Protein AF-0000000074257712 (afdb_homodimer)

pLDDT: mean 77.47, std 27.06, range [13.81, 98.62]

Nearest PDB structures (foldseek):
  9etn-assembly1_A  TM=7.996E-01  e=3.834E-24  Mus musculus
  7kek-assembly1_C  TM=4.262E-01  e=7.469E-06  Tetrahymena thermophila
  7moq-assembly1_A  TM=5.390E-01  e=2.262E-03  Tetrahymena thermophila CU428
  2f29-assembly2_B  TM=4.075E-01  e=2.709E-04  Homo sapiens
  8bwy-assembly1_A  TM=4.683E-01  e=6.023E-03  Chlamydomonas reinhardtii

Secondary structure (DSSP, 8-state):
-----------------------------------------------------------------------S----S-SS---------EEE-TTTTT-TTTTTT--EEEEEEE-SSSSSS-EEEEEEB--S-GGGG--TT--SPPPPEEEEEETTEEEE-TTSPP--SBEEEEEEE-SSSSSS-EEEEEEB--TTS-TTSTTTT---SEEEEEEETTEEEEEEEE-STT-TT---BEEEEEEE-SSSSSS-EEEEEE---STT---EEEEEEETTEEEE-TTTTTPPS----S-EEEE-SSSSSS-EEEE------S--TTS---EE--EEEEEETTEEEEE--GGG-EE-SSTT-EEEEEEEE-SSSSSSPEEEEEEE--GGG---EESSEEEEEEEE-TTSPEEEEE-TTTTTPPEESS-B--EEEE-SS-SSS-EEEEEEEETTTTEEEEEEEEEE-TTS-EEEEPPTTTTS----PPPGGGTTT--SS---EEEEEEE-TT-SSS-EEEEEESSTTS--EEEEE-----EEEEEEEESHHHHTT-EEEEE-TT-TT-GGGEEEEEE--SEEBTTEE--SSEEEEEET-SEEEEEEE-GGG--EEEEEEEESSSEEEEEGGG-B---/-----------------------------------------------------------------------S----S-SS---------EEE-TTTTT-TTTTTT--EEEEEEE-SSSSSS-EEEEEEB--S-GGGG--TT--SPPPPEEEEEETTEEEE-TTSPP--BBEEEEEEE-SSSSSS-EEEEEEB--TTS-SSSTTTT-B-SEEEEEEETTEEEEEEEE-STT-TT---BEEEEEEE-SSSSSS-EEEEEE---STT---EEEEEEETTEEEE-TTTTTPPS----S-EEEE-SSSSSS-EEEE------TT-TTS---EE--EEEEEETTEEEEE--GGG-EE-SSTT-EEEEEEEE-SSSSSSPEEEEEEE--GGG---EESSEEEEEEEE-TTSPEEEEE-TTTTTPPEESS-B--EEEE-SS-SSS-EEEEEEEETTTTEEEEEEEEEE-TT--EEEEPPTTSSS----PPPGGGTTT--SSPP-EEEEEEE-TT-SSS-EEEEEESSTTS--EEEEE-----EEEEEEEESHHHHTT-EEEEE-TT-TT-GGGEEEEEE--SEEBTTEE--SSEEEEEET-SEEEEEEE-GGG--EEEEEEEESSSEEEEEGGG-B---

Organism: NCBI:txid2743089

InterPro domains:
  IPR006311 Twin-arginine translocation pathway, signal sequence [PS51318] (1-61)
  IPR011519 ASPIC/UnbV [PF07593] (543-625)
  IPR013517 FG-GAP repeat [PF13517] (245-311)
  IPR019546 Twin-arginine translocation pathway, signal sequence, bacterial/archaeal [PF10518] (35-54)
  IPR019546 Twin-arginine translocation pathway, signal sequence, bacterial/archaeal [TIGR01409] (35-57)
  IPR027039 Cartilage acidic protein 1 [PTHR16026] (327-623)
  IPR028994 Integrin alpha, N-terminal [G3DSA:2.130.10.130] (91-281)
  IPR028994 Integrin alpha, N-terminal [G3DSA:2.130.10.130] (282-453)
  IPR028994 Integrin alpha, N-terminal [SSF69318] (104-514)

Solvent-accessible surface area (backbone atoms only — not comparable to full-atom values): 66953 Å² total; per-residue (Å²): 138,89,78,90,77,82,86,84,84,86,89,79,85,77,89,80,87,89,78,90,82,84,83,87,91,83,80,89,79,77,74,84,80,80,84,80,82,75,82,91,92,83,87,88,85,84,83,88,88,78,84,75,84,78,86,79,83,86,76,79,77,72,81,69,63,76,66,76,55,54,55,52,76,59,68,65,84,54,86,74,76,71,74,75,65,42,65,78,38,76,40,84,36,26,67,75,30,48,47,49,74,76,50,40,12,20,27,24,35,16,24,20,28,35,47,48,58,67,19,81,33,40,20,41,38,44,23,15,46,55,66,65,65,60,76,71,14,54,26,96,83,30,94,24,74,34,50,40,40,50,28,41,38,45,98,76,30,36,43,75,45,82,72,49,67,85,39,51,23,23,24,24,7,25,30,42,43,44,61,71,73,64,80,49,38,18,39,39,37,23,7,32,42,59,87,73,43,59,85,80,54,84,62,74,70,46,51,35,60,23,33,33,29,44,46,60,92,63,41,54,43,82,68,37,72,65,61,69,83,74,50,77,88,52,59,48,32,20,22,16,53,40,62,37,48,64,63,75,78,67,41,43,18,40,36,39,28,11,53,46,79,54,91,77,33,41,35,44,32,33,38,47,70,54,87,68,36,71,43,84,33,30,61,84,28,44,42,66,78,53,44,35,26,40,9,46,44,70,41,48,68,70,70,79,36,32,52,17,42,41,36,25,7,40,62,60,65,82,75,53,73,84,66,62,50,51,44,21,37,30,46,33,30,49,34,60,90,38,35,35,42,78,53,91,28,71,80,59,46,38,83,29,90,41,87,70,33,33,37,15,4,29,19,73,39,32,70,60,41,77,75,47,56,19,42,35,37,13,33,28,45,59,48,86,67,73,58,63,38,53,52,41,45,35,30,44,55,74,49,61,49,98,87,59,45,62,38,66,40,82,38,26,70,81,20,46,48,53,62,32,58,64,48,14,27,14,26,39,68,46,37,56,23,11,67,39,44,57,13,43,39,38,34,35,53,18,47,38,31,78,38,70,35,46,29,44,43,77,50,56,51,92,85,49,46,36,32,34,45,74,43,82,43,62,80,52,80,60,42,71,52,44,59,78,95,32,40,95,68,28,31,19,35,84,60,54,26,46,14,43,52,65,45,45,59,81,68,77,75,44,40,19,48,34,38,32,18,35,49,31,81,43,72,51,43,33,31,45,54,65,30,48,47,36,30,21,35,33,44,33,52,34,59,60,55,62,22,44,50,13,39,42,34,34,15,21,61,94,27,68,91,36,71,66,19,40,57,42,38,46,65,32,39,32,46,40,8,18,12,12,10,30,50,54,56,41,79,40,31,42,19,85,42,65,43,28,13,40,38,38,39,33,32,68,72,62,20,41,44,76,29,62,57,24,52,39,71,41,81,44,76,42,61,60,84,56,34,48,70,76,121,140,90,88,88,90,82,92,81,84,89,80,85,90,76,90,76,85,86,80,87,85,82,88,80,84,90,85,88,79,85,79,84,90,84,87,73,90,81,78,96,79,81,87,87,84,83,87,82,83,76,82,76,81,78,84,77,82,86,75,77,74,72,78,68,65,74,68,75,53,54,54,51,75,60,70,66,84,63,80,76,79,70,75,76,64,42,66,78,36,75,40,83,36,27,66,74,29,49,47,49,73,78,51,40,12,20,27,24,34,15,26,22,29,35,47,48,58,68,20,83,32,40,20,40,36,42,22,16,44,53,69,64,66,60,74,72,14,54,25,96,83,31,95,22,73,36,51,39,40,49,29,41,39,46,96,74,30,37,43,76,44,81,73,50,67,86,40,51,22,23,24,24,7,24,30,43,43,45,61,73,73,64,80,49,36,18,38,38,37,24,7,32,39,57,86,72,43,61,84,80,53,84,64,74,71,47,50,33,60,23,32,32,29,43,46,60,93,65,41,53,43,84,66,37,71,65,62,71,81,72,51,77,88,53,60,50,32,20,22,16,54,40,64,37,48,64,62,74,78,67,41,42,18,40,36,38,28,11,54,46,78,53,92,78,33,42,34,44,31,32,39,47,70,54,86,67,36,72,43,85,34,30,62,84,29,45,42,68,80,54,43,33,25,41,10,48,44,71,42,49,67,67,70,78,35,31,50,17,41,41,36,24,7,40,61,56,63,80,77,51,73,81,64,61,45,54,43,21,36,31,47,32,30,48,35,60,90,38,35,35,42,77,50,90,29,69,79,58,46,37,85,30,91,41,84,71,32,33,37,16,3,29,20,74,39,32,70,58,41,77,73,49,56,18,42,35,37,13,33,29,46,61,46,86,67,72,59,63,40,53,54,41,42,36,29,43,54,76,48,62,48,98,87,58,46,62,38,67,40,81,40,26,69,81,21,46,48,52,62,32,58,63,47,14,26,13,26,39,69,46,38,58,24,12,68,39,42,57,14,42,39,38,33,33,50,17,49,40,29,82,38,70,35,47,28,44,41,77,48,56,50,94,83,50,46,36,34,34,44,75,44,84,42,66,76,51,80,62,45,71,48,49,60,80,94,34,42,93,76,38,45,16,34,85,59,54,26,46,16,45,52,66,45,43,59,81,68,78,75,43,40,20,48,33,36,32,19,37,49,29,74,42,73,50,43,34,31,46,53,66,30,48,46,36,31,21,36,32,44,32,53,33,59,59,54,60,22,43,50,13,38,42,34,34,14,20,59,94,28,68,90,36,72,67,20,39,56,40,37,45,65,31,37,30,46,42,9,17,11,15,10,31,50,54,56,42,78,38,28,42,20,84,44,66,43,27,12,39,39,37,39,33,33,68,73,63,21,41,43,77,28,62,57,23,53,40,71,40,79,44,75,43,61,59,83,56,35,47,71,76,121

Sequence (1262 aa):
MPNQGNTVDVKQGSRTDGHAGRTDADEQVAPRTSIDRRNFLKGSAAGIGAAVVGFSGFASATDSASNSGQGCTAMPPDSTGGAEIGDISLKEVTGEVGLLEPLKGMMGHATAWGDVTGNGWLDLFVGTFTGRPRENYLVRGSDGIAPDRLLLGGPDGFTVAENFPEMYGRTSGAAFVDLDNDGDLDLVLSRNDSKSSAPNDKFNEFDNQTIVLENDDGEFSRVATLDNGGVVDHELYGRTVVPFDYDDDGLIDLFVIDDHYGDDRSSLLFRNEGGFEFSDATEDAGLPRGVTGLGAAAADFTGNGWPDLLVSGSVRTDDDPSGYMEAQSARLFLNSGGSFREVDASTFTLPSHHPVDESGGIAVADLNRNGRLDVVLGEHKHVALGEGIPAARVYLHRGLDADGVPIFEDVTEAAGIPDVTTRVPHVELVDLNNNGWPDLHTSLSRGDGTMPAVFQHTGVDENGVPQFATPSGLGEERTEPPTQSQWETVVGIDRYWAVGASEDYDRDGRLDPFLVEWFQELPSRMFHNESDAGNHLFVDVAPQAEAIGARVELFCPGRLGEEGGRIATQSVTANTGYASGVSTELHFGLGQAPAVDVQVTLPHDNGTVQRRGVRANQHLTINALESTEYQMPNQGNTVDVKQGSRTDGHAGRTDADEQVAPRTSIDRRNFLKGSAAGIGAAVVGFSGFASATDSASNSGQGCTAMPPDSTGGAEIGDISLKEVTGEVGLLEPLKGMMGHATAWGDVTGNGWLDLFVGTFTGRPRENYLVRGSDGIAPDRLLLGGPDGFTVAENFPEMYGRTSGAAFVDLDNDGDLDLVLSRNDSKSSAPNDKFNEFDNQTIVLENDDGEFSRVATLDNGGVVDHELYGRTVVPFDYDDDGLIDLFVIDDHYGDDRSSLLFRNEGGFEFSDATEDAGLPRGVTGLGAAAADFTGNGWPDLLVSGSVRTDDDPSGYMEAQSARLFLNSGGSFREVDASTFTLPSHHPVDESGGIAVADLNRNGRLDVVLGEHKHVALGEGIPAARVYLHRGLDADGVPIFEDVTEAAGIPDVTTRVPHVELVDLNNNGWPDLHTSLSRGDGTMPAVFQHTGVDENGVPQFATPSGLGEERTEPPTQSQWETVVGIDRYWAVGASEDYDRDGRLDPFLVEWFQELPSRMFHNESDAGNHLFVDVAPQAEAIGARVELFCPGRLGEEGGRIATQSVTANTGYASGVSTELHFGLGQAPAVDVQVTLPHDNGTVQRRGVRANQHLTINALESTEYQ

Foldseek 3Di:
DDDDDDDDDDDDDDDDDDDDDDDYDDDDPDDPDDDDPDDDDDDDDDDDDDPPPDDDDDPPPPCQPVLPLCALVPPPVPDDPPDDFFDWDKDFCCVQQPNFVLCFLFLWAFKAWDQQQPPPFIKMKTAGQDQDDQVLSCAPNDPTYRFIFIWHFDQRHTDTDPQEDGAAARFRFKFWDDQALPQGTKMWTAFADDPPRPPPDPPVPHDRFTFIWDRDNNHTDTDDTDDQPPPPPDGARWHYWFWADQQPPLGIKIWTAGADADPQAAIFIWDRPHPHDTDTCQVVQPHGTRHHAFEKYWAQQLPPQGTKMKGWFQNQPPPPVVQQSFKTFIWIWHGDNRHTDTDDRCQPIDTAPDPPKTKAYKEWFQQQLQQGIWIKIWIQHDLVVVDWDFRIWTWDFPHADPVSHTDIDTCRVVQPTTTDRHGWRFWYFDQQQLQLGTKIWTQFAFFQRQHTWIFDFPHADSVSRTHTHGDPRGPPQQPPFDPLVCQVPTGRDHWDFNDWDWDDSNLPQGTWIWTCTSRSSHHTTTIDTPTNHEWKEKEAEPDPSFQQRKKKWKFNAPQPPPSSGTRTIDGQTQATGGSYGYYSTDMGRDHHDQFIKMKIQTGPQLAIDIDGGHGISDYHYHYSVPGDRPD/DDDDDDDDDDDDDDDDDDDDDDDDDDDDDDDDDDDDPDDDDDDDDDDDDDPPPDDDDDPPPPCLPVLPLCALVPPPVPDDPPDDFFDWDKDFCCVQQPNFVLCFLFLWAFKAWDQQQPPPFIKMKTAGQDQDDQVLSCAPNDPTYRFTFIWHFDQRHTDTDPQEDGAAFRFRFKFWDDQALPQGTKMWTAFADDPPRPPPDPPVPHDRFTWIWDRDNNHTDTDDTDDQPPPPPDHARWHYWFWADQQPPLGIKIWTAGADADPQAGIFIWDRPHPHDTDTCQVVQPHDTRHHAFEKDWAQQLPPQGTKMKGWFQNQDPPPPVQQSFKTFIWIWHGDNRHTDTDDRCQRIDGAPDPVKTKAWKEWFQQQLQQGIWIKIWIQHDLVVVDWDFRIWTWDFPHADPVSHTDIDTCRVVQPTTTARHGWRFWYFDQQQLQLGTKIWTQFAFFLQPHTWIFDFPHADSVSRTHTHGDPGRPPQQPPFDDLVCQVPTGRDHWDFNDWDWDDSNLPQGTWIWTCTSRSSHHTTTIDTPTNHEWKEKEAEPDPSFQQRKKKWKFNAPQPPPSSGTRTIDGQTQATGGSYGYYSTDMGRDGHDQFIKMKIQTGPQLAIDIDGGHGISDYHYHYSVPGDRPD

Radius of gyration: 37.45 Å; Cα contacts (8 Å, |Δi|>4): 3424; chains: 2; bounding box: 89×154×122 Å

Structure (mmCIF, N/CA/C/O backbone):
data_AF-0000000074257712-model_v1
#
loop_
_entity.id
_entity.type
_entity.pdbx_description
1 polymer 'VCBS repeat-containing protein'
#
loop_
_atom_site.group_PDB
_atom_site.id
_atom_site.type_symbol
_atom_site.label_atom_id
_atom_site.label_alt_id
_atom_site.label_comp_id
_atom_site.label_asym_id
_atom_site.label_entity_id
_atom_site.label_seq_id
_atom_site.pdbx_PDB_ins_code
_atom_site.Cartn_x
_atom_site.Cartn_y
_atom_site.Cartn_z
_atom_site.occupancy
_atom_site.B_iso_or_equiv
_atom_site.auth_seq_id
_atom_site.auth_comp_id
_atom_site.auth_asym_id
_atom_site.auth_atom_id
_atom_site.pdbx_PDB_model_num
ATOM 1 N N . MET A 1 1 ? -26.547 80.25 27.484 1 16.17 1 MET A N 1
ATOM 2 C CA . MET A 1 1 ? -27.266 80.875 28.625 1 16.17 1 MET A CA 1
ATOM 3 C C . MET A 1 1 ? -26.875 80.125 29.922 1 16.17 1 MET A C 1
ATOM 5 O O . MET A 1 1 ? -26.266 79.062 29.891 1 16.17 1 MET A O 1
ATOM 9 N N . PRO A 1 2 ? -27.844 80 30.844 1 16.52 2 PRO A N 1
ATOM 10 C CA . PRO A 1 2 ? -28.016 80 32.312 1 16.52 2 PRO A CA 1
ATOM 11 C C . PRO A 1 2 ? -27.5 78.75 32.969 1 16.52 2 PRO A C 1
ATOM 13 O O . PRO A 1 2 ? -27.281 77.75 32.312 1 16.52 2 PRO A O 1
ATOM 16 N N . ASN A 1 3 ? -27.688 78.625 34.281 1 15.88 3 ASN A N 1
ATOM 17 C CA . ASN A 1 3 ? -27.234 78.5 35.656 1 15.88 3 ASN A CA 1
ATOM 18 C C . ASN A 1 3 ? -27.484 77.125 36.219 1 15.88 3 ASN A C 1
ATOM 20 O O . ASN A 1 3 ? -26.969 76.75 37.281 1 15.88 3 ASN A O 1
ATOM 24 N N . GLN A 1 4 ? -28.562 76.5 35.875 1 15.08 4 GLN A N 1
ATOM 25 C CA . GLN A 1 4 ? -29.422 76 36.938 1 15.08 4 GLN A CA 1
ATOM 26 C C . GLN A 1 4 ? -28.844 74.75 37.594 1 15.08 4 GLN A C 1
ATOM 28 O O . GLN A 1 4 ? -28.281 73.875 36.938 1 15.08 4 GLN A O 1
ATOM 33 N N . GLY A 1 5 ? -28.859 74.562 38.906 1 15.81 5 GLY A N 1
ATOM 34 C CA . GLY A 1 5 ? -28.328 74.188 40.219 1 15.81 5 GLY A CA 1
ATOM 35 C C . GLY A 1 5 ? -28.422 72.75 40.531 1 15.81 5 GLY A C 1
ATOM 36 O O . GLY A 1 5 ? -27.469 72.125 41.062 1 15.81 5 GLY A O 1
ATOM 37 N N . ASN A 1 6 ? -29.578 72.062 40.438 1 14.62 6 ASN A N 1
ATOM 38 C CA . ASN A 1 6 ? -30.188 71.625 41.688 1 14.62 6 ASN A CA 1
ATOM 39 C C . ASN A 1 6 ? -29.562 70.312 42.188 1 14.62 6 ASN A C 1
ATOM 41 O O . ASN A 1 6 ? -28.859 69.625 41.438 1 14.62 6 ASN A O 1
ATOM 45 N N . THR A 1 7 ? -30.406 69.25 42.344 1 15.3 7 THR A N 1
ATOM 46 C CA . THR A 1 7 ? -30.859 68.688 43.625 1 15.3 7 THR A CA 1
ATOM 47 C C . THR A 1 7 ? -29.984 67.562 44.062 1 15.3 7 THR A C 1
ATOM 49 O O . THR A 1 7 ? -29.297 66.938 43.25 1 15.3 7 THR A O 1
ATOM 52 N N . VAL A 1 8 ? -30.344 66.75 45.094 1 15.22 8 VAL A N 1
ATOM 53 C CA . VAL A 1 8 ? -29.984 66.5 46.469 1 15.22 8 VAL A CA 1
ATOM 54 C C . VAL A 1 8 ? -29.344 65.125 46.562 1 15.22 8 VAL A C 1
ATOM 56 O O . VAL A 1 8 ? -28.234 64.938 47.094 1 15.22 8 VAL A O 1
ATOM 59 N N . ASP A 1 9 ? -30.172 64 46.75 1 14.65 9 ASP A N 1
ATOM 60 C CA . ASP A 1 9 ? -30.266 63.438 48.094 1 14.65 9 ASP A CA 1
ATOM 61 C C . ASP A 1 9 ? -29.25 62.312 48.281 1 14.65 9 ASP A C 1
ATOM 63 O O . ASP A 1 9 ? -28.703 61.812 47.281 1 14.65 9 ASP A O 1
ATOM 67 N N . VAL A 1 10 ? -29.859 61 48.656 1 14.88 10 VAL A N 1
ATOM 68 C CA . VAL A 1 10 ? -29.781 60.344 49.938 1 14.88 10 VAL A CA 1
ATOM 69 C C . VAL A 1 10 ? -28.641 59.344 49.938 1 14.88 10 VAL A C 1
ATOM 71 O O . VAL A 1 10 ? -28.203 58.906 48.844 1 14.88 10 VAL A O 1
ATOM 74 N N . LYS A 1 11 ? -28.562 58.406 50.906 1 15.1 11 LYS A N 1
ATOM 75 C CA . LYS A 1 11 ? -27.75 58.031 52.062 1 15.1 11 LYS A CA 1
ATOM 76 C C . LYS A 1 11 ? -26.906 56.781 51.75 1 15.1 11 LYS A C 1
ATOM 78 O O . LYS A 1 11 ? -27.25 56.031 50.812 1 15.1 11 LYS A O 1
ATOM 83 N N . GLN A 1 12 ? -25.938 56.344 52.562 1 14.73 12 GLN A N 1
ATOM 84 C CA . GLN A 1 12 ? -24.609 55.844 52.906 1 14.73 12 GLN A CA 1
ATOM 85 C C . GLN A 1 12 ? -24.641 54.344 53.188 1 14.73 12 GLN A C 1
ATOM 87 O O . GLN A 1 12 ? -23.594 53.688 53.219 1 14.73 12 GLN A O 1
ATOM 92 N N . GLY A 1 13 ? -25.859 53.688 53.281 1 13.88 13 GLY A N 1
ATOM 93 C CA . GLY A 1 13 ? -25.812 52.875 54.5 1 13.88 13 GLY A CA 1
ATOM 94 C C . GLY A 1 13 ? -24.797 51.75 54.406 1 13.88 13 GLY A C 1
ATOM 95 O O . GLY A 1 13 ? -24.375 51.375 53.312 1 13.88 13 GLY A O 1
ATOM 96 N N . SER A 1 14 ? -24.344 51 55.531 1 14.21 14 SER A N 1
ATOM 97 C CA . SER A 1 14 ? -23.375 50.406 56.438 1 14.21 14 SER A CA 1
ATOM 98 C C . SER A 1 14 ? -23.266 48.875 56.25 1 14.21 14 SER A C 1
ATOM 100 O O . SER A 1 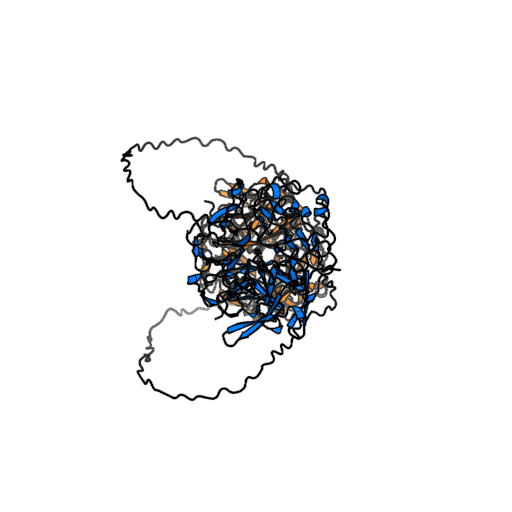14 ? -22.266 48.281 56.594 1 14.21 14 SER A O 1
ATOM 102 N N . ARG A 1 15 ? -24.375 48.094 55.719 1 14.44 15 ARG A N 1
ATOM 103 C CA . ARG A 1 15 ? -24.641 47 56.625 1 14.44 15 ARG A CA 1
ATOM 104 C C . ARG A 1 15 ? -23.438 46.062 56.75 1 14.44 15 ARG A C 1
ATOM 106 O O . ARG A 1 15 ? -22.688 45.906 55.781 1 14.44 15 ARG A O 1
ATOM 113 N N . THR A 1 16 ? -23.297 45.25 57.781 1 14.62 16 THR A N 1
ATOM 114 C CA . THR A 1 16 ? -22.547 44.625 58.844 1 14.62 16 THR A CA 1
ATOM 115 C C . THR A 1 16 ? -22.016 43.25 58.406 1 14.62 16 THR A C 1
ATOM 117 O O . THR A 1 16 ? -20.812 43 58.5 1 14.62 16 THR A O 1
ATOM 120 N N . ASP A 1 17 ? -22.766 42.062 58.625 1 14.34 17 ASP A N 1
ATOM 121 C CA . ASP A 1 17 ? -22.422 41.156 59.719 1 14.34 17 ASP A CA 1
ATOM 122 C C . ASP A 1 17 ? -21.5 40.031 59.25 1 14.34 17 ASP A C 1
ATOM 124 O O . ASP A 1 17 ? -21.234 39.906 58.062 1 14.34 17 ASP A O 1
ATOM 128 N N . GLY A 1 18 ? -22.047 38.656 59.281 1 14.16 18 GLY A N 1
ATOM 129 C CA . GLY A 1 18 ? -21.781 37.562 60.188 1 14.16 18 GLY A CA 1
ATOM 130 C C . GLY A 1 18 ? -20.781 36.562 59.656 1 14.16 18 GLY A C 1
ATOM 131 O O . GLY A 1 18 ? -20.547 36.5 58.438 1 14.16 18 GLY A O 1
ATOM 132 N N . HIS A 1 19 ? -19.969 35.688 60.5 1 14.78 19 HIS A N 1
ATOM 133 C CA . HIS A 1 19 ? -18.75 35 60.844 1 14.78 19 HIS A CA 1
ATOM 134 C C . HIS A 1 19 ? -18.766 33.562 60.312 1 14.78 19 HIS A C 1
ATOM 136 O O . HIS A 1 19 ? -17.719 32.906 60.25 1 14.78 19 HIS A O 1
ATOM 142 N N . ALA A 1 20 ? -19.844 32.844 59.781 1 14.71 20 ALA A N 1
ATOM 143 C CA . ALA A 1 20 ? -19.969 31.531 60.406 1 14.71 20 ALA A CA 1
ATOM 144 C C . ALA A 1 20 ? -18.859 30.594 59.938 1 14.71 20 ALA A C 1
ATOM 146 O O . ALA A 1 20 ? -18.625 30.453 58.75 1 14.71 20 ALA A O 1
ATOM 147 N N . GLY A 1 21 ? -17.938 30.109 60.844 1 14.69 21 GLY A N 1
ATOM 148 C CA . GLY A 1 21 ? -16.688 29.375 61 1 14.69 21 GLY A CA 1
ATOM 149 C C . GLY A 1 21 ? -16.75 27.969 60.438 1 14.69 21 GLY A C 1
ATOM 150 O O . GLY A 1 21 ? -17.781 27.547 59.906 1 14.69 21 GLY A O 1
ATOM 151 N N . ARG A 1 22 ? -16.094 26.875 61.188 1 14.61 22 ARG A N 1
ATOM 152 C CA . ARG A 1 22 ? -15.008 25.906 61.25 1 14.61 22 ARG A CA 1
ATOM 153 C C . ARG A 1 22 ? -15.523 24.484 61.094 1 14.61 22 ARG A C 1
ATOM 155 O O . ARG A 1 22 ? -14.797 23.609 60.625 1 14.61 22 ARG A O 1
ATOM 162 N N . THR A 1 23 ? -16.703 24.047 61.688 1 14.24 23 THR A N 1
ATOM 163 C CA . THR A 1 23 ? -16.562 22.969 62.688 1 14.24 23 THR A CA 1
ATOM 164 C C . THR A 1 23 ? -16.297 21.641 61.969 1 14.24 23 THR A C 1
ATOM 166 O O . THR A 1 23 ? -15.281 20.984 62.25 1 14.24 23 THR A O 1
ATOM 169 N N . ASP A 1 24 ? -17.234 20.578 62.125 1 13.81 24 ASP A N 1
ATOM 170 C CA . ASP A 1 24 ? -17.328 19.422 63.031 1 13.81 24 ASP A CA 1
ATOM 171 C C . ASP A 1 24 ? -16.906 18.141 62.312 1 13.81 24 ASP A C 1
ATOM 173 O O . ASP A 1 24 ? -16.859 18.094 61.094 1 13.81 24 ASP A O 1
ATOM 177 N N . ALA A 1 25 ? -17.516 16.906 62.719 1 14.59 25 ALA A N 1
ATOM 178 C CA . ALA A 1 25 ? -17.234 15.734 63.531 1 14.59 25 ALA A CA 1
ATOM 179 C C . ALA A 1 25 ? -16.984 14.5 62.688 1 14.59 25 ALA A C 1
ATOM 181 O O . ALA A 1 25 ? -17.25 14.508 61.469 1 14.59 25 ALA A O 1
ATOM 182 N N . ASP A 1 26 ? -17.484 13.195 63.094 1 14.13 26 ASP A N 1
ATOM 183 C CA . ASP A 1 26 ? -17.109 11.914 63.688 1 14.13 26 ASP A CA 1
ATOM 184 C C . ASP A 1 26 ? -17.203 10.781 62.656 1 14.13 26 ASP A C 1
ATOM 186 O O . ASP A 1 26 ? -16.25 10.031 62.469 1 14.13 26 ASP A O 1
ATOM 190 N N . GLU A 1 27 ? -18.344 9.984 62.656 1 14.46 27 GLU A N 1
ATOM 191 C CA . GLU A 1 27 ? -18.391 8.633 63.219 1 14.46 27 GLU A CA 1
ATOM 192 C C . GLU A 1 27 ? -18.219 7.582 62.125 1 14.46 27 GLU A C 1
ATOM 194 O O . GLU A 1 27 ? -17.375 6.691 62.25 1 14.46 27 GLU A O 1
ATOM 199 N N . GLN A 1 28 ? -19.344 7.055 61.438 1 13.93 28 GLN A N 1
ATOM 200 C CA . GLN A 1 28 ? -19.875 5.715 61.688 1 13.93 28 GLN A CA 1
ATOM 201 C C . GLN A 1 28 ? -19.375 4.734 60.625 1 13.93 28 GLN A C 1
ATOM 203 O O . GLN A 1 28 ? -19.438 5.027 59.406 1 13.93 28 GLN A O 1
ATOM 208 N N . VAL A 1 29 ? -18.625 3.656 61 1 14.88 29 VAL A N 1
ATOM 209 C CA . VAL A 1 29 ? -17.75 2.533 60.656 1 14.88 29 VAL A CA 1
ATOM 210 C C . VAL A 1 29 ? -18.562 1.466 59.906 1 14.88 29 VAL A C 1
ATOM 212 O O . VAL A 1 29 ? -18 0.501 59.375 1 14.88 29 VAL A O 1
ATOM 215 N N . ALA A 1 30 ? -19.844 1.708 59.469 1 14.75 30 ALA A N 1
ATOM 216 C CA . ALA A 1 30 ? -20.594 0.482 59.688 1 14.75 30 ALA A CA 1
ATOM 217 C C . ALA A 1 30 ? -20.031 -0.681 58.906 1 14.75 30 ALA A C 1
ATOM 219 O O . ALA A 1 30 ? -19.391 -0.473 57.844 1 14.75 30 ALA A O 1
ATOM 220 N N . PRO A 1 31 ? -20.547 -1.963 59.188 1 14.91 31 PRO A N 1
ATOM 221 C CA . PRO A 1 31 ? -20.234 -3.375 59.406 1 14.91 31 PRO A CA 1
ATOM 222 C C . PRO A 1 31 ? -20.344 -4.215 58.156 1 14.91 31 PRO A C 1
ATOM 224 O O . PRO A 1 31 ? -20.109 -5.426 58.188 1 14.91 31 PRO A O 1
ATOM 227 N N . ARG A 1 32 ? -20.141 -3.66 56.969 1 14.84 32 ARG A N 1
ATOM 228 C CA . ARG A 1 32 ? -20.828 -4.484 55.969 1 14.84 32 ARG A CA 1
ATOM 229 C C . ARG A 1 32 ? -20.391 -5.945 56.094 1 14.84 32 ARG A C 1
ATOM 231 O O . ARG A 1 32 ? -19.203 -6.238 56.156 1 14.84 32 ARG A O 1
ATOM 238 N N . THR A 1 33 ? -21.312 -6.754 56.344 1 14.77 33 THR A N 1
ATOM 239 C CA . THR A 1 33 ? -21.578 -8.148 56.688 1 14.77 33 THR A CA 1
ATOM 240 C C . THR A 1 33 ? -20.906 -9.086 55.656 1 14.77 33 THR A C 1
ATOM 242 O O . THR A 1 33 ? -20.594 -8.68 54.562 1 14.77 33 THR A O 1
ATOM 245 N N . SER A 1 34 ? -20.953 -10.453 55.938 1 15.1 34 SER A N 1
ATOM 246 C CA . SER A 1 34 ? -20.266 -11.734 56.094 1 15.1 34 SER A CA 1
ATOM 247 C C . SER A 1 34 ? -20.391 -12.57 54.812 1 15.1 34 SER A C 1
ATOM 249 O O . SER A 1 34 ? -19.516 -13.391 54.531 1 15.1 34 SER A O 1
ATOM 251 N N . ILE A 1 35 ? -21.453 -12.242 53.844 1 14.99 35 ILE A N 1
ATOM 252 C CA . ILE A 1 35 ? -22.094 -13.531 53.594 1 14.99 35 ILE A CA 1
ATOM 253 C C . ILE A 1 35 ? -21.109 -14.492 52.938 1 14.99 35 ILE A C 1
ATOM 255 O O . ILE A 1 35 ? -20.266 -14.078 52.156 1 14.99 35 ILE A O 1
ATOM 259 N N . ASP A 1 36 ? -21.484 -15.859 52.969 1 14.45 36 ASP A N 1
ATOM 260 C CA . ASP A 1 36 ? -21.094 -17.25 53.188 1 14.45 36 ASP A CA 1
ATOM 261 C C . ASP A 1 36 ? -20.672 -17.922 51.906 1 14.45 36 ASP A C 1
ATOM 263 O O . ASP A 1 36 ? -21.484 -18.047 50.969 1 14.45 36 ASP A O 1
ATOM 267 N N . ARG A 1 37 ? -19.547 -17.703 51.25 1 14.64 37 ARG A N 1
ATOM 268 C CA . ARG A 1 37 ? -19.047 -18.266 50 1 14.64 37 ARG A CA 1
ATOM 269 C C . ARG A 1 37 ? -18.953 -19.781 50.094 1 14.64 37 ARG A C 1
ATOM 271 O O . ARG A 1 37 ? -18.281 -20.422 49.281 1 14.64 37 ARG A O 1
ATOM 278 N N . ARG A 1 38 ? -19.5 -20.375 51.281 1 15.54 38 ARG A N 1
ATOM 279 C CA . ARG A 1 38 ? -18.734 -21.594 51.594 1 15.54 38 ARG A CA 1
ATOM 280 C C . ARG A 1 38 ? -18.844 -22.594 50.438 1 15.54 38 ARG A C 1
ATOM 282 O O . ARG A 1 38 ? -17.828 -23.031 49.906 1 15.54 38 ARG A O 1
ATOM 289 N N . ASN A 1 39 ? -19.781 -23.719 50.625 1 13.98 39 ASN A N 1
ATOM 290 C CA . ASN A 1 39 ? -19.516 -25.109 50.969 1 13.98 39 ASN A CA 1
ATOM 291 C C . ASN A 1 39 ? -19.547 -26.016 49.75 1 13.98 39 ASN A C 1
ATOM 293 O O . ASN A 1 39 ? -18.641 -26.844 49.562 1 13.98 39 ASN A O 1
ATOM 297 N N . PHE A 1 40 ? -20.797 -26.344 49.094 1 14.58 40 PHE A N 1
ATOM 298 C CA . PHE A 1 40 ? -21.344 -27.688 49.156 1 14.58 40 PHE A CA 1
ATOM 299 C C . PHE A 1 40 ? -20.625 -28.609 48.156 1 14.58 40 PHE A C 1
ATOM 301 O O . PHE A 1 40 ? -20.141 -28.156 47.125 1 14.58 40 PHE A O 1
ATOM 308 N N . LEU A 1 41 ? -20.828 -30.094 48.281 1 15.23 41 LEU A N 1
ATOM 309 C CA . LEU A 1 41 ? -20.297 -31.453 48.406 1 15.23 41 LEU A CA 1
ATOM 310 C C . LEU A 1 41 ? -20.25 -32.156 47.062 1 15.23 41 LEU A C 1
ATOM 312 O O . LEU A 1 41 ? -20.859 -31.688 46.094 1 15.23 41 LEU A O 1
ATOM 316 N N . LYS A 1 42 ? -20.5 -33.594 47 1 16.09 42 LYS A N 1
ATOM 317 C CA . LYS A 1 42 ? -19.969 -34.938 46.75 1 16.09 42 LYS A CA 1
ATOM 318 C C . LYS A 1 42 ? -20.516 -35.531 45.469 1 16.09 42 LYS A C 1
ATOM 320 O O . LYS A 1 42 ? -19.781 -36.188 44.719 1 16.09 42 LYS A O 1
ATOM 325 N N . GLY A 1 43 ? -21.891 -35.625 45.156 1 14.99 43 GLY A N 1
ATOM 326 C CA . GLY A 1 43 ? -22.422 -36.969 44.938 1 14.99 43 GLY A CA 1
ATOM 327 C C . GLY A 1 43 ? -22.125 -37.5 43.562 1 14.99 43 GLY A C 1
ATOM 328 O O . GLY A 1 43 ? -21.672 -36.781 42.688 1 14.99 43 GLY A O 1
ATOM 329 N N . SER A 1 44 ? -23.094 -38.438 42.969 1 15.19 44 SER A N 1
ATOM 330 C CA . SER A 1 44 ? -23.281 -39.812 42.5 1 15.19 44 SER A CA 1
ATOM 331 C C . SER A 1 44 ? -23.172 -39.875 40.969 1 15.19 44 SER A C 1
ATOM 333 O O . SER A 1 44 ? -23.531 -38.938 40.281 1 15.19 44 SER A O 1
ATOM 335 N N . ALA A 1 45 ? -22.484 -41.094 40.375 1 16.53 45 ALA A N 1
ATOM 336 C CA . ALA A 1 45 ? -21.797 -41.75 39.281 1 16.53 45 ALA A CA 1
ATOM 337 C C . ALA A 1 45 ? -22.797 -42.219 38.219 1 16.53 45 ALA A C 1
ATOM 339 O O . ALA A 1 45 ? -22.406 -42.75 37.188 1 16.53 45 ALA A O 1
ATOM 340 N N . ALA A 1 46 ? -24.172 -42.094 38.406 1 15.42 46 ALA A N 1
ATOM 341 C CA . ALA A 1 46 ? -24.859 -43.281 37.906 1 15.42 46 ALA A CA 1
ATOM 342 C C . ALA A 1 46 ? -24.766 -43.344 36.375 1 15.42 46 ALA A C 1
ATOM 344 O O . ALA A 1 46 ? -24.531 -42.312 35.719 1 15.42 46 ALA A O 1
ATOM 345 N N . GLY A 1 47 ? -25.453 -44.438 35.625 1 16.19 47 GLY A N 1
ATOM 346 C CA . GLY A 1 47 ? -25.484 -45.594 34.781 1 16.19 47 GLY A CA 1
ATOM 347 C C . GLY A 1 47 ? -26.047 -45.312 33.406 1 16.19 47 GLY A C 1
ATOM 348 O O . GLY A 1 47 ? -25.734 -46 32.438 1 16.19 47 GLY A O 1
ATOM 349 N N . ILE A 1 48 ? -27.062 -44.344 33.125 1 15.91 48 ILE A N 1
ATOM 350 C CA . ILE A 1 48 ? -28.203 -44.938 32.406 1 15.91 48 ILE A CA 1
ATOM 351 C C . ILE A 1 48 ? -27.828 -45.188 30.953 1 15.91 48 ILE A C 1
ATOM 353 O O . ILE A 1 48 ? -26.953 -44.5 30.406 1 15.91 48 ILE A O 1
ATOM 357 N N . GLY A 1 49 ? -28.781 -45.906 30.078 1 16.73 49 GLY A N 1
ATOM 358 C CA . GLY A 1 49 ? -29.141 -46.906 29.094 1 16.73 49 GLY A CA 1
ATOM 359 C C . GLY A 1 49 ? -29.031 -46.406 27.672 1 16.73 49 GLY A C 1
ATOM 360 O O . GLY A 1 49 ? -29.047 -45.219 27.422 1 16.73 49 GLY A O 1
ATOM 361 N N . ALA A 1 50 ? -28.922 -47.406 26.594 1 17.61 50 ALA A N 1
ATOM 362 C CA . ALA A 1 50 ? -28.438 -47.875 25.297 1 17.61 50 ALA A CA 1
ATOM 363 C C . ALA A 1 50 ? -29.328 -47.344 24.156 1 17.61 50 ALA A C 1
ATOM 365 O O . ALA A 1 50 ? -29.047 -47.594 22.984 1 17.61 50 ALA A O 1
ATOM 366 N N . ALA A 1 51 ? -30.375 -46.344 24.344 1 17.42 51 ALA A N 1
ATOM 367 C CA . ALA A 1 51 ? -31.375 -46.688 23.344 1 17.42 51 ALA A CA 1
ATOM 368 C C . ALA A 1 51 ? -30.875 -46.344 21.938 1 17.42 51 ALA A C 1
ATOM 370 O O . ALA A 1 51 ? -30.281 -45.281 21.719 1 17.42 51 ALA A O 1
ATOM 371 N N . VAL A 1 52 ? -30.875 -47.344 20.953 1 17.8 52 VAL A N 1
ATOM 372 C CA . VAL A 1 52 ? -30.5 -47.781 19.609 1 17.8 52 VAL A CA 1
ATOM 373 C C . VAL A 1 52 ? -31.25 -46.938 18.562 1 17.8 52 VAL A C 1
ATOM 375 O O . VAL A 1 52 ? -31.719 -47.5 17.562 1 17.8 52 VAL A O 1
ATOM 378 N N . VAL A 1 53 ? -31.672 -45.594 18.828 1 17.77 53 VAL A N 1
ATOM 379 C CA . VAL A 1 53 ? -32.75 -45.312 17.891 1 17.77 53 VAL A CA 1
ATOM 380 C C . VAL A 1 53 ? -32.188 -45.312 16.469 1 17.77 53 VAL A C 1
ATOM 382 O O . VAL A 1 53 ? -31.031 -44.938 16.234 1 17.77 53 VAL A O 1
ATOM 385 N N . GLY A 1 54 ? -32.969 -45.875 15.453 1 18.06 54 GLY A N 1
ATOM 386 C CA . GLY A 1 54 ? -33.031 -46.375 14.086 1 18.06 54 GLY A CA 1
ATOM 387 C C . GLY A 1 54 ? -32.75 -45.312 13.047 1 18.06 54 GLY A C 1
ATOM 388 O O . GLY A 1 54 ? -33.031 -44.125 13.273 1 18.06 54 GLY A O 1
ATOM 389 N N . PHE A 1 55 ? -31.891 -45.562 11.93 1 17.97 55 PHE A N 1
ATOM 390 C CA . PHE A 1 55 ? -31.016 -45.062 10.859 1 17.97 55 PHE A CA 1
ATOM 391 C C . PHE A 1 55 ? -31.812 -44.438 9.742 1 17.97 55 PHE A C 1
ATOM 393 O O . PHE A 1 55 ? -31.375 -44.406 8.594 1 17.97 55 PHE A O 1
ATOM 400 N N . SER A 1 56 ? -33.031 -43.656 10.086 1 17.55 56 SER A N 1
ATOM 401 C CA . SER A 1 56 ? -33.812 -43.562 8.867 1 17.55 56 SER A CA 1
ATOM 402 C C . SER A 1 56 ? -33.062 -42.812 7.773 1 17.55 56 SER A C 1
ATOM 404 O O . SER A 1 56 ? -32.031 -42.188 8.039 1 17.55 56 SER A O 1
ATOM 406 N N . GLY A 1 57 ? -33.812 -41.938 6.789 1 18.83 57 GLY A N 1
ATOM 407 C CA . GLY A 1 57 ? -34.031 -41.688 5.371 1 18.83 57 GLY A CA 1
ATOM 408 C C . GLY A 1 57 ? -33.156 -40.562 4.836 1 18.83 57 GLY A C 1
ATOM 409 O O . GLY A 1 57 ? -32.938 -39.562 5.523 1 18.83 57 GLY A O 1
ATOM 410 N N . PHE A 1 58 ? -32.219 -40.812 3.834 1 20.28 58 PHE A N 1
ATOM 411 C CA . PHE A 1 58 ? -31.203 -40.125 3.057 1 20.28 58 PHE A CA 1
ATOM 412 C C . PHE A 1 58 ? -31.797 -38.906 2.334 1 20.28 58 PHE A C 1
ATOM 414 O O . PHE A 1 58 ? -32.5 -39.062 1.337 1 20.28 58 PHE A O 1
ATOM 421 N N . ALA A 1 59 ? -32.344 -37.844 2.979 1 19.84 59 ALA A N 1
ATOM 422 C CA . ALA A 1 59 ? -32.875 -36.781 2.146 1 19.84 59 ALA A CA 1
ATOM 423 C C . ALA A 1 59 ? -31.766 -36.094 1.339 1 19.84 59 ALA A C 1
ATOM 425 O O . ALA A 1 59 ? -30.734 -35.719 1.895 1 19.84 59 ALA A O 1
ATOM 426 N N . SER A 1 60 ? -31.703 -36.312 0.045 1 20.23 60 SER A N 1
ATOM 427 C CA . SER A 1 60 ? -30.938 -35.688 -1.036 1 20.23 60 SER A CA 1
ATOM 428 C C . SER A 1 60 ? -31.109 -34.188 -1.037 1 20.23 60 SER A C 1
ATOM 430 O O . SER A 1 60 ? -32.188 -33.656 -1.319 1 20.23 60 SER A O 1
ATOM 432 N N . ALA A 1 61 ? -30.594 -33.438 -0.052 1 26.12 61 ALA A N 1
ATOM 433 C CA . ALA A 1 61 ? -30.656 -31.984 -0.206 1 26.12 61 ALA A CA 1
ATOM 434 C C . ALA A 1 61 ? -30.094 -31.547 -1.554 1 26.12 61 ALA A C 1
ATOM 436 O O . ALA A 1 61 ? -28.922 -31.766 -1.839 1 26.12 61 ALA A O 1
ATOM 437 N N . THR A 1 62 ? -30.922 -31.5 -2.555 1 23.92 62 THR A N 1
ATOM 438 C CA . THR A 1 62 ? -30.672 -30.844 -3.824 1 23.92 62 THR A CA 1
ATOM 439 C C . THR A 1 62 ? -30.062 -29.453 -3.598 1 23.92 62 THR A C 1
ATOM 441 O O . THR A 1 62 ? -30.578 -28.656 -2.814 1 23.92 62 THR A O 1
ATOM 444 N N . ASP A 1 63 ? -28.781 -29.344 -3.629 1 28.81 63 ASP A N 1
ATOM 445 C CA . ASP A 1 63 ? -28.031 -28.094 -3.66 1 28.81 63 ASP A CA 1
ATOM 446 C C . ASP A 1 63 ? -28.594 -27.141 -4.707 1 28.81 63 ASP A C 1
ATOM 448 O O . ASP A 1 63 ? -28.25 -27.219 -5.887 1 28.81 63 ASP A O 1
ATOM 452 N N . SER A 1 64 ? -29.969 -26.922 -4.688 1 24.88 64 SER A N 1
ATOM 453 C CA . SER A 1 64 ? -30.406 -25.812 -5.543 1 24.88 64 SER A CA 1
ATOM 454 C C . SER A 1 64 ? -29.672 -24.531 -5.195 1 24.88 64 SER A C 1
ATOM 456 O O . SER A 1 64 ? -30.047 -23.828 -4.246 1 24.88 64 SER A O 1
ATOM 458 N N . ALA A 1 65 ? -28.438 -24.547 -5.273 1 29.47 65 ALA A N 1
ATOM 459 C CA . ALA A 1 65 ? -27.875 -23.219 -5.391 1 29.47 65 ALA A CA 1
ATOM 460 C C . ALA A 1 65 ? -28.688 -22.359 -6.352 1 29.47 65 ALA A C 1
ATOM 462 O O . ALA A 1 65 ? -28.828 -22.703 -7.527 1 29.47 65 ALA A O 1
ATOM 463 N N . SER A 1 66 ? -29.922 -21.891 -5.891 1 28.42 66 SER A N 1
ATOM 464 C CA . SER A 1 66 ? -30.469 -20.766 -6.633 1 28.42 66 SER A CA 1
ATOM 465 C C . SER A 1 66 ? -29.359 -19.844 -7.125 1 28.42 66 SER A C 1
ATOM 467 O O . SER A 1 66 ? -28.703 -19.172 -6.324 1 28.42 66 SER A O 1
ATOM 469 N N . ASN A 1 67 ? -28.625 -20.219 -8.031 1 30.2 67 ASN A N 1
ATOM 470 C CA . ASN A 1 67 ? -27.578 -19.609 -8.844 1 30.2 67 ASN A CA 1
ATOM 471 C C . ASN A 1 67 ? -27.953 -18.188 -9.273 1 30.2 67 ASN A C 1
ATOM 473 O O . ASN A 1 67 ? -27.531 -17.734 -10.344 1 30.2 67 ASN A O 1
ATOM 477 N N . SER A 1 68 ? -29.219 -17.703 -8.906 1 29.09 68 SER A N 1
ATOM 478 C CA . SER A 1 68 ? -29.281 -16.328 -9.375 1 29.09 68 SER A CA 1
ATOM 479 C C . SER A 1 68 ? -28.141 -15.492 -8.797 1 29.09 68 SER A C 1
ATOM 481 O O . SER A 1 68 ? -28.297 -14.844 -7.762 1 29.09 68 SER A O 1
ATOM 483 N N . GLY A 1 69 ? -27.078 -16.125 -8.594 1 33.38 69 GLY A N 1
ATOM 484 C CA . GLY A 1 69 ? -25.938 -15.336 -8.172 1 33.38 69 GLY A CA 1
ATOM 485 C C . GLY A 1 69 ? -25.906 -13.953 -8.797 1 33.38 69 GLY A C 1
ATOM 486 O O . GLY A 1 69 ? -25.344 -13.766 -9.875 1 33.38 69 GLY A O 1
ATOM 487 N N . GLN A 1 70 ? -26.969 -13.25 -8.789 1 33.78 70 GLN A N 1
ATOM 488 C CA . GLN A 1 70 ? -26.906 -11.844 -9.172 1 33.78 70 GLN A CA 1
ATOM 489 C C . GLN A 1 70 ? -25.625 -11.188 -8.664 1 33.78 70 GLN A C 1
ATOM 491 O O . GLN A 1 70 ? -25.344 -11.227 -7.469 1 33.78 70 GLN A O 1
ATOM 496 N N . GLY A 1 71 ? -24.422 -11.273 -9.469 1 43.34 71 GLY A N 1
ATOM 497 C CA . GLY A 1 71 ? -23.359 -10.305 -9.211 1 43.34 71 GLY A CA 1
ATOM 498 C C . GLY A 1 71 ? -23.828 -9.125 -8.375 1 43.34 71 GLY A C 1
ATOM 499 O O . GLY A 1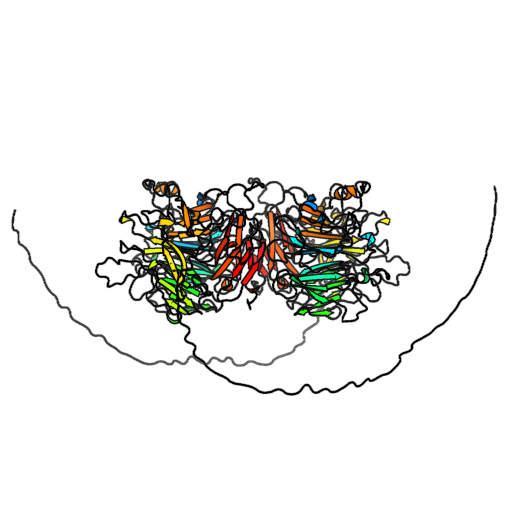 71 ? -25.016 -9 -8.086 1 43.34 71 GLY A O 1
ATOM 500 N N . CYS A 1 72 ? -22.938 -8.609 -7.539 1 53.34 72 CYS A N 1
ATOM 501 C CA . CYS A 1 72 ? -23.312 -7.336 -6.938 1 53.34 72 CYS A CA 1
ATOM 502 C C . CYS A 1 72 ? -24.328 -6.605 -7.809 1 53.34 72 CYS A C 1
ATOM 504 O O . CYS A 1 72 ? -24.266 -6.68 -9.039 1 53.34 72 CYS A O 1
ATOM 506 N N . THR A 1 73 ? -25.812 -6.883 -7.59 1 40.88 73 THR A N 1
ATOM 507 C CA . THR A 1 73 ? -26.641 -6.082 -8.477 1 40.88 73 THR A CA 1
ATOM 508 C C . THR A 1 73 ? -25.781 -5.156 -9.336 1 40.88 73 THR A C 1
ATOM 510 O O . THR A 1 73 ? -25.047 -4.312 -8.812 1 40.88 73 THR A O 1
ATOM 513 N N . ALA A 1 74 ? -25.406 -5.738 -10.469 1 35.34 74 ALA A N 1
ATOM 514 C CA . ALA A 1 74 ? -24.891 -4.887 -11.531 1 35.34 74 ALA A CA 1
ATOM 515 C C . ALA A 1 74 ? -25.453 -3.473 -11.438 1 35.34 74 ALA A C 1
ATOM 517 O O . ALA A 1 74 ? -26.672 -3.295 -11.359 1 35.34 74 ALA A O 1
ATOM 518 N N . MET A 1 75 ? -24.969 -2.518 -10.719 1 32.84 75 MET A N 1
ATOM 519 C CA . MET A 1 75 ? -25.516 -1.288 -11.289 1 32.84 75 MET A CA 1
ATOM 520 C C . MET A 1 75 ? -26 -1.51 -12.719 1 32.84 75 MET A C 1
ATOM 522 O O . MET A 1 75 ? -25.281 -2.092 -13.531 1 32.84 75 MET A O 1
ATOM 526 N N . PRO A 1 76 ? -27.266 -1.78 -12.906 1 29.78 76 PRO A N 1
ATOM 527 C CA . PRO A 1 76 ? -27.594 -1.825 -14.336 1 29.78 76 PRO A CA 1
ATOM 528 C C . PRO A 1 76 ? -26.531 -1.16 -15.211 1 29.78 76 PRO A C 1
ATOM 530 O O . PRO A 1 76 ? -25.844 -0.242 -14.758 1 29.78 76 PRO A O 1
ATOM 533 N N . PRO A 1 77 ? -26 -1.867 -16.266 1 31.66 77 PRO A N 1
ATOM 534 C CA . PRO A 1 77 ? -25.375 -1.015 -17.281 1 31.66 77 PRO A CA 1
ATOM 535 C C . PRO A 1 77 ? -26.062 0.348 -17.406 1 31.66 77 PRO A C 1
ATOM 537 O O . PRO A 1 77 ? -25.984 0.982 -18.453 1 31.66 77 PRO A O 1
ATOM 540 N N . ASP A 1 78 ? -26.938 0.684 -16.516 1 30.69 78 ASP A N 1
ATOM 541 C CA . ASP A 1 78 ? -27.547 1.924 -17 1 30.69 78 ASP A CA 1
ATOM 542 C C . ASP A 1 78 ? -26.484 2.865 -17.562 1 30.69 78 ASP A C 1
ATOM 544 O O . ASP A 1 78 ? -25.344 2.473 -17.75 1 30.69 78 ASP A O 1
ATOM 548 N N . SER A 1 79 ? -26.688 4.332 -17.219 1 29.94 79 SER A N 1
ATOM 549 C CA . SER A 1 79 ? -26.312 5.582 -17.875 1 29.94 79 SER A CA 1
ATOM 550 C C . SER A 1 79 ? -24.812 5.789 -17.859 1 29.94 79 SER A C 1
ATOM 552 O O . SER A 1 79 ? -24.297 6.723 -18.484 1 29.94 79 SER A O 1
ATOM 554 N N . THR A 1 80 ? -24.062 5.609 -16.688 1 32.47 80 THR A N 1
ATOM 555 C CA . THR A 1 80 ? -22.719 6.102 -17 1 32.47 80 THR A CA 1
ATOM 556 C C . THR A 1 80 ? -21.969 5.094 -17.859 1 32.47 80 THR A C 1
ATOM 558 O O . THR A 1 80 ? -22.172 3.887 -17.734 1 32.47 80 THR A O 1
ATOM 561 N N . GLY A 1 81 ? -21.578 5.344 -19.094 1 37.34 81 GLY A N 1
ATOM 562 C CA . GLY A 1 81 ? -20.734 4.898 -20.203 1 37.34 81 GLY A CA 1
ATOM 563 C C . GLY A 1 81 ? -19.688 3.893 -19.781 1 37.34 81 GLY A C 1
ATOM 564 O O . GLY A 1 81 ? -18.531 3.963 -20.234 1 37.34 81 GLY A O 1
ATOM 565 N N . GLY A 1 82 ? -19.922 3.223 -18.75 1 46.44 82 GLY A N 1
ATOM 566 C CA . GLY A 1 82 ? -18.75 2.375 -18.609 1 46.44 82 GLY A CA 1
ATOM 567 C C . GLY A 1 82 ? -18.5 1.486 -19.812 1 46.44 82 GLY A C 1
ATOM 568 O O . GLY A 1 82 ? -19.422 0.832 -20.312 1 46.44 82 GLY A O 1
ATOM 569 N N . ALA A 1 83 ? -17.516 1.604 -20.547 1 54.91 83 ALA A N 1
ATOM 570 C CA . ALA A 1 83 ? -17.062 0.885 -21.75 1 54.91 83 ALA A CA 1
ATOM 571 C C . ALA A 1 83 ? -17.141 -0.624 -21.531 1 54.91 83 ALA A C 1
ATOM 573 O O . ALA A 1 83 ? -16.938 -1.117 -20.422 1 54.91 83 ALA A O 1
ATOM 574 N N . GLU A 1 84 ? -17.828 -1.475 -22.297 1 77.12 84 GLU A N 1
ATOM 575 C CA . GLU A 1 84 ? -17.859 -2.932 -22.375 1 77.12 84 GLU A CA 1
ATOM 576 C C . GLU A 1 84 ? -16.469 -3.521 -22.234 1 77.12 84 GLU A C 1
ATOM 578 O O . GLU A 1 84 ? -15.5 -3.004 -22.797 1 77.12 84 GLU A O 1
ATOM 583 N N . ILE A 1 85 ? -16.406 -4.473 -21.188 1 82.5 85 ILE A N 1
ATOM 584 C CA . ILE A 1 85 ? -15.141 -5.199 -21.047 1 82.5 85 ILE A CA 1
ATOM 585 C C . ILE A 1 85 ? -14.898 -6.059 -22.281 1 82.5 85 ILE A C 1
ATOM 587 O O . ILE A 1 85 ? -15.789 -6.793 -22.719 1 82.5 85 ILE A O 1
ATOM 591 N N . GLY A 1 86 ? -13.82 -5.867 -22.891 1 84.62 86 GLY A N 1
ATOM 592 C CA . GLY A 1 86 ? -13.492 -6.523 -24.141 1 84.62 86 GLY A CA 1
ATOM 593 C C . GLY A 1 86 ? -12.836 -7.879 -23.953 1 84.62 86 GLY A C 1
ATOM 594 O O . GLY A 1 86 ? -12.664 -8.344 -22.812 1 84.62 86 GLY A O 1
ATOM 595 N N . ASP A 1 87 ? -12.578 -8.5 -25.078 1 90.94 87 ASP A N 1
ATOM 596 C CA . ASP A 1 87 ? -11.844 -9.758 -25.109 1 90.94 87 ASP A CA 1
ATOM 597 C C . ASP A 1 87 ? -10.383 -9.555 -24.703 1 90.94 87 ASP A C 1
ATOM 599 O O . ASP A 1 87 ? -9.883 -8.43 -24.719 1 90.94 87 ASP A O 1
ATOM 603 N N . ILE A 1 88 ? -9.789 -10.656 -24.344 1 95.44 88 ILE A N 1
ATOM 604 C CA . ILE A 1 88 ? -8.383 -10.633 -23.953 1 95.44 88 ILE A CA 1
ATOM 605 C C . ILE A 1 88 ? -7.52 -10.328 -25.188 1 95.44 88 ILE A C 1
ATOM 607 O O . ILE A 1 88 ? -7.66 -10.977 -26.219 1 95.44 88 ILE A O 1
ATOM 611 N N . SER A 1 89 ? -6.727 -9.289 -25.078 1 94.81 89 SER A N 1
ATOM 612 C CA . SER A 1 89 ? -5.809 -8.867 -26.125 1 94.81 89 SER A CA 1
ATOM 613 C C . SER A 1 89 ? -4.375 -8.789 -25.609 1 94.81 89 SER A C 1
ATOM 615 O O . SER A 1 89 ? -4.086 -8.023 -24.688 1 94.81 89 SER A O 1
ATOM 617 N N . LEU A 1 90 ? -3.479 -9.594 -26.281 1 94.88 90 LEU A N 1
ATOM 618 C CA . LEU A 1 90 ? -2.084 -9.664 -25.859 1 94.88 90 LEU A CA 1
ATOM 619 C C . LEU A 1 90 ? -1.15 -9.273 -26.984 1 94.88 90 LEU A C 1
ATOM 621 O O . LEU A 1 90 ? -1.395 -9.617 -28.156 1 94.88 90 LEU A O 1
ATOM 625 N N . LYS A 1 91 ? -0.104 -8.547 -26.641 1 94.5 91 LYS A N 1
ATOM 626 C CA . LYS A 1 91 ? 0.94 -8.141 -27.578 1 94.5 91 LYS A CA 1
ATOM 627 C C . LYS A 1 91 ? 2.311 -8.633 -27.109 1 94.5 91 LYS A C 1
ATOM 629 O O . LYS A 1 91 ? 2.707 -8.398 -25.969 1 94.5 91 LYS A O 1
ATOM 634 N N . GLU A 1 92 ? 2.951 -9.32 -28.016 1 93.12 92 GLU A N 1
ATOM 635 C CA . GLU A 1 92 ? 4.309 -9.75 -27.688 1 93.12 92 GLU A CA 1
ATOM 636 C C . GLU A 1 92 ? 5.254 -8.562 -27.562 1 93.12 92 GLU A C 1
ATOM 638 O O . GLU A 1 92 ? 5.324 -7.719 -28.453 1 93.12 92 GLU A O 1
ATOM 643 N N . VAL A 1 93 ? 5.988 -8.5 -26.391 1 95 93 VAL A N 1
ATOM 644 C CA . VAL A 1 93 ? 6.809 -7.316 -26.156 1 95 93 VAL A CA 1
ATOM 645 C C . VAL A 1 93 ? 8.172 -7.73 -25.609 1 95 93 VAL A C 1
ATOM 647 O O . VAL A 1 93 ? 8.875 -6.918 -25 1 95 93 VAL A O 1
ATOM 650 N N . THR A 1 94 ? 8.609 -8.898 -25.812 1 94.44 94 THR A N 1
ATOM 651 C CA . THR A 1 94 ? 9.828 -9.445 -25.219 1 94.44 94 THR A CA 1
ATOM 652 C C . THR A 1 94 ? 11.023 -8.539 -25.5 1 94.44 94 THR A C 1
ATOM 654 O O . THR A 1 94 ? 11.789 -8.211 -24.594 1 94.44 94 THR A O 1
ATOM 657 N N . GLY A 1 95 ? 11.211 -8.188 -26.734 1 93.44 95 GLY A N 1
ATOM 658 C CA . GLY A 1 95 ? 12.305 -7.309 -27.109 1 93.44 95 GLY A CA 1
ATOM 659 C C . GLY A 1 95 ? 12.164 -5.906 -26.547 1 93.44 95 GLY A C 1
ATOM 660 O O . GLY A 1 95 ? 13.141 -5.316 -26.078 1 93.44 95 GLY A O 1
ATOM 661 N N . GLU A 1 96 ? 10.945 -5.445 -26.547 1 94 96 GLU A N 1
ATOM 662 C CA . GLU A 1 96 ? 10.672 -4.078 -26.109 1 94 96 GLU A CA 1
ATOM 663 C C . GLU A 1 96 ? 10.984 -3.9 -24.625 1 94 96 GLU A C 1
ATOM 665 O O . GLU A 1 96 ? 11.375 -2.814 -24.188 1 94 96 GLU A O 1
ATOM 670 N N . VAL A 1 97 ? 10.852 -4.992 -23.875 1 96.62 97 VAL A N 1
ATOM 671 C CA . VAL A 1 97 ? 11 -4.848 -22.422 1 96.62 97 VAL A CA 1
ATOM 672 C C . VAL A 1 97 ? 12.375 -5.367 -21.984 1 96.62 97 VAL A C 1
ATOM 674 O O . VAL A 1 97 ? 12.625 -5.543 -20.797 1 96.62 97 VAL A O 1
ATOM 677 N N . GLY A 1 98 ? 13.234 -5.707 -22.891 1 96.06 98 GLY A N 1
ATOM 678 C CA . GLY A 1 98 ? 14.633 -5.969 -22.594 1 96.06 98 GLY A CA 1
ATOM 679 C C . GLY A 1 98 ? 14.898 -7.41 -22.203 1 96.06 98 GLY A C 1
ATOM 680 O O . GLY A 1 98 ? 15.875 -7.699 -21.516 1 96.06 98 GLY A O 1
ATOM 681 N N . LEU A 1 99 ? 14.125 -8.336 -22.641 1 95.94 99 LEU A N 1
ATOM 682 C CA . LEU A 1 99 ? 14.273 -9.711 -22.156 1 95.94 99 LEU A CA 1
ATOM 683 C C . LEU A 1 99 ? 14.922 -10.586 -23.234 1 95.94 99 LEU A C 1
ATOM 685 O O . LEU A 1 99 ? 15.391 -11.688 -22.938 1 95.94 99 LEU A O 1
ATOM 689 N N . LEU A 1 100 ? 15.023 -10.133 -24.469 1 91.81 100 LEU A N 1
ATOM 690 C CA . LEU A 1 100 ? 15.508 -10.969 -25.562 1 91.81 100 LEU A CA 1
ATOM 691 C C . LEU A 1 100 ? 16.984 -11.312 -25.375 1 91.81 100 LEU A C 1
ATOM 693 O O . LEU A 1 100 ? 17.344 -12.484 -25.359 1 91.81 100 LEU A O 1
ATOM 697 N N . GLU A 1 101 ? 17.828 -10.344 -25.125 1 90.75 101 GLU A N 1
ATOM 698 C CA . GLU A 1 101 ? 19.266 -10.57 -25.078 1 90.75 101 GLU A CA 1
ATOM 699 C C . GLU A 1 101 ? 19.672 -11.297 -23.812 1 90.75 101 GLU A C 1
ATOM 701 O O . GLU A 1 101 ? 20.422 -12.273 -23.859 1 90.75 101 GLU A O 1
ATOM 706 N N . PRO A 1 102 ? 19.109 -10.898 -22.703 1 92.81 102 PRO A N 1
ATOM 707 C CA . PRO A 1 102 ? 19.562 -11.562 -21.469 1 92.81 102 PRO A CA 1
ATOM 708 C C . PRO A 1 102 ? 19.172 -13.039 -21.422 1 92.81 102 PRO A C 1
ATOM 710 O O . PRO A 1 102 ? 19.812 -13.836 -20.734 1 92.81 102 PRO A O 1
ATOM 713 N N . LEU A 1 103 ? 18.156 -13.43 -22.141 1 92 103 LEU A N 1
ATOM 714 C CA . LEU A 1 103 ? 17.656 -14.797 -22.031 1 92 103 LEU A CA 1
ATOM 715 C C . LEU A 1 103 ? 18.062 -15.625 -23.234 1 92 103 LEU A C 1
ATOM 717 O O . LEU A 1 103 ? 17.672 -16.797 -23.359 1 92 103 LEU A O 1
ATOM 721 N N . LYS A 1 104 ? 18.859 -15.078 -24.031 1 88.19 104 LYS A N 1
ATOM 722 C CA . LYS A 1 104 ? 19.297 -15.789 -25.234 1 88.19 104 LYS A CA 1
ATOM 723 C C . LYS A 1 104 ? 20.109 -17.031 -24.875 1 88.19 104 LYS A C 1
ATOM 725 O O . LYS A 1 104 ? 20.953 -16.984 -23.984 1 88.19 104 LYS A O 1
ATOM 730 N N . GLY A 1 105 ? 19.812 -18.188 -25.531 1 81.31 105 GLY A N 1
ATOM 731 C CA . GLY A 1 105 ? 20.562 -19.422 -25.344 1 81.31 105 GLY A CA 1
ATOM 732 C C . GLY A 1 105 ? 20.141 -20.188 -24.109 1 81.31 105 GLY A C 1
ATOM 733 O O . GLY A 1 105 ? 20.766 -21.188 -23.75 1 81.31 105 GLY A O 1
ATOM 734 N N . MET A 1 106 ? 19.141 -19.734 -23.5 1 88.62 106 MET A N 1
ATOM 735 C CA . MET A 1 106 ? 18.672 -20.375 -22.266 1 88.62 106 MET A CA 1
ATOM 736 C C . MET A 1 106 ? 17.688 -21.5 -22.594 1 88.62 106 MET A C 1
ATOM 738 O O . MET A 1 106 ? 16.812 -21.344 -23.438 1 88.62 106 MET A O 1
ATOM 742 N N . MET A 1 107 ? 17.969 -22.656 -21.969 1 89.69 107 MET A N 1
ATOM 743 C CA . MET A 1 107 ? 16.891 -23.625 -21.812 1 89.69 107 MET A CA 1
ATOM 744 C C . MET A 1 107 ? 16.078 -23.359 -20.547 1 89.69 107 MET A C 1
ATOM 746 O O . MET A 1 107 ? 16.359 -23.922 -19.484 1 89.69 107 MET A O 1
ATOM 750 N N . GLY A 1 108 ? 15.172 -22.453 -20.688 1 92.5 108 GLY A N 1
ATOM 751 C CA . GLY A 1 108 ? 14.422 -22 -19.531 1 92.5 108 GLY A CA 1
ATOM 752 C C . GLY A 1 108 ? 13.516 -23.078 -18.953 1 92.5 108 GLY A C 1
ATOM 753 O O . GLY A 1 108 ? 12.859 -23.812 -19.703 1 92.5 108 GLY A O 1
ATOM 754 N N . HIS A 1 109 ? 13.453 -23.203 -17.594 1 93.88 109 HIS A N 1
ATOM 755 C CA . HIS A 1 109 ? 12.656 -24.266 -16.984 1 93.88 109 HIS A CA 1
ATOM 756 C C . HIS A 1 109 ? 12.148 -23.859 -15.609 1 93.88 109 HIS A C 1
ATOM 758 O O . HIS A 1 109 ? 11.602 -24.672 -14.867 1 93.88 109 HIS A O 1
ATOM 764 N N . ALA A 1 110 ? 12.359 -22.672 -15.211 1 96.19 110 ALA A N 1
ATOM 765 C CA . ALA A 1 110 ? 11.852 -22.125 -13.953 1 96.19 110 ALA A CA 1
ATOM 766 C C . ALA A 1 110 ? 11.672 -20.609 -14.047 1 96.19 110 ALA A C 1
ATOM 768 O O . ALA A 1 110 ? 12.391 -19.938 -14.789 1 96.19 110 ALA A O 1
ATOM 769 N N . THR A 1 111 ? 10.727 -20.125 -13.32 1 97.62 111 THR A N 1
ATOM 770 C CA . THR A 1 111 ? 10.539 -18.672 -13.227 1 97.62 111 THR A CA 1
ATOM 771 C C . THR A 1 111 ? 9.922 -18.297 -11.891 1 97.62 111 THR A C 1
ATOM 773 O O . THR A 1 111 ? 9.289 -19.125 -11.234 1 97.62 111 THR A O 1
ATOM 776 N N . ALA A 1 112 ? 10.195 -17.094 -11.453 1 98.38 112 ALA A N 1
ATOM 777 C CA . ALA A 1 112 ? 9.594 -16.531 -10.242 1 98.38 112 ALA A CA 1
ATOM 778 C C . ALA A 1 112 ? 9.453 -15.016 -10.352 1 98.38 112 ALA A C 1
ATOM 780 O O . ALA A 1 112 ? 10.328 -14.344 -10.898 1 98.38 112 ALA A O 1
ATOM 781 N N . TRP A 1 113 ? 8.32 -14.57 -9.867 1 98.38 113 TRP A N 1
ATOM 782 C CA . TRP A 1 113 ? 8.039 -13.141 -9.844 1 98.38 113 TRP A CA 1
ATOM 783 C C . TRP A 1 113 ? 7.992 -12.617 -8.414 1 98.38 113 TRP A C 1
ATOM 785 O O . TRP A 1 113 ? 7.457 -13.281 -7.52 1 98.38 113 TRP A O 1
ATOM 795 N N . GLY A 1 114 ? 8.523 -11.438 -8.164 1 96.88 114 GLY A N 1
ATOM 796 C CA . GLY A 1 114 ? 8.422 -10.742 -6.891 1 96.88 114 GLY A CA 1
ATOM 797 C C . GLY A 1 114 ? 9.156 -9.414 -6.879 1 96.88 114 GLY A C 1
ATOM 798 O O . GLY A 1 114 ? 10.062 -9.188 -7.688 1 96.88 114 GLY A O 1
ATOM 799 N N . ASP A 1 115 ? 8.766 -8.516 -6.078 1 95.06 115 ASP A N 1
ATOM 800 C CA . ASP A 1 115 ? 9.492 -7.266 -5.859 1 95.06 115 ASP A CA 1
ATOM 801 C C . ASP A 1 115 ? 10.617 -7.457 -4.852 1 95.06 115 ASP A C 1
ATOM 803 O O . ASP A 1 115 ? 10.445 -7.188 -3.66 1 95.06 115 ASP A O 1
ATOM 807 N N . VAL A 1 116 ? 11.773 -7.785 -5.34 1 95.25 116 VAL A N 1
ATOM 808 C CA . VAL A 1 116 ? 12.859 -8.188 -4.453 1 95.25 116 VAL A CA 1
ATOM 809 C C . VAL A 1 116 ? 13.625 -6.953 -3.984 1 95.25 116 VAL A C 1
ATOM 811 O O . VAL A 1 116 ? 14.445 -7.035 -3.066 1 95.25 116 VAL A O 1
ATOM 814 N N . THR A 1 117 ? 13.305 -5.793 -4.566 1 91.25 117 THR A N 1
ATOM 815 C CA . THR A 1 117 ? 14 -4.566 -4.199 1 91.25 117 THR A CA 1
ATOM 816 C C . THR A 1 117 ? 13.117 -3.688 -3.318 1 91.25 117 THR A C 1
ATOM 818 O O . THR A 1 117 ? 13.586 -2.715 -2.729 1 91.25 117 THR A O 1
ATOM 821 N N . GLY A 1 118 ? 11.836 -3.99 -3.289 1 88.12 118 GLY A N 1
ATOM 822 C CA . GLY A 1 118 ? 10.906 -3.184 -2.52 1 88.12 118 GLY A CA 1
ATOM 823 C C . GLY A 1 118 ? 10.594 -1.849 -3.168 1 88.12 118 GLY A C 1
ATOM 824 O O . GLY A 1 118 ? 10.156 -0.915 -2.494 1 88.12 118 GLY A O 1
ATOM 825 N N . ASN A 1 119 ? 10.773 -1.696 -4.52 1 89.25 119 ASN A N 1
ATOM 826 C CA . ASN A 1 119 ? 10.648 -0.386 -5.148 1 89.25 119 ASN A CA 1
ATOM 827 C C . ASN A 1 119 ? 9.336 -0.248 -5.906 1 89.25 119 ASN A C 1
ATOM 829 O O . ASN A 1 119 ? 9.086 0.771 -6.555 1 89.25 119 ASN A O 1
ATOM 833 N N . GLY A 1 120 ? 8.484 -1.295 -5.859 1 88.69 120 GLY A N 1
ATOM 834 C CA . GLY A 1 120 ? 7.164 -1.214 -6.469 1 88.69 120 GLY A CA 1
ATOM 835 C C . GLY A 1 120 ? 7.109 -1.831 -7.855 1 88.69 120 GLY A C 1
ATOM 836 O O . GLY A 1 120 ? 6.027 -1.995 -8.422 1 88.69 120 GLY A O 1
ATOM 837 N N . TRP A 1 121 ? 8.258 -2.133 -8.383 1 92.19 121 TRP A N 1
ATOM 838 C CA . TRP A 1 121 ? 8.312 -2.9 -9.625 1 92.19 121 TRP A CA 1
ATOM 839 C C . TRP A 1 121 ? 8.5 -4.387 -9.336 1 92.19 121 TRP A C 1
ATOM 841 O O . TRP A 1 121 ? 9.227 -4.758 -8.414 1 92.19 121 TRP A O 1
ATOM 851 N N . LEU A 1 122 ? 7.859 -5.18 -10.133 1 96.19 122 LEU A N 1
ATOM 852 C CA . LEU A 1 122 ? 8.102 -6.613 -10.008 1 96.19 122 LEU A CA 1
ATOM 853 C C . LEU A 1 122 ? 9.383 -7.012 -10.727 1 96.19 122 LEU A C 1
ATOM 855 O O . LEU A 1 122 ? 9.68 -6.496 -11.812 1 96.19 122 LEU A O 1
ATOM 859 N N . ASP A 1 123 ? 10.086 -7.871 -10.102 1 97.19 123 ASP A N 1
ATOM 860 C CA . ASP A 1 123 ? 11.297 -8.461 -10.664 1 97.19 123 ASP A CA 1
ATOM 861 C C . ASP A 1 123 ? 11.039 -9.898 -11.125 1 97.19 123 ASP A C 1
ATOM 863 O O . ASP A 1 123 ? 10.062 -10.523 -10.711 1 97.19 123 ASP A O 1
ATOM 867 N N . LEU A 1 124 ? 11.914 -10.305 -12.047 1 98.19 124 LEU A N 1
ATOM 868 C CA . LEU A 1 124 ? 11.727 -11.594 -12.695 1 98.19 124 LEU A CA 1
ATOM 869 C C . LEU A 1 124 ? 12.992 -12.438 -12.609 1 98.19 124 LEU A C 1
ATOM 871 O O . LEU A 1 124 ? 14.078 -11.969 -12.953 1 98.19 124 LEU A O 1
ATOM 875 N N . PHE A 1 125 ? 12.867 -13.648 -12.031 1 98.06 125 PHE A N 1
ATOM 876 C CA . PHE A 1 125 ? 13.914 -14.656 -12.102 1 98.06 125 PHE A CA 1
ATOM 877 C C . PHE A 1 125 ? 13.617 -15.68 -13.195 1 98.06 125 PHE A C 1
ATOM 879 O O . PHE A 1 125 ? 12.477 -16.109 -13.344 1 98.06 125 PHE A O 1
ATOM 886 N N . VAL A 1 126 ? 14.578 -16.047 -13.969 1 97.5 126 VAL A N 1
ATOM 887 C CA . VAL A 1 126 ? 14.484 -17.125 -14.938 1 97.5 126 VAL A CA 1
ATOM 888 C C . VAL A 1 126 ? 15.648 -18.094 -14.742 1 97.5 126 VAL A C 1
ATOM 890 O O . VAL A 1 126 ? 16.812 -17.688 -14.727 1 97.5 126 VAL A O 1
ATOM 893 N N . GLY A 1 127 ? 15.297 -19.391 -14.602 1 95.38 127 GLY A N 1
ATOM 894 C CA . GLY A 1 127 ? 16.297 -20.422 -14.391 1 95.38 127 GLY A CA 1
ATOM 895 C C . GLY A 1 127 ? 16.578 -21.234 -15.641 1 95.38 127 GLY A C 1
ATOM 896 O O . GLY A 1 127 ? 15.664 -21.562 -16.406 1 95.38 127 GLY A O 1
ATOM 897 N N . THR A 1 128 ? 17.844 -21.547 -15.828 1 90.75 128 THR A N 1
ATOM 898 C CA . THR A 1 128 ? 18.281 -22.344 -16.969 1 90.75 128 THR A CA 1
ATOM 899 C C . THR A 1 128 ? 18.438 -23.812 -16.578 1 90.75 128 THR A C 1
ATOM 901 O O . THR A 1 128 ? 18.797 -24.125 -15.438 1 90.75 128 THR A O 1
ATOM 904 N N . PHE A 1 129 ? 18.016 -24.641 -17.484 1 88.75 129 PHE A N 1
ATOM 905 C CA . PHE A 1 129 ? 18.281 -26.078 -17.375 1 88.75 129 PHE A CA 1
ATOM 906 C C . PHE A 1 129 ? 19.578 -26.453 -18.078 1 88.75 129 PHE A C 1
ATOM 908 O O . PHE A 1 129 ? 19.562 -26.75 -19.281 1 88.75 129 PHE A O 1
ATOM 915 N N . THR A 1 130 ? 20.672 -26.469 -17.312 1 83.06 130 THR A N 1
ATOM 916 C CA . THR A 1 130 ? 21.969 -26.734 -17.922 1 83.06 130 THR A CA 1
ATOM 917 C C . THR A 1 130 ? 22.266 -28.234 -17.938 1 83.06 130 THR A C 1
ATOM 919 O O . THR A 1 130 ? 21.375 -29.047 -17.656 1 83.06 130 THR A O 1
ATOM 922 N N . GLY A 1 131 ? 23.484 -28.594 -18.422 1 75.25 131 GLY A N 1
ATOM 923 C CA . GLY A 1 131 ? 23.922 -29.984 -18.391 1 75.25 131 GLY A CA 1
ATOM 924 C C . GLY A 1 131 ? 23.891 -30.641 -19.75 1 75.25 131 GLY A C 1
ATOM 925 O O . GLY A 1 131 ? 23.953 -31.875 -19.859 1 75.25 131 GLY A O 1
ATOM 926 N N . ARG A 1 132 ? 23.609 -29.891 -20.719 1 75 132 ARG A N 1
ATOM 927 C CA . ARG A 1 132 ? 23.719 -30.391 -22.094 1 75 132 ARG A CA 1
ATOM 928 C C . ARG A 1 132 ? 25 -29.891 -22.75 1 75 132 ARG A C 1
ATOM 930 O O . ARG A 1 132 ? 25.688 -29.016 -22.219 1 75 132 ARG A O 1
ATOM 937 N N . PRO A 1 133 ? 25.344 -30.547 -23.844 1 74.81 133 PRO A N 1
ATOM 938 C CA . PRO A 1 133 ? 26.547 -30.078 -24.516 1 74.81 133 PRO A CA 1
ATOM 939 C C . PRO A 1 133 ? 26.5 -28.594 -24.859 1 74.81 133 PRO A C 1
ATOM 941 O O . PRO A 1 133 ? 25.453 -28.062 -25.234 1 74.81 133 PRO A O 1
ATOM 944 N N . ARG A 1 134 ? 27.609 -28 -24.703 1 76.44 134 ARG A N 1
ATOM 945 C CA . ARG A 1 134 ? 27.734 -26.547 -24.891 1 76.44 134 ARG A CA 1
ATOM 946 C C . ARG A 1 134 ? 27.219 -26.141 -26.266 1 76.44 134 ARG A C 1
ATOM 948 O O . ARG A 1 134 ? 26.641 -25.062 -26.438 1 76.44 134 ARG A O 1
ATOM 955 N N . GLU A 1 135 ? 27.5 -26.953 -27.25 1 78.19 135 GLU A N 1
ATOM 956 C CA . GLU A 1 135 ? 27.141 -26.672 -28.641 1 78.19 135 GLU A CA 1
ATOM 957 C C . GLU A 1 135 ? 25.641 -26.453 -28.781 1 78.19 135 GLU A C 1
ATOM 959 O O . GLU A 1 135 ? 25.188 -25.719 -29.656 1 78.19 135 GLU A O 1
ATOM 964 N N . ASN A 1 136 ? 24.922 -27.062 -27.812 1 76.5 136 ASN A N 1
ATOM 965 C CA . ASN A 1 136 ? 23.469 -26.938 -27.859 1 76.5 136 ASN A CA 1
ATOM 966 C C . ASN A 1 136 ? 23.016 -25.531 -27.516 1 76.5 136 ASN A C 1
ATOM 968 O O . ASN A 1 136 ? 21.906 -25.125 -27.844 1 76.5 136 ASN A O 1
ATOM 972 N N . TYR A 1 137 ? 23.953 -24.828 -26.891 1 76.56 137 TYR A N 1
ATOM 973 C CA . TYR A 1 137 ? 23.531 -23.531 -26.391 1 76.56 137 TYR A CA 1
ATOM 974 C C . TYR A 1 137 ? 24.031 -22.406 -27.281 1 76.56 137 TYR A C 1
ATOM 976 O O . TYR A 1 137 ? 23.719 -21.234 -27.062 1 76.56 137 TYR A O 1
ATOM 984 N N . LEU A 1 138 ? 24.828 -22.719 -28.281 1 78.31 138 LEU A N 1
ATOM 985 C CA . LEU A 1 138 ? 25.359 -21.734 -29.219 1 78.31 138 LEU A CA 1
ATOM 986 C C . LEU A 1 138 ? 24.344 -21.406 -30.297 1 78.31 138 LEU A C 1
ATOM 988 O O . LEU A 1 138 ? 24.516 -21.797 -31.453 1 78.31 138 LEU A O 1
ATOM 992 N N . VAL A 1 139 ? 23.266 -20.781 -29.859 1 76.88 139 VAL A N 1
ATOM 993 C CA . VAL A 1 139 ? 22.172 -20.469 -30.766 1 76.88 139 VAL A CA 1
ATOM 994 C C . VAL A 1 139 ? 21.953 -18.969 -30.797 1 76.88 139 VAL A C 1
ATOM 996 O O . VAL A 1 139 ? 22.312 -18.25 -29.859 1 76.88 139 VAL A O 1
ATOM 999 N N . ARG A 1 140 ? 21.453 -18.375 -31.922 1 77.12 140 ARG A N 1
ATOM 1000 C CA . ARG A 1 140 ? 21.062 -16.969 -32.094 1 77.12 140 ARG A CA 1
ATOM 1001 C C . ARG A 1 140 ? 22.203 -16.031 -31.719 1 77.12 140 ARG A C 1
ATOM 1003 O O . ARG A 1 140 ? 21.984 -14.984 -31.125 1 77.12 140 ARG A O 1
ATOM 1010 N N . GLY A 1 141 ? 23.406 -16.5 -31.922 1 77.56 141 GLY A N 1
ATOM 1011 C CA . GLY A 1 141 ? 24.562 -15.664 -31.656 1 77.56 141 GLY A CA 1
ATOM 1012 C C . GLY A 1 141 ? 24.969 -15.656 -30.203 1 77.56 141 GLY A C 1
ATOM 1013 O O . GLY A 1 141 ? 25.781 -14.828 -29.781 1 77.56 141 GLY A O 1
ATOM 1014 N N . SER A 1 142 ? 24.344 -16.562 -29.453 1 81.25 142 SER A N 1
ATOM 1015 C CA . SER A 1 142 ? 24.734 -16.641 -28.047 1 81.25 142 SER A CA 1
ATOM 1016 C C . SER A 1 142 ? 26.156 -17.156 -27.875 1 81.25 142 SER A C 1
ATOM 1018 O O . SER A 1 142 ? 26.672 -17.859 -28.75 1 81.25 142 SER A O 1
ATOM 1020 N N . ASP A 1 143 ? 26.797 -16.703 -26.844 1 78.81 143 ASP A N 1
ATOM 1021 C CA . ASP A 1 143 ? 28.172 -17.109 -26.578 1 78.81 143 ASP A CA 1
ATOM 1022 C C . ASP A 1 143 ? 28.203 -18.406 -25.766 1 78.81 143 ASP A C 1
ATOM 1024 O O . ASP A 1 143 ? 29.25 -18.828 -25.297 1 78.81 143 ASP A O 1
ATOM 1028 N N . GLY A 1 144 ? 27.078 -19 -25.609 1 78.88 144 GLY A N 1
ATOM 1029 C CA . GLY A 1 144 ? 27.016 -20.219 -24.812 1 78.88 144 GLY A CA 1
ATOM 1030 C C . GLY A 1 144 ? 25.828 -20.266 -23.875 1 78.88 144 GLY A C 1
ATOM 1031 O O . GLY A 1 144 ? 24.781 -19.703 -24.172 1 78.88 144 GLY A O 1
ATOM 1032 N N . ILE A 1 145 ? 26.047 -21.062 -22.781 1 78.5 145 ILE A N 1
ATOM 1033 C CA . ILE A 1 145 ? 24.984 -21.281 -21.812 1 78.5 145 ILE A CA 1
ATOM 1034 C C . ILE A 1 145 ? 24.734 -20 -21.031 1 78.5 145 ILE A C 1
ATOM 1036 O O . ILE A 1 145 ? 25.656 -19.422 -20.453 1 78.5 145 ILE A O 1
ATOM 1040 N N . ALA A 1 146 ? 23.5 -19.531 -21.125 1 85.44 146 ALA A N 1
ATOM 1041 C CA . ALA A 1 146 ? 23.125 -18.422 -20.266 1 85.44 146 ALA A CA 1
ATOM 1042 C C . ALA A 1 146 ? 22.938 -18.875 -18.812 1 85.44 146 ALA A C 1
ATOM 1044 O O . ALA A 1 146 ? 22.312 -19.906 -18.562 1 85.44 146 ALA A O 1
ATOM 1045 N N . PRO A 1 147 ? 23.516 -18.203 -17.859 1 90.56 147 PRO A N 1
ATOM 1046 C CA . PRO A 1 147 ? 23.266 -18.516 -16.438 1 90.56 147 PRO A CA 1
ATOM 1047 C C . PRO A 1 147 ? 21.859 -18.172 -15.992 1 90.56 147 PRO A C 1
ATOM 1049 O O . PRO A 1 147 ? 21.094 -17.578 -16.75 1 90.56 147 PRO A O 1
ATOM 1052 N N . ASP A 1 148 ? 21.531 -18.672 -14.805 1 94.44 148 ASP A N 1
ATOM 1053 C CA . ASP A 1 148 ? 20.328 -18.125 -14.18 1 94.44 148 ASP A CA 1
ATOM 1054 C C . ASP A 1 148 ? 20.359 -16.609 -14.172 1 94.44 148 ASP A C 1
ATOM 1056 O O . ASP A 1 148 ? 21.406 -15.992 -13.992 1 94.44 148 ASP A O 1
ATOM 1060 N N . ARG A 1 149 ? 19.125 -16 -14.398 1 96.38 149 ARG A N 1
ATOM 1061 C CA . ARG A 1 149 ? 19.062 -14.547 -14.492 1 96.38 149 ARG A CA 1
ATOM 1062 C C . ARG A 1 149 ? 18.047 -13.977 -13.516 1 96.38 149 ARG A C 1
ATOM 1064 O O . ARG A 1 149 ? 16.922 -14.477 -13.414 1 96.38 149 ARG A O 1
ATOM 1071 N N . LEU A 1 150 ? 18.5 -13.047 -12.734 1 97.75 150 LEU A N 1
ATOM 1072 C CA . LEU A 1 150 ? 17.594 -12.117 -12.062 1 97.75 150 LEU A CA 1
ATOM 1073 C C . LEU A 1 150 ? 17.438 -10.828 -12.867 1 97.75 150 LEU A C 1
ATOM 1075 O O . LEU A 1 150 ? 18.438 -10.18 -13.188 1 97.75 150 LEU A O 1
ATOM 1079 N N . LEU A 1 151 ? 16.234 -10.516 -13.273 1 97.75 151 LEU A N 1
ATOM 1080 C CA . LEU A 1 151 ? 15.914 -9.328 -14.055 1 97.75 151 LEU A CA 1
ATOM 1081 C C . LEU A 1 151 ? 15.109 -8.336 -13.219 1 97.75 151 LEU A C 1
ATOM 1083 O O . LEU A 1 151 ? 14.016 -8.648 -12.75 1 97.75 151 LEU A O 1
ATOM 1087 N N . LEU A 1 152 ? 15.672 -7.141 -13.039 1 95.75 152 LEU A N 1
ATOM 1088 C CA . LEU A 1 152 ? 15.023 -6.109 -12.234 1 95.75 152 LEU A CA 1
ATOM 1089 C C . LEU A 1 152 ? 14.039 -5.301 -13.078 1 95.75 152 LEU A C 1
ATOM 1091 O O . LEU A 1 152 ? 14.383 -4.828 -14.156 1 95.75 152 LEU A O 1
ATOM 1095 N N . GLY A 1 153 ? 12.836 -5.188 -12.578 1 94.88 153 GLY A N 1
ATOM 1096 C CA . GLY A 1 153 ? 11.812 -4.414 -13.266 1 94.88 153 GLY A CA 1
ATOM 1097 C C . GLY A 1 153 ? 11.961 -2.918 -13.062 1 94.88 153 GLY A C 1
ATOM 1098 O O . GLY A 1 153 ? 12.445 -2.471 -12.023 1 94.88 153 GLY A O 1
ATOM 1099 N N . GLY A 1 154 ? 11.422 -2.156 -14 1 89.62 154 GLY A N 1
ATOM 1100 C CA . GLY A 1 154 ? 11.414 -0.701 -13.984 1 89.62 154 GLY A CA 1
ATOM 1101 C C . GLY A 1 154 ? 10.477 -0.1 -15.016 1 89.62 154 GLY A C 1
ATOM 1102 O O . GLY A 1 154 ? 9.742 -0.824 -15.695 1 89.62 154 GLY A O 1
ATOM 1103 N N . PRO A 1 155 ? 10.484 1.171 -15.164 1 83.25 155 PRO A N 1
ATOM 1104 C CA . PRO A 1 155 ? 9.555 1.837 -16.078 1 83.25 155 PRO A CA 1
ATOM 1105 C C . PRO A 1 155 ? 9.797 1.466 -17.547 1 83.25 155 PRO A C 1
ATOM 1107 O O . PRO A 1 155 ? 8.867 1.511 -18.359 1 83.25 155 PRO A O 1
ATOM 1110 N N . ASP A 1 156 ? 11.062 1.073 -17.859 1 88 156 ASP A N 1
ATOM 1111 C CA . ASP A 1 156 ? 11.406 0.774 -19.25 1 88 156 ASP A CA 1
ATOM 1112 C C . ASP A 1 156 ? 11.531 -0.731 -19.469 1 88 156 ASP A C 1
ATOM 1114 O O . ASP A 1 156 ? 12.133 -1.17 -20.453 1 88 156 ASP A O 1
ATOM 1118 N N . GLY A 1 157 ? 10.992 -1.439 -18.547 1 94.69 157 GLY A N 1
ATOM 1119 C CA . GLY A 1 157 ? 11.094 -2.887 -18.656 1 94.69 157 GLY A CA 1
ATOM 1120 C C . GLY A 1 157 ? 12.062 -3.492 -17.656 1 94.69 157 GLY A C 1
ATOM 1121 O O . GLY A 1 157 ? 12 -3.188 -16.469 1 94.69 157 GLY A O 1
ATOM 1122 N N . PHE A 1 158 ? 12.883 -4.465 -18.188 1 97.12 158 PHE A N 1
ATOM 1123 C CA . PHE A 1 158 ? 13.727 -5.242 -17.281 1 97.12 158 PHE A CA 1
ATOM 1124 C C . PHE A 1 158 ? 15.195 -5.02 -17.594 1 97.12 158 PHE A C 1
ATOM 1126 O O . PHE A 1 158 ? 15.57 -4.852 -18.75 1 97.12 158 PHE A O 1
ATOM 1133 N N . THR A 1 159 ? 16.031 -5.039 -16.562 1 95.25 159 THR A N 1
ATOM 1134 C CA . THR A 1 159 ? 17.484 -5.023 -16.672 1 95.25 159 THR A CA 1
ATOM 1135 C C . THR A 1 159 ? 18.109 -6.148 -15.844 1 95.25 159 THR A C 1
ATOM 1137 O O . THR A 1 159 ? 17.562 -6.543 -14.812 1 95.25 159 THR A O 1
ATOM 1140 N N . VAL A 1 160 ? 19.172 -6.656 -16.328 1 96.12 160 VAL A N 1
ATOM 1141 C CA . VAL A 1 160 ? 19.859 -7.734 -15.633 1 96.12 160 VAL A CA 1
ATOM 1142 C C . VAL A 1 160 ? 20.406 -7.219 -14.305 1 96.12 160 VAL A C 1
ATOM 1144 O O . VAL A 1 160 ? 21 -6.141 -14.25 1 96.12 160 VAL A O 1
ATOM 1147 N N . ALA A 1 161 ? 20.141 -7.941 -13.219 1 95.69 161 ALA A N 1
ATOM 1148 C CA . ALA A 1 161 ? 20.781 -7.637 -11.945 1 95.69 161 ALA A CA 1
ATOM 1149 C C . ALA A 1 161 ? 22.266 -8.016 -11.969 1 95.69 161 ALA A C 1
ATOM 1151 O O . ALA A 1 161 ? 22.609 -9.18 -11.797 1 95.69 161 ALA A O 1
ATOM 1152 N N . GLU A 1 162 ? 23.109 -7.125 -12.023 1 91.19 162 GLU A N 1
ATOM 1153 C CA . GLU A 1 162 ? 24.531 -7.371 -12.242 1 91.19 162 GLU A CA 1
ATOM 1154 C C . GLU A 1 162 ? 25.172 -8.023 -11.016 1 91.19 162 GLU A C 1
ATOM 1156 O O . GLU A 1 162 ? 26.125 -8.781 -11.148 1 91.19 162 GLU A O 1
ATOM 1161 N N . ASN A 1 163 ? 24.594 -7.766 -9.922 1 90.81 163 ASN A N 1
ATOM 1162 C CA . ASN A 1 163 ? 25.188 -8.281 -8.695 1 90.81 163 ASN A CA 1
ATOM 1163 C C . ASN A 1 163 ? 24.625 -9.648 -8.32 1 90.81 163 ASN A C 1
ATOM 1165 O O . ASN A 1 163 ? 25.031 -10.242 -7.316 1 90.81 163 ASN A O 1
ATOM 1169 N N . PHE A 1 164 ? 23.719 -10.125 -9.094 1 95.06 164 PHE A N 1
ATOM 1170 C CA . PHE A 1 164 ? 23.219 -11.477 -8.852 1 95.06 164 PHE A CA 1
ATOM 1171 C C . PHE A 1 164 ? 24.281 -12.516 -9.18 1 95.06 164 PHE A C 1
ATOM 1173 O O . PHE A 1 164 ? 24.953 -12.422 -10.219 1 95.06 164 PHE A O 1
ATOM 1180 N N . PRO A 1 165 ? 24.469 -13.531 -8.383 1 92.38 165 PRO A N 1
ATOM 1181 C CA . PRO A 1 165 ? 25.531 -14.508 -8.641 1 92.38 165 PRO A CA 1
ATOM 1182 C C . PRO A 1 165 ? 25.297 -15.289 -9.938 1 92.38 165 PRO A C 1
ATOM 1184 O O . PRO A 1 165 ? 24.172 -15.641 -10.258 1 92.38 165 PRO A O 1
ATOM 1187 N N . GLU A 1 166 ? 26.391 -15.453 -10.617 1 88.88 166 GLU A N 1
ATOM 1188 C CA . GLU A 1 166 ? 26.328 -16.312 -11.797 1 88.88 166 GLU A CA 1
ATOM 1189 C C . GLU A 1 166 ? 26.203 -17.781 -11.406 1 88.88 166 GLU A C 1
ATOM 1191 O O . GLU A 1 166 ? 27.109 -18.344 -10.781 1 88.88 166 GLU A O 1
ATOM 1196 N N . MET A 1 167 ? 25.125 -18.359 -11.781 1 88.75 167 MET A N 1
ATOM 1197 C CA . MET A 1 167 ? 24.875 -19.75 -11.414 1 88.75 167 MET A CA 1
ATOM 1198 C C . MET A 1 167 ? 24.422 -20.562 -12.617 1 88.75 167 MET A C 1
ATOM 1200 O O . MET A 1 167 ? 23.656 -20.062 -13.445 1 88.75 167 MET A O 1
ATOM 1204 N N . TYR A 1 168 ? 24.984 -21.766 -12.617 1 86.56 168 TYR A N 1
ATOM 1205 C CA . TYR A 1 168 ? 24.625 -22.75 -13.641 1 86.56 168 TYR A CA 1
ATOM 1206 C C . TYR A 1 168 ? 24.156 -24.047 -12.992 1 86.56 168 TYR A C 1
ATOM 1208 O O . TYR A 1 168 ? 24.844 -24.625 -12.164 1 86.56 168 TYR A O 1
ATOM 1216 N N . GLY A 1 169 ? 22.953 -24.375 -13.234 1 86.38 169 GLY A N 1
ATOM 1217 C CA . GLY A 1 169 ? 22.375 -25.625 -12.742 1 86.38 169 GLY A CA 1
ATOM 1218 C C . GLY A 1 169 ? 21.109 -26.016 -13.477 1 86.38 169 GLY A C 1
ATOM 1219 O O . GLY A 1 169 ? 20.641 -25.297 -14.367 1 86.38 169 GLY A O 1
ATOM 1220 N N . ARG A 1 170 ? 20.625 -27.234 -13.211 1 89.94 170 ARG A N 1
ATOM 1221 C CA . ARG A 1 170 ? 19.328 -27.656 -13.742 1 89.94 170 ARG A CA 1
ATOM 1222 C C . ARG A 1 170 ? 18.188 -27.062 -12.914 1 89.94 170 ARG A C 1
ATOM 1224 O O . ARG A 1 170 ? 17.422 -27.797 -12.281 1 89.94 170 ARG A O 1
ATOM 1231 N N . THR A 1 171 ? 18.172 -25.766 -13.016 1 92.62 171 THR A N 1
ATOM 1232 C CA . THR A 1 171 ? 17.125 -25.078 -12.266 1 92.62 171 THR A CA 1
ATOM 1233 C C . THR A 1 171 ? 15.742 -25.391 -12.836 1 92.62 171 THR A C 1
ATOM 1235 O O . THR A 1 171 ? 15.469 -25.094 -14 1 92.62 171 THR A O 1
ATOM 1238 N N . SER A 1 172 ? 14.883 -26.047 -12.016 1 93.38 172 SER A N 1
ATOM 1239 C CA . SER A 1 172 ? 13.602 -26.562 -12.492 1 93.38 172 SER A CA 1
ATOM 1240 C C . SER A 1 172 ? 12.453 -26.109 -11.602 1 93.38 172 SER A C 1
ATOM 1242 O O . SER A 1 172 ? 11.336 -26.625 -11.719 1 93.38 172 SER A O 1
ATOM 1244 N N . GLY A 1 173 ? 12.688 -25.25 -10.711 1 95.69 173 GLY A N 1
ATOM 1245 C CA . GLY A 1 173 ? 11.711 -24.594 -9.859 1 95.69 173 GLY A CA 1
ATOM 1246 C C . GLY A 1 173 ? 12.273 -23.391 -9.133 1 95.69 173 GLY A C 1
ATOM 1247 O O . GLY A 1 173 ? 13.469 -23.328 -8.844 1 95.69 173 GLY A O 1
ATOM 1248 N N . ALA A 1 174 ? 11.445 -22.422 -8.891 1 97.12 174 ALA A N 1
ATOM 1249 C CA . ALA A 1 174 ? 11.883 -21.219 -8.18 1 97.12 174 ALA A CA 1
ATOM 1250 C C . ALA A 1 174 ? 10.703 -20.5 -7.527 1 97.12 174 ALA A C 1
ATOM 1252 O O . ALA A 1 174 ? 9.586 -20.531 -8.047 1 97.12 174 ALA A O 1
ATOM 1253 N N . ALA A 1 175 ? 10.953 -19.891 -6.402 1 98.06 175 ALA A N 1
ATOM 1254 C CA . ALA A 1 175 ? 9.969 -19.047 -5.734 1 98.06 175 ALA A CA 1
ATOM 1255 C C . ALA A 1 175 ? 10.656 -17.969 -4.887 1 98.06 175 ALA A C 1
ATOM 1257 O O . ALA A 1 175 ? 11.664 -18.25 -4.227 1 98.06 175 ALA A O 1
ATOM 1258 N N . PHE A 1 176 ? 10.117 -16.734 -4.957 1 97.81 176 PHE A N 1
ATOM 1259 C CA . PHE A 1 176 ? 10.5 -15.703 -4.004 1 97.81 176 PHE A CA 1
ATOM 1260 C C . PHE A 1 176 ? 9.641 -15.781 -2.748 1 97.81 176 PHE A C 1
ATOM 1262 O O . PHE A 1 176 ? 8.406 -15.758 -2.83 1 97.81 176 PHE A O 1
ATOM 1269 N N . VAL A 1 177 ? 10.312 -15.852 -1.576 1 97.44 177 VAL A N 1
ATOM 1270 C CA . VAL A 1 177 ? 9.602 -15.945 -0.306 1 97.44 177 VAL A CA 1
ATOM 1271 C C . VAL A 1 177 ? 10.477 -15.391 0.817 1 97.44 177 VAL A C 1
ATOM 1273 O O . VAL A 1 177 ? 11.695 -15.562 0.805 1 97.44 177 VAL A O 1
ATOM 1276 N N . ASP A 1 178 ? 9.867 -14.719 1.739 1 95.81 178 ASP A N 1
ATOM 1277 C CA . ASP A 1 178 ? 10.57 -14.227 2.92 1 95.81 178 ASP A CA 1
ATOM 1278 C C . ASP A 1 178 ? 10.773 -15.336 3.943 1 95.81 178 ASP A C 1
ATOM 1280 O O . ASP A 1 178 ? 9.906 -15.578 4.789 1 95.81 178 ASP A O 1
ATOM 1284 N N . LEU A 1 179 ? 11.953 -15.898 3.959 1 96.75 179 LEU A N 1
ATOM 1285 C CA . LEU A 1 179 ? 12.18 -17.125 4.723 1 96.75 179 LEU A CA 1
ATOM 1286 C C . LEU A 1 179 ? 12.703 -16.797 6.117 1 96.75 179 LEU A C 1
ATOM 1288 O O . LEU A 1 179 ? 12.711 -17.672 6.996 1 96.75 179 LEU A O 1
ATOM 1292 N N . ASP A 1 180 ? 13.109 -15.586 6.359 1 93.88 180 ASP A N 1
ATOM 1293 C CA . ASP A 1 180 ? 13.648 -15.242 7.672 1 93.88 180 ASP A CA 1
ATOM 1294 C C . ASP A 1 180 ? 12.852 -14.109 8.32 1 93.88 180 ASP A C 1
ATOM 1296 O O . ASP A 1 180 ? 13.281 -13.539 9.32 1 93.88 180 ASP A O 1
ATOM 1300 N N . ASN A 1 181 ? 11.797 -13.68 7.754 1 91.44 181 ASN A N 1
ATOM 1301 C CA . ASN A 1 181 ? 10.852 -12.695 8.266 1 91.44 181 ASN A CA 1
ATOM 1302 C C . ASN A 1 181 ? 11.508 -11.32 8.43 1 91.44 181 ASN A C 1
ATOM 1304 O O . ASN A 1 181 ? 11.211 -10.602 9.383 1 91.44 181 ASN A O 1
ATOM 1308 N N . ASP A 1 182 ? 12.367 -10.992 7.504 1 87.88 182 ASP A N 1
ATOM 1309 C CA . ASP A 1 182 ? 13.008 -9.688 7.648 1 87.88 182 ASP A CA 1
ATOM 1310 C C . ASP A 1 182 ? 12.406 -8.672 6.688 1 87.88 182 ASP A C 1
ATOM 1312 O O . ASP A 1 182 ? 12.859 -7.523 6.625 1 87.88 182 ASP A O 1
ATOM 1316 N N . GLY A 1 183 ? 11.422 -9.148 5.887 1 85.25 183 GLY A N 1
ATOM 1317 C CA . GLY A 1 183 ? 10.648 -8.211 5.09 1 85.25 183 GLY A CA 1
ATOM 1318 C C . GLY A 1 183 ? 11.039 -8.219 3.621 1 85.25 183 GLY A C 1
ATOM 1319 O O . GLY A 1 183 ? 10.297 -7.699 2.777 1 85.25 183 GLY A O 1
ATOM 1320 N N . ASP A 1 184 ? 12.18 -8.641 3.246 1 90 184 ASP A N 1
ATOM 1321 C CA . ASP A 1 184 ? 12.523 -8.766 1.834 1 90 184 ASP A CA 1
ATOM 1322 C C . ASP A 1 184 ? 12.414 -10.219 1.37 1 90 184 ASP A C 1
ATOM 1324 O O . ASP A 1 184 ? 12.312 -11.133 2.191 1 90 184 ASP A O 1
ATOM 1328 N N . LEU A 1 185 ? 12.281 -10.398 0.121 1 95.56 185 LEU A N 1
ATOM 1329 C CA . LEU A 1 185 ? 12.031 -11.719 -0.437 1 95.56 185 LEU A CA 1
ATOM 1330 C C . LEU A 1 185 ? 13.344 -12.453 -0.714 1 95.56 185 LEU A C 1
ATOM 1332 O O . LEU A 1 185 ? 14.203 -11.938 -1.429 1 95.56 185 LEU A O 1
ATOM 1336 N N . ASP A 1 186 ? 13.469 -13.641 -0.214 1 97 186 ASP A N 1
ATOM 1337 C CA . ASP A 1 186 ? 14.547 -14.562 -0.553 1 97 186 ASP A CA 1
ATOM 1338 C C . ASP A 1 186 ? 14.188 -15.398 -1.78 1 97 186 ASP A C 1
ATOM 1340 O O . ASP A 1 186 ? 13.141 -15.188 -2.398 1 97 186 ASP A O 1
ATOM 1344 N N . LEU A 1 187 ? 15.18 -16.234 -2.191 1 97.88 187 LEU A N 1
ATOM 1345 C CA . LEU A 1 187 ? 14.953 -17.031 -3.383 1 97.88 187 LEU A CA 1
ATOM 1346 C C . LEU A 1 187 ? 15.273 -18.5 -3.115 1 97.88 187 LEU A C 1
ATOM 1348 O O . LEU A 1 187 ? 16.344 -18.828 -2.592 1 97.88 187 LEU A O 1
ATOM 1352 N N . VAL A 1 188 ? 14.32 -19.375 -3.41 1 97.25 188 VAL A N 1
ATOM 1353 C CA . VAL A 1 188 ? 14.547 -20.812 -3.381 1 97.25 188 VAL A CA 1
ATOM 1354 C C . VAL A 1 188 ? 14.641 -21.344 -4.809 1 97.25 188 VAL A C 1
ATOM 1356 O O . VAL A 1 188 ? 13.797 -21.031 -5.652 1 97.25 188 VAL A O 1
ATOM 1359 N N . LEU A 1 189 ? 15.648 -22.141 -5.02 1 95.38 189 LEU A N 1
ATOM 1360 C CA . LEU A 1 189 ? 15.836 -22.781 -6.316 1 95.38 189 LEU A CA 1
ATOM 1361 C C . LEU A 1 189 ? 15.82 -24.297 -6.18 1 95.38 189 LEU A C 1
ATOM 1363 O O . LEU A 1 189 ? 16.625 -24.875 -5.453 1 95.38 189 LEU A O 1
ATOM 1367 N N . SER A 1 190 ? 14.852 -24.906 -6.84 1 94.06 190 SER A N 1
ATOM 1368 C CA . SER A 1 190 ? 14.797 -26.359 -6.969 1 94.06 190 SER A CA 1
ATOM 1369 C C . SER A 1 190 ? 15.57 -26.828 -8.203 1 94.06 190 SER A C 1
ATOM 1371 O O . SER A 1 190 ? 15.359 -26.312 -9.297 1 94.06 190 SER A O 1
ATOM 1373 N N . ARG A 1 191 ? 16.406 -27.828 -8.023 1 91.12 191 ARG A N 1
ATOM 1374 C CA . ARG A 1 191 ? 17.234 -28.281 -9.141 1 91.12 191 ARG A CA 1
ATOM 1375 C C . ARG A 1 191 ? 17.109 -29.797 -9.32 1 91.12 191 ARG A C 1
ATOM 1377 O O . ARG A 1 191 ? 16.922 -30.531 -8.352 1 91.12 191 ARG A O 1
ATOM 1384 N N . ASN A 1 192 ? 17.219 -30.172 -10.516 1 86.12 192 ASN A N 1
ATOM 1385 C CA . ASN A 1 192 ? 17.094 -31.578 -10.906 1 86.12 192 ASN A CA 1
ATOM 1386 C C . ASN A 1 192 ? 18.453 -32.25 -11.008 1 86.12 192 ASN A C 1
ATOM 1388 O O . ASN A 1 192 ? 19.297 -31.844 -11.82 1 86.12 192 ASN A O 1
ATOM 1392 N N . ASP A 1 193 ? 18.797 -33.156 -9.961 1 72.38 193 ASP A N 1
ATOM 1393 C CA . ASP A 1 193 ? 20.094 -33.844 -9.898 1 72.38 193 ASP A CA 1
ATOM 1394 C C . ASP A 1 193 ? 20.266 -34.812 -11.062 1 72.38 193 ASP A C 1
ATOM 1396 O O . ASP A 1 193 ? 19.375 -35.594 -11.344 1 72.38 193 ASP A O 1
ATOM 1400 N N . SER A 1 194 ? 20.875 -34.469 -12.203 1 55.72 194 SER A N 1
ATOM 1401 C CA . SER A 1 194 ? 21.125 -35.594 -13.109 1 55.72 194 SER A CA 1
ATOM 1402 C C . SER A 1 194 ? 22.578 -36.062 -13.031 1 55.72 194 SER A C 1
ATOM 1404 O O . SER A 1 194 ? 23.5 -35.25 -13.172 1 55.72 194 SER A O 1
ATOM 1406 N N . LYS A 1 195 ? 22.891 -36.938 -12.031 1 51.78 195 LYS A N 1
ATOM 1407 C CA . LYS A 1 195 ? 24.203 -37.594 -12.133 1 51.78 195 LYS A CA 1
ATOM 1408 C C . LYS A 1 195 ? 24.625 -37.75 -13.594 1 51.78 195 LYS A C 1
ATOM 1410 O O . LYS A 1 195 ? 25.781 -38.062 -13.883 1 51.78 195 LYS A O 1
ATOM 1415 N N . SER A 1 196 ? 23.656 -37.844 -14.398 1 45.5 196 SER A N 1
ATOM 1416 C CA . SER A 1 196 ? 24 -38.25 -15.758 1 45.5 196 SER A CA 1
ATOM 1417 C C . SER A 1 196 ? 24.688 -37.094 -16.516 1 45.5 196 SER A C 1
ATOM 1419 O O . SER A 1 196 ? 24.531 -36.969 -17.719 1 45.5 196 SER A O 1
ATOM 1421 N N . SER A 1 197 ? 25.047 -36.094 -15.758 1 43.81 197 SER A N 1
ATOM 1422 C CA . SER A 1 197 ? 25.672 -35.156 -16.656 1 43.81 197 SER A CA 1
ATOM 1423 C C . SER A 1 197 ? 26.828 -35.781 -17.422 1 43.81 197 SER A C 1
ATOM 1425 O O . SER A 1 197 ? 27.484 -36.688 -16.922 1 43.81 197 SER A O 1
ATOM 1427 N N . ALA A 1 198 ? 26.859 -35.531 -18.703 1 41.94 198 ALA A N 1
ATOM 1428 C CA . ALA A 1 198 ? 27.859 -36.031 -19.625 1 41.94 198 ALA A CA 1
ATOM 1429 C C . ALA A 1 198 ? 29.25 -36.031 -18.984 1 41.94 198 ALA A C 1
ATOM 1431 O O . ALA A 1 198 ? 29.672 -35 -18.438 1 41.94 198 ALA A O 1
ATOM 1432 N N . PRO A 1 199 ? 29.797 -37.219 -18.75 1 40 199 PRO A N 1
ATOM 1433 C CA . PRO A 1 199 ? 31.125 -37.406 -18.141 1 40 199 PRO A CA 1
ATOM 1434 C C . PRO A 1 199 ? 32.125 -36.344 -18.578 1 40 199 PRO A C 1
ATOM 1436 O O . PRO A 1 199 ? 33.094 -36.062 -17.859 1 40 199 PRO A O 1
ATOM 1439 N N . ASN A 1 200 ? 32.344 -36.219 -19.875 1 37.12 200 ASN A N 1
ATOM 1440 C CA . ASN A 1 200 ? 33.562 -35.656 -20.422 1 37.12 200 ASN A CA 1
ATOM 1441 C C . ASN A 1 200 ? 33.594 -34.125 -20.266 1 37.12 200 ASN A C 1
ATOM 1443 O O . ASN A 1 200 ? 34.562 -33.469 -20.656 1 37.12 200 ASN A O 1
ATOM 1447 N N . ASP A 1 201 ? 32.5 -33.375 -20.578 1 40.09 201 ASP A N 1
ATOM 1448 C CA . ASP A 1 201 ? 32.781 -31.953 -20.703 1 40.09 201 ASP A CA 1
ATOM 1449 C C . ASP A 1 201 ? 32.781 -31.281 -19.344 1 40.09 201 ASP A C 1
ATOM 1451 O O . ASP A 1 201 ? 32.125 -31.734 -18.406 1 40.09 201 ASP A O 1
ATOM 1455 N N . LYS A 1 202 ? 33.75 -30.469 -19.078 1 40.22 202 LYS A N 1
ATOM 1456 C CA . LYS A 1 202 ? 34.031 -29.516 -18.016 1 40.22 202 LYS A CA 1
ATOM 1457 C C . LYS A 1 202 ? 32.75 -28.984 -17.375 1 40.22 202 LYS A C 1
ATOM 1459 O O . LYS A 1 202 ? 32.781 -28.172 -16.469 1 40.22 202 LYS A O 1
ATOM 1464 N N . PHE A 1 203 ? 31.656 -29.172 -17.953 1 42.47 203 PHE A N 1
ATOM 1465 C CA . PHE A 1 203 ? 30.438 -28.547 -17.469 1 42.47 203 PHE A CA 1
ATOM 1466 C C . PHE A 1 203 ? 29.922 -29.281 -16.234 1 42.47 203 PHE A C 1
ATOM 1468 O O . PHE A 1 203 ? 28.766 -29.109 -15.836 1 42.47 203 PHE A O 1
ATOM 1475 N N . ASN A 1 204 ? 30.562 -30.312 -15.797 1 44.91 204 ASN A N 1
ATOM 1476 C CA . ASN A 1 204 ? 30.375 -30.969 -14.516 1 44.91 204 ASN A CA 1
ATOM 1477 C C . ASN A 1 204 ? 30.266 -29.969 -13.375 1 44.91 204 ASN A C 1
ATOM 1479 O O . ASN A 1 204 ? 30.266 -30.344 -12.203 1 44.91 204 ASN A O 1
ATOM 1483 N N . GLU A 1 205 ? 30.391 -28.766 -13.758 1 54.44 205 GLU A N 1
ATOM 1484 C CA . GLU A 1 205 ? 30.438 -27.797 -12.656 1 54.44 205 GLU A CA 1
ATOM 1485 C C . GLU A 1 205 ? 29.062 -27.188 -12.391 1 54.44 205 GLU A C 1
ATOM 1487 O O . GLU A 1 205 ? 28.969 -26.062 -11.875 1 54.44 205 GLU A O 1
ATOM 1492 N N . PHE A 1 206 ? 28.031 -28.062 -12.797 1 61.97 206 PHE A N 1
ATOM 1493 C CA . PHE A 1 206 ? 26.75 -27.438 -12.492 1 61.97 206 PHE A CA 1
ATOM 1494 C C . PHE A 1 206 ? 26.297 -27.781 -11.078 1 61.97 206 PHE A C 1
ATOM 1496 O O . PHE A 1 206 ? 26.594 -28.875 -10.578 1 61.97 206 PHE A O 1
ATOM 1503 N N . ASP A 1 207 ? 25.812 -26.75 -10.445 1 65.31 207 ASP A N 1
ATOM 1504 C CA . ASP A 1 207 ? 25.234 -26.891 -9.109 1 65.31 207 ASP A CA 1
ATOM 1505 C C . ASP A 1 207 ? 23.891 -27.609 -9.156 1 65.31 207 ASP A C 1
ATOM 1507 O O . ASP A 1 207 ? 22.938 -27.109 -9.758 1 65.31 207 ASP A O 1
ATOM 1511 N N . ASN A 1 208 ? 23.828 -28.891 -8.703 1 71.06 208 ASN A N 1
ATOM 1512 C CA . ASN A 1 208 ? 22.594 -29.688 -8.797 1 71.06 208 ASN A CA 1
ATOM 1513 C C . ASN A 1 208 ? 21.812 -29.656 -7.484 1 71.06 208 ASN A C 1
ATOM 1515 O O . ASN A 1 208 ? 20.797 -30.344 -7.348 1 71.06 208 ASN A O 1
ATOM 1519 N N . GLN A 1 209 ? 22.156 -28.859 -6.688 1 78.69 209 GLN A N 1
ATOM 1520 C CA . GLN A 1 209 ? 21.5 -28.828 -5.379 1 78.69 209 GLN A CA 1
ATOM 1521 C C . GLN A 1 209 ? 20.375 -27.797 -5.348 1 78.69 209 GLN A C 1
ATOM 1523 O O . GLN A 1 209 ? 20.469 -26.75 -5.98 1 78.69 209 GLN A O 1
ATOM 1528 N N . THR A 1 210 ? 19.266 -28.297 -4.672 1 87.38 210 THR A N 1
ATOM 1529 C CA . THR A 1 210 ? 18.266 -27.297 -4.301 1 87.38 210 THR A CA 1
ATOM 1530 C C . THR A 1 210 ? 18.812 -26.359 -3.24 1 87.38 210 THR A C 1
ATOM 1532 O O . THR A 1 210 ? 19.359 -26.797 -2.225 1 87.38 210 THR A O 1
ATOM 1535 N N . ILE A 1 211 ? 18.719 -25 -3.537 1 91.19 211 ILE A N 1
ATOM 1536 C CA . ILE A 1 211 ? 19.438 -24.031 -2.695 1 91.19 211 ILE A CA 1
ATOM 1537 C C . ILE A 1 211 ? 18.5 -22.891 -2.318 1 91.19 211 ILE A C 1
ATOM 1539 O O . ILE A 1 211 ? 17.453 -22.703 -2.941 1 91.19 211 ILE A O 1
ATOM 1543 N N . VAL A 1 212 ? 18.891 -22.219 -1.238 1 95.25 212 VAL A N 1
ATOM 1544 C CA . VAL A 1 212 ? 18.25 -20.984 -0.79 1 95.25 212 VAL A CA 1
ATOM 1545 C C . VAL A 1 212 ? 19.25 -19.844 -0.877 1 95.25 212 VAL A C 1
ATOM 1547 O O . VAL A 1 212 ? 20.406 -19.969 -0.452 1 95.25 212 VAL A O 1
ATOM 1550 N N . LEU A 1 213 ? 18.812 -18.781 -1.528 1 96.94 213 LEU A N 1
ATOM 1551 C CA . LEU A 1 213 ? 19.578 -17.531 -1.566 1 96.94 213 LEU A CA 1
ATOM 1552 C C . LEU A 1 213 ? 18.938 -16.469 -0.671 1 96.94 213 LEU A C 1
ATOM 1554 O O . LEU A 1 213 ? 17.75 -16.172 -0.816 1 96.94 213 LEU A O 1
ATOM 1558 N N . GLU A 1 214 ? 19.703 -15.961 0.231 1 96.44 214 GLU A N 1
ATOM 1559 C CA . GLU A 1 214 ? 19.266 -14.844 1.065 1 96.44 214 GLU A CA 1
ATOM 1560 C C . GLU A 1 214 ? 19.375 -13.516 0.318 1 96.44 214 GLU A C 1
ATOM 1562 O O . GLU A 1 214 ? 20.375 -13.273 -0.383 1 96.44 214 GLU A O 1
ATOM 1567 N N . ASN A 1 215 ? 18.281 -12.719 0.452 1 94.88 215 ASN A N 1
ATOM 1568 C CA . ASN A 1 215 ? 18.281 -11.352 -0.063 1 94.88 215 ASN A CA 1
ATOM 1569 C C . ASN A 1 215 ? 18.609 -10.344 1.03 1 94.88 215 ASN A C 1
ATOM 1571 O O . ASN A 1 215 ? 17.969 -10.312 2.074 1 94.88 215 ASN A O 1
ATOM 1575 N N . ASP A 1 216 ? 19.641 -9.594 0.831 1 86.19 216 ASP A N 1
ATOM 1576 C CA . ASP A 1 216 ? 20 -8.461 1.688 1 86.19 216 ASP A CA 1
ATOM 1577 C C . ASP A 1 216 ? 19.953 -7.148 0.912 1 86.19 216 ASP A C 1
ATOM 1579 O O . ASP A 1 216 ? 20.969 -6.699 0.385 1 86.19 216 ASP A O 1
ATOM 1583 N N . ASP A 1 217 ? 18.828 -6.469 0.881 1 74.5 217 ASP A N 1
ATOM 1584 C CA . ASP A 1 217 ? 18.578 -5.199 0.207 1 74.5 217 ASP A CA 1
ATOM 1585 C C . ASP A 1 217 ? 18.922 -5.285 -1.276 1 74.5 217 ASP A C 1
ATOM 1587 O O . ASP A 1 217 ? 19.672 -4.453 -1.792 1 74.5 217 ASP A O 1
ATOM 1591 N N . GLY A 1 218 ? 18.578 -6.41 -1.872 1 77.81 218 GLY A N 1
ATOM 1592 C CA . GLY A 1 218 ? 18.75 -6.582 -3.307 1 77.81 218 GLY A CA 1
ATOM 1593 C C . GLY A 1 218 ? 19.969 -7.414 -3.67 1 77.81 218 GLY A C 1
ATOM 1594 O O . GLY A 1 218 ? 20.156 -7.746 -4.84 1 77.81 218 GLY A O 1
ATOM 1595 N N . GLU A 1 219 ? 20.75 -7.797 -2.688 1 87.19 219 GLU A N 1
ATOM 1596 C CA . GLU A 1 219 ? 21.906 -8.641 -2.918 1 87.19 219 GLU A CA 1
ATOM 1597 C C . GLU A 1 219 ? 21.656 -10.07 -2.439 1 87.19 219 GLU A C 1
ATOM 1599 O O . GLU A 1 219 ? 21.25 -10.289 -1.295 1 87.19 219 GLU A O 1
ATOM 1604 N N . PHE A 1 220 ? 21.969 -10.977 -3.342 1 95.5 220 PHE A N 1
ATOM 1605 C CA . PHE A 1 220 ? 21.641 -12.367 -3.045 1 95.5 220 PHE A CA 1
ATOM 1606 C C . PHE A 1 220 ? 22.906 -13.172 -2.758 1 95.5 220 PHE A C 1
ATOM 1608 O O . PHE A 1 220 ? 23.922 -12.992 -3.422 1 95.5 220 PHE A O 1
ATOM 1615 N N . SER A 1 221 ? 22.812 -14.008 -1.744 1 94.81 221 SER A N 1
ATOM 1616 C CA . SER A 1 221 ? 23.891 -14.938 -1.399 1 94.81 221 SER A CA 1
ATOM 1617 C C . SER A 1 221 ? 23.328 -16.297 -0.985 1 94.81 221 SER A C 1
ATOM 1619 O O . SER A 1 221 ? 22.281 -16.359 -0.34 1 94.81 221 SER A O 1
ATOM 1621 N N . ARG A 1 222 ? 24.062 -17.344 -1.414 1 93.31 222 ARG A N 1
ATOM 1622 C CA . ARG A 1 222 ? 23.641 -18.688 -1.01 1 93.31 222 ARG A CA 1
ATOM 1623 C C . ARG A 1 222 ? 23.812 -18.891 0.493 1 93.31 222 ARG A C 1
ATOM 1625 O O . ARG A 1 222 ? 24.891 -18.641 1.037 1 93.31 222 ARG A O 1
ATOM 1632 N N . VAL A 1 223 ? 22.703 -19.438 1.142 1 92.75 223 VAL A N 1
ATOM 1633 C CA . VAL A 1 223 ? 22.781 -19.547 2.594 1 92.75 223 VAL A CA 1
ATOM 1634 C C . VAL A 1 223 ? 22.391 -20.969 3.021 1 92.75 223 VAL A C 1
ATOM 1636 O O . VAL A 1 223 ? 22.656 -21.375 4.152 1 92.75 223 VAL A O 1
ATOM 1639 N N . ALA A 1 224 ? 21.828 -21.672 2.107 1 88.5 224 ALA A N 1
ATOM 1640 C CA . ALA A 1 224 ? 21.438 -23.031 2.477 1 88.5 224 ALA A CA 1
ATOM 1641 C C . ALA A 1 224 ? 21.359 -23.922 1.249 1 88.5 224 ALA A C 1
ATOM 1643 O O . ALA A 1 224 ? 21.141 -23.453 0.132 1 88.5 224 ALA A O 1
ATOM 1644 N N . THR A 1 225 ? 21.609 -25.219 1.5 1 87.94 225 THR A N 1
ATOM 1645 C CA . THR A 1 225 ? 21.328 -26.312 0.582 1 87.94 225 THR A CA 1
ATOM 1646 C C . THR A 1 225 ? 20.312 -27.266 1.184 1 87.94 225 THR A C 1
ATOM 1648 O O . THR A 1 225 ? 20.422 -27.672 2.344 1 87.94 225 THR A O 1
ATOM 1651 N N . LEU A 1 226 ? 19.281 -27.469 0.43 1 85.69 226 LEU A N 1
ATOM 1652 C CA . LEU A 1 226 ? 18.25 -28.375 0.893 1 85.69 226 LEU A CA 1
ATOM 1653 C C . LEU A 1 226 ? 18.516 -29.797 0.425 1 85.69 226 LEU A C 1
ATOM 1655 O O . LEU A 1 226 ? 18.469 -30.078 -0.774 1 85.69 226 LEU A O 1
ATOM 1659 N N . ASP A 1 227 ? 18.984 -30.578 1.376 1 74.5 227 ASP A N 1
ATOM 1660 C CA . ASP A 1 227 ? 19.328 -31.953 1.024 1 74.5 227 ASP A CA 1
ATOM 1661 C C . ASP A 1 227 ? 18.688 -32.938 1.998 1 74.5 227 ASP A C 1
ATOM 1663 O O . ASP A 1 227 ? 18.062 -32.531 2.979 1 74.5 227 ASP A O 1
ATOM 1667 N N . ASN A 1 228 ? 18.453 -34.125 1.522 1 60.12 228 ASN A N 1
ATOM 1668 C CA . ASN A 1 228 ? 17.875 -35.219 2.311 1 60.12 228 ASN A CA 1
ATOM 1669 C C . ASN A 1 228 ? 18.828 -35.688 3.393 1 60.12 228 ASN A C 1
ATOM 1671 O O . ASN A 1 228 ? 19.219 -36.875 3.406 1 60.12 228 ASN A O 1
ATOM 1675 N N . GLY A 1 229 ? 19.188 -34.625 4.469 1 50.78 229 GLY A N 1
ATOM 1676 C CA . GLY A 1 229 ? 19.891 -35.031 5.68 1 50.78 229 GLY A CA 1
ATOM 1677 C C . GLY A 1 229 ? 21.297 -35.531 5.426 1 50.78 229 GLY A C 1
ATOM 1678 O O . GLY A 1 229 ? 21.766 -36.469 6.094 1 50.78 229 GLY A O 1
ATOM 1679 N N . GLY A 1 230 ? 22.109 -35 4.465 1 41.88 230 GLY A N 1
ATOM 1680 C CA . GLY A 1 230 ? 23.531 -35.281 4.371 1 41.88 230 GLY A CA 1
ATOM 1681 C C . GLY A 1 230 ? 23.828 -36.406 3.373 1 41.88 230 GLY A C 1
ATOM 1682 O O . GLY A 1 230 ? 24.984 -36.812 3.229 1 41.88 230 GLY A O 1
ATOM 1683 N N . VAL A 1 231 ? 22.875 -37.219 3.146 1 34.69 231 VAL A N 1
ATOM 1684 C CA . VAL A 1 231 ? 23.328 -38.281 2.234 1 34.69 231 VAL A CA 1
ATOM 1685 C C . VAL A 1 231 ? 23.641 -37.656 0.871 1 34.69 231 VAL A C 1
ATOM 1687 O O . VAL A 1 231 ? 22.75 -37.156 0.182 1 34.69 231 VAL A O 1
ATOM 1690 N N . VAL A 1 232 ? 24.797 -37.219 0.823 1 38.59 232 VAL A N 1
ATOM 1691 C CA . VAL A 1 232 ? 25.406 -36.625 -0.358 1 38.59 232 VAL A CA 1
ATOM 1692 C C . VAL A 1 232 ? 24.812 -37.25 -1.62 1 38.59 232 VAL A C 1
ATOM 1694 O O . VAL A 1 232 ? 24.562 -36.562 -2.605 1 38.59 232 VAL A O 1
ATOM 1697 N N . ASP A 1 233 ? 24.609 -38.594 -1.687 1 40.94 233 ASP A N 1
ATOM 1698 C CA . ASP A 1 233 ? 24.297 -39.375 -2.883 1 40.94 233 ASP A CA 1
ATOM 1699 C C . ASP A 1 233 ? 22.828 -39.219 -3.256 1 40.94 233 ASP A C 1
ATOM 1701 O O . ASP A 1 233 ? 22.359 -39.844 -4.219 1 40.94 233 ASP A O 1
ATOM 1705 N N . HIS A 1 234 ? 22.016 -38.531 -2.535 1 51.84 234 HIS A N 1
ATOM 1706 C CA . HIS A 1 234 ? 20.609 -38.562 -2.906 1 51.84 234 HIS A CA 1
ATOM 1707 C C . HIS A 1 234 ? 20.094 -37.156 -3.143 1 51.84 234 HIS A C 1
ATOM 1709 O O . HIS A 1 234 ? 19.344 -36.594 -2.316 1 51.84 234 HIS A O 1
ATOM 1715 N N . GLU A 1 235 ? 20.625 -36.594 -4.148 1 66.31 235 GLU A N 1
ATOM 1716 C CA . GLU A 1 235 ? 20.188 -35.281 -4.574 1 66.31 235 GLU A CA 1
ATOM 1717 C C . GLU A 1 235 ? 18.781 -35.312 -5.176 1 66.31 235 GLU A C 1
ATOM 1719 O O . GLU A 1 235 ? 18.375 -36.344 -5.727 1 66.31 235 GLU A O 1
ATOM 1724 N N . LEU A 1 236 ? 17.906 -34.406 -4.859 1 80 236 LEU A N 1
ATOM 1725 C CA . LEU A 1 236 ? 16.531 -34.281 -5.332 1 80 236 LEU A CA 1
ATOM 1726 C C . LEU A 1 236 ? 16.484 -34.062 -6.844 1 80 236 LEU A C 1
ATOM 1728 O O . LEU A 1 236 ? 17.344 -33.375 -7.395 1 80 236 LEU A O 1
ATOM 1732 N N . TYR A 1 237 ? 15.727 -34.906 -7.457 1 86.88 237 TYR A N 1
ATOM 1733 C CA . TYR A 1 237 ? 15.305 -34.5 -8.797 1 86.88 237 TYR A CA 1
ATOM 1734 C C . TYR A 1 237 ? 14.211 -33.438 -8.742 1 86.88 237 TYR A C 1
ATOM 1736 O O . TYR A 1 237 ? 13.078 -33.688 -9.172 1 86.88 237 TYR A O 1
ATOM 1744 N N . GLY A 1 238 ? 14.664 -32.375 -8.312 1 90.56 238 GLY A N 1
ATOM 1745 C CA . GLY A 1 238 ? 13.75 -31.297 -7.906 1 90.56 238 GLY A CA 1
ATOM 1746 C C . GLY A 1 238 ? 12.969 -30.719 -9.07 1 90.56 238 GLY A C 1
ATOM 1747 O O . GLY A 1 238 ? 13.492 -30.594 -10.18 1 90.56 238 GLY A O 1
ATOM 1748 N N . ARG A 1 239 ? 11.688 -30.344 -8.852 1 92.5 239 ARG A N 1
ATOM 1749 C CA . ARG A 1 239 ? 10.797 -29.609 -9.75 1 92.5 239 ARG A CA 1
ATOM 1750 C C . ARG A 1 239 ? 10.086 -28.484 -9.023 1 92.5 239 ARG A C 1
ATOM 1752 O O . ARG A 1 239 ? 10.734 -27.547 -8.523 1 92.5 239 ARG A O 1
ATOM 1759 N N . THR A 1 240 ? 8.758 -28.609 -8.891 1 95.38 240 THR A N 1
ATOM 1760 C CA . THR A 1 240 ? 7.941 -27.578 -8.25 1 95.38 240 THR A CA 1
ATOM 1761 C C . THR A 1 240 ? 8.305 -27.438 -6.777 1 95.38 240 THR A C 1
ATOM 1763 O O . THR A 1 240 ? 8.508 -28.438 -6.086 1 95.38 240 THR A O 1
ATOM 1766 N N . VAL A 1 241 ? 8.414 -26.172 -6.359 1 96.38 241 VAL A N 1
ATOM 1767 C CA . VAL A 1 241 ? 8.562 -25.844 -4.945 1 96.38 241 VAL A CA 1
ATOM 1768 C C . VAL A 1 241 ? 7.277 -25.188 -4.434 1 96.38 241 VAL A C 1
ATOM 1770 O O . VAL A 1 241 ? 6.727 -24.297 -5.082 1 96.38 241 VAL A O 1
ATOM 1773 N N . VAL A 1 242 ? 6.852 -25.641 -3.244 1 97.88 242 VAL A N 1
ATOM 1774 C CA . VAL A 1 242 ? 5.637 -25.094 -2.637 1 97.88 242 VAL A CA 1
ATOM 1775 C C . VAL A 1 242 ? 5.965 -24.516 -1.267 1 97.88 242 VAL A C 1
ATOM 1777 O O . VAL A 1 242 ? 6.074 -25.234 -0.28 1 97.88 242 VAL A O 1
ATOM 1780 N N . PRO A 1 243 ? 6.059 -23.188 -1.189 1 98.12 243 PRO A N 1
ATOM 1781 C CA . PRO A 1 243 ? 6.234 -22.547 0.114 1 98.12 243 PRO A CA 1
ATOM 1782 C C . PRO A 1 243 ? 4.926 -22.406 0.888 1 98.12 243 PRO A C 1
ATOM 1784 O O . PRO A 1 243 ? 3.93 -21.922 0.343 1 98.12 243 PRO A O 1
ATOM 1787 N N . PHE A 1 244 ? 4.859 -22.812 2.102 1 98.19 244 PHE A N 1
ATOM 1788 C CA . PHE A 1 244 ? 3.713 -22.625 2.98 1 98.19 244 PHE A CA 1
ATOM 1789 C C . PHE A 1 244 ? 4.07 -22.969 4.422 1 98.19 244 PHE A C 1
ATOM 1791 O O . PHE A 1 244 ? 5.074 -23.641 4.672 1 98.19 244 PHE A O 1
ATOM 1798 N N . ASP A 1 245 ? 3.391 -22.453 5.332 1 98.25 245 ASP A N 1
ATOM 1799 C CA . ASP A 1 245 ? 3.543 -22.812 6.742 1 98.25 245 ASP A CA 1
ATOM 1800 C C . ASP A 1 245 ? 2.625 -23.969 7.121 1 98.25 245 ASP A C 1
ATOM 1802 O O . ASP A 1 245 ? 1.443 -23.766 7.406 1 98.25 245 ASP A O 1
ATOM 1806 N N . TYR A 1 246 ? 3.176 -25.141 7.254 1 98.25 246 TYR A N 1
ATOM 1807 C CA . TYR A 1 246 ? 2.322 -26.312 7.406 1 98.25 246 TYR A CA 1
ATOM 1808 C C . TYR A 1 246 ? 1.979 -26.547 8.875 1 98.25 246 TYR A C 1
ATOM 1810 O O . TYR A 1 246 ? 1.025 -27.266 9.188 1 98.25 246 TYR A O 1
ATOM 1818 N N . ASP A 1 247 ? 2.723 -25.859 9.836 1 98.12 247 ASP A N 1
ATOM 1819 C CA . ASP A 1 247 ? 2.582 -26.266 11.234 1 98.12 247 ASP A CA 1
ATOM 1820 C C . ASP A 1 247 ? 2.312 -25.047 12.125 1 98.12 247 ASP A C 1
ATOM 1822 O O . ASP A 1 247 ? 2.375 -25.156 13.352 1 98.12 247 ASP A O 1
ATOM 1826 N N . ASP A 1 248 ? 2.086 -23.891 11.594 1 97.06 248 ASP A N 1
ATOM 1827 C CA . ASP A 1 248 ? 1.688 -22.672 12.281 1 97.06 248 ASP A CA 1
ATOM 1828 C C . ASP A 1 248 ? 2.773 -22.203 13.25 1 97.06 248 ASP A C 1
ATOM 1830 O O . ASP A 1 248 ? 2.475 -21.75 14.359 1 97.06 248 ASP A O 1
ATOM 1834 N N . ASP A 1 249 ? 4.02 -22.391 12.875 1 97.06 249 ASP A N 1
ATOM 1835 C CA . ASP A 1 249 ? 5.062 -21.906 13.773 1 97.06 249 ASP A CA 1
ATOM 1836 C C . ASP A 1 249 ? 5.59 -20.547 13.336 1 97.06 249 ASP A C 1
ATOM 1838 O O . ASP A 1 249 ? 6.586 -20.062 13.875 1 97.06 249 ASP A O 1
ATOM 1842 N N . GLY A 1 250 ? 5.008 -19.984 12.273 1 95.5 250 GLY A N 1
ATOM 1843 C CA . GLY A 1 250 ? 5.332 -18.641 11.836 1 95.5 250 GLY A CA 1
ATOM 1844 C C . GLY A 1 250 ? 6.5 -18.594 10.867 1 95.5 250 GLY A C 1
ATOM 1845 O O . GLY A 1 250 ? 6.977 -17.516 10.516 1 95.5 250 GLY A O 1
ATOM 1846 N N . LEU A 1 251 ? 6.977 -19.719 10.438 1 97.5 251 LEU A N 1
ATOM 1847 C CA . LEU A 1 251 ? 8.047 -19.828 9.453 1 97.5 251 LEU A CA 1
ATOM 1848 C C . LEU A 1 251 ? 7.57 -20.578 8.219 1 97.5 251 LEU A C 1
ATOM 1850 O O . LEU A 1 251 ? 6.898 -21.609 8.328 1 97.5 251 LEU A O 1
ATOM 1854 N N . ILE A 1 252 ? 7.887 -20 7.066 1 98.06 252 ILE A N 1
ATOM 1855 C CA . ILE A 1 252 ? 7.457 -20.656 5.832 1 98.06 252 ILE A CA 1
ATOM 1856 C C . ILE A 1 252 ? 8.32 -21.891 5.57 1 98.06 252 ILE A C 1
ATOM 1858 O O . ILE A 1 252 ? 9.547 -21.797 5.578 1 98.06 252 ILE A O 1
ATOM 1862 N N . ASP A 1 253 ? 7.711 -23.016 5.367 1 98.12 253 ASP A N 1
ATOM 1863 C CA . ASP A 1 253 ? 8.336 -24.281 5.012 1 98.12 253 ASP A CA 1
ATOM 1864 C C . ASP A 1 253 ? 8.359 -24.469 3.498 1 98.12 253 ASP A C 1
ATOM 1866 O O . ASP A 1 253 ? 7.789 -23.672 2.754 1 98.12 253 ASP A O 1
ATOM 1870 N N . LEU A 1 254 ? 9.102 -25.516 3.107 1 97.5 254 LEU A N 1
ATOM 1871 C CA . LEU A 1 254 ? 9.234 -25.781 1.68 1 97.5 254 LEU A CA 1
ATOM 1872 C C . LEU A 1 254 ? 8.938 -27.25 1.368 1 97.5 254 LEU A C 1
ATOM 1874 O O . LEU A 1 254 ? 9.602 -28.141 1.896 1 97.5 254 LEU A O 1
ATOM 1878 N N . PHE A 1 255 ? 7.918 -27.453 0.568 1 96.44 255 PHE A N 1
ATOM 1879 C CA . PHE A 1 255 ? 7.719 -28.781 -0.034 1 96.44 255 PHE A CA 1
ATOM 1880 C C . PHE A 1 255 ? 8.297 -28.812 -1.442 1 96.44 255 PHE A C 1
ATOM 1882 O O . PHE A 1 255 ? 7.91 -28.031 -2.303 1 96.44 255 PHE A O 1
ATOM 1889 N N . VAL A 1 256 ? 9.219 -29.734 -1.673 1 94.88 256 VAL A N 1
ATOM 1890 C CA . VAL A 1 256 ? 9.914 -29.812 -2.951 1 94.88 256 VAL A CA 1
ATOM 1891 C C . VAL A 1 256 ? 9.609 -31.141 -3.629 1 94.88 256 VAL A C 1
ATOM 1893 O O . VAL A 1 256 ? 9.859 -32.219 -3.059 1 94.88 256 VAL A O 1
ATOM 1896 N N . ILE A 1 257 ? 9.141 -31.047 -4.844 1 92.88 257 ILE A N 1
ATOM 1897 C CA . ILE A 1 257 ? 8.758 -32.219 -5.613 1 92.88 257 ILE A CA 1
ATOM 1898 C C . ILE A 1 257 ? 10 -32.938 -6.145 1 92.88 257 ILE A C 1
ATOM 1900 O O . ILE A 1 257 ? 10.93 -32.281 -6.621 1 92.88 257 ILE A O 1
ATOM 1904 N N . ASP A 1 258 ? 9.984 -34.219 -6.047 1 88.75 258 ASP A N 1
ATOM 1905 C CA . ASP A 1 258 ? 10.945 -35.094 -6.715 1 88.75 258 ASP A CA 1
ATOM 1906 C C . ASP A 1 258 ? 10.305 -35.812 -7.902 1 88.75 258 ASP A C 1
ATOM 1908 O O . ASP A 1 258 ? 9.25 -36.438 -7.758 1 88.75 258 ASP A O 1
ATOM 1912 N N . ASP A 1 259 ? 10.922 -35.75 -9.07 1 85.31 259 ASP A N 1
ATOM 1913 C CA . ASP A 1 259 ? 10.289 -36.312 -10.25 1 85.31 259 ASP A CA 1
ATOM 1914 C C . ASP A 1 259 ? 10.898 -37.656 -10.602 1 85.31 259 ASP A C 1
ATOM 1916 O O . ASP A 1 259 ? 10.656 -38.188 -11.688 1 85.31 259 ASP A O 1
ATOM 1920 N N . HIS A 1 260 ? 11.766 -38.125 -9.75 1 78.88 260 HIS A N 1
ATOM 1921 C CA . HIS A 1 260 ? 12.328 -39.469 -9.992 1 78.88 260 HIS A CA 1
ATOM 1922 C C . HIS A 1 260 ? 11.43 -40.562 -9.414 1 78.88 260 HIS A C 1
ATOM 1924 O O . HIS A 1 260 ? 11.211 -40.594 -8.203 1 78.88 260 HIS A O 1
ATOM 1930 N N . TYR A 1 261 ? 11.016 -41.312 -10.391 1 72.56 261 TYR A N 1
ATOM 1931 C CA . TYR A 1 261 ? 10.125 -42.406 -10 1 72.56 261 TYR A CA 1
ATOM 1932 C C . TYR A 1 261 ? 10.922 -43.656 -9.594 1 72.56 261 TYR A C 1
ATOM 1934 O O . TYR A 1 261 ? 11.883 -44.031 -10.273 1 72.56 261 TYR A O 1
ATOM 1942 N N . GLY A 1 262 ? 10.648 -44.219 -8.422 1 65.12 262 GLY A N 1
ATOM 1943 C CA . GLY A 1 262 ? 11.305 -45.438 -7.977 1 65.12 262 GLY A CA 1
ATOM 1944 C C . GLY A 1 262 ? 12.414 -45.188 -6.969 1 65.12 262 GLY A C 1
ATOM 1945 O O . GLY A 1 262 ? 12.586 -44.062 -6.5 1 65.12 262 GLY A O 1
ATOM 1946 N N . ASP A 1 263 ? 13.133 -46.188 -6.578 1 65.44 263 ASP A N 1
ATOM 1947 C CA . ASP A 1 263 ? 14.297 -46.188 -5.699 1 65.44 263 ASP A CA 1
ATOM 1948 C C . ASP A 1 263 ? 14 -45.5 -4.375 1 65.44 263 ASP A C 1
ATOM 1950 O O . ASP A 1 263 ? 14.852 -44.781 -3.836 1 65.44 263 ASP A O 1
ATOM 1954 N N . ASP A 1 264 ? 12.797 -45.562 -3.977 1 69.5 264 ASP A N 1
ATOM 1955 C CA . ASP A 1 264 ? 12.367 -45.031 -2.689 1 69.5 264 ASP A CA 1
ATOM 1956 C C . ASP A 1 264 ? 12.539 -43.5 -2.643 1 69.5 264 ASP A C 1
ATOM 1958 O O . ASP A 1 264 ? 12.641 -42.906 -1.563 1 69.5 264 ASP A O 1
ATOM 1962 N N . ARG A 1 265 ? 12.688 -42.938 -3.814 1 77.81 265 ARG A N 1
ATOM 1963 C CA . ARG A 1 265 ? 12.773 -41.469 -3.859 1 77.81 265 ARG A CA 1
ATOM 1964 C C . ARG A 1 265 ? 11.414 -40.844 -3.566 1 77.81 265 ARG A C 1
ATOM 1966 O O . ARG A 1 265 ? 10.375 -41.469 -3.771 1 77.81 265 ARG A O 1
ATOM 1973 N N . SER A 1 266 ? 11.555 -39.625 -2.982 1 84.5 266 SER A N 1
ATOM 1974 C CA . SER A 1 266 ? 10.312 -38.969 -2.602 1 84.5 266 SER A CA 1
ATOM 1975 C C . SER A 1 266 ? 10.492 -37.438 -2.553 1 84.5 266 SER A C 1
ATOM 1977 O O . SER A 1 266 ? 11.594 -36.938 -2.297 1 84.5 266 SER A O 1
ATOM 1979 N N . SER A 1 267 ? 9.422 -36.812 -2.881 1 91.62 267 SER A N 1
ATOM 1980 C CA . SER A 1 267 ? 9.344 -35.406 -2.523 1 91.62 267 SER A CA 1
ATOM 1981 C C . SER A 1 267 ? 9.555 -35.219 -1.027 1 91.62 267 SER A C 1
ATOM 1983 O O . SER A 1 267 ? 9.273 -36.094 -0.227 1 91.62 267 SER A O 1
ATOM 1985 N N . LEU A 1 268 ? 10.094 -34.031 -0.709 1 93.44 268 LEU A N 1
ATOM 1986 C CA . LEU A 1 268 ? 10.461 -33.781 0.682 1 93.44 268 LEU A CA 1
ATOM 1987 C C . LEU A 1 268 ? 9.82 -32.5 1.185 1 93.44 268 LEU A C 1
ATOM 1989 O O . LEU A 1 268 ? 9.727 -31.516 0.444 1 93.44 268 LEU A O 1
ATOM 1993 N N . LEU A 1 269 ? 9.367 -32.594 2.432 1 96.25 269 LEU A N 1
ATOM 1994 C CA . LEU A 1 269 ? 8.93 -31.438 3.182 1 96.25 269 LEU A CA 1
ATOM 1995 C C . LEU A 1 269 ? 10.047 -30.922 4.094 1 96.25 269 LEU A C 1
ATOM 1997 O O . LEU A 1 269 ? 10.414 -31.594 5.066 1 96.25 269 LEU A O 1
ATOM 2001 N N . PHE A 1 270 ? 10.586 -29.797 3.752 1 96.06 270 PHE A N 1
ATOM 2002 C CA . PHE A 1 270 ? 11.617 -29.172 4.57 1 96.06 270 PHE A CA 1
ATOM 2003 C C . PHE A 1 270 ? 11.008 -28.188 5.559 1 96.06 270 PHE A C 1
ATOM 2005 O O . PHE A 1 270 ? 10.461 -27.156 5.16 1 96.06 270 PHE A O 1
ATOM 2012 N N . ARG A 1 271 ? 11.109 -28.516 6.781 1 97.06 271 ARG A N 1
ATOM 2013 C CA . ARG A 1 271 ? 10.664 -27.609 7.836 1 97.06 271 ARG A CA 1
ATOM 2014 C C . ARG A 1 271 ? 11.688 -26.5 8.086 1 97.06 271 ARG A C 1
ATOM 2016 O O . ARG A 1 271 ? 12.875 -26.781 8.289 1 97.06 271 ARG A O 1
ATOM 2023 N N . ASN A 1 272 ? 11.227 -25.281 8.016 1 97.25 272 ASN A N 1
ATOM 2024 C CA . ASN A 1 272 ? 12.062 -24.141 8.367 1 97.25 272 ASN A CA 1
ATOM 2025 C C . ASN A 1 272 ? 12.242 -24.016 9.875 1 97.25 272 ASN A C 1
ATOM 2027 O O . ASN A 1 272 ? 11.258 -23.906 10.617 1 97.25 272 ASN A O 1
ATOM 2031 N N . GLU A 1 273 ? 13.508 -24.016 10.312 1 96.38 273 GLU A N 1
ATOM 2032 C CA . GLU A 1 273 ? 13.805 -23.969 11.742 1 96.38 273 GLU A CA 1
ATOM 2033 C C . GLU A 1 273 ? 14.242 -22.578 12.172 1 96.38 273 GLU A C 1
ATOM 2035 O O . GLU A 1 273 ? 14.633 -22.359 13.328 1 96.38 273 GLU A O 1
ATOM 2040 N N . GLY A 1 274 ? 14.211 -21.703 11.305 1 95.44 274 GLY A N 1
ATOM 2041 C CA . GLY A 1 274 ? 14.734 -20.375 11.562 1 95.44 274 GLY A CA 1
ATOM 2042 C C . GLY A 1 274 ? 16.203 -20.234 11.219 1 95.44 274 GLY A C 1
ATOM 2043 O O . GLY A 1 274 ? 16.969 -21.203 11.312 1 95.44 274 GLY A O 1
ATOM 2044 N N . GLY A 1 275 ? 16.625 -18.984 10.719 1 92.75 275 GLY A N 1
ATOM 2045 C CA . GLY A 1 275 ? 18.016 -18.719 10.398 1 92.75 275 GLY A CA 1
ATOM 2046 C C . GLY A 1 275 ? 18.5 -19.484 9.18 1 92.75 275 GLY A C 1
ATOM 2047 O O . GLY A 1 275 ? 19.656 -19.922 9.133 1 92.75 275 GLY A O 1
ATOM 2048 N N . PHE A 1 276 ? 17.594 -19.875 8.328 1 95.25 276 PHE A N 1
ATOM 2049 C CA . PHE A 1 276 ? 17.859 -20.578 7.074 1 95.25 276 PHE A CA 1
ATOM 2050 C C . PHE A 1 276 ? 18.328 -22 7.344 1 95.25 276 PHE A C 1
ATOM 2052 O O . PHE A 1 276 ? 19.141 -22.547 6.59 1 95.25 276 PHE A O 1
ATOM 2059 N N . GLU A 1 277 ? 17.906 -22.5 8.477 1 94.44 277 GLU A N 1
ATOM 2060 C CA . GLU A 1 277 ? 18.078 -23.922 8.758 1 94.44 277 GLU A CA 1
ATOM 2061 C C . GLU A 1 277 ? 16.812 -24.703 8.469 1 94.44 277 GLU A C 1
ATOM 2063 O O . GLU A 1 277 ? 15.703 -24.234 8.766 1 94.44 277 GLU A O 1
ATOM 2068 N N . PHE A 1 278 ? 17.047 -25.922 7.828 1 95.12 278 PHE A N 1
ATOM 2069 C CA . PHE A 1 278 ? 15.898 -26.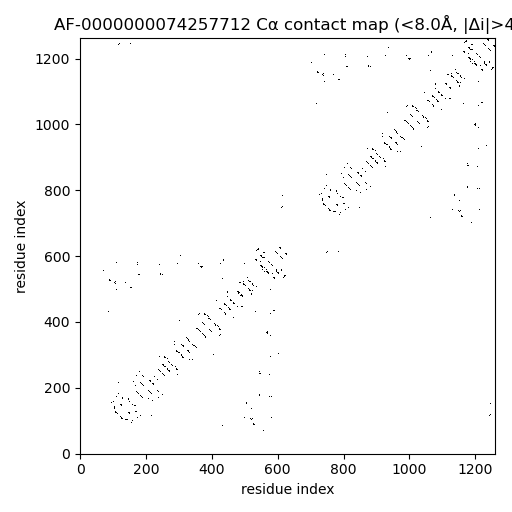734 7.434 1 95.12 278 PHE A CA 1
ATOM 2070 C C . PHE A 1 278 ? 16.094 -28.188 7.859 1 95.12 278 PHE A C 1
ATOM 2072 O O . PHE A 1 278 ? 17.203 -28.703 7.84 1 95.12 278 PHE A O 1
ATOM 2079 N N . SER A 1 279 ? 15.031 -28.797 8.242 1 93.94 279 SER A N 1
ATOM 2080 C CA . SER A 1 279 ? 15.023 -30.219 8.57 1 93.94 279 SER A CA 1
ATOM 2081 C C . SER A 1 279 ? 13.992 -30.969 7.738 1 93.94 279 SER A C 1
ATOM 2083 O O . SER A 1 279 ? 12.969 -30.406 7.344 1 93.94 279 SER A O 1
ATOM 2085 N N . ASP A 1 280 ? 14.328 -32.188 7.375 1 93.62 280 ASP A N 1
ATOM 2086 C CA . ASP A 1 280 ? 13.359 -33.062 6.688 1 93.62 280 ASP A CA 1
ATOM 2087 C C . ASP A 1 280 ? 12.242 -33.469 7.633 1 93.62 280 ASP A C 1
ATOM 2089 O O . ASP A 1 280 ? 12.461 -34.312 8.523 1 93.62 280 ASP A O 1
ATOM 2093 N N . ALA A 1 281 ? 11.055 -32.938 7.383 1 95.38 281 ALA A N 1
ATOM 2094 C CA . ALA A 1 281 ? 9.914 -33.219 8.25 1 95.38 281 ALA A CA 1
ATOM 2095 C C . ALA A 1 281 ? 8.914 -34.156 7.543 1 95.38 281 ALA A C 1
ATOM 2097 O O . ALA A 1 281 ? 7.793 -34.344 8.023 1 95.38 281 ALA A O 1
ATOM 2098 N N . THR A 1 282 ? 9.25 -34.75 6.5 1 94.75 282 THR A N 1
ATOM 2099 C CA . THR A 1 282 ? 8.328 -35.5 5.633 1 94.75 282 THR A CA 1
ATOM 2100 C C . THR A 1 282 ? 7.566 -36.562 6.426 1 94.75 282 THR A C 1
ATOM 2102 O O . THR A 1 282 ? 6.348 -36.438 6.586 1 94.75 282 THR A O 1
ATOM 2105 N N . GLU A 1 283 ? 8.227 -37.438 7.027 1 95.12 283 GLU A N 1
ATOM 2106 C CA . GLU A 1 283 ? 7.562 -38.5 7.754 1 95.12 283 GLU A CA 1
ATOM 2107 C C . GLU A 1 283 ? 6.98 -38 9.07 1 95.12 283 GLU A C 1
ATOM 2109 O O . GLU A 1 283 ? 5.898 -38.438 9.484 1 95.12 283 GLU A O 1
ATOM 2114 N N . ASP A 1 284 ? 7.715 -37.125 9.695 1 96.31 284 ASP A N 1
ATOM 2115 C CA . ASP A 1 284 ? 7.234 -36.562 10.961 1 96.31 284 ASP A CA 1
ATOM 2116 C C . ASP A 1 284 ? 5.895 -35.844 10.773 1 96.31 284 ASP A C 1
ATOM 2118 O O . ASP A 1 284 ? 5.066 -35.812 11.688 1 96.31 284 ASP A O 1
ATOM 2122 N N . ALA A 1 285 ? 5.66 -35.281 9.594 1 97.94 285 ALA A N 1
ATOM 2123 C CA . ALA A 1 285 ? 4.438 -34.531 9.32 1 97.94 285 ALA A CA 1
ATOM 2124 C C . ALA A 1 285 ? 3.334 -35.469 8.812 1 97.94 285 ALA A C 1
ATOM 2126 O O . ALA A 1 285 ? 2.209 -35.031 8.57 1 97.94 285 ALA A O 1
ATOM 2127 N N . GLY A 1 286 ? 3.625 -36.656 8.625 1 97.62 286 GLY A N 1
ATOM 2128 C CA . GLY A 1 286 ? 2.617 -37.625 8.211 1 97.62 286 GLY A CA 1
ATOM 2129 C C . GLY A 1 286 ? 2.607 -37.875 6.711 1 97.62 286 GLY A C 1
ATOM 2130 O O . GLY A 1 286 ? 1.702 -38.531 6.188 1 97.62 286 GLY A O 1
ATOM 2131 N N . LEU A 1 287 ? 3.539 -37.406 5.992 1 95.69 287 LEU A N 1
ATOM 2132 C CA . LEU A 1 287 ? 3.664 -37.656 4.566 1 95.69 287 LEU A CA 1
ATOM 2133 C C . LEU A 1 287 ? 4.449 -38.938 4.328 1 95.69 287 LEU A C 1
ATOM 2135 O O . LEU A 1 287 ? 5.488 -39.188 4.957 1 95.69 287 LEU A O 1
ATOM 2139 N N . PRO A 1 288 ? 3.957 -39.75 3.459 1 90.56 288 PRO A N 1
ATOM 2140 C CA . PRO A 1 288 ? 4.711 -40.969 3.152 1 90.56 288 PRO A CA 1
ATOM 2141 C C . PRO A 1 288 ? 5.914 -40.719 2.246 1 90.56 288 PRO A C 1
ATOM 2143 O O . PRO A 1 288 ? 5.992 -39.656 1.61 1 90.56 288 PRO A O 1
ATOM 2146 N N . ARG A 1 289 ? 6.773 -41.656 2.273 1 85.31 289 ARG A N 1
ATOM 2147 C CA . ARG A 1 289 ? 7.805 -41.656 1.24 1 85.31 289 ARG A CA 1
ATOM 2148 C C . ARG A 1 289 ? 7.254 -42.156 -0.089 1 85.31 289 ARG A C 1
ATOM 2150 O O . ARG A 1 289 ? 6.148 -42.719 -0.141 1 85.31 289 ARG A O 1
ATOM 2157 N N . GLY A 1 290 ? 7.883 -41.844 -1.17 1 81.62 290 GLY A N 1
ATOM 2158 C CA . GLY A 1 290 ? 7.477 -42.312 -2.482 1 81.62 290 GLY A CA 1
ATOM 2159 C C . GLY A 1 290 ? 6.512 -41.375 -3.184 1 81.62 290 GLY A C 1
ATOM 2160 O O . GLY A 1 290 ? 5.801 -41.781 -4.102 1 81.62 290 GLY A O 1
ATOM 2161 N N . VAL A 1 291 ? 6.398 -40.25 -2.678 1 87.5 291 VAL A N 1
ATOM 2162 C CA . VAL A 1 291 ? 5.602 -39.25 -3.365 1 87.5 291 VAL A CA 1
ATOM 2163 C C . VAL A 1 291 ? 6.445 -38.562 -4.438 1 87.5 291 VAL A C 1
ATOM 2165 O O . VAL A 1 291 ? 7.406 -37.875 -4.121 1 87.5 291 VAL A O 1
ATOM 2168 N N . THR A 1 292 ? 6.18 -38.844 -5.691 1 85.31 292 THR A N 1
ATOM 2169 C CA . THR A 1 292 ? 6.887 -38.25 -6.812 1 85.31 292 THR A CA 1
ATOM 2170 C C . THR A 1 292 ? 5.91 -37.562 -7.766 1 85.31 292 THR A C 1
ATOM 2172 O O . THR A 1 292 ? 4.707 -37.812 -7.719 1 85.31 292 THR A O 1
ATOM 2175 N N . GLY A 1 293 ? 6.387 -36.656 -8.531 1 86.81 293 GLY A N 1
ATOM 2176 C CA . GLY A 1 293 ? 5.52 -35.938 -9.469 1 86.81 293 GLY A CA 1
ATOM 2177 C C . GLY A 1 293 ? 6.176 -34.719 -10.094 1 86.81 293 GLY A C 1
ATOM 2178 O O . GLY A 1 293 ? 7.402 -34.625 -10.117 1 86.81 293 GLY A O 1
ATOM 2179 N N . LEU A 1 294 ? 5.305 -33.844 -10.75 1 88.81 294 LEU A N 1
ATOM 2180 C CA . LEU A 1 294 ? 5.785 -32.656 -11.406 1 88.81 294 LEU A CA 1
ATOM 2181 C C . LEU A 1 294 ? 5.219 -31.406 -10.719 1 88.81 294 LEU A C 1
ATOM 2183 O O . LEU A 1 294 ? 5.961 -30.453 -10.43 1 88.81 294 LEU A O 1
ATOM 2187 N N . GLY A 1 295 ? 3.947 -31.453 -10.516 1 92.44 295 GLY A N 1
ATOM 2188 C CA . GLY A 1 295 ? 3.289 -30.281 -9.938 1 92.44 295 GLY A CA 1
ATOM 2189 C C . GLY A 1 295 ? 2.779 -30.531 -8.531 1 92.44 295 GLY A C 1
ATOM 2190 O O . GLY A 1 295 ? 2.545 -31.672 -8.133 1 92.44 295 GLY A O 1
ATOM 2191 N N . ALA A 1 296 ? 2.656 -29.438 -7.77 1 95.56 296 ALA A N 1
ATOM 2192 C CA . ALA A 1 296 ? 2.049 -29.469 -6.441 1 95.56 296 ALA A CA 1
ATOM 2193 C C . ALA A 1 296 ? 1.446 -28.109 -6.082 1 95.56 296 ALA A C 1
ATOM 2195 O O . ALA A 1 296 ? 1.892 -27.078 -6.578 1 95.56 296 ALA A O 1
ATOM 2196 N N . ALA A 1 297 ? 0.391 -28.156 -5.273 1 97 297 ALA A N 1
ATOM 2197 C CA . ALA A 1 297 ? -0.258 -26.953 -4.758 1 97 297 ALA A CA 1
ATOM 2198 C C . ALA A 1 297 ? -0.669 -27.141 -3.299 1 97 297 ALA A C 1
ATOM 2200 O O . ALA A 1 297 ? -1.126 -28.219 -2.906 1 97 297 ALA A O 1
ATOM 2201 N N . ALA A 1 298 ? -0.422 -26.094 -2.547 1 97.88 298 ALA A N 1
ATOM 2202 C CA . ALA A 1 298 ? -0.947 -26.047 -1.185 1 97.88 298 ALA A CA 1
ATOM 2203 C C . ALA A 1 298 ? -2.146 -25.109 -1.099 1 97.88 298 ALA A C 1
ATOM 2205 O O . ALA A 1 298 ? -2.084 -23.969 -1.562 1 97.88 298 ALA A O 1
ATOM 2206 N N . ALA A 1 299 ? -3.232 -25.562 -0.545 1 97.69 299 ALA A N 1
ATOM 2207 C CA . ALA A 1 299 ? -4.445 -24.781 -0.315 1 97.69 299 ALA A CA 1
ATOM 2208 C C . ALA A 1 299 ? -5.359 -25.484 0.689 1 97.69 299 ALA A C 1
ATOM 2210 O O . ALA A 1 299 ? -5.258 -26.688 0.897 1 97.69 299 ALA A O 1
ATOM 2211 N N . ASP A 1 300 ? -6.195 -24.734 1.287 1 98.12 300 ASP A N 1
ATOM 2212 C CA . ASP A 1 300 ? -7.168 -25.312 2.209 1 98.12 300 ASP A CA 1
ATOM 2213 C C . ASP A 1 300 ? -8.406 -25.812 1.462 1 98.12 300 ASP A C 1
ATOM 2215 O O . ASP A 1 300 ? -9.375 -25.078 1.294 1 98.12 300 ASP A O 1
ATOM 2219 N N . PHE A 1 301 ? -8.438 -27.062 1.166 1 98.19 301 PHE A N 1
ATOM 2220 C CA . PHE A 1 301 ? -9.539 -27.656 0.416 1 98.19 301 PHE A CA 1
ATOM 2221 C C . PHE A 1 301 ? -10.664 -28.078 1.353 1 98.19 301 PHE A C 1
ATOM 2223 O O . PHE A 1 301 ? -11.781 -28.344 0.905 1 98.19 301 PHE A O 1
ATOM 2230 N N . THR A 1 302 ? -10.375 -28.094 2.635 1 97.75 302 THR A N 1
ATOM 2231 C CA . THR A 1 302 ? -11.352 -28.609 3.588 1 97.75 302 THR A CA 1
ATOM 2232 C C . THR A 1 302 ? -12.086 -27.469 4.285 1 97.75 302 THR A C 1
ATOM 2234 O O . THR A 1 302 ? -13.141 -27.672 4.887 1 97.75 302 THR A O 1
ATOM 2237 N N . GLY A 1 303 ? -11.477 -26.344 4.363 1 95.81 303 GLY A N 1
ATOM 2238 C CA . GLY A 1 303 ? -12.047 -25.219 5.086 1 95.81 303 GLY A CA 1
ATOM 2239 C C . GLY A 1 303 ? -11.695 -25.219 6.562 1 95.81 303 GLY A C 1
ATOM 2240 O O . GLY A 1 303 ? -12.242 -24.422 7.336 1 95.81 303 GLY A O 1
ATOM 2241 N N . ASN A 1 304 ? -10.766 -26.062 6.93 1 96.38 304 ASN A N 1
ATOM 2242 C CA . ASN A 1 304 ? -10.461 -26.156 8.352 1 96.38 304 ASN A CA 1
ATOM 2243 C C . ASN A 1 304 ? -9.359 -25.156 8.742 1 96.38 304 ASN A C 1
ATOM 2245 O O . ASN A 1 304 ? -8.891 -25.172 9.883 1 96.38 304 ASN A O 1
ATOM 2249 N N . GLY A 1 305 ? -8.852 -24.375 7.824 1 96.12 305 GLY A N 1
ATOM 2250 C CA . GLY A 1 305 ? -7.875 -23.344 8.125 1 96.12 305 GLY A CA 1
ATOM 2251 C C . GLY A 1 305 ? -6.441 -23.812 7.941 1 96.12 305 GLY A C 1
ATOM 2252 O O . GLY A 1 305 ? -5.504 -23.031 8.117 1 96.12 305 GLY A O 1
ATOM 2253 N N . TRP A 1 306 ? -6.254 -25.062 7.586 1 97.69 306 TRP A N 1
ATOM 2254 C CA . TRP A 1 306 ? -4.914 -25.609 7.383 1 97.69 306 TRP A CA 1
ATOM 2255 C C . TRP A 1 306 ? -4.684 -25.938 5.91 1 97.69 306 TRP A C 1
ATOM 2257 O O . TRP A 1 306 ? -5.531 -26.547 5.266 1 97.69 306 TRP A O 1
ATOM 2267 N N . PRO A 1 307 ? -3.568 -25.5 5.395 1 97.81 307 PRO A N 1
ATOM 2268 C CA . PRO A 1 307 ? -3.328 -25.797 3.982 1 97.81 307 PRO A CA 1
ATOM 2269 C C . PRO A 1 307 ? -3.111 -27.281 3.721 1 97.81 307 PRO A C 1
ATOM 2271 O O . PRO A 1 307 ? -2.305 -27.922 4.398 1 97.81 307 PRO A O 1
ATOM 2274 N N . ASP A 1 308 ? -3.807 -27.812 2.756 1 98.44 308 ASP A N 1
ATOM 2275 C CA . ASP A 1 308 ? -3.639 -29.172 2.254 1 98.44 308 ASP A CA 1
ATOM 2276 C C . ASP A 1 308 ? -2.637 -29.219 1.104 1 98.44 308 ASP A C 1
ATOM 2278 O O . ASP A 1 308 ? -2.182 -28.172 0.632 1 98.44 308 ASP A O 1
ATOM 2282 N N . LEU A 1 309 ? -2.244 -30.453 0.762 1 97.56 309 LEU A N 1
ATOM 2283 C CA . LEU A 1 309 ? -1.286 -30.625 -0.326 1 97.56 309 LEU A CA 1
ATOM 2284 C C . LEU A 1 309 ? -1.852 -31.531 -1.411 1 97.56 309 LEU A C 1
ATOM 2286 O O . LEU A 1 309 ? -2.312 -32.656 -1.12 1 97.56 309 LEU A O 1
ATOM 2290 N N . LEU A 1 310 ? -1.914 -31 -2.623 1 96.75 310 LEU A N 1
ATOM 2291 C CA . LEU A 1 310 ? -2.217 -31.797 -3.811 1 96.75 310 LEU A CA 1
ATOM 2292 C C . LEU A 1 310 ? -0.982 -31.938 -4.695 1 96.75 310 LEU A C 1
ATOM 2294 O O . LEU A 1 310 ? -0.35 -30.953 -5.059 1 96.75 310 LEU A O 1
ATOM 2298 N N . VAL A 1 311 ? -0.587 -33.188 -4.945 1 93.56 311 VAL A N 1
ATOM 2299 C CA . VAL A 1 311 ? 0.572 -33.469 -5.781 1 93.56 311 VAL A CA 1
ATOM 2300 C C . VAL A 1 311 ? 0.123 -34.188 -7.059 1 93.56 311 VAL A C 1
ATOM 2302 O O . VAL A 1 311 ? -0.636 -35.156 -7.004 1 93.56 311 VAL A O 1
ATOM 2305 N N . SER A 1 312 ? 0.593 -33.531 -8.125 1 88.5 312 SER A N 1
ATOM 2306 C CA . SER A 1 312 ? 0.308 -34.219 -9.391 1 88.5 312 SER A CA 1
ATOM 2307 C C . SER A 1 312 ? 1.415 -35.188 -9.758 1 88.5 312 SER A C 1
ATOM 2309 O O . SER A 1 312 ? 2.59 -34.938 -9.477 1 88.5 312 SER A O 1
ATOM 2311 N N . GLY A 1 313 ? 1.104 -36.312 -10.172 1 73.5 313 GLY A N 1
ATOM 2312 C CA . GLY A 1 313 ? 2.166 -37.219 -10.578 1 73.5 313 GLY A CA 1
ATOM 2313 C C . GLY A 1 313 ? 1.727 -38.688 -10.633 1 73.5 313 GLY A C 1
ATOM 2314 O O . GLY A 1 313 ? 0.615 -39 -10.219 1 73.5 313 GLY A O 1
ATOM 2315 N N . SER A 1 314 ? 2.619 -39.562 -11.258 1 60.53 314 SER A N 1
ATOM 2316 C CA . SER A 1 314 ? 2.324 -40.906 -11.711 1 60.53 314 SER A CA 1
ATOM 2317 C C . SER A 1 314 ? 2.811 -41.938 -10.703 1 60.53 314 SER A C 1
ATOM 2319 O O . SER A 1 314 ? 3.902 -41.812 -10.141 1 60.53 314 SER A O 1
ATOM 2321 N N . VAL A 1 315 ? 2.039 -42.406 -9.656 1 53.88 315 VAL A N 1
ATOM 2322 C CA . VAL A 1 315 ? 2.527 -43.625 -9.039 1 53.88 315 VAL A CA 1
ATOM 2323 C C . VAL A 1 315 ? 2.93 -44.625 -10.125 1 53.88 315 VAL A C 1
ATOM 2325 O O . VAL A 1 315 ? 2.115 -44.969 -10.977 1 53.88 315 VAL A O 1
ATOM 2328 N N . ARG A 1 316 ? 4.273 -44.562 -10.453 1 53.41 316 ARG A N 1
ATOM 2329 C CA . ARG A 1 316 ? 4.707 -45.562 -11.406 1 53.41 316 ARG A CA 1
ATOM 2330 C C . ARG A 1 316 ? 5.09 -46.875 -10.688 1 53.41 316 ARG A C 1
ATOM 2332 O O . ARG A 1 316 ? 5.848 -46.844 -9.719 1 53.41 316 ARG A O 1
ATOM 2339 N N . THR A 1 317 ? 4.188 -47.719 -10.305 1 47.88 317 THR A N 1
ATOM 2340 C CA . THR A 1 317 ? 4.664 -48.938 -9.664 1 47.88 317 THR A CA 1
ATOM 2341 C C . THR A 1 317 ? 5.711 -49.625 -10.539 1 47.88 317 THR A C 1
ATOM 2343 O O . THR A 1 317 ? 5.621 -49.594 -11.766 1 47.88 317 THR A O 1
ATOM 2346 N N . ASP A 1 318 ? 6.84 -49.875 -9.992 1 45.19 318 ASP A N 1
ATOM 2347 C CA . ASP A 1 318 ? 7.895 -50.656 -10.625 1 45.19 318 ASP A CA 1
ATOM 2348 C C . ASP A 1 318 ? 7.32 -51.875 -11.32 1 45.19 318 ASP A C 1
ATOM 2350 O O . ASP A 1 318 ? 7.871 -52.344 -12.32 1 45.19 318 ASP A O 1
ATOM 2354 N N . ASP A 1 319 ? 6.609 -52.719 -10.43 1 40.31 319 ASP A N 1
ATOM 2355 C CA . ASP A 1 319 ? 6.293 -54.062 -10.812 1 40.31 319 ASP A CA 1
ATOM 2356 C C . ASP A 1 319 ? 5.258 -54.125 -11.938 1 40.31 319 ASP A C 1
ATOM 2358 O O . ASP A 1 319 ? 4.699 -55.156 -12.234 1 40.31 319 ASP A O 1
ATOM 2362 N N . ASP A 1 320 ? 4.664 -53.094 -12.203 1 40.09 320 ASP A N 1
ATOM 2363 C CA . ASP A 1 320 ? 3.721 -53.375 -13.281 1 40.09 320 ASP A CA 1
ATOM 2364 C C . ASP A 1 320 ? 4.453 -53.75 -14.562 1 40.09 320 ASP A C 1
ATOM 2366 O O . ASP A 1 320 ? 5.145 -52.938 -15.164 1 40.09 320 ASP A O 1
ATOM 2370 N N . PRO A 1 321 ? 4.875 -55.062 -14.609 1 36.62 321 PRO A N 1
ATOM 2371 C CA . PRO A 1 321 ? 5.539 -55.688 -15.758 1 36.62 321 PRO A CA 1
ATOM 2372 C C . PRO A 1 321 ? 5.031 -55.156 -17.094 1 36.62 321 PRO A C 1
ATOM 2374 O O . PRO A 1 321 ? 5.637 -55.438 -18.141 1 36.62 321 PRO A O 1
ATOM 2377 N N . SER A 1 322 ? 3.68 -55.344 -17.219 1 37.72 322 SER A N 1
ATOM 2378 C CA . SER A 1 322 ? 3.111 -55.156 -18.547 1 37.72 322 SER A CA 1
ATOM 2379 C C . SER A 1 322 ? 3.518 -53.812 -19.141 1 37.72 322 SER A C 1
ATOM 2381 O O . SER A 1 322 ? 3.229 -53.531 -20.312 1 37.72 322 SER A O 1
ATOM 2383 N N . GLY A 1 323 ? 4.539 -53.188 -18.812 1 38.56 323 GLY A N 1
ATOM 2384 C CA . GLY A 1 323 ? 5.105 -51.938 -19.344 1 38.56 323 GLY A CA 1
ATOM 2385 C C . GLY A 1 323 ? 4.203 -50.75 -19.156 1 38.56 323 GLY A C 1
ATOM 2386 O O . GLY A 1 323 ? 4.574 -49.625 -19.5 1 38.56 323 GLY A O 1
ATOM 2387 N N . TYR A 1 324 ? 2.92 -50.969 -19.344 1 43.16 324 TYR A N 1
ATOM 2388 C CA . TYR A 1 324 ? 1.893 -49.938 -19.375 1 43.16 324 TYR A CA 1
ATOM 2389 C C . TYR A 1 324 ? 1.652 -49.344 -18 1 43.16 324 TYR A C 1
ATOM 2391 O O . TYR A 1 324 ? 1.178 -50.031 -17.094 1 43.16 324 TYR A O 1
ATOM 2399 N N . MET A 1 325 ? 2.49 -48.562 -17.469 1 50.66 325 MET A N 1
ATOM 2400 C CA . MET A 1 325 ? 2.279 -47.656 -16.359 1 50.66 325 MET A CA 1
ATOM 2401 C C . MET A 1 325 ? 0.96 -46.906 -16.516 1 50.66 325 MET A C 1
ATOM 2403 O O . MET A 1 325 ? 0.859 -45.969 -17.312 1 50.66 325 MET A O 1
ATOM 2407 N N . GLU A 1 326 ? -0.131 -47.562 -16.375 1 53.09 326 GLU A N 1
ATOM 2408 C CA . GLU A 1 326 ? -1.466 -47.281 -16.891 1 53.09 326 GLU A CA 1
ATOM 2409 C C . GLU A 1 326 ? -1.991 -45.969 -16.344 1 53.09 326 GLU A C 1
ATOM 2411 O O . GLU A 1 326 ? -2.797 -45.281 -16.984 1 53.09 326 GLU A O 1
ATOM 2416 N N . ALA A 1 327 ? -1.679 -45.562 -15.109 1 58.69 327 ALA A N 1
ATOM 2417 C CA . ALA A 1 327 ? -2.363 -44.344 -14.688 1 58.69 327 ALA A CA 1
ATOM 2418 C C . ALA A 1 327 ? -1.43 -43.438 -13.883 1 58.69 327 ALA A C 1
ATOM 2420 O O . ALA A 1 327 ? -0.495 -43.938 -13.234 1 58.69 327 ALA A O 1
ATOM 2421 N N . GLN A 1 328 ? -1.436 -42.219 -14.203 1 62.5 328 GLN A N 1
ATOM 2422 C CA . GLN A 1 328 ? -0.862 -41.156 -13.398 1 62.5 328 GLN A CA 1
ATOM 2423 C C . GLN A 1 328 ? -1.812 -40.719 -12.281 1 62.5 328 GLN A C 1
ATOM 2425 O O . GLN A 1 328 ? -2.959 -40.344 -12.539 1 62.5 328 GLN A O 1
ATOM 2430 N N . SER A 1 329 ? -1.307 -41.031 -11.039 1 74 329 SER A N 1
ATOM 2431 C CA . SER A 1 329 ? -2.242 -40.75 -9.961 1 74 329 SER A CA 1
ATOM 2432 C C . SER A 1 329 ? -1.777 -39.531 -9.148 1 74 329 SER A C 1
ATOM 2434 O O . SER A 1 329 ? -0.61 -39.469 -8.758 1 74 329 SER A O 1
ATOM 2436 N N . ALA A 1 330 ? -2.672 -38.625 -9.086 1 87.31 330 ALA A N 1
ATOM 2437 C CA . ALA A 1 330 ? -2.473 -37.531 -8.133 1 87.31 330 ALA A CA 1
ATOM 2438 C C . ALA A 1 330 ? -2.65 -38.031 -6.699 1 87.31 330 ALA A C 1
ATOM 2440 O O . ALA A 1 330 ? -3.266 -39.062 -6.469 1 87.31 330 ALA A O 1
ATOM 2441 N N . ARG A 1 331 ? -1.986 -37.375 -5.773 1 92.25 331 ARG A N 1
ATOM 2442 C CA . ARG A 1 331 ? -2.115 -37.688 -4.352 1 92.25 331 ARG A CA 1
ATOM 2443 C C . ARG A 1 331 ? -2.566 -36.438 -3.574 1 92.25 331 ARG A C 1
ATOM 2445 O O . ARG A 1 331 ? -2.113 -35.344 -3.848 1 92.25 331 ARG A O 1
ATOM 2452 N N . LEU A 1 332 ? -3.521 -36.656 -2.703 1 96.19 332 LEU A N 1
ATOM 2453 C CA . LEU A 1 332 ? -4.082 -35.594 -1.888 1 96.19 332 LEU A CA 1
ATOM 2454 C C . LEU A 1 332 ? -3.836 -35.844 -0.405 1 96.19 332 LEU A C 1
ATOM 2456 O O . LEU A 1 332 ? -4.152 -36.938 0.101 1 96.19 332 LEU A O 1
ATOM 2460 N N . PHE A 1 333 ? -3.217 -34.906 0.288 1 97.69 333 PHE A N 1
ATOM 2461 C CA . PHE A 1 333 ? -2.904 -34.969 1.71 1 97.69 333 PHE A CA 1
ATOM 2462 C C . PHE A 1 333 ? -3.607 -33.844 2.475 1 97.69 333 PHE A C 1
ATOM 2464 O O . PHE A 1 333 ? -3.395 -32.688 2.191 1 97.69 333 PHE A O 1
ATOM 2471 N N . LEU A 1 334 ? -4.453 -34.219 3.375 1 98.56 334 LEU A N 1
ATOM 2472 C CA . LEU A 1 334 ? -5.184 -33.25 4.18 1 98.56 334 LEU A CA 1
ATOM 2473 C C . LEU A 1 334 ? -4.426 -32.906 5.461 1 98.56 334 LEU A C 1
ATOM 2475 O O . LEU A 1 334 ? -3.975 -33.812 6.164 1 98.56 334 LEU A O 1
ATOM 2479 N N . ASN A 1 335 ? -4.246 -31.625 5.703 1 98.62 335 ASN A N 1
ATOM 2480 C CA . ASN A 1 335 ? -3.527 -31.125 6.875 1 98.62 335 ASN A CA 1
ATOM 2481 C C . ASN A 1 335 ? -4.484 -30.75 8 1 98.62 335 ASN A C 1
ATOM 2483 O O . ASN A 1 335 ? -5.457 -30.031 7.773 1 98.62 335 ASN A O 1
ATOM 2487 N N . SER A 1 336 ? -4.258 -31.234 9.172 1 97.31 336 SER A N 1
ATOM 2488 C CA . SER A 1 336 ? -4.957 -30.875 10.398 1 97.31 336 SER A CA 1
ATOM 2489 C C . SER A 1 336 ? -3.975 -30.625 11.539 1 97.31 336 SER A C 1
ATOM 2491 O O . SER A 1 336 ? -3.482 -31.578 12.156 1 97.31 336 SER A O 1
ATOM 2493 N N . GLY A 1 337 ? -3.723 -29.406 11.805 1 96.62 337 GLY A N 1
ATOM 2494 C CA . GLY A 1 337 ? -2.863 -29.062 12.922 1 96.62 337 GLY A CA 1
ATOM 2495 C C . GLY A 1 337 ? -1.398 -29.359 12.664 1 96.62 337 GLY A C 1
ATOM 2496 O O . GLY A 1 337 ? -0.664 -29.734 13.586 1 96.62 337 GLY A O 1
ATOM 2497 N N . GLY A 1 338 ? -1.04 -29.453 11.484 1 97.38 338 GLY A N 1
ATOM 2498 C CA . GLY A 1 338 ? 0.358 -29.688 11.156 1 97.38 338 GLY A CA 1
ATOM 2499 C C . GLY A 1 338 ? 0.663 -31.141 10.844 1 97.38 338 GLY A C 1
ATOM 2500 O O . GLY A 1 338 ? 1.825 -31.516 10.672 1 97.38 338 GLY A O 1
ATOM 2501 N N . SER A 1 339 ? -0.365 -31.906 10.766 1 98.12 339 SER A N 1
ATOM 2502 C CA . SER A 1 339 ? -0.231 -33.312 10.422 1 98.12 339 SER A CA 1
ATOM 2503 C C . SER A 1 339 ? -1.057 -33.656 9.188 1 98.12 339 SER A C 1
ATOM 2505 O O . SER A 1 339 ? -2.234 -33.312 9.102 1 98.12 339 SER A O 1
ATOM 2507 N N . PHE A 1 340 ? -0.373 -34.438 8.305 1 98.44 340 PHE A N 1
ATOM 2508 C CA . PHE A 1 340 ? -1.024 -34.781 7.043 1 98.44 340 PHE A CA 1
ATOM 2509 C C . PHE A 1 340 ? -1.57 -36.188 7.078 1 98.44 340 PHE A C 1
ATOM 2511 O O . PHE A 1 340 ? -0.945 -37.094 7.652 1 98.44 340 PHE A O 1
ATOM 2518 N N . ARG A 1 341 ? -2.682 -36.406 6.43 1 97.69 341 ARG A N 1
ATOM 2519 C CA . ARG A 1 341 ? -3.232 -37.719 6.129 1 97.69 341 ARG A CA 1
ATOM 2520 C C . ARG A 1 341 ? -3.602 -37.812 4.652 1 97.69 341 ARG A C 1
ATOM 2522 O O . ARG A 1 341 ? -4.238 -36.938 4.094 1 97.69 341 ARG A O 1
ATOM 2529 N N . GLU A 1 342 ? -3.172 -38.938 4.09 1 95.69 342 GLU A N 1
ATOM 2530 C CA . GLU A 1 342 ? -3.514 -39.156 2.688 1 95.69 342 GLU A CA 1
ATOM 2531 C C . GLU A 1 342 ? -4.969 -39.594 2.537 1 95.69 342 GLU A C 1
ATOM 2533 O O . GLU A 1 342 ? -5.477 -40.375 3.332 1 95.69 342 GLU A O 1
ATOM 2538 N N . VAL A 1 343 ? -5.625 -39.031 1.508 1 96 343 VAL A N 1
ATOM 2539 C CA . VAL A 1 343 ? -7 -39.406 1.211 1 96 343 VAL A CA 1
ATOM 2540 C C . VAL A 1 343 ? -7.121 -39.812 -0.26 1 96 343 VAL A C 1
ATOM 2542 O O . VAL A 1 343 ? -6.168 -39.656 -1.029 1 96 343 VAL A O 1
ATOM 2545 N N . ASP A 1 344 ? -8.281 -40.312 -0.614 1 91.62 344 ASP A N 1
ATOM 2546 C CA . ASP A 1 344 ? -8.508 -40.75 -1.979 1 91.62 344 ASP A CA 1
ATOM 2547 C C . ASP A 1 344 ? -8.453 -39.594 -2.969 1 91.62 344 ASP A C 1
ATOM 2549 O O . ASP A 1 344 ? -9.141 -38.594 -2.791 1 91.62 344 ASP A O 1
ATOM 2553 N N . ALA A 1 345 ? -7.617 -39.75 -3.936 1 91.25 345 ALA A N 1
ATOM 2554 C CA . ALA A 1 345 ? -7.477 -38.75 -4.988 1 91.25 345 ALA A CA 1
ATOM 2555 C C . ALA A 1 345 ? -7.676 -39.375 -6.367 1 91.25 345 ALA A C 1
ATOM 2557 O O . ALA A 1 345 ? -7.164 -38.875 -7.367 1 91.25 345 ALA A O 1
ATOM 2558 N N . SER A 1 346 ? -8.391 -40.438 -6.5 1 88.25 346 SER A N 1
ATOM 2559 C CA . SER A 1 346 ? -8.555 -41.219 -7.73 1 88.25 346 SER A CA 1
ATOM 2560 C C . SER A 1 346 ? -9.266 -40.375 -8.797 1 88.25 346 SER A C 1
ATOM 2562 O O . SER A 1 346 ? -9.109 -40.656 -9.992 1 88.25 346 SER A O 1
ATOM 2564 N N . THR A 1 347 ? -9.992 -39.406 -8.312 1 91.25 347 THR A N 1
ATOM 2565 C CA . THR A 1 347 ? -10.711 -38.562 -9.258 1 91.25 347 THR A CA 1
ATOM 2566 C C . THR A 1 347 ? -9.734 -37.844 -10.172 1 91.25 347 THR A C 1
ATOM 2568 O O . THR A 1 347 ? -10.07 -37.5 -11.312 1 91.25 347 THR A O 1
ATOM 2571 N N . PHE A 1 348 ? -8.531 -37.656 -9.695 1 90.56 348 PHE A N 1
ATOM 2572 C CA . PHE A 1 348 ? -7.527 -36.906 -10.453 1 90.56 348 PHE A CA 1
ATOM 2573 C C . PHE A 1 348 ? -6.699 -37.875 -11.312 1 90.56 348 PHE A C 1
ATOM 2575 O O . PHE A 1 348 ? -5.727 -37.438 -11.945 1 90.56 348 PHE A O 1
ATOM 2582 N N . THR A 1 349 ? -7.008 -39.094 -11.375 1 82.69 349 THR A N 1
ATOM 2583 C CA . THR A 1 349 ? -6.246 -40.062 -12.148 1 82.69 349 THR A CA 1
ATOM 2584 C C . THR A 1 349 ? -6.398 -39.812 -13.648 1 82.69 349 THR A C 1
ATOM 2586 O O . THR A 1 349 ? -7.516 -39.625 -14.141 1 82.69 349 THR A O 1
ATOM 2589 N N . LEU A 1 350 ? -5.266 -39.75 -14.25 1 80.31 350 LEU A N 1
ATOM 2590 C CA . LEU A 1 350 ? -5.246 -39.531 -15.695 1 80.31 350 LEU A CA 1
ATOM 2591 C C . LEU A 1 350 ? -4.699 -40.781 -16.406 1 80.31 350 LEU A C 1
ATOM 2593 O O . LEU A 1 350 ? -3.777 -41.438 -15.906 1 80.31 350 LEU A O 1
ATOM 2597 N N . PRO A 1 351 ? -5.293 -41.062 -17.5 1 73.12 351 PRO A N 1
ATOM 2598 C CA . PRO A 1 351 ? -4.754 -42.188 -18.25 1 73.12 351 PRO A CA 1
ATOM 2599 C C . PRO A 1 351 ? -3.371 -41.906 -18.828 1 73.12 351 PRO A C 1
ATOM 2601 O O . PRO A 1 351 ? -3.098 -40.812 -19.266 1 73.12 351 PRO A O 1
ATOM 2604 N N . SER A 1 352 ? -2.506 -42.844 -18.609 1 70.75 352 SER A N 1
ATOM 2605 C CA . SER A 1 352 ? -1.192 -42.781 -19.25 1 70.75 352 SER A CA 1
ATOM 2606 C C . SER A 1 352 ? -1.123 -43.688 -20.484 1 70.75 352 SER A C 1
ATOM 2608 O O . SER A 1 352 ? -1.571 -44.812 -20.438 1 70.75 352 SER A O 1
ATOM 2610 N N . HIS A 1 353 ? -0.677 -43.094 -21.609 1 66.75 353 HIS A N 1
ATOM 2611 C CA . HIS A 1 353 ? -0.53 -43.875 -22.844 1 66.75 353 HIS A CA 1
ATOM 2612 C C . HIS A 1 353 ? 0.939 -44.125 -23.156 1 66.75 353 HIS A C 1
ATOM 2614 O O . HIS A 1 353 ? 1.259 -44.906 -24.031 1 66.75 353 HIS A O 1
ATOM 2620 N N . HIS A 1 354 ? 1.735 -43.406 -22.547 1 68.25 354 HIS A N 1
ATOM 2621 C CA . HIS A 1 354 ? 3.182 -43.5 -22.703 1 68.25 354 HIS A CA 1
ATOM 2622 C C . HIS A 1 354 ? 3.896 -43.375 -21.359 1 68.25 354 HIS A C 1
ATOM 2624 O O . HIS A 1 354 ? 3.42 -42.656 -20.469 1 68.25 354 HIS A O 1
ATOM 2630 N N . PRO A 1 355 ? 5.016 -44.031 -21.266 1 63.69 355 PRO A N 1
ATOM 2631 C CA . PRO A 1 355 ? 5.742 -43.969 -20 1 63.69 355 PRO A CA 1
ATOM 2632 C C . PRO A 1 355 ? 6.148 -42.531 -19.609 1 63.69 355 PRO A C 1
ATOM 2634 O O . PRO A 1 355 ? 6.414 -42.25 -18.438 1 63.69 355 PRO A O 1
ATOM 2637 N N . VAL A 1 356 ? 6.164 -41.688 -20.594 1 65.56 356 VAL A N 1
ATOM 2638 C CA . VAL A 1 356 ? 6.645 -40.344 -20.281 1 65.56 356 VAL A CA 1
ATOM 2639 C C . VAL A 1 356 ? 5.461 -39.406 -20.078 1 65.56 356 VAL A C 1
ATOM 2641 O O . VAL A 1 356 ? 5.641 -38.219 -19.812 1 65.56 356 VAL A O 1
ATOM 2644 N N . ASP A 1 357 ? 4.234 -40 -20.141 1 73.62 357 ASP A N 1
ATOM 2645 C CA . ASP A 1 357 ? 3.062 -39.156 -19.828 1 73.62 357 ASP A CA 1
ATOM 2646 C C . ASP A 1 357 ? 3.018 -38.812 -18.344 1 73.62 357 ASP A C 1
ATOM 2648 O O . ASP A 1 357 ? 3.25 -39.656 -17.484 1 73.62 357 ASP A O 1
ATOM 2652 N N . GLU A 1 358 ? 2.916 -37.531 -18.078 1 77.06 358 GLU A N 1
ATOM 2653 C CA . GLU A 1 358 ? 2.826 -37.094 -16.688 1 77.06 358 GLU A CA 1
ATOM 2654 C C . GLU A 1 358 ? 1.793 -36 -16.516 1 77.06 358 GLU A C 1
ATOM 2656 O O . GLU A 1 358 ? 1.538 -35.219 -17.453 1 77.06 358 GLU A O 1
ATOM 2661 N N . SER A 1 359 ? 1.114 -36.094 -15.289 1 84.31 359 SER A N 1
ATOM 2662 C CA . SER A 1 359 ? 0.363 -34.906 -14.914 1 84.31 359 SER A CA 1
ATOM 2663 C C . SER A 1 359 ? 1.293 -33.719 -14.648 1 84.31 359 SER A C 1
ATOM 2665 O O . SER A 1 359 ? 2.391 -33.906 -14.117 1 84.31 359 SER A O 1
ATOM 2667 N N . GLY A 1 360 ? 0.888 -32.594 -15.102 1 88.56 360 GLY A N 1
ATOM 2668 C CA . GLY A 1 360 ? 1.74 -31.406 -15.047 1 88.56 360 GLY A CA 1
ATOM 2669 C C . GLY A 1 360 ? 1.404 -30.484 -13.891 1 88.56 360 GLY A C 1
ATOM 2670 O O . GLY A 1 360 ? 1.301 -30.938 -12.742 1 88.56 360 GLY A O 1
ATOM 2671 N N . GLY A 1 361 ? 1.356 -29.25 -14.203 1 92.81 361 GLY A N 1
ATOM 2672 C CA . GLY A 1 361 ? 1.139 -28.203 -13.211 1 92.81 361 GLY A CA 1
ATOM 2673 C C . GLY A 1 361 ? -0.278 -28.188 -12.672 1 92.81 361 GLY A C 1
ATOM 2674 O O . GLY A 1 361 ? -1.186 -28.766 -13.273 1 92.81 361 GLY A O 1
ATOM 2675 N N . ILE A 1 362 ? -0.446 -27.609 -11.469 1 96.06 362 ILE A N 1
ATOM 2676 C CA . ILE A 1 362 ? -1.719 -27.484 -10.766 1 96.06 362 ILE A CA 1
ATOM 2677 C C . ILE A 1 362 ? -2.037 -26 -10.531 1 96.06 362 ILE A C 1
ATOM 2679 O O . ILE A 1 362 ? -1.186 -25.25 -10.055 1 96.06 362 ILE A O 1
ATOM 2683 N N . ALA A 1 363 ? -3.191 -25.625 -10.898 1 97.06 363 ALA A N 1
ATOM 2684 C CA . ALA A 1 363 ? -3.711 -24.297 -10.547 1 97.06 363 ALA A CA 1
ATOM 2685 C C . ALA A 1 363 ? -4.977 -24.406 -9.703 1 97.06 363 ALA A C 1
ATOM 2687 O O . ALA A 1 363 ? -5.801 -25.297 -9.922 1 97.06 363 ALA A O 1
ATOM 2688 N N . VAL A 1 364 ? -5.066 -23.516 -8.727 1 97.56 364 VAL A N 1
ATOM 2689 C CA . VAL A 1 364 ? -6.176 -23.547 -7.781 1 97.56 364 VAL A CA 1
ATOM 2690 C C . VAL A 1 364 ? -6.879 -22.203 -7.758 1 97.56 364 VAL A C 1
ATOM 2692 O O . VAL A 1 364 ? -6.227 -21.156 -7.668 1 97.56 364 VAL A O 1
ATOM 2695 N N . ALA A 1 365 ? -8.195 -22.234 -7.836 1 97.38 365 ALA A N 1
ATOM 2696 C CA . ALA A 1 365 ? -9.016 -21.031 -7.723 1 97.38 365 ALA A CA 1
ATOM 2697 C C . ALA A 1 365 ? -10.484 -21.375 -7.527 1 97.38 365 ALA A C 1
ATOM 2699 O O . ALA A 1 365 ? -10.883 -22.531 -7.734 1 97.38 365 ALA A O 1
ATOM 2700 N N . ASP A 1 366 ? -11.25 -20.484 -7.059 1 97.94 366 ASP A N 1
ATOM 2701 C CA . ASP A 1 366 ? -12.703 -20.594 -7.07 1 97.94 366 ASP A CA 1
ATOM 2702 C C . ASP A 1 366 ? -13.273 -20.219 -8.438 1 97.94 366 ASP A C 1
ATOM 2704 O O . ASP A 1 366 ? -13.328 -19.047 -8.797 1 97.94 366 ASP A O 1
ATOM 2708 N N . LEU A 1 367 ? -13.805 -21.156 -9.141 1 98.31 367 LEU A N 1
ATOM 2709 C CA . LEU A 1 367 ? -14.164 -20.953 -10.539 1 98.31 367 LEU A CA 1
ATOM 2710 C C . LEU A 1 367 ? -15.664 -20.688 -10.68 1 98.31 367 LEU A C 1
ATOM 2712 O O . LEU A 1 367 ? -16.141 -20.344 -11.758 1 98.31 367 LEU A O 1
ATOM 2716 N N . ASN A 1 368 ? -16.375 -20.797 -9.57 1 97.25 368 ASN A N 1
ATOM 2717 C CA . ASN A 1 368 ? -17.812 -20.641 -9.68 1 97.25 368 ASN A CA 1
ATOM 2718 C C . ASN A 1 368 ? -18.375 -19.797 -8.539 1 97.25 368 ASN A C 1
ATOM 2720 O O . ASN A 1 368 ? -19.578 -19.828 -8.273 1 97.25 368 ASN A O 1
ATOM 2724 N N . ARG A 1 369 ? -17.578 -19.172 -7.738 1 95.75 369 ARG A N 1
ATOM 2725 C CA . ARG A 1 369 ? -17.891 -18.172 -6.727 1 95.75 369 ARG A CA 1
ATOM 2726 C C . ARG A 1 369 ? -18.625 -18.797 -5.543 1 95.75 369 ARG A C 1
ATOM 2728 O O . ARG A 1 369 ? -19.453 -18.141 -4.898 1 95.75 369 ARG A O 1
ATOM 2735 N N . ASN A 1 370 ? -18.391 -20.016 -5.289 1 95.69 370 ASN A N 1
ATOM 2736 C CA . ASN A 1 370 ? -19.078 -20.641 -4.164 1 95.69 370 ASN A CA 1
ATOM 2737 C C . ASN A 1 370 ? -18.188 -20.703 -2.926 1 95.69 370 ASN A C 1
ATOM 2739 O O . ASN A 1 370 ? -18.562 -21.297 -1.913 1 95.69 370 ASN A O 1
ATOM 2743 N N . GLY A 1 371 ? -17 -20.156 -3.021 1 96.06 371 GLY A N 1
ATOM 2744 C CA . GLY A 1 371 ? -16.125 -20.047 -1.866 1 96.06 371 GLY A CA 1
ATOM 2745 C C . GLY A 1 371 ? -15.18 -21.234 -1.711 1 96.06 371 GLY A C 1
ATOM 2746 O O . GLY A 1 371 ? -14.273 -21.203 -0.882 1 96.06 371 GLY A O 1
ATOM 2747 N N . ARG A 1 372 ? -15.359 -22.25 -2.486 1 97.25 372 ARG A N 1
ATOM 2748 C CA . ARG A 1 372 ? -14.477 -23.406 -2.451 1 97.25 372 ARG A CA 1
ATOM 2749 C C . ARG A 1 372 ? -13.461 -23.344 -3.588 1 97.25 372 ARG A C 1
ATOM 2751 O O . ARG A 1 372 ? -13.781 -22.906 -4.691 1 97.25 372 ARG A O 1
ATOM 2758 N N . LEU A 1 373 ? -12.297 -23.844 -3.32 1 97.88 373 LEU A N 1
ATOM 2759 C CA . LEU A 1 373 ? -11.227 -23.781 -4.316 1 97.88 373 LEU A CA 1
ATOM 2760 C C . LEU A 1 373 ? -11.297 -24.984 -5.258 1 97.88 373 LEU A C 1
ATOM 2762 O O . LEU A 1 373 ? -11.281 -26.141 -4.809 1 97.88 373 LEU A O 1
ATOM 2766 N N . ASP A 1 374 ? -11.383 -24.672 -6.5 1 98.5 374 ASP A N 1
ATOM 2767 C CA . ASP A 1 374 ? -11.375 -25.672 -7.57 1 98.5 374 ASP A CA 1
ATOM 2768 C C . ASP A 1 374 ? -9.961 -25.922 -8.078 1 98.5 374 ASP A C 1
ATOM 2770 O O . ASP A 1 374 ? -9.023 -25.203 -7.711 1 98.5 374 ASP A O 1
ATOM 2774 N N . VAL A 1 375 ? -9.867 -27 -8.875 1 97.62 375 VAL A N 1
ATOM 2775 C CA . VAL A 1 375 ? -8.539 -27.422 -9.305 1 97.62 375 VAL A CA 1
ATOM 2776 C C . VAL A 1 375 ? -8.516 -27.562 -10.828 1 97.62 375 VAL A C 1
ATOM 2778 O O . VAL A 1 375 ? -9.453 -28.094 -11.422 1 97.62 375 VAL A O 1
ATOM 2781 N N . VAL A 1 376 ? -7.469 -27.031 -11.445 1 97.12 376 VAL A N 1
ATOM 2782 C CA . VAL A 1 376 ? -7.164 -27.297 -12.852 1 97.12 376 VAL A CA 1
ATOM 2783 C C . VAL A 1 376 ? -5.793 -27.953 -12.969 1 97.12 376 VAL A C 1
ATOM 2785 O O . VAL A 1 376 ? -4.828 -27.516 -12.336 1 97.12 376 VAL A O 1
ATOM 2788 N N . LEU A 1 377 ? -5.73 -29.062 -13.758 1 94.25 377 LEU A N 1
ATOM 2789 C CA . LEU A 1 377 ? -4.488 -29.797 -13.945 1 94.25 377 LEU A CA 1
ATOM 2790 C C . LEU A 1 377 ? -4.047 -29.75 -15.406 1 94.25 377 LEU A C 1
ATOM 2792 O O . LEU A 1 377 ? -4.867 -29.906 -16.312 1 94.25 377 LEU A O 1
ATOM 2796 N N . GLY A 1 378 ? -2.732 -29.422 -15.555 1 90.56 378 GLY A N 1
ATOM 2797 C CA . GLY A 1 378 ? -2.127 -29.594 -16.859 1 90.56 378 GLY A CA 1
ATOM 2798 C C . GLY A 1 378 ? -1.636 -31 -17.109 1 90.56 378 GLY A C 1
ATOM 2799 O O . GLY A 1 378 ? -1.523 -31.797 -16.188 1 90.56 378 GLY A O 1
ATOM 2800 N N . GLU A 1 379 ? -1.398 -31.312 -18.422 1 83 379 GLU A N 1
ATOM 2801 C CA . GLU A 1 379 ? -0.907 -32.656 -18.766 1 83 379 GLU A CA 1
ATOM 2802 C C . GLU A 1 379 ? 0.358 -32.562 -19.609 1 83 379 GLU A C 1
ATOM 2804 O O . GLU A 1 379 ? 0.44 -31.75 -20.531 1 83 379 GLU A O 1
ATOM 2809 N N . HIS A 1 380 ? 1.296 -33.25 -19.203 1 80.69 380 HIS A N 1
ATOM 2810 C CA . HIS A 1 380 ? 2.525 -33.438 -19.969 1 80.69 380 HIS A CA 1
ATOM 2811 C C . HIS A 1 380 ? 2.518 -34.75 -20.734 1 80.69 380 HIS A C 1
ATOM 2813 O O . HIS A 1 380 ? 3.238 -35.688 -20.375 1 80.69 380 HIS A O 1
ATOM 2819 N N . LYS A 1 381 ? 1.779 -34.781 -21.781 1 71.69 381 LYS A N 1
ATOM 2820 C CA . LYS A 1 381 ? 1.618 -36 -22.562 1 71.69 381 LYS A CA 1
ATOM 2821 C C . LYS A 1 381 ? 2.684 -36.125 -23.656 1 71.69 381 LYS A C 1
ATOM 2823 O O . LYS A 1 381 ? 3.133 -35.094 -24.188 1 71.69 381 LYS A O 1
ATOM 2828 N N . HIS A 1 382 ? 2.908 -37.375 -23.906 1 63.88 382 HIS A N 1
ATOM 2829 C CA . HIS A 1 382 ? 3.805 -37.656 -25.031 1 63.88 382 HIS A CA 1
ATOM 2830 C C . HIS A 1 382 ? 3.125 -37.344 -26.359 1 63.88 382 HIS A C 1
ATOM 2832 O O . HIS A 1 382 ? 2.049 -37.875 -26.641 1 63.88 382 HIS A O 1
ATOM 2838 N N . VAL A 1 383 ? 3.531 -36.5 -27.141 1 57.97 383 VAL A N 1
ATOM 2839 C CA . VAL A 1 383 ? 2.955 -35.906 -28.344 1 57.97 383 VAL A CA 1
ATOM 2840 C C . VAL A 1 383 ? 2.787 -36.969 -29.422 1 57.97 383 VAL A C 1
ATOM 2842 O O . VAL A 1 383 ? 1.924 -36.875 -30.297 1 57.97 383 VAL A O 1
ATOM 2845 N N . ALA A 1 384 ? 3.621 -37.938 -29.469 1 49.97 384 ALA A N 1
ATOM 2846 C CA . ALA A 1 384 ? 3.678 -38.844 -30.609 1 49.97 384 ALA A CA 1
ATOM 2847 C C . ALA A 1 384 ? 2.385 -39.656 -30.734 1 49.97 384 ALA A C 1
ATOM 2849 O O . ALA A 1 384 ? 2.158 -40.312 -31.734 1 49.97 384 ALA A O 1
ATOM 2850 N N . LEU A 1 385 ? 1.563 -39.594 -29.812 1 50.06 385 LEU A N 1
ATOM 2851 C CA . LEU A 1 385 ? 0.44 -40.531 -29.891 1 50.06 385 LEU A CA 1
ATOM 2852 C C . LEU A 1 385 ? -0.697 -39.938 -30.719 1 50.06 385 LEU A C 1
ATOM 2854 O O . LEU A 1 385 ? -1.594 -40.656 -31.156 1 50.06 385 LEU A O 1
ATOM 2858 N N . GLY A 1 386 ? -0.519 -38.781 -31.344 1 52.5 386 GLY A N 1
ATOM 2859 C CA . GLY A 1 386 ? -1.535 -38.219 -32.219 1 52.5 386 GLY A CA 1
ATOM 2860 C C . GLY A 1 386 ? -2.896 -38.125 -31.547 1 52.5 386 GLY A C 1
ATOM 2861 O O . GLY A 1 386 ? -3.828 -37.531 -32.125 1 52.5 386 GLY A O 1
ATOM 2862 N N . GLU A 1 387 ? -3.076 -38.719 -30.359 1 60.97 387 GLU A N 1
ATOM 2863 C CA . GLU A 1 387 ? -4.383 -38.688 -29.703 1 60.97 387 GLU A CA 1
ATOM 2864 C C . GLU A 1 387 ? -4.578 -37.406 -28.922 1 60.97 387 GLU A C 1
ATOM 2866 O O . GLU A 1 387 ? -3.652 -36.938 -28.25 1 60.97 387 GLU A O 1
ATOM 2871 N N . GLY A 1 388 ? -5.711 -36.812 -29.188 1 71.06 388 GLY A N 1
ATOM 2872 C CA . GLY A 1 388 ? -6.078 -35.594 -28.484 1 71.06 388 GLY A CA 1
ATOM 2873 C C . GLY A 1 388 ? -6.344 -35.812 -27.016 1 71.06 388 GLY A C 1
ATOM 2874 O O . GLY A 1 388 ? -6.898 -36.844 -26.609 1 71.06 388 GLY A O 1
ATOM 2875 N N . ILE A 1 389 ? -5.707 -35.062 -26.203 1 75.5 389 ILE A N 1
ATOM 2876 C CA . ILE A 1 389 ? -6.039 -34.969 -24.781 1 75.5 389 ILE A CA 1
ATOM 2877 C C . ILE A 1 389 ? -6.555 -33.562 -24.453 1 75.5 389 ILE A C 1
ATOM 2879 O O . ILE A 1 389 ? -6.227 -32.594 -25.156 1 75.5 389 ILE A O 1
ATOM 2883 N N . PRO A 1 390 ? -7.402 -33.531 -23.422 1 83.88 390 PRO A N 1
ATOM 2884 C CA . PRO A 1 390 ? -7.859 -32.188 -23.078 1 83.88 390 PRO A CA 1
ATOM 2885 C C . PRO A 1 390 ? -6.707 -31.234 -22.781 1 83.88 390 PRO A C 1
ATOM 2887 O O . PRO A 1 390 ? -5.707 -31.641 -22.172 1 83.88 390 PRO A O 1
ATOM 2890 N N . ALA A 1 391 ? -6.793 -30.047 -23.219 1 80.56 391 ALA A N 1
ATOM 2891 C CA . ALA A 1 391 ? -5.785 -29.016 -22.984 1 80.56 391 ALA A CA 1
ATOM 2892 C C . ALA A 1 391 ? -5.496 -28.859 -21.5 1 80.56 391 ALA A C 1
ATOM 2894 O O . ALA A 1 391 ? -4.379 -28.516 -21.109 1 80.56 391 ALA A O 1
ATOM 2895 N N . ALA A 1 392 ? -6.52 -29.094 -20.703 1 91.62 392 ALA A N 1
ATOM 2896 C CA . ALA A 1 392 ? -6.438 -29.109 -19.25 1 91.62 392 ALA A CA 1
ATOM 2897 C C . ALA A 1 392 ? -7.602 -29.875 -18.641 1 91.62 392 ALA A C 1
ATOM 2899 O O . ALA A 1 392 ? -8.617 -30.125 -19.297 1 91.62 392 ALA A O 1
ATOM 2900 N N . ARG A 1 393 ? -7.422 -30.312 -17.438 1 94.38 393 ARG A N 1
ATOM 2901 C CA . ARG A 1 393 ? -8.492 -30.953 -16.672 1 94.38 393 ARG A CA 1
ATOM 2902 C C . ARG A 1 393 ? -9.062 -30 -15.625 1 94.38 393 ARG A C 1
ATOM 2904 O O . ARG A 1 393 ? -8.312 -29.359 -14.891 1 94.38 393 ARG A O 1
ATOM 2911 N N . VAL A 1 394 ? -10.383 -29.875 -15.617 1 97.75 394 VAL A N 1
ATOM 2912 C CA . VAL A 1 394 ? -11.055 -28.969 -14.688 1 97.75 394 VAL A CA 1
ATOM 2913 C C . VAL A 1 394 ? -11.844 -29.797 -13.664 1 97.75 394 VAL A C 1
ATOM 2915 O O . VAL A 1 394 ? -12.703 -30.594 -14.031 1 97.75 394 VAL A O 1
ATOM 2918 N N . TYR A 1 395 ? -11.562 -29.594 -12.391 1 97.81 395 TYR A N 1
ATOM 2919 C CA . TYR A 1 395 ? -12.234 -30.297 -11.297 1 97.81 395 TYR A CA 1
ATOM 2920 C C . TYR A 1 395 ? -12.945 -29.312 -10.375 1 97.81 395 TYR A C 1
ATOM 2922 O O . TYR A 1 395 ? -12.305 -28.438 -9.781 1 97.81 395 TYR A O 1
ATOM 2930 N N . LEU A 1 396 ? -14.227 -29.484 -10.234 1 98.31 396 LEU A N 1
ATOM 2931 C CA . LEU A 1 396 ? -15.023 -28.625 -9.359 1 98.31 396 LEU A CA 1
ATOM 2932 C C . LEU A 1 396 ? -15.117 -29.219 -7.961 1 98.31 396 LEU A C 1
ATOM 2934 O O . LEU A 1 396 ? -15.352 -30.422 -7.805 1 98.31 396 LEU A O 1
ATOM 2938 N N . HIS A 1 397 ? -14.875 -28.406 -6.969 1 98.31 397 HIS A N 1
ATOM 2939 C CA . HIS A 1 397 ? -15.055 -28.797 -5.574 1 98.31 397 HIS A CA 1
ATOM 2940 C C . HIS A 1 397 ? -16.531 -28.828 -5.188 1 98.31 397 HIS A C 1
ATOM 2942 O O . HIS A 1 397 ? -17.188 -27.781 -5.148 1 98.31 397 HIS A O 1
ATOM 2948 N N . ARG A 1 398 ? -17.094 -30.016 -4.816 1 97.62 398 ARG A N 1
ATOM 2949 C CA . ARG A 1 398 ? -18.516 -30.188 -4.57 1 97.62 398 ARG A CA 1
ATOM 2950 C C . ARG A 1 398 ? -18.797 -30.312 -3.078 1 97.62 398 ARG A C 1
ATOM 2952 O O . ARG A 1 398 ? -19.828 -30.859 -2.684 1 97.62 398 ARG A O 1
ATOM 2959 N N . GLY A 1 399 ? -17.891 -29.828 -2.285 1 97.5 399 GLY A N 1
ATOM 2960 C CA . GLY A 1 399 ? -18.078 -29.922 -0.843 1 97.5 399 GLY A CA 1
ATOM 2961 C C . GLY A 1 399 ? -17.328 -31.078 -0.218 1 97.5 399 GLY A C 1
ATOM 2962 O O . GLY A 1 399 ? -16.328 -31.562 -0.78 1 97.5 399 GLY A O 1
ATOM 2963 N N . LEU A 1 400 ? -17.641 -31.375 0.993 1 97.75 400 LEU A N 1
ATOM 2964 C CA . LEU A 1 400 ? -16.984 -32.438 1.751 1 97.75 400 LEU A CA 1
ATOM 2965 C C . LEU A 1 400 ? -17.906 -33.656 1.895 1 97.75 400 LEU A C 1
ATOM 2967 O O . LEU A 1 400 ? -19.125 -33.5 1.954 1 97.75 400 LEU A O 1
ATOM 2971 N N . ASP A 1 401 ? -17.359 -34.844 1.968 1 96.94 401 ASP A N 1
ATOM 2972 C CA . ASP A 1 401 ? -18.125 -36.031 2.27 1 96.94 401 ASP A CA 1
ATOM 2973 C C . ASP A 1 401 ? -18.297 -36.219 3.777 1 96.94 401 ASP A C 1
ATOM 2975 O O . ASP A 1 401 ? -17.953 -35.312 4.559 1 96.94 401 ASP A O 1
ATOM 2979 N N . ALA A 1 402 ? -18.859 -37.312 4.203 1 95.81 402 ALA A N 1
ATOM 2980 C CA . ALA A 1 402 ? -19.188 -37.562 5.602 1 95.81 402 ALA A CA 1
ATOM 2981 C C . ALA A 1 402 ? -17.938 -37.625 6.461 1 95.81 402 ALA A C 1
ATOM 2983 O O . ALA A 1 402 ? -17.969 -37.344 7.66 1 95.81 402 ALA A O 1
ATOM 2984 N N . ASP A 1 403 ? -16.781 -37.969 5.832 1 94.81 403 ASP A N 1
ATOM 2985 C CA . ASP A 1 403 ? -15.523 -38.094 6.562 1 94.81 403 ASP A CA 1
ATOM 2986 C C . ASP A 1 403 ? -14.719 -36.781 6.492 1 94.81 403 ASP A C 1
ATOM 2988 O O . ASP A 1 403 ? -13.57 -36.75 6.934 1 94.81 403 ASP A O 1
ATOM 2992 N N . GLY A 1 404 ? -15.234 -35.75 5.898 1 95.88 404 GLY A N 1
ATOM 2993 C CA . GLY A 1 404 ? -14.57 -34.469 5.801 1 95.88 404 GLY A CA 1
ATOM 2994 C C . GLY A 1 404 ? -13.594 -34.375 4.645 1 95.88 404 GLY A C 1
ATOM 2995 O O . GLY A 1 404 ? -12.719 -33.531 4.625 1 95.88 404 GLY A O 1
ATOM 2996 N N . VAL A 1 405 ? -13.703 -35.312 3.705 1 97.38 405 VAL A N 1
ATOM 2997 C CA . VAL A 1 405 ? -12.82 -35.344 2.543 1 97.38 405 VAL A CA 1
ATOM 2998 C C . VAL A 1 405 ? -13.453 -34.562 1.394 1 97.38 405 VAL A C 1
ATOM 3000 O O . VAL A 1 405 ? -14.633 -34.75 1.087 1 97.38 405 VAL A O 1
ATOM 3003 N N . PRO A 1 406 ? -12.664 -33.688 0.774 1 97.94 406 PRO A N 1
ATOM 3004 C CA . PRO A 1 406 ? -13.227 -32.938 -0.346 1 97.94 406 PRO A CA 1
ATOM 3005 C C . PRO A 1 406 ? -13.648 -33.812 -1.511 1 97.94 406 PRO A C 1
ATOM 3007 O O . PRO A 1 406 ? -12.969 -34.812 -1.818 1 97.94 406 PRO A O 1
ATOM 3010 N N . ILE A 1 407 ? -14.805 -33.5 -2.133 1 97.88 407 ILE A N 1
ATOM 3011 C CA . ILE A 1 407 ? -15.312 -34.156 -3.324 1 97.88 407 ILE A CA 1
ATOM 3012 C C . ILE A 1 407 ? -15.047 -33.312 -4.555 1 97.88 407 ILE A C 1
ATOM 3014 O O . ILE A 1 407 ? -15.539 -32.156 -4.648 1 97.88 407 ILE A O 1
ATOM 3018 N N . PHE A 1 408 ? -14.273 -33.875 -5.418 1 97.81 408 PHE A N 1
ATOM 3019 C CA . PHE A 1 408 ? -14.023 -33.188 -6.676 1 97.81 408 PHE A CA 1
ATOM 3020 C C . PHE A 1 408 ? -14.727 -33.875 -7.832 1 97.81 408 PHE A C 1
ATOM 3022 O O . PHE A 1 408 ? -14.773 -35.125 -7.883 1 97.81 408 PHE A O 1
ATOM 3029 N N . GLU A 1 409 ? -15.258 -33.094 -8.727 1 97.81 409 GLU A N 1
ATOM 3030 C CA . GLU A 1 409 ? -15.922 -33.594 -9.93 1 97.81 409 GLU A CA 1
ATOM 3031 C C . GLU A 1 409 ? -15.195 -33.125 -11.188 1 97.81 409 GLU A C 1
ATOM 3033 O O . GLU A 1 409 ? -14.961 -31.938 -11.367 1 97.81 409 GLU A O 1
ATOM 3038 N N . ASP A 1 410 ? -14.852 -34.125 -11.992 1 96.94 410 ASP A N 1
ATOM 3039 C CA . ASP A 1 410 ? -14.281 -33.781 -13.289 1 96.94 410 ASP A CA 1
ATOM 3040 C C . ASP A 1 410 ? -15.344 -33.188 -14.211 1 96.94 410 ASP A C 1
ATOM 3042 O O . ASP A 1 410 ? -16.266 -33.875 -14.641 1 96.94 410 ASP A O 1
ATOM 3046 N N . VAL A 1 411 ? -15.164 -31.875 -14.492 1 98 411 VAL A N 1
ATOM 3047 C CA . VAL A 1 411 ? -16.141 -31.203 -15.344 1 98 411 VAL A CA 1
ATOM 3048 C C . VAL A 1 411 ? -15.461 -30.719 -16.625 1 98 411 VAL A C 1
ATOM 3050 O O . VAL A 1 411 ? -15.906 -29.75 -17.234 1 98 411 VAL A O 1
ATOM 3053 N N . THR A 1 412 ? -14.398 -31.328 -17 1 96.62 412 THR A N 1
ATOM 3054 C CA . THR A 1 412 ? -13.547 -30.891 -18.094 1 96.62 412 THR A CA 1
ATOM 3055 C C . THR A 1 412 ? -14.367 -30.734 -19.375 1 96.62 412 THR A C 1
ATOM 3057 O O . THR A 1 412 ? -14.328 -29.672 -20.016 1 96.62 412 THR A O 1
ATOM 3060 N N . GLU A 1 413 ? -15.117 -31.719 -19.75 1 95.81 413 GLU A N 1
ATOM 3061 C CA . GLU A 1 413 ? -15.906 -31.672 -20.984 1 95.81 413 GLU A CA 1
ATOM 3062 C C . GLU A 1 413 ? -17 -30.625 -20.891 1 95.81 413 GLU A C 1
ATOM 3064 O O . GLU A 1 413 ? -17.172 -29.812 -21.812 1 95.81 413 GLU A O 1
ATOM 3069 N N . ALA A 1 414 ? -17.688 -30.625 -19.781 1 97.19 414 ALA A N 1
ATOM 3070 C CA . ALA A 1 414 ? -18.781 -29.672 -19.594 1 97.19 414 ALA A CA 1
ATOM 3071 C C . ALA A 1 414 ? -18.266 -28.234 -19.562 1 97.19 414 ALA A C 1
ATOM 3073 O O . ALA A 1 414 ? -19 -27.297 -19.859 1 97.19 414 ALA A O 1
ATOM 3074 N N . ALA A 1 415 ? -17.031 -28.062 -19.141 1 97.88 415 ALA A N 1
ATOM 3075 C CA . ALA A 1 415 ? -16.438 -26.734 -19.016 1 97.88 415 ALA A CA 1
ATOM 3076 C C . ALA A 1 415 ? -15.992 -26.203 -20.375 1 97.88 415 ALA A C 1
ATOM 3078 O O . ALA A 1 415 ? -15.594 -25.047 -20.5 1 97.88 415 ALA A O 1
ATOM 3079 N N . GLY A 1 416 ? -15.984 -26.984 -21.391 1 95.5 416 GLY A N 1
ATOM 3080 C CA . GLY A 1 416 ? -15.695 -26.547 -22.75 1 95.5 416 GLY A CA 1
ATOM 3081 C C . GLY A 1 416 ? -14.227 -26.641 -23.109 1 95.5 416 GLY A C 1
ATOM 3082 O O . GLY A 1 416 ? -13.766 -25.984 -24.047 1 95.5 416 GLY A O 1
ATOM 3083 N N . ILE A 1 417 ? -13.484 -27.484 -22.422 1 94.56 417 ILE A N 1
ATOM 3084 C CA . ILE A 1 417 ? -12.055 -27.609 -22.719 1 94.56 417 ILE A CA 1
ATOM 3085 C C . ILE A 1 417 ? -11.852 -28.594 -23.859 1 94.56 417 ILE A C 1
ATOM 3087 O O . ILE A 1 417 ? -12.203 -29.766 -23.75 1 94.56 417 ILE A O 1
ATOM 3091 N N . PRO A 1 418 ? -11.242 -28.156 -24.922 1 90.69 418 PRO A N 1
ATOM 3092 C CA . PRO A 1 418 ? -11.055 -29.047 -26.078 1 90.69 418 PRO A CA 1
ATOM 3093 C C . PRO A 1 418 ? -9.836 -29.953 -25.922 1 90.69 418 PRO A C 1
ATOM 3095 O O . PRO A 1 418 ? -8.961 -29.688 -25.094 1 90.69 418 PRO A O 1
ATOM 3098 N N . ASP A 1 419 ? -9.797 -30.938 -26.781 1 85 419 ASP A N 1
ATOM 3099 C CA . ASP A 1 419 ? -8.602 -31.766 -26.906 1 85 419 ASP A CA 1
ATOM 3100 C C . ASP A 1 419 ? -7.531 -31.062 -27.734 1 85 419 ASP A C 1
ATOM 3102 O O . ASP A 1 419 ? -7.852 -30.328 -28.672 1 85 419 ASP A O 1
ATOM 3106 N N . VAL A 1 420 ? -6.348 -31.297 -27.266 1 81.25 420 VAL A N 1
ATOM 3107 C CA . VAL A 1 420 ? -5.203 -30.797 -28.016 1 81.25 420 VAL A CA 1
ATOM 3108 C C . VAL A 1 420 ? -4.191 -31.922 -28.234 1 81.25 420 VAL A C 1
ATOM 3110 O O . VAL A 1 420 ? -4.285 -32.969 -27.594 1 81.25 420 VAL A O 1
ATOM 3113 N N . THR A 1 421 ? -3.213 -31.719 -29.109 1 73.5 421 THR A N 1
ATOM 3114 C CA . THR A 1 421 ? -2.27 -32.781 -29.453 1 73.5 421 THR A CA 1
ATOM 3115 C C . THR A 1 421 ? -0.871 -32.438 -28.953 1 73.5 421 THR A C 1
ATOM 3117 O O . THR A 1 421 ? 0.124 -32.938 -29.469 1 73.5 421 THR A O 1
ATOM 3120 N N . THR A 1 422 ? -0.769 -31.562 -28.094 1 76 422 THR A N 1
ATOM 3121 C CA . THR A 1 422 ? 0.519 -31.188 -27.531 1 76 422 THR A CA 1
ATOM 3122 C C . THR A 1 422 ? 0.46 -31.203 -26 1 76 422 THR A C 1
ATOM 3124 O O . THR A 1 422 ? -0.62 -31.312 -25.422 1 76 422 THR A O 1
ATOM 3127 N N . ARG A 1 423 ? 1.665 -31.156 -25.328 1 78.38 423 ARG A N 1
ATOM 3128 C CA . ARG A 1 423 ? 1.767 -31.109 -23.875 1 78.38 423 ARG A CA 1
ATOM 3129 C C . ARG A 1 423 ? 1.418 -29.719 -23.344 1 78.38 423 ARG A C 1
ATOM 3131 O O . ARG A 1 423 ? 1.736 -28.719 -23.969 1 78.38 423 ARG A O 1
ATOM 3138 N N . VAL A 1 424 ? 0.774 -29.75 -22.234 1 85.06 424 VAL A N 1
ATOM 3139 C CA . VAL A 1 424 ? 0.421 -28.516 -21.547 1 85.06 424 VAL A CA 1
ATOM 3140 C C . VAL A 1 424 ? 0.85 -28.609 -20.078 1 85.06 424 VAL A C 1
ATOM 3142 O O . VAL A 1 424 ? 0.008 -28.688 -19.188 1 85.06 424 VAL A O 1
ATOM 3145 N N . PRO A 1 425 ? 2.137 -28.484 -19.859 1 86.56 425 PRO A N 1
ATOM 3146 C CA . PRO A 1 425 ? 2.604 -28.672 -18.484 1 86.56 425 PRO A CA 1
ATOM 3147 C C . PRO A 1 425 ? 2.166 -27.547 -17.547 1 86.56 425 PRO A C 1
ATOM 3149 O O . PRO A 1 425 ? 1.96 -27.766 -16.359 1 86.56 425 PRO A O 1
ATOM 3152 N N . HIS A 1 426 ? 2.111 -26.375 -18.031 1 93.06 426 HIS A N 1
ATOM 3153 C CA . HIS A 1 426 ? 1.794 -25.234 -17.188 1 93.06 426 HIS A CA 1
ATOM 3154 C C . HIS A 1 426 ? 0.356 -24.781 -17.391 1 93.06 426 HIS A C 1
ATOM 3156 O O . HIS A 1 426 ? -0.099 -24.656 -18.531 1 93.06 426 HIS A O 1
ATOM 3162 N N . VAL A 1 427 ? -0.348 -24.547 -16.266 1 95.19 427 VAL A N 1
ATOM 3163 C CA . VAL A 1 427 ? -1.681 -23.953 -16.219 1 95.19 427 VAL A CA 1
ATOM 3164 C C . VAL A 1 427 ? -1.732 -22.891 -15.125 1 95.19 427 VAL A C 1
ATOM 3166 O O . VAL A 1 427 ? -1.089 -23.031 -14.078 1 95.19 427 VAL A O 1
ATOM 3169 N N . GLU A 1 428 ? -2.482 -21.891 -15.391 1 96.94 428 GLU A N 1
ATOM 3170 C CA . GLU A 1 428 ? -2.676 -20.812 -14.438 1 96.94 428 GLU A CA 1
ATOM 3171 C C . GLU A 1 428 ? -4.094 -20.25 -14.523 1 96.94 428 GLU A C 1
ATOM 3173 O O . GLU A 1 428 ? -4.676 -20.172 -15.602 1 96.94 428 GLU A O 1
ATOM 3178 N N . LEU A 1 429 ? -4.641 -19.906 -13.375 1 98.06 429 LEU A N 1
ATOM 3179 C CA . LEU A 1 429 ? -5.961 -19.281 -13.305 1 98.06 429 LEU A CA 1
ATOM 3180 C C . LEU A 1 429 ? -5.852 -17.828 -12.898 1 98.06 429 LEU A C 1
ATOM 3182 O O . LEU A 1 429 ? -5.602 -17.516 -11.734 1 98.06 429 LEU A O 1
ATOM 3186 N N . VAL A 1 430 ? -6.035 -16.906 -13.82 1 97.75 430 VAL A N 1
ATOM 3187 C CA . VAL A 1 430 ? -5.879 -15.477 -13.625 1 97.75 430 VAL A CA 1
ATOM 3188 C C . VAL A 1 430 ? -6.906 -14.727 -14.461 1 97.75 430 VAL A C 1
ATOM 3190 O O . VAL A 1 430 ? -7.297 -15.188 -15.539 1 97.75 430 VAL A O 1
ATOM 3193 N N . ASP A 1 431 ? -7.387 -13.656 -14.008 1 97.94 431 ASP A N 1
ATOM 3194 C CA . ASP A 1 431 ? -8.328 -12.82 -14.742 1 97.94 431 ASP A CA 1
ATOM 3195 C C . ASP A 1 431 ? -7.594 -11.797 -15.609 1 97.94 431 ASP A C 1
ATOM 3197 O O . ASP A 1 431 ? -7.145 -10.766 -15.109 1 97.94 431 ASP A O 1
ATOM 3201 N N . LEU A 1 432 ? -7.598 -12.031 -16.922 1 98.25 432 LEU A N 1
ATOM 3202 C CA . LEU A 1 432 ? -6.738 -11.242 -17.797 1 98.25 432 LEU A CA 1
ATOM 3203 C C . LEU A 1 432 ? -7.492 -10.039 -18.359 1 98.25 432 LEU A C 1
ATOM 3205 O O . LEU A 1 432 ? -6.875 -9.094 -18.859 1 98.25 432 LEU A O 1
ATOM 3209 N N . ASN A 1 433 ? -8.781 -10 -18.281 1 97.69 433 ASN A N 1
ATOM 3210 C CA . ASN A 1 433 ? -9.516 -8.836 -18.766 1 97.69 433 ASN A CA 1
ATOM 3211 C C . ASN A 1 433 ? -10.312 -8.18 -17.641 1 97.69 433 ASN A C 1
ATOM 3213 O O . ASN A 1 433 ? -11.18 -7.344 -17.891 1 97.69 433 ASN A O 1
ATOM 3217 N N . ASN A 1 434 ? -10.141 -8.617 -16.453 1 97.5 434 ASN A N 1
ATOM 3218 C CA . ASN A 1 434 ? -10.719 -8.055 -15.227 1 97.5 434 ASN A CA 1
ATOM 3219 C C . ASN A 1 434 ? -12.25 -8.125 -15.25 1 97.5 434 ASN A C 1
ATOM 3221 O O . ASN A 1 434 ? -12.922 -7.207 -14.766 1 97.5 434 ASN A O 1
ATOM 3225 N N . ASN A 1 435 ? -12.844 -9.094 -15.852 1 96 435 ASN A N 1
ATOM 3226 C CA . ASN A 1 435 ? -14.297 -9.211 -15.859 1 96 435 ASN A CA 1
ATOM 3227 C C . ASN A 1 435 ? -14.805 -9.93 -14.609 1 96 435 ASN A C 1
ATOM 3229 O O . ASN A 1 435 ? -16.016 -10.141 -14.461 1 96 435 ASN A O 1
ATOM 3233 N N . GLY A 1 436 ? -13.898 -10.336 -13.742 1 95.5 436 GLY A N 1
ATOM 3234 C CA . GLY A 1 436 ? -14.273 -10.938 -12.469 1 95.5 436 GLY A CA 1
ATOM 3235 C C . GLY A 1 436 ? -14.188 -12.453 -12.477 1 95.5 436 GLY A C 1
ATOM 3236 O O . GLY A 1 436 ? -14.352 -13.094 -11.43 1 95.5 436 GLY A O 1
ATOM 3237 N N . TRP A 1 437 ? -13.938 -13.062 -13.586 1 96.75 437 TRP A N 1
ATOM 3238 C CA . TRP A 1 437 ? -13.812 -14.508 -13.703 1 96.75 437 TRP A CA 1
ATOM 3239 C C . TRP A 1 437 ? -12.383 -14.906 -14.047 1 96.75 437 TRP A C 1
ATOM 3241 O O . TRP A 1 437 ? -11.789 -14.367 -14.984 1 96.75 437 TRP A O 1
ATOM 3251 N N . PRO A 1 438 ? -11.82 -15.82 -13.266 1 97.62 438 PRO A N 1
ATOM 3252 C CA . PRO A 1 438 ? -10.461 -16.25 -13.609 1 97.62 438 PRO A CA 1
ATOM 3253 C C . PRO A 1 438 ? -10.406 -17.016 -14.93 1 97.62 438 PRO A C 1
ATOM 3255 O O . PRO A 1 438 ? -11.078 -18.047 -15.086 1 97.62 438 PRO A O 1
ATOM 3258 N N . ASP A 1 439 ? -9.602 -16.547 -15.844 1 98 439 ASP A N 1
ATOM 3259 C CA . ASP A 1 439 ? -9.352 -17.234 -17.109 1 98 439 ASP A CA 1
ATOM 3260 C C . ASP A 1 439 ? -8.336 -18.359 -16.922 1 98 439 ASP A C 1
ATOM 3262 O O . ASP A 1 439 ? -7.602 -18.391 -15.945 1 98 439 ASP A O 1
ATOM 3266 N N . LEU A 1 440 ? -8.398 -19.297 -17.859 1 97.56 440 LEU A N 1
ATOM 3267 C CA . LEU A 1 440 ? -7.414 -20.375 -17.891 1 97.56 440 LEU A CA 1
ATOM 3268 C C . LEU A 1 440 ? -6.301 -20.062 -18.891 1 97.56 440 LEU A C 1
ATOM 3270 O O . LEU A 1 440 ? -6.512 -20.125 -20.109 1 97.56 440 LEU A O 1
ATOM 3274 N N . HIS A 1 441 ? -5.184 -19.656 -18.281 1 95.81 441 HIS A N 1
ATOM 3275 C CA . HIS A 1 441 ? -3.969 -19.453 -19.062 1 95.81 441 HIS A CA 1
ATOM 3276 C C . HIS A 1 441 ? -3.115 -20.719 -19.078 1 95.81 441 HIS A C 1
ATOM 3278 O O . HIS A 1 441 ? -2.891 -21.328 -18.031 1 95.81 441 HIS A O 1
ATOM 3284 N N . THR A 1 442 ? -2.676 -21.125 -20.344 1 91.12 442 THR A N 1
ATOM 3285 C CA . THR A 1 442 ? -1.895 -22.344 -20.469 1 91.12 442 THR A CA 1
ATOM 3286 C C . THR A 1 442 ? -0.598 -22.078 -21.234 1 91.12 442 THR A C 1
ATOM 3288 O O . THR A 1 442 ? -0.44 -21.016 -21.844 1 91.12 442 THR A O 1
ATOM 3291 N N . SER A 1 443 ? 0.237 -23 -21.172 1 88.44 443 SER A N 1
ATOM 3292 C CA . SER A 1 443 ? 1.484 -22.922 -21.922 1 88.44 443 SER A CA 1
ATOM 3293 C C . SER A 1 443 ? 1.291 -23.391 -23.359 1 88.44 443 SER A C 1
ATOM 3295 O O . SER A 1 443 ? 2.266 -23.609 -24.094 1 88.44 443 SER A O 1
ATOM 3297 N N . LEU A 1 444 ? 0.035 -23.516 -23.781 1 83.94 444 LEU A N 1
ATOM 3298 C CA . LEU A 1 444 ? -0.277 -23.844 -25.156 1 83.94 444 LEU A CA 1
ATOM 3299 C C . LEU A 1 444 ? -0.126 -22.625 -26.062 1 83.94 444 LEU A C 1
ATOM 3301 O O . LEU A 1 444 ? -0.503 -21.516 -25.688 1 83.94 444 LEU A O 1
ATOM 3305 N N . SER A 1 445 ? 0.511 -22.938 -27.172 1 82.56 445 SER A N 1
ATOM 3306 C CA . SER A 1 445 ? 0.568 -21.875 -28.172 1 82.56 445 SER A CA 1
ATOM 3307 C C . SER A 1 445 ? -0.569 -22 -29.172 1 82.56 445 SER A C 1
ATOM 3309 O O . SER A 1 445 ? -1.136 -23.078 -29.344 1 82.56 445 SER A O 1
ATOM 3311 N N . ARG A 1 446 ? -0.927 -20.922 -29.781 1 80.69 446 ARG A N 1
ATOM 3312 C CA . ARG A 1 446 ? -1.961 -20.938 -30.812 1 80.69 446 ARG A CA 1
ATOM 3313 C C . ARG A 1 446 ? -1.485 -20.219 -32.062 1 80.69 446 ARG A C 1
ATOM 3315 O O . ARG A 1 446 ? -0.449 -19.547 -32.062 1 80.69 446 ARG A O 1
ATOM 3322 N N . GLY A 1 447 ? -2.287 -20.422 -33.094 1 74.25 447 GLY A N 1
ATOM 3323 C CA . GLY A 1 447 ? -1.947 -19.797 -34.344 1 74.25 447 GLY A CA 1
ATOM 3324 C C . GLY A 1 447 ? -0.624 -20.281 -34.938 1 74.25 447 GLY A C 1
ATOM 3325 O O . GLY A 1 447 ? -0.403 -21.484 -35.062 1 74.25 447 GLY A O 1
ATOM 3326 N N . ASP A 1 448 ? 0.27 -19.219 -35.125 1 70.88 448 ASP A N 1
ATOM 3327 C CA . ASP A 1 448 ? 1.578 -19.547 -35.688 1 70.88 448 ASP A CA 1
ATOM 3328 C C . ASP A 1 448 ? 2.553 -19.953 -34.594 1 70.88 448 ASP A C 1
ATOM 3330 O O . ASP A 1 448 ? 3.76 -20.047 -34.812 1 70.88 448 ASP A O 1
ATOM 3334 N N . GLY A 1 449 ? 1.955 -20.203 -33.438 1 72.5 449 GLY A N 1
ATOM 3335 C CA . GLY A 1 449 ? 2.764 -20.688 -32.312 1 72.5 449 GLY A CA 1
ATOM 3336 C C . GLY A 1 449 ? 3.367 -19.562 -31.484 1 72.5 449 GLY A C 1
ATOM 3337 O O . GLY A 1 449 ? 4.113 -19.812 -30.547 1 72.5 449 GLY A O 1
ATOM 3338 N N . THR A 1 450 ? 3.012 -18.344 -31.812 1 76.75 450 THR A N 1
ATOM 3339 C CA . THR A 1 450 ? 3.699 -17.234 -31.172 1 76.75 450 THR A CA 1
ATOM 3340 C C . THR A 1 450 ? 2.828 -16.625 -30.078 1 76.75 450 THR A C 1
ATOM 3342 O O . THR A 1 450 ? 3.291 -15.789 -29.297 1 76.75 450 THR A O 1
ATOM 3345 N N . MET A 1 451 ? 1.605 -17.109 -30.031 1 85.75 451 MET A N 1
ATOM 3346 C CA . MET A 1 451 ? 0.688 -16.562 -29.047 1 85.75 451 MET A CA 1
ATOM 3347 C C . MET A 1 451 ? 0.233 -17.641 -28.062 1 85.75 451 MET A C 1
ATOM 3349 O O . MET A 1 451 ? 0.02 -18.781 -28.469 1 85.75 451 MET A O 1
A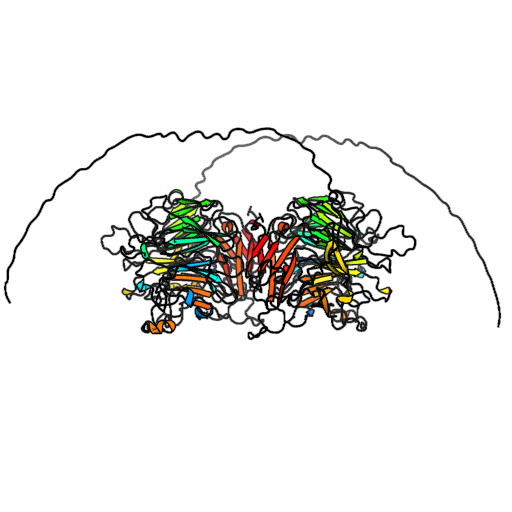TOM 3353 N N . PRO A 1 452 ? 0.076 -17.219 -26.828 1 90 452 PRO A N 1
ATOM 3354 C CA . PRO A 1 452 ? -0.431 -18.219 -25.891 1 90 452 PRO A CA 1
ATOM 3355 C C . PRO A 1 452 ? -1.927 -18.484 -26.047 1 90 452 PRO A C 1
ATOM 3357 O O . PRO A 1 452 ? -2.672 -17.594 -26.469 1 90 452 PRO A O 1
ATOM 3360 N N . ALA A 1 453 ? -2.326 -19.688 -25.719 1 90.06 453 ALA A N 1
ATOM 3361 C CA . ALA A 1 453 ? -3.742 -20.031 -25.672 1 90.06 453 ALA A CA 1
ATOM 3362 C C . ALA A 1 453 ? -4.34 -19.703 -24.297 1 90.06 453 ALA A C 1
ATOM 3364 O O . ALA A 1 453 ? -3.955 -20.297 -23.281 1 90.06 453 ALA A O 1
ATOM 3365 N N . VAL A 1 454 ? -5.238 -18.75 -24.281 1 94.81 454 VAL A N 1
ATOM 3366 C CA . VAL A 1 454 ? -5.984 -18.391 -23.094 1 94.81 454 VAL A CA 1
ATOM 3367 C C . VAL A 1 454 ? -7.457 -18.75 -23.266 1 94.81 454 VAL A C 1
ATOM 3369 O O . VAL A 1 454 ? -8.102 -18.328 -24.234 1 94.81 454 VAL A O 1
ATOM 3372 N N . PHE A 1 455 ? -7.922 -19.594 -22.406 1 96.19 455 PHE A N 1
ATOM 3373 C CA . PHE A 1 455 ? -9.344 -19.938 -22.391 1 96.19 455 PHE A CA 1
ATOM 3374 C C . PHE A 1 455 ? -10.109 -18.969 -21.5 1 96.19 455 PHE A C 1
ATOM 3376 O O . PHE A 1 455 ? -10.047 -19.062 -20.266 1 96.19 455 PHE A O 1
ATOM 3383 N N . GLN A 1 456 ? -10.82 -18.125 -22.156 1 96.31 456 GLN A N 1
ATOM 3384 C CA . GLN A 1 456 ? -11.539 -17.078 -21.406 1 96.31 456 GLN A CA 1
ATOM 3385 C C . GLN A 1 456 ? -12.719 -17.672 -20.641 1 96.31 456 GLN A C 1
ATOM 3387 O O . GLN A 1 456 ? -13.516 -18.422 -21.203 1 96.31 456 GLN A O 1
ATOM 3392 N N . HIS A 1 457 ? -12.742 -17.391 -19.344 1 97.5 457 HIS A N 1
ATOM 3393 C CA . HIS A 1 457 ? -13.891 -17.75 -18.531 1 97.5 457 HIS A CA 1
ATOM 3394 C C . HIS A 1 457 ? -15.078 -16.828 -18.812 1 97.5 457 HIS A C 1
ATOM 3396 O O . HIS A 1 457 ? -14.984 -15.617 -18.641 1 97.5 457 HIS A O 1
ATOM 3402 N N . THR A 1 458 ? -16.266 -17.391 -19.219 1 94.44 458 THR A N 1
ATOM 3403 C CA . THR A 1 458 ? -17.391 -16.594 -19.656 1 94.44 458 THR A CA 1
ATOM 3404 C C . THR A 1 458 ? -18.547 -16.688 -18.672 1 94.44 458 THR A C 1
ATOM 3406 O O . THR A 1 458 ? -19.656 -16.25 -18.969 1 94.44 458 THR A O 1
ATOM 3409 N N . GLY A 1 459 ? -18.312 -17.25 -17.562 1 94.75 459 GLY A N 1
ATOM 3410 C CA . GLY A 1 459 ? -19.344 -17.422 -16.562 1 94.75 459 GLY A CA 1
ATOM 3411 C C . GLY A 1 459 ? -19.594 -18.875 -16.203 1 94.75 459 GLY A C 1
ATOM 3412 O O . GLY A 1 459 ? -18.75 -19.734 -16.453 1 94.75 459 GLY A O 1
ATOM 3413 N N . VAL A 1 460 ? -20.672 -19.156 -15.469 1 96.69 460 VAL A N 1
ATOM 3414 C CA . VAL A 1 460 ? -21.016 -20.516 -15.039 1 96.69 460 VAL A CA 1
ATOM 3415 C C . VAL A 1 460 ? -22.375 -20.906 -15.594 1 96.69 460 VAL A C 1
ATOM 3417 O O . VAL A 1 460 ? -23.219 -20.047 -15.852 1 96.69 460 VAL A O 1
ATOM 3420 N N . ASP A 1 461 ? -22.594 -22.188 -15.828 1 95.94 461 ASP A N 1
ATOM 3421 C CA . ASP A 1 461 ? -23.906 -22.672 -16.281 1 95.94 461 ASP A CA 1
ATOM 3422 C C . ASP A 1 461 ? -24.844 -22.906 -15.109 1 95.94 461 ASP A C 1
ATOM 3424 O O . ASP A 1 461 ? -24.547 -22.516 -13.984 1 95.94 461 ASP A O 1
ATOM 3428 N N . GLU A 1 462 ? -26 -23.469 -15.344 1 93.5 462 GLU A N 1
ATOM 3429 C CA . GLU A 1 462 ? -27.047 -23.656 -14.352 1 93.5 462 GLU A CA 1
ATOM 3430 C C . GLU A 1 462 ? -26.594 -24.594 -13.234 1 93.5 462 GLU A C 1
ATOM 3432 O O . GLU A 1 462 ? -27.094 -24.516 -12.109 1 93.5 462 GLU A O 1
ATOM 3437 N N . ASN A 1 463 ? -25.578 -25.453 -13.547 1 93.69 463 ASN A N 1
ATOM 3438 C CA . ASN A 1 463 ? -25.078 -26.391 -12.562 1 93.69 463 ASN A CA 1
ATOM 3439 C C . ASN A 1 463 ? -23.812 -25.859 -11.875 1 93.69 463 ASN A C 1
ATOM 3441 O O . ASN A 1 463 ? -23.172 -26.594 -11.117 1 93.69 463 ASN A O 1
ATOM 3445 N N . GLY A 1 464 ? -23.422 -24.656 -12.156 1 95.19 464 GLY A N 1
ATOM 3446 C CA . GLY A 1 464 ? -22.266 -24.047 -11.539 1 95.19 464 GLY A CA 1
ATOM 3447 C C . GLY A 1 464 ? -20.969 -24.406 -12.234 1 95.19 464 GLY A C 1
ATOM 3448 O O . GLY A 1 464 ? -19.875 -24.172 -11.703 1 95.19 464 GLY A O 1
ATOM 3449 N N . VAL A 1 465 ? -21.078 -25.062 -13.375 1 98 465 VAL A N 1
ATOM 3450 C CA . VAL A 1 465 ? -19.875 -25.453 -14.109 1 98 465 VAL A CA 1
ATOM 3451 C C . VAL A 1 465 ? -19.312 -24.234 -14.852 1 98 465 VAL A C 1
ATOM 3453 O O . VAL A 1 465 ? -20.031 -23.578 -15.609 1 98 465 VAL A O 1
ATOM 3456 N N . PRO A 1 466 ? -18.062 -23.938 -14.586 1 98.12 466 PRO A N 1
ATOM 3457 C CA . PRO A 1 466 ? -17.453 -22.844 -15.344 1 98.12 466 PRO A CA 1
ATOM 3458 C C . PRO A 1 466 ? -17.438 -23.094 -16.844 1 98.12 466 PRO A C 1
ATOM 3460 O O . PRO A 1 466 ? -17.25 -24.234 -17.281 1 98.12 466 PRO A O 1
ATOM 3463 N N . GLN A 1 467 ? -17.641 -22.062 -17.625 1 97.62 467 GLN A N 1
ATOM 3464 C CA . GLN A 1 467 ? -17.594 -22.141 -19.078 1 97.62 467 GLN A CA 1
ATOM 3465 C C . GLN A 1 467 ? -16.391 -21.391 -19.641 1 97.62 467 GLN A C 1
ATOM 3467 O O . GLN A 1 467 ? -16.203 -20.203 -19.344 1 97.62 467 GLN A O 1
ATOM 3472 N N . PHE A 1 468 ? -15.633 -22.125 -20.453 1 97.19 468 PHE A N 1
ATOM 3473 C CA . PHE A 1 468 ? -14.445 -21.531 -21.062 1 97.19 468 PHE A CA 1
ATOM 3474 C C . PHE A 1 468 ? -14.594 -21.453 -22.578 1 97.19 468 PHE A C 1
ATOM 3476 O O . PHE A 1 468 ? -14.984 -22.422 -23.219 1 97.19 468 PHE A O 1
ATOM 3483 N N . ALA A 1 469 ? -14.266 -20.281 -23.094 1 95 469 ALA A N 1
ATOM 3484 C CA . ALA A 1 469 ? -14.266 -20.094 -24.547 1 95 469 ALA A CA 1
ATOM 3485 C C . ALA A 1 469 ? -12.953 -20.578 -25.156 1 95 469 ALA A C 1
ATOM 3487 O O . ALA A 1 469 ? -11.875 -20.234 -24.656 1 95 469 ALA A O 1
ATOM 3488 N N . THR A 1 470 ? -13.07 -21.359 -26.203 1 91.56 470 THR A N 1
ATOM 3489 C CA . THR A 1 470 ? -11.875 -21.812 -26.906 1 91.56 470 THR A CA 1
ATOM 3490 C C . THR A 1 470 ? -11.211 -20.641 -27.641 1 91.56 470 THR A C 1
ATOM 3492 O O . THR A 1 470 ? -11.867 -19.906 -28.359 1 91.56 470 THR A O 1
ATOM 3495 N N . PRO A 1 471 ? -9.953 -20.516 -27.375 1 90.25 471 PRO A N 1
ATOM 3496 C CA . PRO A 1 471 ? -9.281 -19.422 -28.078 1 90.25 471 PRO A CA 1
ATOM 3497 C C . PRO A 1 471 ? -9.242 -19.641 -29.594 1 90.25 471 PRO A C 1
ATOM 3499 O O . PRO A 1 471 ? -9.094 -20.766 -30.047 1 90.25 471 PRO A O 1
ATOM 3502 N N . SER A 1 472 ? -9.266 -18.484 -30.297 1 83.69 472 SER A N 1
ATOM 3503 C CA . SER A 1 472 ? -9.156 -18.547 -31.75 1 83.69 472 SER A CA 1
ATOM 3504 C C . SER A 1 472 ? -7.781 -19.031 -32.188 1 83.69 472 SER A C 1
ATOM 3506 O O . SER A 1 472 ? -6.77 -18.672 -31.578 1 83.69 472 SER A O 1
ATOM 3508 N N . GLY A 1 473 ? -7.766 -19.906 -33.188 1 78.31 473 GLY A N 1
ATOM 3509 C CA . GLY A 1 473 ? -6.5 -20.359 -33.75 1 78.31 473 GLY A CA 1
ATOM 3510 C C . GLY A 1 473 ? -5.98 -21.625 -33.125 1 78.31 473 GLY A C 1
ATOM 3511 O O . GLY A 1 473 ? -4.902 -22.109 -33.469 1 78.31 473 GLY A O 1
ATOM 3512 N N . LEU A 1 474 ? -6.934 -22.109 -32.219 1 79.12 474 LEU A N 1
ATOM 3513 C CA . LEU A 1 474 ? -6.531 -23.375 -31.609 1 79.12 474 LEU A CA 1
ATOM 3514 C C . LEU A 1 474 ? -6.781 -24.531 -32.562 1 79.12 474 LEU A C 1
ATOM 3516 O O . LEU A 1 474 ? -7.844 -24.609 -33.188 1 79.12 474 LEU A O 1
ATOM 3520 N N . GLY A 1 475 ? -5.859 -25.359 -33.062 1 63.66 475 GLY A N 1
ATOM 3521 C CA . GLY A 1 475 ? -6.027 -26.516 -33.938 1 63.66 475 GLY A CA 1
ATOM 3522 C C . GLY A 1 475 ? -5.617 -26.234 -35.375 1 63.66 475 GLY A C 1
ATOM 3523 O O . GLY A 1 475 ? -5.672 -27.109 -36.219 1 63.66 475 GLY A O 1
ATOM 3524 N N . GLU A 1 476 ? -5.656 -24.953 -35.719 1 59.03 476 GLU A N 1
ATOM 3525 C CA . GLU A 1 476 ? -5.242 -24.672 -37.094 1 59.03 476 GLU A CA 1
ATOM 3526 C C . GLU A 1 476 ? -3.881 -25.281 -37.406 1 59.03 476 GLU A C 1
ATOM 3528 O O . GLU A 1 476 ? -3.062 -25.469 -36.5 1 59.03 476 GLU A O 1
ATOM 3533 N N . GLU A 1 477 ? -3.9 -26.016 -38.594 1 53.12 477 GLU A N 1
ATOM 3534 C CA . GLU A 1 477 ? -2.672 -26.656 -39.062 1 53.12 477 GLU A CA 1
ATOM 3535 C C . GLU A 1 477 ? -1.46 -25.766 -38.781 1 53.12 477 GLU A C 1
ATOM 3537 O O . GLU A 1 477 ? -1.496 -24.562 -39.062 1 53.12 477 GLU A O 1
ATOM 3542 N N . ARG A 1 478 ? -0.705 -26.281 -37.906 1 49.91 478 ARG A N 1
ATOM 3543 C CA . ARG A 1 478 ? 0.523 -25.609 -37.5 1 49.91 478 ARG A CA 1
ATOM 3544 C C . ARG A 1 478 ? 1.421 -25.344 -38.688 1 49.91 478 ARG A C 1
ATOM 3546 O O . ARG A 1 478 ? 1.558 -26.188 -39.594 1 49.91 478 ARG A O 1
ATOM 3553 N N . THR A 1 479 ? 1.56 -24.234 -39.156 1 47.09 479 THR A N 1
ATOM 3554 C CA . THR A 1 479 ? 2.494 -23.875 -40.219 1 47.09 479 THR A CA 1
ATOM 3555 C C . THR A 1 479 ? 3.922 -24.25 -39.812 1 47.09 479 THR A C 1
ATOM 3557 O O . THR A 1 479 ? 4.258 -24.297 -38.625 1 47.09 479 THR A O 1
ATOM 3560 N N . GLU A 1 480 ? 4.762 -24.766 -40.781 1 43.66 480 GLU A N 1
ATOM 3561 C CA . GLU A 1 480 ? 6.18 -25.094 -40.656 1 43.66 480 GLU A CA 1
ATOM 3562 C C . GLU A 1 480 ? 6.934 -24.016 -39.875 1 43.66 480 GLU A C 1
ATOM 3564 O O . GLU A 1 480 ? 6.684 -22.828 -40.062 1 43.66 480 GLU A O 1
ATOM 3569 N N . PRO A 1 481 ? 7.805 -24.531 -38.969 1 43.31 481 PRO A N 1
ATOM 3570 C CA . PRO A 1 481 ? 8.586 -23.562 -38.188 1 43.31 481 PRO A CA 1
ATOM 3571 C C . PRO A 1 481 ? 9.383 -22.609 -39.062 1 43.31 481 PRO A C 1
ATOM 3573 O O . PRO A 1 481 ? 10.008 -23.031 -40.031 1 43.31 481 PRO A O 1
ATOM 3576 N N . PRO A 1 482 ? 9.25 -21.375 -39.094 1 42.16 482 PRO A N 1
ATOM 3577 C CA . PRO A 1 482 ? 10.117 -20.562 -39.969 1 42.16 482 PRO A CA 1
ATOM 3578 C C . PRO A 1 482 ? 11.602 -20.734 -39.625 1 42.16 482 PRO A C 1
ATOM 3580 O O . PRO A 1 482 ? 11.953 -21.266 -38.594 1 42.16 482 PRO A O 1
ATOM 3583 N N . THR A 1 483 ? 12.531 -20.453 -40.531 1 40.88 483 THR A N 1
ATOM 3584 C CA . THR A 1 483 ? 13.984 -20.453 -40.375 1 40.88 483 THR A CA 1
ATOM 3585 C C . THR A 1 483 ? 14.406 -19.609 -39.188 1 40.88 483 THR A C 1
ATOM 3587 O O . THR A 1 483 ? 13.664 -18.719 -38.75 1 40.88 483 THR A O 1
ATOM 3590 N N . GLN A 1 484 ? 15.531 -19.953 -38.562 1 39.5 484 GLN A N 1
ATOM 3591 C CA . GLN A 1 484 ? 16.125 -19.312 -37.406 1 39.5 484 GLN A CA 1
ATOM 3592 C C . GLN A 1 484 ? 15.992 -17.797 -37.469 1 39.5 484 GLN A C 1
ATOM 3594 O O . GLN A 1 484 ? 15.734 -17.156 -36.438 1 39.5 484 GLN A O 1
ATOM 3599 N N . SER A 1 485 ? 16.406 -17.125 -38.594 1 41.03 485 SER A N 1
ATOM 3600 C CA . SER A 1 485 ? 16.312 -15.68 -38.812 1 41.03 485 SER A CA 1
ATOM 3601 C C . SER A 1 485 ? 14.883 -15.18 -38.594 1 41.03 485 SER A C 1
ATOM 3603 O O . SER A 1 485 ? 14.648 -13.977 -38.469 1 41.03 485 SER A O 1
ATOM 3605 N N . GLN A 1 486 ? 13.961 -16.109 -38.719 1 41.62 486 GLN A N 1
ATOM 3606 C CA . GLN A 1 486 ? 12.539 -15.789 -38.625 1 41.62 486 GLN A CA 1
ATOM 3607 C C . GLN A 1 486 ? 11.953 -16.141 -37.281 1 41.62 486 GLN A C 1
ATOM 3609 O O . GLN A 1 486 ? 10.734 -16.141 -37.094 1 41.62 486 GLN A O 1
ATOM 3614 N N . TRP A 1 487 ? 12.648 -16.641 -36.469 1 41.53 487 TRP A N 1
ATOM 3615 C CA . TRP A 1 487 ? 12.266 -17.141 -35.156 1 41.53 487 TRP A CA 1
ATOM 3616 C C . TRP A 1 487 ? 11.57 -16.062 -34.312 1 41.53 487 TRP A C 1
ATOM 3618 O O . TRP A 1 487 ? 10.773 -16.359 -33.438 1 41.53 487 TRP A O 1
ATOM 3628 N N . GLU A 1 488 ? 12.273 -14.906 -34.375 1 40.62 488 GLU A N 1
ATOM 3629 C CA . GLU A 1 488 ? 11.523 -13.836 -33.719 1 40.62 488 GLU A CA 1
ATOM 3630 C C . GLU A 1 488 ? 10.062 -13.828 -34.156 1 40.62 488 GLU A C 1
ATOM 3632 O O . GLU A 1 488 ? 9.195 -13.312 -33.438 1 40.62 488 GLU A O 1
ATOM 3637 N N . THR A 1 489 ? 9.914 -14.117 -35.5 1 38.16 489 THR A N 1
ATOM 3638 C CA . THR A 1 489 ? 8.625 -14.109 -36.188 1 38.16 489 THR A CA 1
ATOM 3639 C C . THR A 1 489 ? 8.156 -15.539 -36.469 1 38.16 489 THR A C 1
ATOM 3641 O O . THR A 1 489 ? 7.16 -15.75 -37.156 1 38.16 489 THR A O 1
ATOM 3644 N N . VAL A 1 490 ? 8.953 -16.516 -36.344 1 39.88 490 VAL A N 1
ATOM 3645 C CA . VAL A 1 490 ? 8.586 -17.766 -37 1 39.88 490 VAL A CA 1
ATOM 3646 C C . VAL A 1 490 ? 7.344 -18.344 -36.344 1 39.88 490 VAL A C 1
ATOM 3648 O O . VAL A 1 490 ? 7.348 -18.641 -35.125 1 39.88 490 VAL A O 1
ATOM 3651 N N . VAL A 1 491 ? 6.465 -18.453 -37 1 44.03 491 VAL A N 1
ATOM 3652 C CA . VAL A 1 491 ? 5.129 -19.047 -36.938 1 44.03 491 VAL A CA 1
ATOM 3653 C C . VAL A 1 491 ? 5.215 -20.547 -37.219 1 44.03 491 VAL A C 1
ATOM 3655 O O . VAL A 1 491 ? 6.086 -21 -37.969 1 44.03 491 VAL A O 1
ATOM 3658 N N . GLY A 1 492 ? 4.707 -21.469 -36.5 1 43.16 492 GLY A N 1
ATOM 3659 C CA . GLY A 1 492 ? 4.379 -22.859 -36.75 1 43.16 492 GLY A CA 1
ATOM 3660 C C . GLY A 1 492 ? 5.207 -23.828 -35.906 1 43.16 492 GLY A C 1
ATOM 3661 O O . GLY A 1 492 ? 5.086 -25.047 -36.031 1 43.16 492 GLY A O 1
ATOM 3662 N N . ILE A 1 493 ? 6.441 -23.344 -35.375 1 49.97 493 ILE A N 1
ATOM 3663 C CA . ILE A 1 493 ? 7.164 -24.281 -34.531 1 49.97 493 ILE A CA 1
ATOM 3664 C C . ILE A 1 493 ? 6.445 -24.422 -33.188 1 49.97 493 ILE A C 1
ATOM 3666 O O . ILE A 1 493 ? 6.004 -23.438 -32.625 1 49.97 493 ILE A O 1
ATOM 3670 N N . ASP A 1 494 ? 6.418 -25.734 -32.969 1 58.03 494 ASP A N 1
ATOM 3671 C CA . ASP A 1 494 ? 5.781 -26 -31.688 1 58.03 494 ASP A CA 1
ATOM 3672 C C . ASP A 1 494 ? 6.555 -25.359 -30.547 1 58.03 494 ASP A C 1
ATOM 3674 O O . ASP A 1 494 ? 7.781 -25.453 -30.484 1 58.03 494 ASP A O 1
ATOM 3678 N N . ARG A 1 495 ? 6.121 -24.484 -29.969 1 69.94 495 ARG A N 1
ATOM 3679 C CA . ARG A 1 495 ? 6.652 -23.906 -28.734 1 69.94 495 ARG A CA 1
ATOM 3680 C C . ARG A 1 495 ? 6.402 -24.828 -27.562 1 69.94 495 ARG A C 1
ATOM 3682 O O . ARG A 1 495 ? 5.453 -25.625 -27.562 1 69.94 495 ARG A O 1
ATOM 3689 N N . TYR A 1 496 ? 7.473 -25 -26.781 1 78.56 496 TYR A N 1
ATOM 3690 C CA . TYR A 1 496 ? 7.281 -25.688 -25.5 1 78.56 496 TYR A CA 1
ATOM 3691 C C . TYR A 1 496 ? 7.594 -24.75 -24.344 1 78.56 496 TYR A C 1
ATOM 3693 O O . TYR A 1 496 ? 8.742 -24.688 -23.891 1 78.56 496 TYR A O 1
ATOM 3701 N N . TRP A 1 497 ? 6.582 -24.078 -24.016 1 88.19 497 TRP A N 1
ATOM 3702 C CA . TRP A 1 497 ? 6.691 -23.297 -22.797 1 88.19 497 TRP A CA 1
ATOM 3703 C C . TRP A 1 497 ? 6.453 -24.156 -21.562 1 88.19 497 TRP A C 1
ATOM 3705 O O . TRP A 1 497 ? 5.312 -24.531 -21.266 1 88.19 497 TRP A O 1
ATOM 3715 N N . ALA A 1 498 ? 7.527 -24.438 -20.891 1 85.06 498 ALA A N 1
ATOM 3716 C CA . ALA A 1 498 ? 7.43 -25.359 -19.75 1 85.06 498 ALA A CA 1
ATOM 3717 C C . ALA A 1 498 ? 6.773 -24.688 -18.562 1 85.06 498 ALA A C 1
ATOM 3719 O O . ALA A 1 498 ? 5.98 -25.312 -17.844 1 85.06 498 ALA A O 1
ATOM 3720 N N . VAL A 1 499 ? 7.203 -23.422 -18.328 1 91.25 499 VAL A N 1
ATOM 3721 C CA . VAL A 1 499 ? 6.75 -22.703 -17.141 1 91.25 499 VAL A CA 1
ATOM 3722 C C . VAL A 1 499 ? 6.32 -21.297 -17.531 1 91.25 499 VAL A C 1
ATOM 3724 O O . VAL A 1 499 ? 6.547 -20.859 -18.672 1 91.25 499 VAL A O 1
ATOM 3727 N N . GLY A 1 500 ? 5.637 -20.703 -16.562 1 92.31 500 GLY A N 1
ATOM 3728 C CA . GLY A 1 500 ? 5.18 -19.344 -16.781 1 92.31 500 GLY A CA 1
ATOM 3729 C C . GLY A 1 500 ? 4.301 -18.828 -15.664 1 92.31 500 GLY A C 1
ATOM 3730 O O . GLY A 1 500 ? 3.814 -19.609 -14.836 1 92.31 500 GLY A O 1
ATOM 3731 N N . ALA A 1 501 ? 4.195 -17.516 -15.641 1 94.88 501 ALA A N 1
ATOM 3732 C CA . ALA A 1 501 ? 3.266 -16.844 -14.742 1 94.88 501 ALA A CA 1
ATOM 3733 C C . ALA A 1 501 ? 2.879 -15.469 -15.273 1 94.88 501 ALA A C 1
ATOM 3735 O O . ALA A 1 501 ? 3.596 -14.883 -16.094 1 94.88 501 ALA A O 1
ATOM 3736 N N . SER A 1 502 ? 1.71 -15.055 -14.859 1 97.75 502 SER A N 1
ATOM 3737 C CA . SER A 1 502 ? 1.191 -13.75 -15.258 1 97.75 502 SER A CA 1
ATOM 3738 C C . SER A 1 502 ? 1.253 -12.758 -14.109 1 97.75 502 SER A C 1
ATOM 3740 O O . SER A 1 502 ? 0.698 -13.008 -13.031 1 97.75 502 SER A O 1
ATOM 3742 N N . GLU A 1 503 ? 1.945 -11.68 -14.305 1 98.19 503 GLU A N 1
ATOM 3743 C CA . GLU A 1 503 ? 2.053 -10.609 -13.32 1 98.19 503 GLU A CA 1
ATOM 3744 C C . GLU A 1 503 ? 1.945 -9.234 -13.977 1 98.19 503 GLU A C 1
ATOM 3746 O O . GLU A 1 503 ? 2.213 -9.094 -15.172 1 98.19 503 GLU A O 1
ATOM 3751 N N . ASP A 1 504 ? 1.494 -8.281 -13.273 1 97.69 504 ASP A N 1
ATOM 3752 C CA . ASP A 1 504 ? 1.365 -6.914 -13.766 1 97.69 504 ASP A CA 1
ATOM 3753 C C . ASP A 1 504 ? 2.711 -6.191 -13.734 1 97.69 504 ASP A C 1
ATOM 3755 O O . ASP A 1 504 ? 2.936 -5.32 -12.891 1 97.69 504 ASP A O 1
ATOM 3759 N N . TYR A 1 505 ? 3.514 -6.457 -14.727 1 96.5 505 TYR A N 1
ATOM 3760 C CA . TYR A 1 505 ? 4.891 -5.98 -14.664 1 96.5 505 TYR A CA 1
ATOM 3761 C C . TYR A 1 505 ? 4.953 -4.469 -14.836 1 96.5 505 TYR A C 1
ATOM 3763 O O . TYR A 1 505 ? 5.891 -3.822 -14.359 1 96.5 505 TYR A O 1
ATOM 3771 N N . ASP A 1 506 ? 3.959 -3.855 -15.531 1 94.25 506 ASP A N 1
ATOM 3772 C CA . ASP A 1 506 ? 4.012 -2.422 -15.805 1 94.25 506 ASP A CA 1
ATOM 3773 C C . ASP A 1 506 ? 3.061 -1.654 -14.891 1 94.25 506 ASP A C 1
ATOM 3775 O O . ASP A 1 506 ? 2.904 -0.439 -15.031 1 94.25 506 ASP A O 1
ATOM 3779 N N . ARG A 1 507 ? 2.375 -2.359 -14.023 1 92.81 507 ARG A N 1
ATOM 3780 C CA . ARG A 1 507 ? 1.54 -1.81 -12.961 1 92.81 507 ARG A CA 1
ATOM 3781 C C . ARG A 1 507 ? 0.393 -0.987 -13.531 1 92.81 507 ARG A C 1
ATOM 3783 O O . ARG A 1 507 ? 0.051 0.071 -13 1 92.81 507 ARG A O 1
ATOM 3790 N N . ASP A 1 508 ? -0.188 -1.441 -14.602 1 93.5 508 ASP A N 1
ATOM 3791 C CA . ASP A 1 508 ? -1.307 -0.721 -15.203 1 93.5 508 ASP A CA 1
ATOM 3792 C C . ASP A 1 508 ? -2.637 -1.385 -14.852 1 93.5 508 ASP A C 1
ATOM 3794 O O . ASP A 1 508 ? -3.68 -1.026 -15.406 1 93.5 508 ASP A O 1
ATOM 3798 N N . GLY A 1 509 ? -2.602 -2.398 -13.984 1 95.94 509 GLY A N 1
ATOM 3799 C CA . GLY A 1 509 ? -3.818 -3.01 -13.477 1 95.94 509 GLY A CA 1
ATOM 3800 C C . GLY A 1 509 ? -4.207 -4.273 -14.219 1 95.94 509 GLY A C 1
ATOM 3801 O O . GLY A 1 509 ? -5.121 -4.988 -13.805 1 95.94 509 GLY A O 1
ATOM 3802 N N . ARG A 1 510 ? -3.52 -4.566 -15.289 1 98.06 510 ARG A N 1
ATOM 3803 C CA . ARG A 1 510 ? -3.736 -5.797 -16.047 1 98.06 510 ARG A CA 1
ATOM 3804 C C . ARG A 1 510 ? -2.553 -6.746 -15.891 1 98.06 510 ARG A C 1
ATOM 3806 O O . ARG A 1 510 ? -1.398 -6.312 -15.891 1 98.06 510 ARG A O 1
ATOM 3813 N N . LEU A 1 511 ? -2.873 -8.031 -15.734 1 98.44 511 LEU A N 1
ATOM 3814 C CA . LEU A 1 511 ? -1.808 -9.023 -15.656 1 98.44 511 LEU A CA 1
ATOM 3815 C C . LEU A 1 511 ? -1.2 -9.273 -17.031 1 98.44 511 LEU A C 1
ATOM 3817 O O . LEU A 1 511 ? -1.917 -9.312 -18.031 1 98.44 511 LEU A O 1
ATOM 3821 N N . ASP A 1 512 ? 0.075 -9.484 -17.078 1 98.44 512 ASP A N 1
ATOM 3822 C CA . ASP A 1 512 ? 0.857 -9.742 -18.281 1 98.44 512 ASP A CA 1
ATOM 3823 C C . ASP A 1 512 ? 1.487 -11.133 -18.25 1 98.44 512 ASP A C 1
ATOM 3825 O O . ASP A 1 512 ? 2.309 -11.422 -17.375 1 98.44 512 ASP A O 1
ATOM 3829 N N . PRO A 1 513 ? 1.146 -11.984 -19.172 1 97.44 513 PRO A N 1
ATOM 3830 C CA . PRO A 1 513 ? 1.718 -13.336 -19.188 1 97.44 513 PRO A CA 1
ATOM 3831 C C . PRO A 1 513 ? 3.184 -13.352 -19.609 1 97.44 513 PRO A C 1
ATOM 3833 O O . PRO A 1 513 ? 3.58 -12.602 -20.5 1 97.44 513 PRO A O 1
ATOM 3836 N N . PHE A 1 514 ? 3.945 -14.086 -18.922 1 97.25 514 PHE A N 1
ATOM 3837 C CA . PHE A 1 514 ? 5.309 -14.438 -19.312 1 97.25 514 PHE A CA 1
ATOM 3838 C C . PHE A 1 514 ? 5.473 -15.945 -19.406 1 97.25 514 PHE A C 1
ATOM 3840 O O . PHE A 1 514 ? 5.102 -16.688 -18.484 1 97.25 514 PHE A O 1
ATOM 3847 N N . LEU A 1 515 ? 5.988 -16.422 -20.531 1 95.88 515 LEU A N 1
ATOM 3848 C CA . LEU A 1 515 ? 6.195 -17.844 -20.766 1 95.88 515 LEU A CA 1
ATOM 3849 C C . LEU A 1 515 ? 7.656 -18.141 -21.094 1 95.88 515 LEU A C 1
ATOM 3851 O O . LEU A 1 515 ? 8.234 -17.5 -21.969 1 95.88 515 LEU A O 1
ATOM 3855 N N . VAL A 1 516 ? 8.195 -19.078 -20.391 1 95.06 516 VAL A N 1
ATOM 3856 C CA . VAL A 1 516 ? 9.609 -19.438 -20.516 1 95.06 516 VAL A CA 1
ATOM 3857 C C . VAL A 1 516 ? 9.789 -20.547 -21.531 1 95.06 516 VAL A C 1
ATOM 3859 O O . VAL A 1 516 ? 9.125 -21.578 -21.469 1 95.06 516 VAL A O 1
ATOM 3862 N N . GLU A 1 517 ? 10.742 -20.359 -22.391 1 90.31 517 GLU A N 1
ATOM 3863 C CA . GLU A 1 517 ? 10.945 -21.281 -23.516 1 90.31 517 GLU A CA 1
ATOM 3864 C C . GLU A 1 517 ? 12.023 -22.312 -23.172 1 90.31 517 GLU A C 1
ATOM 3866 O O . GLU A 1 517 ? 13.086 -21.969 -22.656 1 90.31 517 GLU A O 1
ATOM 3871 N N . TRP A 1 518 ? 11.672 -23.547 -23.453 1 87.31 518 TRP A N 1
ATOM 3872 C CA . TRP A 1 518 ? 12.617 -24.641 -23.266 1 87.31 518 TRP A CA 1
ATOM 3873 C C . TRP A 1 518 ? 13.633 -24.688 -24.391 1 87.31 518 TRP A C 1
ATOM 3875 O O . TRP A 1 518 ? 14.828 -24.906 -24.156 1 87.31 518 TRP A O 1
ATOM 3885 N N . PHE A 1 519 ? 13.133 -24.484 -25.578 1 82.31 519 PHE A N 1
ATOM 3886 C CA . PHE A 1 519 ? 14.008 -24.578 -26.734 1 82.31 519 PHE A CA 1
ATOM 3887 C C . PHE A 1 519 ? 14.93 -23.375 -26.828 1 82.31 519 PHE A C 1
ATOM 3889 O O . PHE A 1 519 ? 14.469 -22.25 -27.016 1 82.31 519 PHE A O 1
ATOM 3896 N N . GLN A 1 520 ? 16.172 -23.625 -26.828 1 81.62 520 GLN A N 1
ATOM 3897 C CA . GLN A 1 520 ? 17.172 -22.562 -26.797 1 81.62 520 GLN A CA 1
ATOM 3898 C C . GLN A 1 520 ? 17.156 -21.75 -28.094 1 81.62 520 GLN A C 1
ATOM 3900 O O . GLN A 1 520 ? 17.625 -20.609 -28.125 1 81.62 520 GLN A O 1
ATOM 3905 N N . GLU A 1 521 ? 16.609 -22.312 -29.125 1 79.81 521 GLU A N 1
ATOM 3906 C CA . GLU A 1 521 ? 16.547 -21.641 -30.422 1 79.81 521 GLU A CA 1
ATOM 3907 C C . GLU A 1 521 ? 15.445 -20.594 -30.453 1 79.81 521 GLU A C 1
ATOM 3909 O O . GLU A 1 521 ? 15.406 -19.75 -31.344 1 79.81 521 GLU A O 1
ATOM 3914 N N . LEU A 1 522 ? 14.562 -20.672 -29.531 1 82.62 522 LEU A N 1
ATOM 3915 C CA . LEU A 1 522 ? 13.406 -19.797 -29.5 1 82.62 522 LEU A CA 1
ATOM 3916 C C . LEU A 1 522 ? 13.414 -18.938 -28.234 1 82.62 522 LEU A C 1
ATOM 3918 O O . LEU A 1 522 ? 13.969 -19.328 -27.203 1 82.62 522 LEU A O 1
ATOM 3922 N N . PRO A 1 523 ? 12.844 -17.766 -28.312 1 86.69 523 PRO A N 1
ATOM 3923 C CA . PRO A 1 523 ? 12.852 -16.891 -27.125 1 86.69 523 PRO A CA 1
ATOM 3924 C C . PRO A 1 523 ? 11.711 -17.203 -26.172 1 86.69 523 PRO A C 1
ATOM 3926 O O . PRO A 1 523 ? 10.617 -17.578 -26.594 1 86.69 523 PRO A O 1
ATOM 3929 N N . SER A 1 524 ? 12.047 -17.094 -24.906 1 92.38 524 SER A N 1
ATOM 3930 C CA . SER A 1 524 ? 10.945 -16.875 -23.969 1 92.38 524 SER A CA 1
ATOM 3931 C C . SER A 1 524 ? 10.125 -15.648 -24.375 1 92.38 524 SER A C 1
ATOM 3933 O O . SER A 1 524 ? 10.609 -14.773 -25.094 1 92.38 524 SER A O 1
ATOM 3935 N N . ARG A 1 525 ? 8.875 -15.625 -23.906 1 93.19 525 ARG A N 1
ATOM 3936 C CA . ARG A 1 525 ? 8.008 -14.562 -24.422 1 93.19 525 ARG A CA 1
ATOM 3937 C C . ARG A 1 525 ? 7.309 -13.836 -23.281 1 93.19 525 ARG A C 1
ATOM 3939 O O . ARG A 1 525 ? 6.75 -14.469 -22.391 1 93.19 525 ARG A O 1
ATOM 3946 N N . MET A 1 526 ? 7.406 -12.508 -23.406 1 96.12 526 MET A N 1
ATOM 3947 C CA . MET A 1 526 ? 6.629 -11.594 -22.578 1 96.12 526 MET A CA 1
ATOM 3948 C C . MET A 1 526 ? 5.492 -10.969 -23.375 1 96.12 526 MET A C 1
ATOM 3950 O O . MET A 1 526 ? 5.699 -10.516 -24.5 1 96.12 526 MET A O 1
ATOM 3954 N N . PHE A 1 527 ? 4.289 -10.984 -22.797 1 96.5 527 PHE A N 1
ATOM 3955 C CA . PHE A 1 527 ? 3.133 -10.406 -23.469 1 96.5 527 PHE A CA 1
ATOM 3956 C C . PHE A 1 527 ? 2.586 -9.219 -22.688 1 96.5 527 PHE A C 1
ATOM 3958 O O . PHE A 1 527 ? 2.395 -9.312 -21.469 1 96.5 527 PHE A O 1
ATOM 3965 N N . HIS A 1 528 ? 2.422 -8.148 -23.375 1 97.44 528 HIS A N 1
ATOM 3966 C CA . HIS A 1 528 ? 1.718 -7 -22.812 1 97.44 528 HIS A CA 1
ATOM 3967 C C . HIS A 1 528 ? 0.21 -7.133 -23 1 97.44 528 HIS A C 1
ATOM 3969 O O . HIS A 1 528 ? -0.271 -7.289 -24.125 1 97.44 528 HIS A O 1
ATOM 3975 N N . ASN A 1 529 ? -0.489 -7.094 -21.891 1 98.25 529 ASN A N 1
ATOM 3976 C CA . ASN A 1 529 ? -1.945 -7.168 -21.922 1 98.25 529 ASN A CA 1
ATOM 3977 C C . ASN A 1 529 ? -2.566 -5.82 -22.281 1 98.25 529 ASN A C 1
ATOM 3979 O O . ASN A 1 529 ? -2.453 -4.859 -21.516 1 98.25 529 ASN A O 1
ATOM 3983 N N . GLU A 1 530 ? -3.219 -5.773 -23.406 1 97 530 GLU A N 1
ATOM 3984 C CA . GLU A 1 530 ? -3.828 -4.547 -23.906 1 97 530 GLU A CA 1
ATOM 3985 C C . GLU A 1 530 ? -5.352 -4.645 -23.906 1 97 530 GLU A C 1
ATOM 3987 O O . GLU A 1 530 ? -6.023 -3.922 -24.641 1 97 530 GLU A O 1
ATOM 3992 N N . SER A 1 531 ? -5.844 -5.527 -23.172 1 96.44 531 SER A N 1
ATOM 3993 C CA . SER A 1 531 ? -7.289 -5.73 -23.109 1 96.44 531 SER A CA 1
ATOM 3994 C C . SER A 1 531 ? -8.008 -4.473 -22.641 1 96.44 531 SER A C 1
ATOM 3996 O O . SER A 1 531 ? -7.488 -3.732 -21.797 1 96.44 531 SER A O 1
ATOM 3998 N N . ASP A 1 532 ? -9.219 -4.172 -23.234 1 95.62 532 ASP A N 1
ATOM 3999 C CA . ASP A 1 532 ? -10.148 -3.254 -22.594 1 95.62 532 ASP A CA 1
ATOM 4000 C C . ASP A 1 532 ? -10.734 -3.863 -21.312 1 95.62 532 ASP A C 1
ATOM 4002 O O . ASP A 1 532 ? -11.812 -4.449 -21.344 1 95.62 532 ASP A O 1
ATOM 4006 N N . ALA A 1 533 ? -10.039 -3.707 -20.188 1 96.25 533 ALA A N 1
ATOM 4007 C CA . ALA A 1 533 ? -10.281 -4.48 -18.969 1 96.25 533 ALA A CA 1
ATOM 4008 C C . ALA A 1 533 ? -11.188 -3.715 -18.016 1 96.25 533 ALA A C 1
ATOM 4010 O O . ALA A 1 533 ? -11.344 -2.498 -18.125 1 96.25 533 ALA A O 1
ATOM 4011 N N . GLY A 1 534 ? -11.836 -4.449 -17.125 1 96.12 534 GLY A N 1
ATOM 4012 C CA . GLY A 1 534 ? -12.594 -3.846 -16.031 1 96.12 534 GLY A CA 1
ATOM 4013 C C . GLY A 1 534 ? -11.711 -3.309 -14.922 1 96.12 534 GLY A C 1
ATOM 4014 O O . GLY A 1 534 ? -10.492 -3.219 -15.078 1 96.12 534 GLY A O 1
ATOM 4015 N N . ASN A 1 535 ? -12.422 -2.902 -13.844 1 95.06 535 ASN A N 1
ATOM 4016 C CA . ASN A 1 535 ? -11.703 -2.467 -12.656 1 95.06 535 ASN A CA 1
ATOM 4017 C C . ASN A 1 535 ? -10.945 -3.619 -12.008 1 95.06 535 ASN A C 1
ATOM 4019 O O . ASN A 1 535 ? -11.211 -4.785 -12.297 1 95.06 535 ASN A O 1
ATOM 4023 N N . HIS A 1 536 ? -10 -3.246 -11.188 1 97.56 536 HIS A N 1
ATOM 4024 C CA . HIS A 1 536 ? -9.18 -4.262 -10.539 1 97.56 536 HIS A CA 1
ATOM 4025 C C . HIS A 1 536 ? -8.891 -3.893 -9.086 1 97.56 536 HIS A C 1
ATOM 4027 O O . HIS A 1 536 ? -9.156 -2.764 -8.664 1 97.56 536 HIS A O 1
ATOM 4033 N N . LEU A 1 537 ? -8.469 -4.898 -8.352 1 97.25 537 LEU A N 1
ATOM 4034 C CA . LEU A 1 537 ? -7.953 -4.727 -7 1 97.25 537 LEU A CA 1
ATOM 4035 C C . LEU A 1 537 ? -6.793 -5.68 -6.734 1 97.25 537 LEU A C 1
ATOM 4037 O O . LEU A 1 537 ? -6.891 -6.875 -7.023 1 97.25 537 LEU A O 1
ATOM 4041 N N . PHE A 1 538 ? -5.668 -5.082 -6.289 1 97.31 538 PHE A N 1
ATOM 4042 C CA . PHE A 1 538 ? -4.59 -5.898 -5.738 1 97.31 538 PHE A CA 1
ATOM 4043 C C . PHE A 1 538 ? -4.66 -5.926 -4.215 1 97.31 538 PHE A C 1
ATOM 4045 O O . PHE A 1 538 ? -4.906 -4.898 -3.58 1 97.31 538 PHE A O 1
ATOM 4052 N N . VAL A 1 539 ? -4.551 -7.113 -3.643 1 97 539 VAL A N 1
ATOM 4053 C CA . VAL A 1 539 ? -4.566 -7.262 -2.191 1 97 539 VAL A CA 1
ATOM 4054 C C . VAL A 1 539 ? -3.268 -7.922 -1.729 1 97 539 VAL A C 1
ATOM 4056 O O . VAL A 1 539 ? -2.961 -9.047 -2.125 1 97 539 VAL A O 1
ATOM 4059 N N . ASP A 1 540 ? -2.533 -7.156 -0.968 1 95.44 540 ASP A N 1
ATOM 4060 C CA . ASP A 1 540 ? -1.31 -7.652 -0.347 1 95.44 540 ASP A CA 1
ATOM 4061 C C . ASP A 1 540 ? -1.497 -7.852 1.155 1 95.44 540 ASP A C 1
ATOM 4063 O O . ASP A 1 540 ? -1.624 -6.879 1.903 1 95.44 540 ASP A O 1
ATOM 4067 N N . VAL A 1 541 ? -1.544 -9.094 1.604 1 94.81 541 VAL A N 1
ATOM 4068 C CA . VAL A 1 541 ? -1.615 -9.406 3.025 1 94.81 541 VAL A CA 1
ATOM 4069 C C . VAL A 1 541 ? -0.205 -9.539 3.596 1 94.81 541 VAL A C 1
ATOM 4071 O O . VAL A 1 541 ? 0.625 -10.273 3.051 1 94.81 541 VAL A O 1
ATOM 4074 N N . ALA A 1 542 ? 0.069 -8.766 4.625 1 89.5 542 ALA A N 1
ATOM 4075 C CA . ALA A 1 542 ? 1.405 -8.727 5.215 1 89.5 542 ALA A CA 1
ATOM 4076 C C . ALA A 1 542 ? 1.345 -8.922 6.727 1 89.5 542 ALA A C 1
ATOM 4078 O O . ALA A 1 542 ? 0.36 -8.555 7.367 1 89.5 542 ALA A O 1
ATOM 4079 N N . PRO A 1 543 ? 2.482 -9.531 7.352 1 89.12 543 PRO A N 1
ATOM 4080 C CA . PRO A 1 543 ? 3.666 -10.062 6.676 1 89.12 543 PRO A CA 1
ATOM 4081 C C . PRO A 1 543 ? 3.396 -11.391 5.977 1 89.12 543 PRO A C 1
ATOM 4083 O O . PRO A 1 543 ? 2.414 -12.07 6.293 1 89.12 543 PRO A O 1
ATOM 4086 N N . GLN A 1 544 ? 4.301 -11.789 5.055 1 91.31 544 GLN A N 1
ATOM 4087 C CA . GLN A 1 544 ? 4.086 -12.945 4.191 1 91.31 544 GLN A CA 1
ATOM 4088 C C . GLN A 1 544 ? 3.938 -14.227 5.016 1 91.31 544 GLN A C 1
ATOM 4090 O O . GLN A 1 544 ? 3.15 -15.109 4.664 1 91.31 544 GLN A O 1
ATOM 4095 N N . ALA A 1 545 ? 4.684 -14.289 6.094 1 91.44 545 ALA A N 1
ATOM 4096 C CA . ALA A 1 545 ? 4.68 -15.492 6.922 1 91.44 545 ALA A CA 1
ATOM 4097 C C . ALA A 1 545 ? 3.293 -15.758 7.5 1 91.44 545 ALA A C 1
ATOM 4099 O O . ALA A 1 545 ? 2.924 -16.906 7.742 1 91.44 545 ALA A O 1
ATOM 4100 N N . GLU A 1 546 ? 2.553 -14.695 7.672 1 91.69 546 GLU A N 1
ATOM 4101 C CA . GLU A 1 546 ? 1.197 -14.82 8.203 1 91.69 546 GLU A CA 1
ATOM 4102 C C . GLU A 1 546 ? 0.169 -14.891 7.074 1 91.69 546 GLU A C 1
ATOM 4104 O O . GLU A 1 546 ? -1.006 -15.172 7.316 1 91.69 546 GLU A O 1
ATOM 4109 N N . ALA A 1 547 ? 0.638 -14.625 5.895 1 94.88 547 ALA A N 1
ATOM 4110 C CA . ALA A 1 547 ? -0.302 -14.406 4.801 1 94.88 547 ALA A CA 1
ATOM 4111 C C . ALA A 1 547 ? -0.456 -15.664 3.947 1 94.88 547 ALA A C 1
ATOM 4113 O O . ALA A 1 547 ? -1.549 -15.961 3.457 1 94.88 547 ALA A O 1
ATOM 4114 N N . ILE A 1 548 ? 0.609 -16.359 3.652 1 97.56 548 ILE A N 1
ATOM 4115 C CA . ILE A 1 548 ? 0.544 -17.516 2.764 1 97.56 548 ILE A CA 1
ATOM 4116 C C . ILE A 1 548 ? -0.406 -18.562 3.346 1 97.56 548 ILE A C 1
ATOM 4118 O O . ILE A 1 548 ? -0.249 -18.984 4.492 1 97.56 548 ILE A O 1
ATOM 4122 N N . GLY A 1 549 ? -1.375 -18.922 2.623 1 97.31 549 GLY A N 1
ATOM 4123 C CA . GLY A 1 549 ? -2.43 -19.828 3.066 1 97.31 549 GLY A CA 1
ATOM 4124 C C . GLY A 1 549 ? -3.715 -19.109 3.43 1 97.31 549 GLY A C 1
ATOM 4125 O O . GLY A 1 549 ? -4.758 -19.734 3.607 1 97.31 549 GLY A O 1
ATOM 4126 N N . ALA A 1 550 ? -3.66 -17.812 3.484 1 97.31 550 ALA A N 1
ATOM 4127 C CA . ALA A 1 550 ? -4.852 -17.031 3.812 1 97.31 550 ALA A CA 1
ATOM 4128 C C . ALA A 1 550 ? -5.871 -17.078 2.68 1 97.31 550 ALA A C 1
ATOM 4130 O O . ALA A 1 550 ? -5.5 -17.203 1.509 1 97.31 550 ALA A O 1
ATOM 4131 N N . ARG A 1 551 ? -7.09 -17 3.117 1 97.25 551 ARG A N 1
ATOM 4132 C CA . ARG A 1 551 ? -8.203 -16.891 2.178 1 97.25 551 ARG A CA 1
ATOM 4133 C C . ARG A 1 551 ? -8.688 -15.453 2.062 1 97.25 551 ARG A C 1
ATOM 4135 O O . ARG A 1 551 ? -9 -14.812 3.07 1 97.25 551 ARG A O 1
ATOM 4142 N N . VAL A 1 552 ? -8.688 -14.922 0.875 1 97.94 552 VAL A N 1
ATOM 4143 C CA . VAL A 1 552 ? -9.195 -13.578 0.615 1 97.94 552 VAL A CA 1
ATOM 4144 C C . VAL A 1 552 ? -10.477 -13.656 -0.212 1 97.94 552 VAL A C 1
ATOM 4146 O O . VAL A 1 552 ? -10.484 -14.227 -1.306 1 97.94 552 VAL A O 1
ATOM 4149 N N . GLU A 1 553 ? -11.523 -13.078 0.358 1 97.94 553 GLU A N 1
ATOM 4150 C CA . GLU A 1 553 ? -12.836 -13.086 -0.285 1 97.94 553 GLU A CA 1
ATOM 4151 C C . GLU A 1 553 ? -13.344 -11.664 -0.521 1 97.94 553 GLU A C 1
ATOM 4153 O O . GLU A 1 553 ? -13.188 -10.797 0.336 1 97.94 553 GLU A O 1
ATOM 4158 N N . LEU A 1 554 ? -13.844 -11.492 -1.691 1 97.88 554 LEU A N 1
ATOM 4159 C CA . LEU A 1 554 ? -14.484 -10.227 -2.037 1 97.88 554 LEU A CA 1
ATOM 4160 C C . LEU A 1 554 ? -16 -10.383 -2.113 1 97.88 554 LEU A C 1
ATOM 4162 O O . LEU A 1 554 ? -16.5 -11.398 -2.596 1 97.88 554 LEU A O 1
ATOM 4166 N N . PHE A 1 555 ? -16.641 -9.359 -1.645 1 96.69 555 PHE A N 1
ATOM 4167 C CA . PHE A 1 555 ? -18.109 -9.32 -1.649 1 96.69 555 PHE A CA 1
ATOM 4168 C C . PHE A 1 555 ? -18.609 -8.016 -2.238 1 96.69 555 PHE A C 1
ATOM 4170 O O . PHE A 1 555 ? -17.906 -7.008 -2.232 1 96.69 555 PHE A O 1
ATOM 4177 N N . CYS A 1 556 ? -19.859 -8.062 -2.707 1 93.56 556 CYS A N 1
ATOM 4178 C CA . CYS A 1 556 ? -20.547 -6.816 -3.033 1 93.56 556 CYS A CA 1
ATOM 4179 C C . CYS A 1 556 ? -20.609 -5.895 -1.821 1 93.56 556 CYS A C 1
ATOM 4181 O O . CYS A 1 556 ? -20.797 -6.352 -0.693 1 93.56 556 CYS A O 1
ATOM 4183 N N . PRO A 1 557 ? -20.453 -4.625 -2.168 1 87.44 557 PRO A N 1
ATOM 4184 C CA . PRO A 1 557 ? -20.531 -3.693 -1.041 1 87.44 557 PRO A CA 1
ATOM 4185 C C . PRO A 1 557 ? -21.812 -3.873 -0.231 1 87.44 557 PRO A C 1
ATOM 4187 O O . PRO A 1 557 ? -22.906 -3.967 -0.804 1 87.44 557 PRO A O 1
ATOM 4190 N N . GLY A 1 558 ? -21.719 -3.941 1.049 1 88.31 558 GLY A N 1
ATOM 4191 C CA . GLY A 1 558 ? -22.844 -4.055 1.944 1 88.31 558 GLY A CA 1
ATOM 4192 C C . GLY A 1 558 ? -23.312 -5.488 2.141 1 88.31 558 GLY A C 1
ATOM 4193 O O . GLY A 1 558 ? -24.25 -5.746 2.9 1 88.31 558 GLY A O 1
ATOM 4194 N N . ARG A 1 559 ? -22.641 -6.418 1.515 1 94.19 559 ARG A N 1
ATOM 4195 C CA . ARG A 1 559 ? -23.062 -7.812 1.617 1 94.19 559 ARG A CA 1
ATOM 4196 C C . ARG A 1 559 ? -21.922 -8.695 2.117 1 94.19 559 ARG A C 1
ATOM 4198 O O . ARG A 1 559 ? -21.781 -9.836 1.678 1 94.19 559 ARG A O 1
ATOM 4205 N N . LEU A 1 560 ? -21.125 -8.102 2.926 1 92.69 560 LEU A N 1
ATOM 4206 C CA . LEU A 1 560 ? -19.969 -8.812 3.482 1 92.69 560 LEU A CA 1
ATOM 4207 C C . LEU A 1 560 ? -20.422 -10.078 4.207 1 92.69 560 LEU A C 1
ATOM 4209 O O . LEU A 1 560 ? -21.328 -10.039 5.039 1 92.69 560 LEU A O 1
ATOM 4213 N N . GLY A 1 561 ? -19.844 -11.188 3.797 1 90.69 561 GLY A N 1
ATOM 4214 C CA . GLY A 1 561 ? -20.094 -12.453 4.48 1 90.69 561 GLY A CA 1
ATOM 4215 C C . GLY A 1 561 ? -21.281 -13.203 3.93 1 90.69 561 GLY A C 1
ATOM 4216 O O . GLY A 1 561 ? -21.531 -14.352 4.305 1 90.69 561 GLY A O 1
ATOM 4217 N N . GLU A 1 562 ? -22 -12.555 2.994 1 91.88 562 GLU A N 1
ATOM 4218 C CA . GLU A 1 562 ? -23.172 -13.219 2.406 1 91.88 562 GLU A CA 1
ATOM 4219 C C . GLU A 1 562 ? -22.766 -14.086 1.215 1 91.88 562 GLU A C 1
ATOM 4221 O O . GLU A 1 562 ? -22.078 -13.609 0.3 1 91.88 562 GLU A O 1
ATOM 4226 N N . GLU A 1 563 ? -23.219 -15.312 1.239 1 87.88 563 GLU A N 1
ATOM 4227 C CA . GLU A 1 563 ? -22.875 -16.234 0.161 1 87.88 563 GLU A CA 1
ATOM 4228 C C . GLU A 1 563 ? -23.266 -15.672 -1.198 1 87.88 563 GLU A C 1
ATOM 4230 O O . GLU A 1 563 ? -22.5 -15.742 -2.158 1 87.88 563 GLU A O 1
ATOM 4235 N N . GLY A 1 564 ? -24.422 -15.086 -1.253 1 89.12 564 GLY A N 1
ATOM 4236 C CA . GLY A 1 564 ? -24.891 -14.523 -2.506 1 89.12 564 GLY A CA 1
ATOM 4237 C C . GLY A 1 564 ? -24.188 -13.234 -2.885 1 89.12 564 GLY A C 1
ATOM 4238 O O . GLY A 1 564 ? -24.359 -12.734 -4.004 1 89.12 564 GLY A O 1
ATOM 4239 N N . GLY A 1 565 ? -23.391 -12.766 -1.997 1 93.44 565 GLY A N 1
ATOM 4240 C CA . GLY A 1 565 ? -22.672 -11.523 -2.248 1 93.44 565 GLY A CA 1
ATOM 4241 C C . GLY A 1 565 ? -21.234 -11.742 -2.639 1 93.44 565 GLY A C 1
ATOM 4242 O O . GLY A 1 565 ? -20.531 -10.797 -3.018 1 93.44 565 GLY A O 1
ATOM 4243 N N . ARG A 1 566 ? -20.781 -12.992 -2.654 1 95.19 566 ARG A N 1
ATOM 4244 C CA . ARG A 1 566 ? -19.375 -13.297 -2.939 1 95.19 566 ARG A CA 1
ATOM 4245 C C . ARG A 1 566 ? -19.078 -13.141 -4.426 1 95.19 566 ARG A C 1
ATOM 4247 O O . ARG A 1 566 ? -19.812 -13.664 -5.27 1 95.19 566 ARG A O 1
ATOM 4254 N N . ILE A 1 567 ? -17.953 -12.445 -4.695 1 94.56 567 ILE A N 1
ATOM 4255 C CA . ILE A 1 567 ? -17.672 -12.242 -6.113 1 94.56 567 ILE A CA 1
ATOM 4256 C C . ILE A 1 567 ? -16.328 -12.859 -6.461 1 94.56 567 ILE A C 1
ATOM 4258 O O . ILE A 1 567 ? -16 -13.031 -7.641 1 94.56 567 ILE A O 1
ATOM 4262 N N . ALA A 1 568 ? -15.555 -13.18 -5.461 1 96.62 568 ALA A N 1
ATOM 4263 C CA . ALA A 1 568 ? -14.281 -13.836 -5.723 1 96.62 568 ALA A CA 1
ATOM 4264 C C . ALA A 1 568 ? -13.703 -14.461 -4.453 1 96.62 568 ALA A C 1
ATOM 4266 O O . ALA A 1 568 ? -13.969 -13.977 -3.348 1 96.62 568 ALA A O 1
ATOM 4267 N N . THR A 1 569 ? -12.984 -15.508 -4.605 1 97.25 569 THR A N 1
ATOM 4268 C CA . THR A 1 569 ? -12.203 -16.141 -3.549 1 97.25 569 THR A CA 1
ATOM 4269 C C . THR A 1 569 ? -10.844 -16.594 -4.082 1 97.25 569 THR A C 1
ATOM 4271 O O . THR A 1 569 ? -10.766 -17.25 -5.117 1 97.25 569 THR A O 1
ATOM 4274 N N . GLN A 1 570 ? -9.789 -16.188 -3.443 1 97.62 570 GLN A N 1
ATOM 4275 C CA . GLN A 1 570 ? -8.445 -16.672 -3.748 1 97.62 570 GLN A CA 1
ATOM 4276 C C . GLN A 1 570 ? -7.68 -17 -2.471 1 97.62 570 GLN A C 1
ATOM 4278 O O . GLN A 1 570 ? -8.031 -16.531 -1.39 1 97.62 570 GLN A O 1
ATOM 4283 N N . SER A 1 571 ? -6.738 -17.844 -2.629 1 97.62 571 SER A N 1
ATOM 4284 C CA . SER A 1 571 ? -5.789 -18.141 -1.562 1 97.62 571 SER A CA 1
ATOM 4285 C C . SER A 1 571 ? -4.426 -17.531 -1.84 1 97.62 571 SER A C 1
ATOM 4287 O O . SER A 1 571 ? -3.951 -17.547 -2.979 1 97.62 571 SER A O 1
ATOM 4289 N N . VAL A 1 572 ? -3.828 -17.016 -0.794 1 98.06 572 VAL A N 1
ATOM 4290 C CA . VAL A 1 572 ? -2.479 -16.484 -0.951 1 98.06 572 VAL A CA 1
ATOM 4291 C C . VAL A 1 572 ? -1.492 -17.625 -1.146 1 98.06 572 VAL A C 1
ATOM 4293 O O . VAL A 1 572 ? -1.402 -18.531 -0.308 1 98.06 572 VAL A O 1
ATOM 4296 N N . THR A 1 573 ? -0.78 -17.578 -2.213 1 97.44 573 THR A N 1
ATOM 4297 C CA . THR A 1 573 ? 0.213 -18.594 -2.529 1 97.44 573 THR A CA 1
ATOM 4298 C C . THR A 1 573 ? 1.426 -17.984 -3.217 1 97.44 573 THR A C 1
ATOM 4300 O O . THR A 1 573 ? 1.343 -16.875 -3.76 1 97.44 573 THR A O 1
ATOM 4303 N N . ALA A 1 574 ? 2.539 -18.703 -3.135 1 97.19 574 ALA A N 1
ATOM 4304 C CA . ALA A 1 574 ? 3.76 -18.203 -3.766 1 97.19 574 ALA A CA 1
ATOM 4305 C C . ALA A 1 574 ? 4.133 -19.062 -4.977 1 97.19 574 ALA A C 1
ATOM 4307 O O . ALA A 1 574 ? 5.223 -18.906 -5.535 1 97.19 574 ALA A O 1
ATOM 4308 N N . ASN A 1 575 ? 3.266 -19.938 -5.387 1 96.12 575 ASN A N 1
ATOM 4309 C CA . ASN A 1 575 ? 3.521 -20.75 -6.578 1 96.12 575 ASN A CA 1
ATOM 4310 C C . ASN A 1 575 ? 2.234 -21.031 -7.348 1 96.12 575 ASN A C 1
ATOM 4312 O O . ASN A 1 575 ? 1.138 -20.906 -6.801 1 96.12 575 ASN A O 1
ATOM 4316 N N . THR A 1 576 ? 2.406 -21.359 -8.594 1 94.94 576 THR A N 1
ATOM 4317 C CA . THR A 1 576 ? 1.281 -21.766 -9.43 1 94.94 576 THR A CA 1
ATOM 4318 C C . THR A 1 576 ? 1.745 -22.688 -10.547 1 94.94 576 THR A C 1
ATOM 4320 O O . THR A 1 576 ? 2.918 -22.672 -10.93 1 94.94 576 THR A O 1
ATOM 4323 N N . GLY A 1 577 ? 0.837 -23.5 -11 1 95 577 GLY A N 1
ATOM 4324 C CA . GLY A 1 577 ? 1.124 -24.312 -12.164 1 95 577 GLY A CA 1
ATOM 4325 C C . GLY A 1 577 ? 2.318 -25.234 -11.969 1 95 577 GLY A C 1
ATOM 4326 O O . GLY A 1 577 ? 2.381 -25.984 -10.992 1 95 577 GLY A O 1
ATOM 4327 N N . TYR A 1 578 ? 3.188 -25.188 -12.945 1 93.81 578 TYR A N 1
ATOM 4328 C CA . TYR A 1 578 ? 4.383 -26.016 -12.906 1 93.81 578 TYR A CA 1
ATOM 4329 C C . TYR A 1 578 ? 5.633 -25.172 -12.703 1 93.81 578 TYR A C 1
ATOM 4331 O O . TYR A 1 578 ? 5.953 -24.312 -13.539 1 93.81 578 TYR A O 1
ATOM 4339 N N . ALA A 1 579 ? 6.309 -25.391 -11.664 1 92.75 579 ALA A N 1
ATOM 4340 C CA . ALA A 1 579 ? 7.641 -24.875 -11.375 1 92.75 579 ALA A CA 1
ATOM 4341 C C . ALA A 1 579 ? 7.676 -23.359 -11.492 1 92.75 579 ALA A C 1
ATOM 4343 O O . ALA A 1 579 ? 8.672 -22.781 -11.938 1 92.75 579 ALA A O 1
ATOM 4344 N N . SER A 1 580 ? 6.605 -22.672 -11.195 1 96.5 580 SER A N 1
ATOM 4345 C CA . SER A 1 580 ? 6.484 -21.219 -11.359 1 96.5 580 SER A CA 1
ATOM 4346 C C . SER A 1 580 ? 6.145 -20.547 -10.039 1 96.5 580 SER A C 1
ATOM 4348 O O . SER A 1 580 ? 5.152 -20.891 -9.391 1 96.5 580 SER A O 1
ATOM 4350 N N . GLY A 1 581 ? 7.059 -19.594 -9.672 1 97.69 581 GLY A N 1
ATOM 4351 C CA . GLY A 1 581 ? 6.77 -18.75 -8.531 1 97.69 581 GLY A CA 1
ATOM 4352 C C . GLY A 1 581 ? 6.008 -17.484 -8.906 1 97.69 581 GLY A C 1
ATOM 4353 O O . GLY A 1 581 ? 6.258 -16.891 -9.953 1 97.69 581 GLY A O 1
ATOM 4354 N N . VAL A 1 582 ? 5.031 -17.156 -8.031 1 97.69 582 VAL A N 1
ATOM 4355 C CA . VAL A 1 582 ? 4.234 -15.953 -8.266 1 97.69 582 VAL A CA 1
ATOM 4356 C C . VAL A 1 582 ? 4.348 -15.016 -7.07 1 97.69 582 VAL A C 1
ATOM 4358 O O . VAL A 1 582 ? 4.777 -15.422 -5.988 1 97.69 582 VAL A O 1
ATOM 4361 N N . SER A 1 583 ? 4.004 -13.727 -7.371 1 97.06 583 SER A N 1
ATOM 4362 C CA . SER A 1 583 ? 3.846 -12.773 -6.281 1 97.06 583 SER A CA 1
ATOM 4363 C C . SER A 1 583 ? 2.678 -13.156 -5.375 1 97.06 583 SER A C 1
ATOM 4365 O O . SER A 1 583 ? 1.637 -13.609 -5.855 1 97.06 583 SER A O 1
ATOM 4367 N N . THR A 1 584 ? 2.863 -12.867 -4.047 1 97.06 584 THR A N 1
ATOM 4368 C CA . THR A 1 584 ? 1.796 -13.164 -3.098 1 97.06 584 THR A CA 1
ATOM 4369 C C . THR A 1 584 ? 0.754 -12.055 -3.09 1 97.06 584 THR A C 1
ATOM 4371 O O . THR A 1 584 ? -0.293 -12.18 -2.451 1 97.06 584 THR A O 1
ATOM 4374 N N . GLU A 1 585 ? 1.03 -10.992 -3.76 1 96.44 585 GLU A N 1
ATOM 4375 C CA . GLU A 1 585 ? -0.007 -9.984 -3.963 1 96.44 585 GLU A CA 1
ATOM 4376 C C . GLU A 1 585 ? -1.087 -10.492 -4.914 1 96.44 585 GLU A C 1
ATOM 4378 O O . GLU A 1 585 ? -0.826 -10.703 -6.102 1 96.44 585 GLU A O 1
ATOM 4383 N N . LEU A 1 586 ? -2.289 -10.625 -4.402 1 98.06 586 LEU A N 1
ATOM 4384 C CA . LEU A 1 586 ? -3.375 -11.203 -5.188 1 98.06 586 LEU A CA 1
ATOM 4385 C C . LEU A 1 586 ? -3.99 -10.156 -6.109 1 98.06 586 LEU A C 1
ATOM 4387 O O . LEU A 1 586 ? -4.16 -9 -5.719 1 98.06 586 LEU A O 1
ATOM 4391 N N . HIS A 1 587 ? -4.348 -10.555 -7.301 1 98.44 587 HIS A N 1
ATOM 4392 C CA . HIS A 1 587 ? -5.055 -9.734 -8.281 1 98.44 587 HIS A CA 1
ATOM 4393 C C . HIS A 1 587 ? -6.5 -10.188 -8.438 1 98.44 587 HIS A C 1
ATOM 4395 O O . HIS A 1 587 ? -6.766 -11.383 -8.602 1 98.44 587 HIS A O 1
ATOM 4401 N N . PHE A 1 588 ? -7.406 -9.234 -8.375 1 98.38 588 PHE A N 1
ATOM 4402 C CA . PHE A 1 588 ? -8.828 -9.484 -8.602 1 98.38 588 PHE A CA 1
ATOM 4403 C C . PHE A 1 588 ? -9.367 -8.562 -9.688 1 98.38 588 PHE A C 1
ATOM 4405 O O . PHE A 1 588 ? -9.25 -7.34 -9.594 1 98.38 588 PHE A O 1
ATOM 4412 N N . GLY A 1 589 ? -9.922 -9.195 -10.758 1 97.88 589 GLY A N 1
ATOM 4413 C CA . GLY A 1 589 ? -10.797 -8.414 -11.617 1 97.88 589 GLY A CA 1
ATOM 4414 C C . GLY A 1 589 ? -12.148 -8.125 -10.992 1 97.88 589 GLY A C 1
ATOM 4415 O O . GLY A 1 589 ? -12.727 -8.992 -10.336 1 97.88 589 GLY A O 1
ATOM 4416 N N . LEU A 1 590 ? -12.625 -6.859 -11.227 1 96.56 590 LEU A N 1
ATOM 4417 C CA . LEU A 1 590 ? -13.828 -6.457 -10.516 1 96.56 590 LEU A CA 1
ATOM 4418 C C . LEU A 1 590 ? -14.961 -6.133 -11.484 1 96.56 590 LEU A C 1
ATOM 4420 O O . LEU A 1 590 ? -16.031 -5.699 -11.07 1 96.56 590 LEU A O 1
ATOM 4424 N N . GLY A 1 591 ? -14.719 -6.363 -12.75 1 94.75 591 GLY A N 1
ATOM 4425 C CA . GLY A 1 591 ? -15.695 -5.875 -13.711 1 94.75 591 GLY A CA 1
ATOM 4426 C C . GLY A 1 591 ? -15.906 -4.375 -13.641 1 94.75 591 GLY A C 1
ATOM 4427 O O . GLY A 1 591 ? -14.938 -3.605 -13.695 1 94.75 591 GLY A O 1
ATOM 4428 N N . GLN A 1 592 ? -17.125 -4.008 -13.422 1 91.56 592 GLN A N 1
ATOM 4429 C CA . GLN A 1 592 ? -17.438 -2.586 -13.398 1 91.56 592 GLN A CA 1
ATOM 4430 C C . GLN A 1 592 ? -17.562 -2.08 -11.961 1 91.56 592 GLN A C 1
ATOM 4432 O O . GLN A 1 592 ? -17.844 -0.899 -11.742 1 91.56 592 GLN A O 1
ATOM 4437 N N . ALA A 1 593 ? -17.344 -2.906 -10.984 1 90.25 593 ALA A N 1
ATOM 4438 C CA . ALA A 1 593 ? -17.531 -2.51 -9.594 1 90.25 593 ALA A CA 1
ATOM 4439 C C . ALA A 1 593 ? -16.5 -1.464 -9.172 1 90.25 593 ALA A C 1
ATOM 4441 O O . ALA A 1 593 ? -15.289 -1.684 -9.312 1 90.25 593 ALA A O 1
ATOM 4442 N N . PRO A 1 594 ? -17 -0.315 -8.633 1 89.06 594 PRO A N 1
ATOM 4443 C CA . PRO A 1 594 ? -16.062 0.715 -8.195 1 89.06 594 PRO A CA 1
ATOM 4444 C C . PRO A 1 594 ? -15.5 0.451 -6.801 1 89.06 594 PRO A C 1
ATOM 4446 O O . PRO A 1 594 ? -14.516 1.08 -6.395 1 89.06 594 PRO A O 1
ATOM 4449 N N . ALA A 1 595 ? -16.188 -0.416 -6.09 1 90.94 595 ALA A N 1
ATOM 4450 C CA . ALA A 1 595 ? -15.766 -0.779 -4.738 1 90.94 595 ALA A CA 1
ATOM 4451 C C . ALA A 1 595 ? -16.25 -2.178 -4.371 1 90.94 595 ALA A C 1
ATOM 4453 O O . ALA A 1 595 ? -17.188 -2.701 -4.992 1 90.94 595 ALA A O 1
ATOM 4454 N N . VAL A 1 596 ? -15.57 -2.764 -3.369 1 95.38 596 VAL A N 1
ATOM 4455 C CA . VAL A 1 596 ? -15.938 -4.09 -2.887 1 95.38 596 VAL A CA 1
ATOM 4456 C C . VAL A 1 596 ? -15.695 -4.176 -1.381 1 95.38 596 VAL A C 1
ATOM 4458 O O . VAL A 1 596 ? -15.016 -3.328 -0.806 1 95.38 596 VAL A O 1
ATOM 4461 N N . ASP A 1 597 ? -16.406 -5.125 -0.753 1 94.44 597 ASP A N 1
ATOM 4462 C CA . ASP A 1 597 ? -16.031 -5.523 0.601 1 94.44 597 ASP A CA 1
ATOM 4463 C C . ASP A 1 597 ? -15.023 -6.668 0.577 1 94.44 597 ASP A C 1
ATOM 4465 O O . ASP A 1 597 ? -15.133 -7.578 -0.247 1 94.44 597 ASP A O 1
ATOM 4469 N N . VAL A 1 598 ? -14.008 -6.586 1.475 1 96.19 598 VAL A N 1
ATOM 4470 C CA . VAL A 1 598 ? -12.93 -7.566 1.504 1 96.19 598 VAL A CA 1
ATOM 4471 C C . VAL A 1 598 ? -12.906 -8.266 2.863 1 96.19 598 VAL A C 1
ATOM 4473 O O . VAL A 1 598 ? -12.984 -7.609 3.904 1 96.19 598 VAL A O 1
ATOM 4476 N N . GLN A 1 599 ? -12.844 -9.531 2.846 1 96.12 599 GLN A N 1
ATOM 4477 C CA . GLN A 1 599 ? -12.602 -10.336 4.043 1 96.12 599 GLN A CA 1
ATOM 4478 C C . GLN A 1 599 ? -11.375 -11.227 3.869 1 96.12 599 GLN A C 1
ATOM 4480 O O . GLN A 1 599 ? -11.289 -11.977 2.898 1 96.12 599 GLN A O 1
ATOM 4485 N N . VAL A 1 600 ? -10.414 -11.094 4.797 1 96.62 600 VAL A N 1
ATOM 4486 C CA . VAL A 1 600 ? -9.234 -11.961 4.844 1 96.62 600 VAL A CA 1
ATOM 4487 C C . VAL A 1 600 ? -9.336 -12.906 6.039 1 96.62 600 VAL A C 1
ATOM 4489 O O . VAL A 1 600 ? -9.438 -12.453 7.184 1 96.62 600 VAL A O 1
ATOM 4492 N N . THR A 1 601 ? -9.398 -14.148 5.789 1 96.62 601 THR A N 1
ATOM 4493 C CA . THR A 1 601 ? -9.281 -15.172 6.82 1 96.62 601 THR A CA 1
ATOM 4494 C C . THR A 1 601 ? -7.863 -15.727 6.875 1 96.62 601 THR A C 1
ATOM 4496 O O . THR A 1 601 ? -7.41 -16.375 5.934 1 96.62 601 THR A O 1
ATOM 4499 N N . LEU A 1 602 ? -7.207 -15.484 7.965 1 96.38 602 LEU A N 1
ATOM 4500 C CA . LEU A 1 602 ? -5.82 -15.914 8.109 1 96.38 602 LEU A CA 1
ATOM 4501 C C . LEU A 1 602 ? -5.738 -17.422 8.32 1 96.38 602 LEU A C 1
ATOM 4503 O O . LEU A 1 602 ? -6.691 -18.031 8.812 1 96.38 602 LEU A O 1
ATOM 4507 N N . PRO A 1 603 ? -4.574 -18.016 7.926 1 96.56 603 PRO A N 1
ATOM 4508 C CA . PRO A 1 603 ? -4.441 -19.469 8.141 1 96.56 603 PRO A CA 1
ATOM 4509 C C . PRO A 1 603 ? -4.367 -19.828 9.617 1 96.56 603 PRO A C 1
ATOM 4511 O O . PRO A 1 603 ? -4.141 -18.969 10.469 1 96.56 603 PRO A O 1
ATOM 4514 N N . HIS A 1 604 ? -4.715 -21.125 9.961 1 95.69 604 HIS A N 1
ATOM 4515 C CA . HIS A 1 604 ? -4.539 -21.734 11.273 1 95.69 604 HIS A CA 1
ATOM 4516 C C . HIS A 1 604 ? -5.473 -21.109 12.305 1 95.69 604 HIS A C 1
ATOM 4518 O O . HIS A 1 604 ? -5.137 -21.031 13.484 1 95.69 604 HIS A O 1
ATOM 4524 N N . ASP A 1 605 ? -6.543 -20.5 11.844 1 91 605 ASP A N 1
ATOM 4525 C CA . ASP A 1 605 ? -7.543 -19.875 12.695 1 91 605 ASP A CA 1
ATOM 4526 C C . ASP A 1 605 ? -6.961 -18.672 13.438 1 91 605 ASP A C 1
ATOM 4528 O O . ASP A 1 605 ? -7.285 -18.438 14.602 1 91 605 ASP A O 1
ATOM 4532 N N . ASN A 1 606 ? -6.059 -18.031 12.742 1 91.56 606 ASN A N 1
ATOM 4533 C CA . ASN A 1 606 ? -5.379 -16.891 13.375 1 91.56 606 ASN A CA 1
ATOM 4534 C C . ASN A 1 606 ? -6.188 -15.609 13.242 1 91.56 606 ASN A C 1
ATOM 4536 O O . ASN A 1 606 ? -5.672 -14.516 13.492 1 91.56 606 ASN A O 1
ATOM 4540 N N . GLY A 1 607 ? -7.418 -15.68 12.797 1 91.44 607 GLY A N 1
ATOM 4541 C CA . GLY A 1 607 ? -8.312 -14.531 12.836 1 91.44 607 GLY A CA 1
ATOM 4542 C C . GLY A 1 607 ? -8.75 -14.078 11.453 1 91.44 607 GLY A C 1
ATOM 4543 O O . GLY A 1 607 ? -8.516 -14.773 10.461 1 91.44 607 GLY A O 1
ATOM 4544 N N . THR A 1 608 ? -9.586 -13.023 11.477 1 93.06 608 THR A N 1
ATOM 4545 C CA . THR A 1 608 ? -10.133 -12.438 10.258 1 93.06 608 THR A CA 1
ATOM 4546 C C . THR A 1 608 ? -9.93 -10.93 10.25 1 93.06 608 THR A C 1
ATOM 4548 O O . THR A 1 608 ? -9.93 -10.289 11.305 1 93.06 608 THR A O 1
ATOM 4551 N N . VAL A 1 609 ? -9.664 -10.398 9.094 1 91 609 VAL A N 1
ATOM 4552 C CA . VAL A 1 609 ? -9.641 -8.953 8.875 1 91 609 VAL A CA 1
ATOM 4553 C C . VAL A 1 609 ? -10.688 -8.578 7.828 1 91 609 VAL A C 1
ATOM 4555 O O . VAL A 1 609 ? -10.773 -9.203 6.77 1 91 609 VAL A O 1
ATOM 4558 N N . GLN A 1 610 ? -11.516 -7.578 8.125 1 91.5 610 GLN A N 1
ATOM 4559 C CA . GLN A 1 610 ? -12.562 -7.133 7.215 1 91.5 610 GLN A CA 1
ATOM 4560 C C . GLN A 1 610 ? -12.391 -5.664 6.848 1 91.5 610 GLN A C 1
ATOM 4562 O O . GLN A 1 610 ? -12 -4.852 7.691 1 91.5 610 GLN A O 1
ATOM 4567 N N . ARG A 1 611 ? -12.57 -5.328 5.598 1 90.62 611 ARG A N 1
ATOM 4568 C CA . ARG A 1 611 ? -12.633 -3.967 5.082 1 90.62 611 ARG A CA 1
ATOM 4569 C C . ARG A 1 611 ? -13.883 -3.758 4.238 1 90.62 611 ARG A C 1
ATOM 4571 O O . ARG A 1 611 ? -14.156 -4.531 3.322 1 90.62 611 ARG A O 1
ATOM 4578 N N . ARG A 1 612 ? -14.641 -2.74 4.555 1 90.12 612 ARG A N 1
ATOM 4579 C CA . ARG A 1 612 ? -15.859 -2.436 3.82 1 90.12 612 ARG A CA 1
ATOM 4580 C C . ARG A 1 612 ? -15.641 -1.281 2.848 1 90.12 612 ARG A C 1
ATOM 4582 O O . ARG A 1 612 ? -14.906 -0.34 3.148 1 90.12 612 ARG A O 1
ATOM 4589 N N . GLY A 1 613 ? -16.266 -1.43 1.66 1 89.62 613 GLY A N 1
ATOM 4590 C CA . GLY A 1 613 ? -16.25 -0.355 0.681 1 89.62 613 GLY A CA 1
ATOM 4591 C C . GLY A 1 613 ? -14.867 -0.067 0.13 1 89.62 613 GLY A C 1
ATOM 4592 O O . GLY A 1 613 ? -14.508 1.092 -0.09 1 89.62 613 GLY A O 1
ATOM 4593 N N . VAL A 1 614 ? -14.047 -1.059 -0.042 1 93.31 614 VAL A N 1
ATOM 4594 C CA . VAL A 1 614 ? -12.688 -0.906 -0.544 1 93.31 614 VAL A CA 1
ATOM 4595 C C . VAL A 1 614 ? -12.719 -0.385 -1.979 1 93.31 614 VAL A C 1
ATOM 4597 O O . VAL A 1 614 ? -13.391 -0.963 -2.84 1 93.31 614 VAL A O 1
ATOM 4600 N N . ARG A 1 615 ? -11.984 0.695 -2.229 1 91.19 615 ARG A N 1
ATOM 4601 C CA . ARG A 1 615 ? -11.914 1.33 -3.541 1 91.19 615 ARG A CA 1
ATOM 4602 C C . ARG A 1 615 ? -11.266 0.401 -4.566 1 91.19 615 ARG A C 1
ATOM 4604 O O . ARG A 1 615 ? -10.273 -0.262 -4.27 1 91.19 615 ARG A O 1
ATOM 4611 N N . ALA A 1 616 ? -11.844 0.371 -5.84 1 93.81 616 ALA A N 1
ATOM 4612 C CA . ALA A 1 616 ? -11.211 -0.343 -6.945 1 93.81 616 ALA A CA 1
ATOM 4613 C C . ALA A 1 616 ? -9.969 0.397 -7.441 1 93.81 616 ALA A C 1
ATOM 4615 O O . ALA A 1 616 ? -9.711 1.528 -7.027 1 93.81 616 ALA A O 1
ATOM 4616 N N . ASN A 1 617 ? -9.195 -0.297 -8.273 1 92.56 617 ASN A N 1
ATOM 4617 C CA . ASN A 1 617 ? -8.039 0.229 -9 1 92.56 617 ASN A CA 1
ATOM 4618 C C . ASN A 1 617 ? -6.977 0.767 -8.047 1 92.56 617 ASN A C 1
ATOM 4620 O O . ASN A 1 617 ? -6.488 1.885 -8.219 1 92.56 617 ASN A O 1
ATOM 4624 N N . GLN A 1 618 ? -6.699 -0.125 -7.074 1 91.19 618 GLN A N 1
ATOM 4625 C CA . GLN A 1 618 ? -5.641 0.194 -6.121 1 91.19 618 GLN A CA 1
ATOM 4626 C C . GLN A 1 618 ? -4.902 -1.065 -5.676 1 91.19 618 GLN A C 1
ATOM 4628 O O . GLN A 1 618 ? -5.34 -2.182 -5.965 1 91.19 618 GLN A O 1
ATOM 4633 N N . HIS A 1 619 ? -3.773 -0.802 -5.039 1 91.5 619 HIS A N 1
ATOM 4634 C CA . HIS A 1 619 ? -3.068 -1.823 -4.27 1 91.5 619 HIS A CA 1
ATOM 4635 C C . HIS A 1 619 ? -3.352 -1.683 -2.777 1 91.5 619 HIS A C 1
ATOM 4637 O O . HIS A 1 619 ? -2.924 -0.711 -2.148 1 91.5 619 HIS A O 1
ATOM 4643 N N . LEU A 1 620 ? -4.133 -2.615 -2.238 1 91.19 620 LEU A N 1
ATOM 4644 C CA . LEU A 1 620 ? -4.523 -2.605 -0.832 1 91.19 620 LEU A CA 1
ATOM 4645 C C . LEU A 1 620 ? -3.59 -3.484 -0.005 1 91.19 620 LEU A C 1
ATOM 4647 O O . LEU A 1 620 ? -3.404 -4.664 -0.314 1 91.19 620 LEU A O 1
ATOM 4651 N N . THR A 1 621 ? -2.986 -2.93 0.985 1 89 621 THR A N 1
ATOM 4652 C CA . THR A 1 621 ? -2.221 -3.723 1.939 1 89 621 THR A CA 1
ATOM 4653 C C . THR A 1 621 ? -3.035 -3.977 3.205 1 89 621 THR A C 1
ATOM 4655 O O . THR A 1 621 ? -3.58 -3.043 3.797 1 89 621 THR A O 1
ATOM 4658 N N . ILE A 1 622 ? -3.164 -5.199 3.555 1 89.62 622 ILE A N 1
ATOM 4659 C CA . ILE A 1 622 ? -3.844 -5.621 4.777 1 89.62 622 ILE A CA 1
ATOM 4660 C C . ILE A 1 622 ? -2.822 -6.148 5.781 1 89.62 622 ILE A C 1
ATOM 4662 O O . ILE A 1 622 ? -2.033 -7.039 5.461 1 89.62 622 ILE A O 1
ATOM 4666 N N . ASN A 1 623 ? -2.822 -5.598 6.906 1 83.25 623 ASN A N 1
ATOM 4667 C CA . ASN A 1 623 ? -1.968 -6.082 7.984 1 83.25 623 ASN A CA 1
ATOM 4668 C C . ASN A 1 623 ? -2.607 -7.25 8.727 1 83.25 623 ASN A C 1
ATOM 4670 O O . ASN A 1 623 ? -3.602 -7.074 9.43 1 83.25 623 ASN A O 1
ATOM 4674 N N . ALA A 1 624 ? -2.01 -8.344 8.625 1 84.81 624 ALA A N 1
ATOM 4675 C CA . ALA A 1 624 ? -2.529 -9.555 9.242 1 84.81 624 ALA A CA 1
ATOM 4676 C C . ALA A 1 624 ? -2.527 -9.438 10.766 1 84.81 624 ALA A C 1
ATOM 4678 O O . ALA A 1 624 ? -3.275 -10.141 11.453 1 84.81 624 ALA A O 1
ATOM 4679 N N . LEU A 1 625 ? -1.764 -8.57 11.297 1 74.44 625 LEU A N 1
ATOM 4680 C CA . LEU A 1 625 ? -1.609 -8.477 12.742 1 74.44 625 LEU A CA 1
ATOM 4681 C C . LEU A 1 625 ? -2.742 -7.668 13.359 1 74.44 625 LEU A C 1
ATOM 4683 O O . LEU A 1 625 ? -2.875 -7.609 14.586 1 74.44 625 LEU A O 1
ATOM 4687 N N . GLU A 1 626 ? -3.545 -7.027 12.562 1 69.12 626 GLU A N 1
ATOM 4688 C CA . GLU A 1 626 ? -4.715 -6.301 13.047 1 69.12 626 GLU A CA 1
ATOM 4689 C C . GLU A 1 626 ? -5.898 -7.238 13.266 1 69.12 626 GLU A C 1
ATOM 4691 O O . GLU A 1 626 ? -6.98 -6.801 13.656 1 69.12 626 GLU A O 1
ATOM 4696 N N . SER A 1 627 ? -5.66 -8.414 13.141 1 66.25 627 SER A N 1
ATOM 4697 C CA . SER A 1 627 ? -6.758 -9.383 13.156 1 66.25 627 SER A CA 1
ATOM 4698 C C . SER A 1 627 ? -7.438 -9.43 14.516 1 66.25 627 SER A C 1
ATOM 4700 O O . SER A 1 627 ? -6.816 -9.133 15.539 1 66.25 627 SER A O 1
ATOM 4702 N N . THR A 1 628 ? -8.742 -9.32 14.43 1 58.62 628 THR A N 1
ATOM 4703 C CA . THR A 1 628 ? -9.547 -9.57 15.617 1 58.62 628 THR A CA 1
ATOM 4704 C C . THR A 1 628 ? -9.875 -11.055 15.75 1 58.62 628 THR A C 1
ATOM 4706 O O . THR A 1 628 ? -10.086 -11.742 14.75 1 58.62 628 THR A O 1
ATOM 4709 N N . GLU A 1 629 ? -9.422 -11.695 17.031 1 45.19 629 GLU A N 1
ATOM 4710 C CA . GLU A 1 629 ? -9.766 -13.094 17.297 1 45.19 629 GLU A CA 1
ATOM 4711 C C . GLU A 1 629 ? -11.273 -13.32 17.172 1 45.19 629 GLU A C 1
ATOM 4713 O O . GLU A 1 629 ? -12.07 -12.469 17.562 1 45.19 629 GLU A O 1
ATOM 4718 N N . TYR A 1 630 ? -11.68 -13.883 16.203 1 33.78 630 TYR A N 1
ATOM 4719 C CA . TYR A 1 630 ? -13.047 -14.375 16.328 1 33.78 630 TYR A CA 1
ATOM 4720 C C . TYR A 1 630 ? -13.305 -14.953 17.703 1 33.78 630 TYR A C 1
ATOM 4722 O O . TYR A 1 630 ? -12.641 -15.906 18.125 1 33.78 630 TYR A O 1
ATOM 4730 N N . GLN A 1 631 ? -13.414 -14.242 18.703 1 25.95 631 GLN A N 1
ATOM 4731 C CA . GLN A 1 631 ? -14.094 -15 19.75 1 25.95 631 GLN A CA 1
ATOM 4732 C C . GLN A 1 631 ? -15.469 -15.469 19.281 1 25.95 631 GLN A C 1
ATOM 4734 O O . GLN A 1 631 ? -16.234 -14.688 18.719 1 25.95 631 GLN A O 1
ATOM 4739 N N . MET B 1 1 ? 2.652 -68.688 -59.062 1 15.71 1 MET B N 1
ATOM 4740 C CA . MET B 1 1 ? 3.152 -70.062 -58.719 1 15.71 1 MET B CA 1
ATOM 4741 C C . MET B 1 1 ? 3.332 -70.188 -57.219 1 15.71 1 MET B C 1
ATOM 4743 O O . MET B 1 1 ? 3.281 -69.188 -56.5 1 15.71 1 MET B O 1
ATOM 4747 N N . PRO B 1 2 ? 4.602 -70.75 -56.781 1 15.62 2 PRO B N 1
ATOM 4748 C CA . PRO B 1 2 ? 5.098 -71.75 -55.875 1 15.62 2 PRO B CA 1
ATOM 4749 C C . PRO B 1 2 ? 5.305 -71.25 -54.438 1 15.62 2 PRO B C 1
ATOM 4751 O O . PRO B 1 2 ? 5.332 -70 -54.25 1 15.62 2 PRO B O 1
ATOM 4754 N N . ASN B 1 3 ? 6.254 -71.938 -53.719 1 15.02 3 ASN B N 1
ATOM 4755 C CA . ASN B 1 3 ? 6.473 -72.75 -52.531 1 15.02 3 ASN B CA 1
ATOM 4756 C C . ASN B 1 3 ? 7.129 -71.938 -51.406 1 15.02 3 ASN B C 1
ATOM 4758 O O . ASN B 1 3 ? 6.629 -71.938 -50.281 1 15.02 3 ASN B O 1
ATOM 4762 N N . GLN B 1 4 ? 8.547 -72.125 -51.188 1 14.82 4 GLN B N 1
ATOM 4763 C CA . GLN B 1 4 ? 9.289 -72.875 -50.188 1 14.82 4 GLN B CA 1
ATOM 4764 C C . GLN B 1 4 ? 9.711 -71.938 -49.031 1 14.82 4 GLN B C 1
ATOM 4766 O O . GLN B 1 4 ? 9.688 -70.75 -49.156 1 14.82 4 GLN B O 1
ATOM 4771 N N . GLY B 1 5 ? 10.961 -72.25 -48.375 1 15.23 5 GLY B N 1
ATOM 4772 C CA . GLY B 1 5 ? 11.453 -72.938 -47.188 1 15.23 5 GLY B CA 1
ATOM 4773 C C . GLY B 1 5 ? 11.992 -72.062 -46.125 1 15.23 5 GLY B C 1
ATOM 4774 O O . GLY B 1 5 ? 11.859 -70.812 -46.219 1 15.23 5 GLY B O 1
ATOM 4775 N N . ASN B 1 6 ? 13.367 -72.188 -45.625 1 14.54 6 ASN B N 1
ATOM 4776 C CA . ASN B 1 6 ? 14.078 -72.875 -44.594 1 14.54 6 ASN B CA 1
ATOM 4777 C C . ASN B 1 6 ? 14.727 -71.938 -43.594 1 14.54 6 ASN B C 1
ATOM 4779 O O . ASN B 1 6 ? 14.539 -72.062 -42.375 1 14.54 6 ASN B O 1
ATOM 4783 N N . THR B 1 7 ? 16.078 -71.562 -43.656 1 15.46 7 THR B N 1
ATOM 4784 C CA . THR B 1 7 ? 17.109 -72.188 -42.812 1 15.46 7 THR B CA 1
ATOM 4785 C C . THR B 1 7 ? 17.359 -71.312 -41.594 1 15.46 7 THR B C 1
ATOM 4787 O O . THR B 1 7 ? 17.078 -70.125 -41.594 1 15.46 7 THR B O 1
ATOM 4790 N N . VAL B 1 8 ? 18.141 -71.812 -40.438 1 14.86 8 VAL B N 1
ATOM 4791 C CA . VAL B 1 8 ? 18.391 -72.312 -39.094 1 14.86 8 VAL B CA 1
ATOM 4792 C C . VAL B 1 8 ? 19.328 -71.375 -38.344 1 14.86 8 VAL B C 1
ATOM 4794 O O . VAL B 1 8 ? 19.172 -71.188 -37.156 1 14.86 8 VAL B O 1
ATOM 4797 N N . ASP B 1 9 ? 20.484 -70.938 -38.844 1 14.59 9 ASP B N 1
ATOM 4798 C CA . ASP B 1 9 ? 21.672 -71.375 -38.156 1 14.59 9 ASP B CA 1
ATOM 4799 C C . ASP B 1 9 ? 21.859 -70.625 -36.844 1 14.59 9 ASP B C 1
ATOM 4801 O O . ASP B 1 9 ? 21.281 -69.562 -36.625 1 14.59 9 ASP B O 1
ATOM 4805 N N . VAL B 1 10 ? 23.141 -70.188 -36.656 1 15.55 10 VAL B N 1
ATOM 4806 C CA . VAL B 1 10 ? 24.234 -70.625 -35.812 1 15.55 10 VAL B CA 1
ATOM 4807 C C . VAL B 1 10 ? 24.188 -69.812 -34.469 1 15.55 10 VAL B C 1
ATOM 4809 O O . VAL B 1 10 ? 23.688 -68.688 -34.406 1 15.55 10 VAL B O 1
ATOM 4812 N N . LYS B 1 11 ? 25.109 -70.125 -33.594 1 14.52 11 LYS B N 1
ATOM 4813 C CA . LYS B 1 11 ? 25.406 -70.75 -32.312 1 14.52 11 LYS B CA 1
ATOM 4814 C C . LYS B 1 11 ? 25.688 -69.688 -31.234 1 14.52 11 LYS B C 1
ATOM 4816 O O . LYS B 1 11 ? 25.125 -69.75 -30.141 1 14.52 11 LYS B O 1
ATOM 4821 N N . GLN B 1 12 ? 26.906 -69.125 -31.25 1 14.27 12 GLN B N 1
ATOM 4822 C CA . GLN B 1 12 ? 27.859 -69.562 -30.234 1 14.27 12 GLN B CA 1
ATOM 4823 C C . GLN B 1 12 ? 27.625 -68.812 -28.922 1 14.27 12 GLN B C 1
ATOM 4825 O O . GLN B 1 12 ? 26.984 -67.75 -28.906 1 14.27 12 GLN B O 1
ATOM 4830 N N . GLY B 1 13 ? 28.688 -68.75 -28.094 1 14.23 13 GLY B N 1
ATOM 4831 C CA . GLY B 1 13 ? 29.141 -69.25 -26.797 1 14.23 13 GLY B CA 1
ATOM 4832 C C . GLY B 1 13 ? 28.953 -68.188 -25.688 1 14.23 13 GLY B C 1
ATOM 4833 O O . GLY B 1 13 ? 28.641 -67.062 -25.938 1 14.23 13 GLY B O 1
ATOM 4834 N N . SER B 1 14 ? 29.703 -68.312 -24.484 1 14.31 14 SER B N 1
ATOM 4835 C CA . SER B 1 14 ? 29.672 -68.625 -23.047 1 14.31 14 SER B CA 1
ATOM 4836 C C . SER B 1 14 ? 29.969 -67.375 -22.219 1 14.31 14 SER B C 1
ATOM 4838 O O . SER B 1 14 ? 29.5 -67.25 -21.078 1 14.31 14 SER B O 1
ATOM 4840 N N . ARG B 1 15 ? 31 -66.5 -22.625 1 14.91 15 ARG B N 1
ATOM 4841 C CA . ARG B 1 15 ? 32.031 -66.312 -21.594 1 14.91 15 ARG B CA 1
ATOM 4842 C C . ARG B 1 15 ? 31.422 -65.75 -20.312 1 14.91 15 ARG B C 1
ATOM 4844 O O . ARG B 1 15 ? 30.656 -64.812 -20.375 1 14.91 15 ARG B O 1
ATOM 4851 N N . THR B 1 16 ? 31.609 -66.312 -19.094 1 14.7 16 THR B N 1
ATOM 4852 C CA . THR B 1 16 ? 31.281 -66.562 -17.703 1 14.7 16 THR B CA 1
ATOM 4853 C C . THR B 1 16 ? 31.719 -65.312 -16.844 1 14.7 16 THR B C 1
ATOM 4855 O O . THR B 1 16 ? 31.078 -65 -15.852 1 14.7 16 THR B O 1
ATOM 4858 N N . ASP B 1 17 ? 32.938 -64.75 -17.109 1 14.57 17 ASP B N 1
ATOM 4859 C CA . ASP B 1 17 ? 33.844 -64.688 -15.953 1 14.57 17 ASP B CA 1
ATOM 4860 C C . ASP B 1 17 ? 33.25 -63.906 -14.805 1 14.57 17 ASP B C 1
ATOM 4862 O O . ASP B 1 17 ? 32.312 -63.094 -15.016 1 14.57 17 ASP B O 1
ATOM 4866 N N . GLY B 1 18 ? 34.156 -63.438 -13.805 1 14.72 18 GLY B N 1
ATOM 4867 C CA . GLY B 1 18 ? 34.656 -63.562 -12.438 1 14.72 18 GLY B CA 1
ATOM 4868 C C . GLY B 1 18 ? 34.156 -62.438 -11.539 1 14.72 18 GLY B C 1
ATOM 4869 O O . GLY B 1 18 ? 33.75 -61.375 -12.023 1 14.72 18 GLY B O 1
ATOM 4870 N N . HIS B 1 19 ? 34.031 -62.594 -10.164 1 15.07 19 HIS B N 1
ATOM 4871 C CA . HIS B 1 19 ? 33.344 -62.344 -8.898 1 15.07 19 HIS B CA 1
ATOM 4872 C C . HIS B 1 19 ? 33.844 -61.062 -8.258 1 15.07 19 HIS B C 1
ATOM 4874 O O . HIS B 1 19 ? 33.125 -60.438 -7.461 1 15.07 19 HIS B O 1
ATOM 4880 N N . ALA B 1 20 ? 35.094 -60.5 -8.523 1 15.01 20 ALA B N 1
ATOM 4881 C CA . ALA B 1 20 ? 35.906 -60.281 -7.32 1 15.01 20 ALA B CA 1
ATOM 4882 C C . ALA B 1 20 ? 35.281 -59.188 -6.461 1 15.01 20 ALA B C 1
ATOM 4884 O O . ALA B 1 20 ? 34.812 -58.156 -6.984 1 15.01 20 ALA B O 1
ATOM 4885 N N . GLY B 1 21 ? 35.125 -59.406 -5.094 1 14.68 21 GLY B N 1
ATOM 4886 C CA . GLY B 1 21 ? 34.562 -59.062 -3.795 1 14.68 21 GLY B CA 1
ATOM 4887 C C . GLY B 1 21 ? 35 -57.688 -3.289 1 14.68 21 GLY B C 1
ATOM 4888 O O . GLY B 1 21 ? 35.812 -57.031 -3.926 1 14.68 21 GLY B O 1
ATOM 4889 N N . ARG B 1 22 ? 35.188 -57.531 -1.791 1 14.83 22 ARG B N 1
ATOM 4890 C CA . ARG B 1 22 ? 34.781 -56.812 -0.581 1 14.83 22 ARG B CA 1
ATOM 4891 C C . ARG B 1 22 ? 35.812 -55.75 -0.187 1 14.83 22 ARG B C 1
ATOM 4893 O O . ARG B 1 22 ? 35.469 -54.781 0.475 1 14.83 22 ARG B O 1
ATOM 4900 N N . THR B 1 23 ? 37.125 -55.781 -0.377 1 14.46 23 THR B N 1
ATOM 4901 C CA . THR B 1 23 ? 38 -55.688 0.798 1 14.46 23 THR B CA 1
ATOM 4902 C C . THR B 1 23 ? 37.969 -54.281 1.387 1 14.46 23 THR B C 1
ATOM 4904 O O . THR B 1 23 ? 37.875 -53.312 0.651 1 14.46 23 THR B O 1
ATOM 4907 N N . ASP B 1 24 ? 37.844 -54.062 2.916 1 14.2 24 ASP B N 1
ATOM 4908 C CA . ASP B 1 24 ? 37.656 -53.281 4.145 1 14.2 24 ASP B CA 1
ATOM 4909 C C . ASP B 1 24 ? 38.875 -52.375 4.418 1 14.2 24 ASP B C 1
ATOM 4911 O O . ASP B 1 24 ? 38.844 -51.562 5.328 1 14.2 24 ASP B O 1
ATOM 4915 N N . ALA B 1 25 ? 40.062 -52.438 3.955 1 14.34 25 ALA B N 1
ATOM 4916 C CA . ALA B 1 25 ? 41.188 -52.531 4.887 1 14.34 25 ALA B CA 1
ATOM 4917 C C . ALA B 1 25 ? 41.344 -51.25 5.676 1 14.34 25 ALA B C 1
ATOM 4919 O O . ALA B 1 25 ? 40.812 -50.188 5.297 1 14.34 25 ALA B O 1
ATOM 4920 N N . ASP B 1 26 ? 42.719 -50.844 6.16 1 14.16 26 ASP B N 1
ATOM 4921 C CA . ASP B 1 26 ? 43.625 -50.781 7.285 1 14.16 26 ASP B CA 1
ATOM 4922 C C . ASP B 1 26 ? 43.75 -49.375 7.844 1 14.16 26 ASP B C 1
ATOM 4924 O O . ASP B 1 26 ? 43.25 -48.406 7.219 1 14.16 26 ASP B O 1
ATOM 4928 N N . GLU B 1 27 ? 45 -48.812 8.109 1 14.47 27 GLU B N 1
ATOM 4929 C CA . GLU B 1 27 ? 45.812 -48.531 9.289 1 14.47 27 GLU B CA 1
ATOM 4930 C C . GLU B 1 27 ? 45.719 -47.062 9.672 1 14.47 27 GLU B C 1
ATOM 4932 O O . GLU B 1 27 ? 45.406 -46.719 10.812 1 14.47 27 GLU B O 1
ATOM 4937 N N . GLN B 1 28 ? 46.781 -46.156 9.359 1 14.22 28 GLN B N 1
ATOM 4938 C CA . GLN B 1 28 ? 47.844 -45.656 10.227 1 14.22 28 GLN B CA 1
ATOM 4939 C C . GLN B 1 28 ? 47.531 -44.281 10.781 1 14.22 28 GLN B C 1
ATOM 4941 O O . GLN B 1 28 ? 46.844 -43.5 10.133 1 14.22 28 GLN B O 1
ATOM 4946 N N . VAL B 1 29 ? 48 -43.906 12.141 1 14.8 29 VAL B N 1
ATOM 4947 C CA . VAL B 1 29 ? 47.938 -43.156 13.398 1 14.8 29 VAL B CA 1
ATOM 4948 C C . VAL B 1 29 ? 48.469 -41.75 13.188 1 14.8 29 VAL B C 1
ATOM 4950 O O . VAL B 1 29 ? 48.125 -40.844 13.922 1 14.8 29 VAL B O 1
ATOM 4953 N N . ALA B 1 30 ? 48.969 -41.156 12.109 1 15.31 30 ALA B N 1
ATOM 4954 C CA . ALA B 1 30 ? 50.188 -40.469 12.516 1 15.31 30 ALA B CA 1
ATOM 4955 C C . ALA B 1 30 ? 49.906 -39.344 13.477 1 15.31 30 ALA B C 1
ATOM 4957 O O . ALA B 1 30 ? 48.844 -38.656 13.367 1 15.31 30 ALA B O 1
ATOM 4958 N N . PRO B 1 31 ? 50.875 -38.875 14.523 1 14.82 31 PRO B N 1
ATOM 4959 C CA . PRO B 1 31 ? 51.125 -38.25 15.836 1 14.82 31 PRO B CA 1
ATOM 4960 C C . PRO B 1 31 ? 51.062 -36.75 15.805 1 14.82 31 PRO B C 1
ATOM 4962 O O . PRO B 1 31 ? 50.719 -36.094 16.812 1 14.82 31 PRO B O 1
ATOM 4965 N N . ARG B 1 32 ? 51.125 -35.969 14.711 1 14.95 32 ARG B N 1
ATOM 4966 C CA . ARG B 1 32 ? 52.156 -34.969 14.922 1 14.95 32 ARG B CA 1
ATOM 4967 C C . ARG B 1 32 ? 51.812 -34.062 16.125 1 14.95 32 ARG B C 1
ATOM 4969 O O . ARG B 1 32 ? 50.625 -33.969 16.5 1 14.95 32 ARG B O 1
ATOM 4976 N N . THR B 1 33 ? 52.719 -33.031 16.375 1 14.78 33 THR B N 1
ATOM 4977 C CA . THR B 1 33 ? 53.594 -32.344 17.312 1 14.78 33 THR B CA 1
ATOM 4978 C C . THR B 1 33 ? 52.906 -31.125 17.906 1 14.78 33 THR B C 1
ATOM 4980 O O . THR B 1 33 ? 51.906 -30.641 17.344 1 14.78 33 THR B O 1
ATOM 4983 N N . SER B 1 34 ? 53.562 -30.344 18.875 1 14.98 34 SER B N 1
ATOM 4984 C CA . SER B 1 34 ? 53.625 -29.734 20.203 1 14.98 34 SER B CA 1
ATOM 4985 C C . SER B 1 34 ? 53.188 -28.281 20.156 1 14.98 34 SER B C 1
ATOM 4987 O O . SER B 1 34 ? 52.438 -27.828 21 1 14.98 34 SER B O 1
ATOM 4989 N N . ILE B 1 35 ? 53.719 -27.297 19.156 1 14.78 35 ILE B N 1
ATOM 4990 C CA . ILE B 1 35 ? 54.531 -26.266 19.781 1 14.78 35 ILE B CA 1
ATOM 4991 C C . ILE B 1 35 ? 53.625 -25.25 20.469 1 14.78 35 ILE B C 1
ATOM 4993 O O . ILE B 1 35 ? 52.469 -25.094 20.109 1 14.78 35 ILE B O 1
ATOM 4997 N N . ASP B 1 36 ? 54.25 -24.078 21.203 1 14.46 36 ASP B N 1
ATOM 4998 C CA . ASP B 1 36 ? 54.469 -23.328 22.438 1 14.46 36 ASP B CA 1
ATOM 4999 C C . ASP B 1 36 ? 53.719 -22.016 22.438 1 14.46 36 ASP B C 1
ATOM 5001 O O . ASP B 1 36 ? 53.531 -21.391 23.484 1 14.46 36 ASP B O 1
ATOM 5005 N N . ARG B 1 37 ? 52.969 -21.562 21.453 1 14.48 37 ARG B N 1
ATOM 5006 C CA . ARG B 1 37 ? 53.094 -20.109 21.312 1 14.48 37 ARG B CA 1
ATOM 5007 C C . ARG B 1 37 ? 52.594 -19.391 22.578 1 14.48 37 ARG B C 1
ATOM 5009 O O . ARG B 1 37 ? 51.438 -19.484 22.922 1 14.48 37 ARG B O 1
ATOM 5016 N N . ARG B 1 38 ? 53.562 -19.062 23.516 1 15.48 38 ARG B N 1
ATOM 5017 C CA . ARG B 1 38 ? 53.625 -18.469 24.844 1 15.48 38 ARG B CA 1
ATOM 5018 C C . ARG B 1 38 ? 52.781 -17.203 24.938 1 15.48 38 ARG B C 1
ATOM 5020 O O . ARG B 1 38 ? 52.25 -16.734 23.922 1 15.48 38 ARG B O 1
ATOM 5027 N N . ASN B 1 39 ? 53.531 -16 25.391 1 14.03 39 ASN B N 1
ATOM 5028 C CA . ASN B 1 39 ? 53.656 -15.25 26.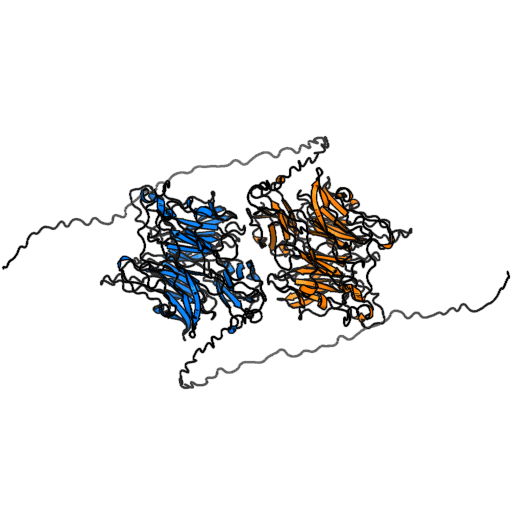641 1 14.03 39 ASN B CA 1
ATOM 5029 C C . ASN B 1 39 ? 52.969 -13.883 26.531 1 14.03 39 ASN B C 1
ATOM 5031 O O . ASN B 1 39 ? 52.281 -13.461 27.453 1 14.03 39 ASN B O 1
ATOM 5035 N N . PHE B 1 40 ? 53.469 -12.875 25.516 1 14.62 40 PHE B N 1
ATOM 5036 C CA . PHE B 1 40 ? 54.062 -11.633 26.016 1 14.62 40 PHE B CA 1
ATOM 5037 C C . PHE B 1 40 ? 52.969 -10.68 26.5 1 14.62 40 PHE B C 1
ATOM 5039 O O . PHE B 1 40 ? 52 -10.438 25.781 1 14.62 40 PHE B O 1
ATOM 5046 N N . LEU B 1 41 ? 53.062 -10.188 27.828 1 14.93 41 LEU B N 1
ATOM 5047 C CA . LEU B 1 41 ? 52.406 -9.5 28.938 1 14.93 41 LEU B CA 1
ATOM 5048 C C . LEU B 1 41 ? 52.188 -8.023 28.625 1 14.93 41 LEU B C 1
ATOM 5050 O O . LEU B 1 41 ? 51.125 -7.477 28.859 1 14.93 41 LEU B O 1
ATOM 5054 N N . LYS B 1 42 ? 53.312 -7.223 28.453 1 15.14 42 LYS B N 1
ATOM 5055 C CA . LYS B 1 42 ? 53.625 -6.199 29.453 1 15.14 42 LYS B CA 1
ATOM 5056 C C . LYS B 1 42 ? 52.844 -4.91 29.156 1 15.14 42 LYS B C 1
ATOM 5058 O O . LYS B 1 42 ? 52.188 -4.355 30.031 1 15.14 42 LYS B O 1
ATOM 5063 N N . GLY B 1 43 ? 53.5 -3.922 28.266 1 14.7 43 GLY B N 1
ATOM 5064 C CA . GLY B 1 43 ? 54.031 -2.684 28.781 1 14.7 43 GLY B CA 1
ATOM 5065 C C . GLY B 1 43 ? 53.031 -1.58 28.922 1 14.7 43 GLY B C 1
ATOM 5066 O O . GLY B 1 43 ? 51.875 -1.713 28.453 1 14.7 43 GLY B O 1
ATOM 5067 N N . SER B 1 44 ? 53.469 -0.213 28.656 1 15 44 SER B N 1
ATOM 5068 C CA . SER B 1 44 ? 53.656 1.063 29.328 1 15 44 SER B CA 1
ATOM 5069 C C . SER B 1 44 ? 52.469 1.989 29.109 1 15 44 SER B C 1
ATOM 5071 O O . SER B 1 44 ? 51.812 1.915 28.078 1 15 44 SER B O 1
ATOM 5073 N N . ALA B 1 45 ? 52.125 2.852 30.203 1 15.84 45 ALA B N 1
ATOM 5074 C CA . ALA B 1 45 ? 51.125 3.686 30.859 1 15.84 45 ALA B CA 1
ATOM 5075 C C . ALA B 1 45 ? 51.031 5.055 30.188 1 15.84 45 ALA B C 1
ATOM 5077 O O . ALA B 1 45 ? 50.094 5.828 30.469 1 15.84 45 ALA B O 1
ATOM 5078 N N . ALA B 1 46 ? 52.031 5.516 29.281 1 15.21 46 ALA B N 1
ATOM 5079 C CA . ALA B 1 46 ? 52.438 6.891 29.594 1 15.21 46 ALA B CA 1
ATOM 5080 C C . ALA B 1 46 ? 51.281 7.859 29.297 1 15.21 46 ALA B C 1
ATOM 5082 O O . ALA B 1 46 ? 50.344 7.523 28.578 1 15.21 46 ALA B O 1
ATOM 5083 N N . GLY B 1 47 ? 51.719 9.227 29.062 1 15.73 47 GLY B N 1
ATOM 5084 C CA . GLY B 1 47 ? 51.625 10.602 29.531 1 15.73 47 GLY B CA 1
ATOM 5085 C C . GLY B 1 47 ? 50.562 11.406 28.797 1 15.73 47 GLY B C 1
ATOM 5086 O O . GLY B 1 47 ? 50.219 11.094 27.656 1 15.73 47 GLY B O 1
ATOM 5087 N N . ILE B 1 48 ? 49.906 12.469 29.5 1 16.61 48 ILE B N 1
ATOM 5088 C CA . ILE B 1 48 ? 48.75 13.328 29.688 1 16.61 48 ILE B CA 1
ATOM 5089 C C . ILE B 1 48 ? 48.781 14.469 28.672 1 16.61 48 ILE B C 1
ATOM 5091 O O . ILE B 1 48 ? 47.75 15.141 28.453 1 16.61 48 ILE B O 1
ATOM 5095 N N . GLY B 1 49 ? 49.875 14.758 27.859 1 16.19 49 GLY B N 1
ATOM 5096 C CA . GLY B 1 49 ? 50.094 16.188 27.797 1 16.19 49 GLY B CA 1
ATOM 5097 C C . GLY B 1 49 ? 49.031 16.922 27.016 1 16.19 49 GLY B C 1
ATOM 5098 O O . GLY B 1 49 ? 48.438 16.344 26.094 1 16.19 49 GLY B O 1
ATOM 5099 N N . ALA B 1 50 ? 48.625 18.219 27.516 1 17 50 ALA B N 1
ATOM 5100 C CA . ALA B 1 50 ? 47.625 19.297 27.516 1 17 50 ALA B CA 1
ATOM 5101 C C . ALA B 1 50 ? 47.656 20.062 26.203 1 17 50 ALA B C 1
ATOM 5103 O O . ALA B 1 50 ? 47.031 21.141 26.094 1 17 50 ALA B O 1
ATOM 5104 N N . ALA B 1 51 ? 48.25 19.562 25.031 1 16.64 51 ALA B N 1
ATOM 5105 C CA . ALA B 1 51 ? 48.594 20.703 24.203 1 16.64 51 ALA B CA 1
ATOM 5106 C C . ALA B 1 51 ? 47.375 21.5 23.781 1 16.64 51 ALA B C 1
ATOM 5108 O O . ALA B 1 51 ? 46.375 20.922 23.328 1 16.64 51 ALA B O 1
ATOM 5109 N N . VAL B 1 52 ? 47.312 22.844 24.172 1 17.36 52 VAL B N 1
ATOM 5110 C CA . VAL B 1 52 ? 46.469 24.047 24.141 1 17.36 52 VAL B CA 1
ATOM 5111 C C . VAL B 1 52 ? 46.281 24.5 22.703 1 17.36 52 VAL B C 1
ATOM 5113 O O . VAL B 1 52 ? 46.906 25.438 22.234 1 17.36 52 VAL B O 1
ATOM 5116 N N . VAL B 1 53 ? 46.219 23.609 21.656 1 17.39 53 VAL B N 1
ATOM 5117 C CA . VAL B 1 53 ? 46.438 24.312 20.391 1 17.39 53 VAL B CA 1
ATOM 5118 C C . VAL B 1 53 ? 45.344 25.344 20.188 1 17.39 53 VAL B C 1
ATOM 5120 O O . VAL B 1 53 ? 44.188 25.094 20.531 1 17.39 53 VAL B O 1
ATOM 5123 N N . GLY B 1 54 ? 45.719 26.625 19.859 1 17.75 54 GLY B N 1
ATOM 5124 C CA . GLY B 1 54 ? 45.25 27.969 19.594 1 17.75 54 GLY B CA 1
ATOM 5125 C C . GLY B 1 54 ? 44.156 28.016 18.531 1 17.75 54 GLY B C 1
ATOM 5126 O O . GLY B 1 54 ? 44.156 27.219 17.594 1 17.75 54 GLY B O 1
ATOM 5127 N N . PHE B 1 55 ? 42.969 28.734 18.797 1 17.92 55 PHE B N 1
ATOM 5128 C CA . PHE B 1 55 ? 41.594 28.969 18.406 1 17.92 55 PHE B CA 1
ATOM 5129 C C . PHE B 1 55 ? 41.5 29.688 17.062 1 17.92 55 PHE B C 1
ATOM 5131 O O . PHE B 1 55 ? 40.969 30.781 16.969 1 17.92 55 PHE B O 1
ATOM 5138 N N . SER B 1 56 ? 42.5 29.375 16.062 1 17.27 56 SER B N 1
ATOM 5139 C CA . SER B 1 56 ? 42.5 30.422 15.062 1 17.27 56 SER B CA 1
ATOM 5140 C C . SER B 1 56 ? 41.125 30.609 14.453 1 17.27 56 SER B C 1
ATOM 5142 O O . SER B 1 56 ? 40.219 29.781 14.672 1 17.27 56 SER B O 1
ATOM 5144 N N . GLY B 1 57 ? 41.062 30.984 13.031 1 18.44 57 GLY B N 1
ATOM 5145 C CA . GLY B 1 57 ? 40.438 31.922 12.094 1 18.44 57 GLY B CA 1
ATOM 5146 C C . GLY B 1 57 ? 39.125 31.391 11.523 1 18.44 57 GLY B C 1
ATOM 5147 O O . GLY B 1 57 ? 39 30.219 11.211 1 18.44 57 GLY B O 1
ATOM 5148 N N . PHE B 1 58 ? 38 32.062 11.828 1 20.25 58 PHE B N 1
ATOM 5149 C CA . PHE B 1 58 ? 36.594 31.938 11.492 1 20.25 58 PHE B CA 1
ATOM 5150 C C . PHE B 1 58 ? 36.406 31.891 9.977 1 20.25 58 PHE B C 1
ATOM 5152 O O . PHE B 1 58 ? 36.5 32.906 9.305 1 20.25 58 PHE B O 1
ATOM 5159 N N . ALA B 1 59 ? 36.969 30.984 9.164 1 19.94 59 ALA B N 1
ATOM 5160 C CA . ALA B 1 59 ? 36.656 31.047 7.734 1 19.94 59 ALA B CA 1
ATOM 5161 C C . ALA B 1 59 ? 35.156 30.891 7.48 1 19.94 59 ALA B C 1
ATOM 5163 O O . ALA B 1 59 ? 34.531 29.953 7.969 1 19.94 59 ALA B O 1
ATOM 5164 N N . SER B 1 60 ? 34.531 31.953 7.188 1 19.53 60 SER B N 1
ATOM 5165 C CA . SER B 1 60 ? 33.188 32.094 6.633 1 19.53 60 SER B CA 1
ATOM 5166 C C . SER B 1 60 ? 32.969 31.141 5.453 1 19.53 60 SER B C 1
ATOM 5168 O O . SER B 1 60 ? 33.594 31.312 4.402 1 19.53 60 SER B O 1
ATOM 5170 N N . ALA B 1 61 ? 32.969 29.875 5.645 1 27 61 ALA B N 1
ATOM 5171 C CA . ALA B 1 61 ? 32.594 29.047 4.504 1 27 61 ALA B CA 1
ATOM 5172 C C . ALA B 1 61 ? 31.312 29.594 3.836 1 27 61 ALA B C 1
ATOM 5174 O O . ALA B 1 61 ? 30.266 29.656 4.465 1 27 61 ALA B O 1
ATOM 5175 N N . THR B 1 62 ? 31.516 30.516 2.922 1 23.89 62 THR B N 1
ATOM 5176 C CA . THR B 1 62 ? 30.469 30.859 1.961 1 23.89 62 THR B CA 1
ATOM 5177 C C . THR B 1 62 ? 29.781 29.594 1.438 1 23.89 62 THR B C 1
ATOM 5179 O O . THR B 1 62 ? 30.438 28.656 0.993 1 23.89 62 THR B O 1
ATOM 5182 N N . ASP B 1 63 ? 28.734 29.234 2.047 1 27.98 63 ASP B N 1
ATOM 5183 C CA . ASP B 1 63 ? 27.828 28.188 1.576 1 27.98 63 ASP B CA 1
ATOM 5184 C C . ASP B 1 63 ? 27.5 28.375 0.097 1 27.98 63 ASP B C 1
ATOM 5186 O O . ASP B 1 63 ? 26.562 29.109 -0.246 1 27.98 63 ASP B O 1
ATOM 5190 N N . SER B 1 64 ? 28.594 28.641 -0.745 1 25.84 64 SER B N 1
ATOM 5191 C CA . SER B 1 64 ? 28.203 28.609 -2.152 1 25.84 64 SER B CA 1
ATOM 5192 C C . SER B 1 64 ? 27.547 27.281 -2.504 1 25.84 64 SER B C 1
ATOM 5194 O O . SER B 1 64 ? 28.219 26.312 -2.846 1 25.84 64 SER B O 1
ATOM 5196 N N . ALA B 1 65 ? 26.609 26.891 -1.825 1 29.92 65 ALA B N 1
ATOM 5197 C CA . ALA B 1 65 ? 25.812 25.859 -2.506 1 29.92 65 ALA B CA 1
ATOM 5198 C C . ALA B 1 65 ? 25.594 26.219 -3.973 1 29.92 65 ALA B C 1
ATOM 5200 O O . ALA B 1 65 ? 25.016 27.25 -4.285 1 29.92 65 ALA B O 1
ATOM 5201 N N . SER B 1 66 ? 26.703 26.094 -4.809 1 28.44 66 SER B N 1
ATOM 5202 C CA . SER B 1 66 ? 26.453 26.062 -6.246 1 28.44 66 SER B CA 1
ATOM 5203 C C . SER B 1 66 ? 25.141 25.359 -6.562 1 28.44 66 SER B C 1
ATOM 5205 O O . SER B 1 66 ? 24.984 24.172 -6.297 1 28.44 66 SER B O 1
ATOM 5207 N N . ASN B 1 67 ? 24.078 26 -6.383 1 30.22 67 ASN B N 1
ATOM 5208 C CA . ASN B 1 67 ? 22.672 25.797 -6.668 1 30.22 67 ASN B CA 1
ATOM 5209 C C . ASN B 1 67 ? 22.453 25.172 -8.039 1 30.22 67 ASN B C 1
ATOM 5211 O O . ASN B 1 67 ? 21.438 25.406 -8.688 1 30.22 67 ASN B O 1
ATOM 5215 N N . SER B 1 68 ? 23.594 24.953 -8.836 1 28.64 68 SER B N 1
ATOM 5216 C CA . SER B 1 68 ? 23.109 24.297 -10.047 1 28.64 68 SER B CA 1
ATOM 5217 C C . SER B 1 68 ? 22.359 23 -9.719 1 28.64 68 SER B C 1
ATOM 5219 O O . SER B 1 68 ? 22.938 21.922 -9.758 1 28.64 68 SER B O 1
ATOM 5221 N N . GLY B 1 69 ? 21.797 23 -8.57 1 33.31 69 GLY B N 1
ATOM 5222 C CA . GLY B 1 69 ? 21 21.828 -8.289 1 33.31 69 GLY B CA 1
ATOM 5223 C C . GLY B 1 69 ? 20.281 21.281 -9.516 1 33.31 69 GLY B C 1
ATOM 5224 O O . GLY B 1 69 ? 19.188 21.734 -9.859 1 33.31 69 GLY B O 1
ATOM 5225 N N . GLN B 1 70 ? 20.969 21.047 -10.531 1 33.56 70 GLN B N 1
ATOM 5226 C CA . GLN B 1 70 ? 20.391 20.297 -11.648 1 33.56 70 GLN B CA 1
ATOM 5227 C C . GLN B 1 70 ? 19.438 19.203 -11.141 1 33.56 70 GLN B C 1
ATOM 5229 O O . GLN B 1 70 ? 19.812 18.375 -10.32 1 33.56 70 GLN B O 1
ATOM 5234 N N . GLY B 1 71 ? 18.047 19.547 -10.867 1 43.44 71 GLY B N 1
ATOM 5235 C CA . GLY B 1 71 ? 17.094 18.453 -10.828 1 43.44 71 GLY B CA 1
ATOM 5236 C C . GLY B 1 71 ? 17.656 17.156 -11.391 1 43.44 71 GLY B C 1
ATOM 5237 O O . GLY B 1 71 ? 18.75 17.141 -11.945 1 43.44 71 GLY B O 1
ATOM 5238 N N . CYS B 1 72 ? 17.266 16.062 -10.789 1 53.59 72 CYS B N 1
ATOM 5239 C CA . CYS B 1 72 ? 17.625 14.836 -11.5 1 53.59 72 CYS B CA 1
ATOM 5240 C C . CYS B 1 72 ? 17.844 15.117 -12.984 1 53.59 72 CYS B C 1
ATOM 5242 O O . CYS B 1 72 ? 17.188 15.969 -13.57 1 53.59 72 CYS B O 1
ATOM 5244 N N . THR B 1 73 ? 19.25 15.531 -13.438 1 41 73 THR B N 1
ATOM 5245 C CA . THR B 1 73 ? 19.281 15.727 -14.883 1 41 73 THR B CA 1
ATOM 5246 C C . THR B 1 73 ? 17.922 15.445 -15.508 1 41 73 THR B C 1
ATOM 5248 O O . THR B 1 73 ? 17.422 14.32 -15.422 1 41 73 THR B O 1
ATOM 5251 N N . ALA B 1 74 ? 17.141 16.516 -15.516 1 35.06 74 ALA B N 1
ATOM 5252 C CA . ALA B 1 74 ? 15.953 16.5 -16.359 1 35.06 74 ALA B CA 1
ATOM 5253 C C . ALA B 1 74 ? 16.141 15.562 -17.547 1 35.06 74 ALA B C 1
ATOM 5255 O O . ALA B 1 74 ? 17.141 15.648 -18.266 1 35.06 74 ALA B O 1
ATOM 5256 N N . MET B 1 75 ? 15.891 14.312 -17.547 1 32.84 75 MET B N 1
ATOM 5257 C CA . MET B 1 75 ? 15.727 13.945 -18.953 1 32.84 75 MET B CA 1
ATOM 5258 C C . MET B 1 75 ? 15.398 15.172 -19.797 1 32.84 75 MET B C 1
ATOM 5260 O O . MET B 1 75 ? 14.516 15.953 -19.453 1 32.84 75 MET B O 1
ATOM 5264 N N . PRO B 1 76 ? 16.406 15.789 -20.406 1 29.72 76 PRO B N 1
ATOM 5265 C CA . PRO B 1 76 ? 15.953 16.859 -21.297 1 29.72 76 PRO B CA 1
ATOM 5266 C C . PRO B 1 76 ? 14.461 16.766 -21.609 1 29.72 76 PRO B C 1
ATOM 5268 O O . PRO B 1 76 ? 13.898 15.664 -21.641 1 29.72 76 PRO B O 1
ATOM 5271 N N . PRO B 1 77 ? 13.656 17.859 -21.375 1 31.8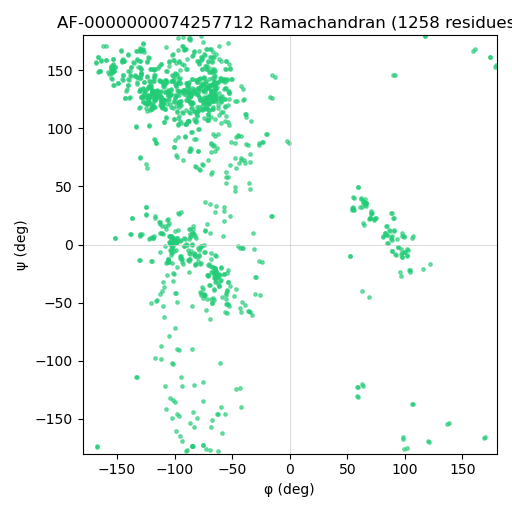8 77 PRO B N 1
ATOM 5272 C CA . PRO B 1 77 ? 12.391 17.859 -22.125 1 31.88 77 PRO B CA 1
ATOM 5273 C C . PRO B 1 77 ? 12.508 17.156 -23.469 1 31.88 77 PRO B C 1
ATOM 5275 O O . PRO B 1 77 ? 11.68 17.391 -24.359 1 31.88 77 PRO B O 1
ATOM 5278 N N . ASP B 1 78 ? 13.703 16.703 -23.844 1 30.44 78 ASP B N 1
ATOM 5279 C CA . ASP B 1 78 ? 13.625 16.328 -25.25 1 30.44 78 ASP B CA 1
ATOM 5280 C C . ASP B 1 78 ? 12.344 15.578 -25.562 1 30.44 78 ASP B C 1
ATOM 5282 O O . ASP B 1 78 ? 11.469 16.078 -26.281 1 30.44 78 ASP B O 1
ATOM 5286 N N . SER B 1 79 ? 12.523 14.211 -26.172 1 30.3 79 SER B N 1
ATOM 5287 C CA . SER B 1 79 ? 11.727 13.508 -27.172 1 30.3 79 SER B CA 1
ATOM 5288 C C . SER B 1 79 ? 10.406 13.031 -26.578 1 30.3 79 SER B C 1
ATOM 5290 O O . SER B 1 79 ? 9.5 12.641 -27.312 1 30.3 79 SER B O 1
ATOM 5292 N N . THR B 1 80 ? 10.352 12.195 -25.438 1 32.38 80 THR B N 1
ATOM 5293 C CA . THR B 1 80 ? 8.969 11.75 -25.312 1 32.38 80 THR B CA 1
ATOM 5294 C C . THR B 1 80 ? 8.086 12.859 -24.75 1 32.38 80 THR B C 1
ATOM 5296 O O . THR B 1 80 ? 8.562 13.703 -23.984 1 32.38 80 THR B O 1
ATOM 5299 N N . GLY B 1 81 ? 7.039 13.383 -25.406 1 37.19 81 GLY B N 1
ATOM 5300 C CA . GLY B 1 81 ? 5.852 14.211 -25.281 1 37.19 81 GLY B CA 1
ATOM 5301 C C . GLY B 1 81 ? 5.41 14.414 -23.844 1 37.19 81 GLY B C 1
ATOM 5302 O O . GLY B 1 81 ? 4.211 14.422 -23.547 1 37.19 81 GLY B O 1
ATOM 5303 N N . GLY B 1 82 ? 6.297 14.289 -22.953 1 46.19 82 GLY B N 1
ATOM 5304 C CA . GLY B 1 82 ? 5.586 14.523 -21.703 1 46.19 82 GLY B CA 1
ATOM 5305 C C . GLY B 1 82 ? 4.945 15.898 -21.641 1 46.19 82 GLY B C 1
ATOM 5306 O O . GLY B 1 82 ? 5.574 16.906 -21.984 1 46.19 82 GLY B O 1
ATOM 5307 N N . ALA B 1 83 ? 3.725 16.078 -21.609 1 55.19 83 ALA B N 1
ATOM 5308 C CA . ALA B 1 83 ? 2.891 17.281 -21.531 1 55.19 83 ALA B CA 1
ATOM 5309 C C . ALA B 1 83 ? 3.402 18.25 -20.469 1 55.19 83 ALA B C 1
ATOM 5311 O O . ALA B 1 83 ? 3.926 17.812 -19.438 1 55.19 83 ALA B O 1
ATOM 5312 N N . GLU B 1 84 ? 3.736 19.531 -20.688 1 76.94 84 GLU B N 1
ATOM 5313 C CA . GLU B 1 84 ? 4.051 20.641 -19.781 1 76.94 84 GLU B CA 1
ATOM 5314 C C . GLU B 1 84 ? 3.123 20.641 -18.578 1 76.94 84 GLU B C 1
ATOM 5316 O O . GLU B 1 84 ? 1.913 20.438 -18.703 1 76.94 84 GLU B O 1
ATOM 5321 N N . ILE B 1 85 ? 3.824 20.609 -17.359 1 82.5 85 ILE B N 1
ATOM 5322 C CA . ILE B 1 85 ? 3.039 20.766 -16.141 1 82.5 85 ILE B CA 1
ATOM 5323 C C . ILE B 1 85 ? 2.389 22.141 -16.109 1 82.5 85 ILE B C 1
ATOM 5325 O O . ILE B 1 85 ? 3.057 23.156 -16.344 1 82.5 85 ILE B O 1
ATOM 5329 N N . GLY B 1 86 ? 1.146 22.172 -15.984 1 84.69 86 GLY B N 1
ATOM 5330 C CA . GLY B 1 86 ? 0.366 23.406 -16.047 1 84.69 86 GLY B CA 1
ATOM 5331 C C . GLY B 1 86 ? 0.244 24.094 -14.703 1 84.69 86 GLY B C 1
ATOM 5332 O O . GLY B 1 86 ? 0.801 23.641 -13.703 1 84.69 86 GLY B O 1
ATOM 5333 N N . ASP B 1 87 ? -0.417 25.234 -14.766 1 90.94 87 ASP B N 1
ATOM 5334 C CA . ASP B 1 87 ? -0.735 25.984 -13.555 1 90.94 87 ASP B CA 1
ATOM 5335 C C . ASP B 1 87 ? -1.771 25.25 -12.711 1 90.94 87 ASP B C 1
ATOM 5337 O O . ASP B 1 87 ? -2.447 24.344 -13.195 1 90.94 87 ASP B O 1
ATOM 5341 N N . ILE B 1 88 ? -1.815 25.656 -11.477 1 95.44 88 ILE B N 1
ATOM 5342 C CA . ILE B 1 88 ? -2.773 25.078 -10.539 1 95.44 88 ILE B CA 1
ATOM 5343 C C . ILE B 1 88 ? -4.191 25.469 -10.945 1 95.44 88 ILE B C 1
ATOM 5345 O O . ILE B 1 88 ? -4.48 26.656 -11.141 1 95.44 88 ILE B O 1
ATOM 5349 N N . SER B 1 89 ? -5.023 24.484 -11.156 1 94.75 89 SER B N 1
ATOM 5350 C CA . SER B 1 89 ? -6.426 24.656 -11.508 1 94.75 89 SER B CA 1
ATOM 5351 C C . SER B 1 89 ? -7.344 23.938 -10.523 1 94.75 89 SER B C 1
ATOM 5353 O O . SER B 1 89 ? -7.262 22.719 -10.375 1 94.75 89 SER B O 1
ATOM 5355 N N . LEU B 1 90 ? -8.242 24.766 -9.875 1 94.81 90 LEU B N 1
ATOM 5356 C CA . LEU B 1 90 ? -9.141 24.219 -8.867 1 94.81 90 LEU B CA 1
ATOM 5357 C C . LEU B 1 90 ? -10.602 24.469 -9.242 1 94.81 90 LEU B C 1
ATOM 5359 O O . LEU B 1 90 ? -10.93 25.547 -9.766 1 94.81 90 LEU B O 1
ATOM 5363 N N . LYS B 1 91 ? -11.43 23.484 -8.977 1 94.19 91 LYS B N 1
ATOM 5364 C CA . LYS B 1 91 ? -12.875 23.578 -9.188 1 94.19 91 LYS B CA 1
ATOM 5365 C C . LYS B 1 91 ? -13.641 23.312 -7.895 1 94.19 91 LYS B C 1
ATOM 5367 O O . LYS B 1 91 ? -13.414 22.297 -7.227 1 94.19 91 LYS B O 1
ATOM 5372 N N . GLU B 1 92 ? -14.477 24.25 -7.594 1 93 92 GLU B N 1
ATOM 5373 C CA . GLU B 1 92 ? -15.32 24.047 -6.414 1 93 92 GLU B CA 1
ATOM 5374 C C . GLU B 1 92 ? -16.297 22.891 -6.633 1 93 92 GLU B C 1
ATOM 5376 O O . GLU B 1 92 ? -17.016 22.875 -7.629 1 93 92 GLU B O 1
ATOM 5381 N N . VAL B 1 93 ? -16.297 21.906 -5.664 1 94.5 93 VAL B N 1
ATOM 5382 C CA . VAL B 1 93 ? -17.109 20.719 -5.895 1 94.5 93 VAL B CA 1
ATOM 5383 C C . VAL B 1 93 ? -17.844 20.344 -4.609 1 94.5 93 VAL B C 1
ATOM 5385 O O . VAL B 1 93 ? -18.281 19.203 -4.445 1 94.5 93 VAL B O 1
ATOM 5388 N N . THR B 1 94 ? -18.047 21.219 -3.715 1 94.25 94 THR B N 1
ATOM 5389 C CA . THR B 1 94 ? -18.609 20.938 -2.395 1 94.25 94 THR B CA 1
ATOM 5390 C C . THR B 1 94 ? -19.938 20.203 -2.514 1 94.25 94 THR B C 1
ATOM 5392 O O . THR B 1 94 ? -20.156 19.203 -1.842 1 94.25 94 THR B O 1
ATOM 5395 N N . GLY B 1 95 ? -20.812 20.734 -3.303 1 92.81 95 GLY B N 1
ATOM 5396 C CA . GLY B 1 95 ? -22.109 20.094 -3.5 1 92.81 95 GLY B CA 1
ATOM 5397 C C . GLY B 1 95 ? -22.016 18.75 -4.199 1 92.81 95 GLY B C 1
ATOM 5398 O O . GLY B 1 95 ? -22.719 17.797 -3.82 1 92.81 95 GLY B O 1
ATOM 5399 N N . GLU B 1 96 ? -21.141 18.688 -5.148 1 93.75 96 GLU B N 1
ATOM 5400 C CA . GLU B 1 96 ? -20.984 17.484 -5.961 1 93.75 96 GLU B CA 1
ATOM 5401 C C . GLU B 1 96 ? -20.5 16.312 -5.117 1 93.75 96 GLU B C 1
ATOM 5403 O O . GLU B 1 96 ? -20.844 15.156 -5.395 1 93.75 96 GLU B O 1
ATOM 5408 N N . VAL B 1 97 ? -19.75 16.625 -4.055 1 96.5 97 VAL B N 1
ATOM 5409 C CA . VAL B 1 97 ? -19.141 15.523 -3.301 1 96.5 97 VAL B CA 1
ATOM 5410 C C . VAL B 1 97 ? -19.922 15.305 -2.004 1 96.5 97 VAL B C 1
ATOM 5412 O O . VAL B 1 97 ? -19.453 14.586 -1.114 1 96.5 97 VAL B O 1
ATOM 5415 N N . GLY B 1 98 ? -21.016 15.953 -1.81 1 95.75 98 GLY B N 1
ATOM 5416 C CA . GLY B 1 98 ? -21.938 15.625 -0.738 1 95.75 98 GLY B CA 1
ATOM 5417 C C . GLY B 1 98 ? -21.625 16.344 0.562 1 95.75 98 GLY B C 1
ATOM 5418 O O . GLY B 1 98 ? -22 15.867 1.641 1 95.75 98 GLY B O 1
ATOM 5419 N N . LEU B 1 99 ? -21.016 17.469 0.529 1 95.88 99 LEU B N 1
ATOM 5420 C CA . LEU B 1 99 ? -20.578 18.109 1.765 1 95.88 99 LEU B CA 1
ATOM 5421 C C . LEU B 1 99 ? -21.469 19.281 2.111 1 95.88 99 LEU B C 1
ATOM 5423 O O . LEU B 1 99 ? -21.453 19.781 3.242 1 95.88 99 LEU B O 1
ATOM 5427 N N . LEU B 1 100 ? -22.328 19.766 1.219 1 91.5 100 LEU B N 1
ATOM 5428 C CA . LEU B 1 100 ? -23.109 20.969 1.441 1 91.5 100 LEU B CA 1
ATOM 5429 C C . LEU B 1 100 ? -24.141 20.75 2.553 1 91.5 100 LEU B C 1
ATOM 5431 O O . LEU B 1 100 ? -24.156 21.5 3.531 1 91.5 100 LEU B O 1
ATOM 5435 N N . GLU B 1 101 ? -24.906 19.703 2.48 1 90.38 101 GLU B N 1
ATOM 5436 C CA . GLU B 1 101 ? -26.016 19.5 3.416 1 90.38 101 GLU B CA 1
ATOM 5437 C C . GLU B 1 101 ? -25.5 19.094 4.793 1 90.38 101 GLU B C 1
ATOM 5439 O O . GLU B 1 101 ? -25.922 19.656 5.809 1 90.38 101 GLU B O 1
ATOM 5444 N N . PRO B 1 102 ? -24.547 18.203 4.832 1 92.81 102 PRO B N 1
ATOM 5445 C CA . PRO B 1 102 ? -24.125 17.781 6.164 1 92.81 102 PRO B CA 1
ATOM 5446 C C . PRO B 1 102 ? -23.438 18.891 6.949 1 92.81 102 PRO B C 1
ATOM 5448 O O . PRO B 1 102 ? -23.422 18.859 8.18 1 92.81 102 PRO B O 1
ATOM 5451 N N . LEU B 1 103 ? -22.891 19.859 6.293 1 91.94 103 LEU B N 1
ATOM 5452 C CA . LEU B 1 103 ? -22.109 20.891 6.984 1 91.94 103 LEU B CA 1
ATOM 5453 C C . LEU B 1 103 ? -22.906 22.188 7.098 1 91.94 103 LEU B C 1
ATOM 5455 O O . LEU B 1 103 ? -22.375 23.188 7.598 1 91.94 103 LEU B O 1
ATOM 5459 N N . LYS B 1 104 ? -24.094 22.156 6.734 1 88.12 104 LYS B N 1
ATOM 5460 C CA . LYS B 1 104 ? -24.938 23.344 6.793 1 88.12 104 LYS B CA 1
ATOM 5461 C C . LYS B 1 104 ? -25.125 23.812 8.234 1 88.12 104 LYS B C 1
ATOM 5463 O O . LYS B 1 104 ? -25.359 23 9.133 1 88.12 104 LYS B O 1
ATOM 5468 N N . GLY B 1 105 ? -24.969 25.141 8.5 1 81.25 105 GLY B N 1
ATOM 5469 C CA . GLY B 1 105 ? -25.203 25.734 9.805 1 81.25 105 GLY B CA 1
ATOM 5470 C C . GLY B 1 105 ? -24.031 25.562 10.758 1 81.25 105 GLY B C 1
ATOM 5471 O O . GLY B 1 105 ? -24.125 25.875 11.938 1 81.25 105 GLY B O 1
ATOM 5472 N N . MET B 1 106 ? -22.969 25.062 10.234 1 88.56 106 MET B N 1
ATOM 5473 C CA . MET B 1 106 ? -21.797 24.828 11.07 1 88.56 106 MET B CA 1
ATOM 5474 C C . MET B 1 106 ? -20.906 26.078 11.117 1 88.56 106 MET B C 1
ATOM 5476 O O . MET B 1 106 ? -20.672 26.719 10.094 1 88.56 106 MET B O 1
ATOM 5480 N N . MET B 1 107 ? -20.547 26.438 12.352 1 89.56 107 MET B N 1
ATOM 5481 C CA . MET B 1 107 ? -19.359 27.266 12.516 1 89.56 107 MET B CA 1
ATOM 5482 C C . MET B 1 107 ? -18.094 26.422 12.586 1 89.56 107 MET B C 1
ATOM 5484 O O . MET B 1 107 ? -17.641 26.062 13.672 1 89.56 107 MET B O 1
ATOM 5488 N N . GLY B 1 108 ? -17.625 26.062 11.43 1 92.5 108 GLY B N 1
ATOM 5489 C CA . GLY B 1 108 ? -16.516 25.141 11.359 1 92.5 108 GLY B CA 1
ATOM 5490 C C . GLY B 1 108 ? -15.219 25.734 11.891 1 92.5 108 GLY B C 1
ATOM 5491 O O . GLY B 1 108 ? -14.914 26.906 11.633 1 92.5 108 GLY B O 1
ATOM 5492 N N . HIS B 1 109 ? -14.422 24.938 12.672 1 93.81 109 HIS B N 1
ATOM 5493 C CA . HIS B 1 109 ? -13.211 25.484 13.281 1 93.81 109 HIS B CA 1
ATOM 5494 C C . HIS B 1 109 ? -12.164 24.391 13.477 1 93.81 109 HIS B C 1
ATOM 5496 O O . HIS B 1 109 ? -11.141 24.625 14.125 1 93.81 109 HIS B O 1
ATOM 5502 N N . ALA B 1 110 ? -12.406 23.234 13.023 1 96.25 110 ALA B N 1
ATOM 5503 C CA . ALA B 1 110 ? -11.453 22.125 13.07 1 96.25 110 ALA B CA 1
ATOM 5504 C C . ALA B 1 110 ? -11.688 21.141 11.93 1 96.25 110 ALA B C 1
ATOM 5506 O O . ALA B 1 110 ? -12.82 20.984 11.469 1 96.25 110 ALA B O 1
ATOM 5507 N N . THR B 1 111 ? -10.641 20.531 11.5 1 97.69 111 THR B N 1
ATOM 5508 C CA . THR B 1 111 ? -10.773 19.484 10.492 1 97.69 111 THR B CA 1
ATOM 5509 C C . THR B 1 111 ? -9.641 18.469 10.633 1 97.69 111 THR B C 1
ATOM 5511 O O . THR B 1 111 ? -8.586 18.766 11.195 1 97.69 111 THR B O 1
ATOM 5514 N N . ALA B 1 112 ? -9.906 17.25 10.227 1 98.38 112 ALA B N 1
ATOM 5515 C CA . ALA B 1 112 ? -8.906 16.188 10.188 1 98.38 112 ALA B CA 1
ATOM 5516 C C . ALA B 1 112 ? -9.195 15.203 9.055 1 98.38 112 ALA B C 1
ATOM 5518 O O . ALA B 1 112 ? -10.352 14.875 8.781 1 98.38 112 ALA B O 1
ATOM 5519 N N . TRP B 1 113 ? -8.109 14.828 8.414 1 98.38 113 TRP B N 1
ATOM 5520 C CA . TRP B 1 113 ? -8.195 13.852 7.34 1 98.38 113 TRP B CA 1
ATOM 5521 C C . TRP B 1 113 ? -7.52 12.539 7.742 1 98.38 113 TRP B C 1
ATOM 5523 O O . TRP B 1 113 ? -6.461 12.547 8.375 1 98.38 113 TRP B O 1
ATOM 5533 N N . GLY B 1 114 ? -8.094 11.414 7.375 1 96.88 114 GLY B N 1
ATOM 5534 C CA . GLY B 1 114 ? -7.496 10.094 7.543 1 96.88 114 GLY B CA 1
ATOM 5535 C C . GLY B 1 114 ? -8.391 8.969 7.062 1 96.88 114 GLY B C 1
ATOM 5536 O O . GLY B 1 114 ? -9.609 9.141 6.957 1 96.88 114 GLY B O 1
ATOM 5537 N N . ASP B 1 115 ? -7.875 7.898 6.672 1 94.81 115 ASP B N 1
ATOM 5538 C CA . ASP B 1 115 ? -8.633 6.695 6.352 1 94.81 115 ASP B CA 1
ATOM 5539 C C . ASP B 1 115 ? -8.984 5.914 7.613 1 94.81 115 ASP B C 1
ATOM 5541 O O . ASP B 1 115 ? -8.273 4.984 7.996 1 94.81 115 ASP B O 1
ATOM 5545 N N . VAL B 1 116 ? -10.109 6.184 8.188 1 95.38 116 VAL B N 1
ATOM 5546 C CA . VAL B 1 116 ? -10.445 5.641 9.5 1 95.38 116 VAL B CA 1
ATOM 5547 C C . VAL B 1 116 ? -11.109 4.273 9.336 1 95.38 116 VAL B C 1
ATOM 5549 O O . VAL B 1 116 ? -11.289 3.547 10.32 1 95.38 116 VAL B O 1
ATOM 5552 N N . THR B 1 117 ? -11.398 3.896 8.094 1 91.25 117 THR B N 1
ATOM 5553 C CA . THR B 1 117 ? -12.062 2.619 7.848 1 91.25 117 THR B CA 1
ATOM 5554 C C . THR B 1 117 ? -11.07 1.604 7.273 1 91.25 117 THR B C 1
ATOM 5556 O O . THR B 1 117 ? -11.375 0.412 7.199 1 91.25 117 THR B O 1
ATOM 5559 N N . GLY B 1 118 ? -9.945 2.086 6.82 1 88.12 118 GLY B N 1
ATOM 5560 C CA . GLY B 1 118 ? -8.961 1.206 6.211 1 88.12 118 GLY B CA 1
ATOM 5561 C C . GLY B 1 118 ? -9.352 0.749 4.816 1 88.12 118 GLY B C 1
ATOM 5562 O O . GLY B 1 118 ? -8.852 -0.271 4.332 1 88.12 118 GLY B O 1
ATOM 5563 N N . ASN B 1 119 ? -10.234 1.511 4.094 1 89.25 119 ASN B N 1
ATOM 5564 C CA . ASN B 1 119 ? -10.766 1.02 2.826 1 89.25 119 ASN B CA 1
ATOM 5565 C C . ASN B 1 119 ? -10.109 1.72 1.638 1 89.25 119 ASN B C 1
ATOM 5567 O O . ASN B 1 119 ? -10.477 1.475 0.488 1 89.25 119 ASN B O 1
ATOM 5571 N N . GLY B 1 120 ? -9.148 2.621 1.884 1 88.56 120 GLY B N 1
ATOM 5572 C CA . GLY B 1 120 ? -8.406 3.264 0.812 1 88.56 120 GLY B CA 1
ATOM 5573 C C . GLY B 1 120 ? -8.953 4.637 0.451 1 88.56 120 GLY B C 1
ATOM 5574 O O . GLY B 1 120 ? -8.328 5.371 -0.317 1 88.56 120 GLY B O 1
ATOM 5575 N N . TRP B 1 121 ? -10.094 4.949 0.975 1 92.12 121 TRP B N 1
ATOM 5576 C CA . TRP B 1 121 ? -10.617 6.305 0.842 1 92.12 121 TRP B CA 1
ATOM 5577 C C . TRP B 1 121 ? -10.289 7.141 2.076 1 92.12 121 TRP B C 1
ATOM 5579 O O . TRP B 1 121 ? -10.312 6.633 3.201 1 92.12 121 TRP B O 1
ATOM 5589 N N . LEU B 1 122 ? -10 8.367 1.839 1 96.12 122 LEU B N 1
ATOM 5590 C CA . LEU B 1 122 ? -9.812 9.258 2.982 1 96.12 122 LEU B CA 1
ATOM 5591 C C . LEU B 1 122 ? -11.156 9.727 3.533 1 96.12 122 LEU B C 1
ATOM 5593 O O . LEU B 1 122 ? -12.086 9.992 2.77 1 96.12 122 LEU B O 1
ATOM 5597 N N . ASP B 1 123 ? -11.203 9.773 4.805 1 97.19 123 ASP B N 1
ATOM 5598 C CA . ASP B 1 123 ? -12.359 10.297 5.527 1 97.19 123 ASP B CA 1
ATOM 5599 C C . ASP B 1 123 ? -12.062 11.688 6.094 1 97.19 123 ASP B C 1
ATOM 5601 O O . ASP B 1 123 ? -10.906 12.078 6.223 1 97.19 123 ASP B O 1
ATOM 5605 N N . LEU B 1 124 ? -13.164 12.391 6.328 1 98.25 124 LEU B N 1
ATOM 5606 C CA . LEU B 1 124 ? -13.062 13.789 6.73 1 98.25 124 LEU B CA 1
ATOM 5607 C C . LEU B 1 124 ? -13.859 14.055 8 1 98.25 124 LEU B C 1
ATOM 5609 O O . LEU B 1 124 ? -15.047 13.711 8.07 1 98.25 124 LEU B O 1
ATOM 5613 N N . PHE B 1 125 ? -13.195 14.562 9.039 1 98.06 125 PHE B N 1
ATOM 5614 C CA . PHE B 1 125 ? -13.859 15.094 10.219 1 98.06 125 PHE B CA 1
ATOM 5615 C C . PHE B 1 125 ? -13.961 16.609 10.148 1 98.06 125 PHE B C 1
ATOM 5617 O O . PHE B 1 125 ? -13.008 17.281 9.75 1 98.06 125 PHE B O 1
ATOM 5624 N N . VAL B 1 126 ? -15.07 17.156 10.484 1 97.5 126 VAL B N 1
ATOM 5625 C CA . VAL B 1 126 ? -15.258 18.609 10.625 1 97.5 126 VAL B CA 1
ATOM 5626 C C . VAL B 1 126 ? -15.891 18.906 11.984 1 97.5 126 VAL B C 1
ATOM 5628 O O . VAL B 1 126 ? -16.922 18.344 12.336 1 97.5 126 VAL B O 1
ATOM 5631 N N . GLY B 1 127 ? -15.234 19.797 12.727 1 95.38 127 GLY B N 1
ATOM 5632 C CA . GLY B 1 127 ? -15.711 20.188 14.047 1 95.38 127 GLY B CA 1
ATOM 5633 C C . GLY B 1 127 ? -16.422 21.531 14.062 1 95.38 127 GLY B C 1
ATOM 5634 O O . GLY B 1 127 ? -15.992 22.469 13.383 1 95.38 127 GLY B O 1
ATOM 5635 N N . THR B 1 128 ? -17.484 21.594 14.836 1 90.75 128 THR B N 1
ATOM 5636 C CA . THR B 1 128 ? -18.266 22.812 14.984 1 90.75 128 THR B CA 1
ATOM 5637 C C . THR B 1 128 ? -17.859 23.578 16.25 1 90.75 128 THR B C 1
ATOM 5639 O O . THR B 1 128 ? -17.5 22.953 17.25 1 90.75 128 THR B O 1
ATOM 5642 N N . PHE B 1 129 ? -17.797 24.859 16.078 1 88.62 129 PHE B N 1
ATOM 5643 C CA . PHE B 1 129 ? -17.625 25.75 17.219 1 88.62 129 PHE B CA 1
ATOM 5644 C C . PHE B 1 129 ? -18.969 26.203 17.781 1 88.62 129 PHE B C 1
ATOM 5646 O O . PHE B 1 129 ? -19.516 27.203 17.344 1 88.62 129 PHE B O 1
ATOM 5653 N N . THR B 1 130 ? -19.453 25.453 18.766 1 83.19 130 THR B N 1
ATOM 5654 C CA . THR B 1 130 ? -20.766 25.75 19.297 1 83.19 130 THR B CA 1
ATOM 5655 C C . THR B 1 130 ? -20.672 26.75 20.453 1 83.19 130 THR B C 1
ATOM 5657 O O . THR B 1 130 ? -19.609 27.328 20.688 1 83.19 130 THR B O 1
ATOM 5660 N N . GLY B 1 131 ? -21.844 27.062 21.047 1 75.19 131 GLY B N 1
ATOM 5661 C CA . GLY B 1 131 ? -21.875 27.922 22.219 1 75.19 131 GLY B CA 1
ATOM 5662 C C . GLY B 1 131 ? -22.422 29.312 21.922 1 75.19 131 GLY B C 1
ATOM 5663 O O . GLY B 1 131 ? -22.25 30.234 22.719 1 75.19 131 GLY B O 1
ATOM 5664 N N . ARG B 1 132 ? -22.891 29.5 20.781 1 74.69 132 ARG B N 1
ATOM 5665 C CA . ARG B 1 132 ? -23.594 30.734 20.438 1 74.69 132 ARG B CA 1
ATOM 5666 C C . ARG B 1 132 ? -25.094 30.516 20.422 1 74.69 132 ARG B C 1
ATOM 5668 O O . ARG B 1 132 ? -25.562 29.375 20.484 1 74.69 132 ARG B O 1
ATOM 5675 N N . PRO B 1 133 ? -25.797 31.609 20.469 1 74.5 133 PRO B N 1
ATOM 5676 C CA . PRO B 1 133 ? -27.25 31.438 20.438 1 74.5 133 PRO B CA 1
ATOM 5677 C C . PRO B 1 133 ? -27.719 30.609 19.234 1 74.5 133 PRO B C 1
ATOM 5679 O O . PRO B 1 133 ? -27.172 30.734 18.141 1 74.5 133 PRO B O 1
ATOM 5682 N N . ARG B 1 134 ? -28.688 29.828 19.5 1 76.38 134 ARG B N 1
ATOM 5683 C CA . ARG B 1 134 ? -29.219 28.906 18.516 1 76.38 134 ARG B CA 1
ATOM 5684 C C . ARG B 1 134 ? -29.609 29.641 17.234 1 76.38 134 ARG B C 1
ATOM 5686 O O . ARG B 1 134 ? -29.469 29.109 16.141 1 76.38 134 ARG B O 1
ATOM 5693 N N . GLU B 1 135 ? -30.172 30.797 17.406 1 77.94 135 GLU B N 1
ATOM 5694 C CA . GLU B 1 135 ? -30.672 31.594 16.281 1 77.94 135 GLU B CA 1
ATOM 5695 C C . GLU B 1 135 ? -29.562 31.875 15.281 1 77.94 135 GLU B C 1
ATOM 5697 O O . GLU B 1 135 ? -29.812 32.031 14.086 1 77.94 135 GLU B O 1
ATOM 5702 N N . ASN B 1 136 ? -28.344 31.844 15.828 1 76.38 136 ASN B N 1
ATOM 5703 C CA . ASN B 1 136 ? -27.203 32.125 14.961 1 76.38 136 ASN B CA 1
ATOM 5704 C C . ASN B 1 136 ? -26.953 31 13.969 1 76.38 136 ASN B C 1
ATOM 5706 O O . ASN B 1 136 ? -26.312 31.188 12.938 1 76.38 136 ASN B O 1
ATOM 5710 N N . TYR B 1 137 ? -27.562 29.875 14.32 1 76.25 137 TYR B N 1
ATOM 5711 C CA . TYR B 1 137 ? -27.234 28.703 13.516 1 76.25 137 TYR B CA 1
ATOM 5712 C C . TYR B 1 137 ? -28.375 28.375 12.555 1 76.25 137 TYR B C 1
ATOM 5714 O O . TYR B 1 137 ? -28.266 27.469 11.734 1 76.25 137 TYR B O 1
ATOM 5722 N N . LEU B 1 138 ? -29.469 29.078 12.648 1 77.75 138 LEU B N 1
ATOM 5723 C CA . LEU B 1 138 ? -30.625 28.859 11.781 1 77.75 138 LEU B CA 1
ATOM 5724 C C . LEU B 1 138 ? -30.438 29.578 10.445 1 77.75 138 LEU B C 1
ATOM 5726 O O . LEU B 1 138 ? -31.109 30.578 10.18 1 77.75 138 LEU B O 1
ATOM 5730 N N . VAL B 1 139 ? -29.469 29.078 9.703 1 77.12 139 VAL B N 1
ATOM 5731 C CA . VAL B 1 139 ? -29.125 29.703 8.438 1 77.12 139 VAL B CA 1
ATOM 5732 C C . VAL B 1 139 ? -29.281 28.688 7.301 1 77.12 139 VAL B C 1
ATOM 5734 O O . VAL B 1 139 ? -29.234 27.484 7.531 1 77.12 139 VAL B O 1
ATOM 5737 N N . ARG B 1 140 ? -29.609 29.109 6.031 1 77.12 140 ARG B N 1
ATOM 5738 C CA . ARG B 1 140 ? -29.688 28.312 4.816 1 77.12 140 ARG B CA 1
ATOM 5739 C C . ARG B 1 140 ? -30.641 27.141 4.988 1 77.12 140 ARG B C 1
ATOM 5741 O O . ARG B 1 140 ? -30.375 26.047 4.492 1 77.12 140 ARG B O 1
ATOM 5748 N N . GLY B 1 141 ? -31.625 27.344 5.82 1 77.12 141 GLY B N 1
ATOM 5749 C CA . GLY B 1 141 ? -32.625 26.297 6.008 1 77.12 141 GLY B CA 1
ATOM 5750 C C . GLY B 1 141 ? -32.188 25.234 7.004 1 77.12 141 GLY B C 1
ATOM 5751 O O . GLY B 1 141 ? -32.812 24.172 7.102 1 77.12 141 GLY B O 1
ATOM 5752 N N . SER B 1 142 ? -31.094 25.531 7.68 1 80.88 142 SER B N 1
ATOM 5753 C CA . SER B 1 142 ? -30.641 24.578 8.688 1 80.88 142 SER B CA 1
ATOM 5754 C C . SER B 1 142 ? -31.625 24.516 9.859 1 80.88 142 SER B C 1
ATOM 5756 O O . SER B 1 142 ? -32.344 25.469 10.117 1 80.88 142 SER B O 1
ATOM 5758 N N . ASP B 1 143 ? -31.719 23.375 10.445 1 78.56 143 ASP B N 1
ATOM 5759 C CA . ASP B 1 143 ? -32.594 23.188 11.594 1 78.56 143 ASP B CA 1
ATOM 5760 C C . ASP B 1 143 ? -31.906 23.578 12.891 1 78.56 143 ASP B C 1
ATOM 5762 O O . ASP B 1 143 ? -32.438 23.328 13.977 1 78.56 143 ASP B O 1
ATOM 5766 N N . GLY B 1 144 ? -30.766 24.125 12.781 1 78.75 144 GLY B N 1
ATOM 5767 C CA . GLY B 1 144 ? -30.031 24.5 13.977 1 78.75 144 GLY B CA 1
ATOM 5768 C C . GLY B 1 144 ? -28.547 24.188 13.891 1 78.75 144 GLY B C 1
ATOM 5769 O O . GLY B 1 144 ? -27.969 24.203 12.805 1 78.75 144 GLY B O 1
ATOM 5770 N N . ILE B 1 145 ? -27.984 23.984 15.117 1 78.81 145 ILE B N 1
ATOM 5771 C CA . ILE B 1 145 ? -26.547 23.734 15.219 1 78.81 145 ILE B CA 1
ATOM 5772 C C . ILE B 1 145 ? -26.219 22.359 14.656 1 78.81 145 ILE B C 1
ATOM 5774 O O . ILE B 1 145 ? -26.812 21.359 15.062 1 78.81 145 ILE B O 1
ATOM 5778 N N . ALA B 1 146 ? -25.344 22.375 13.656 1 85.44 146 ALA B N 1
ATOM 5779 C CA . ALA B 1 146 ? -24.844 21.078 13.188 1 85.44 146 ALA B CA 1
ATOM 5780 C C . ALA B 1 146 ? -23.828 20.5 14.164 1 85.44 146 ALA B C 1
ATOM 5782 O O . ALA B 1 146 ? -22.953 21.219 14.656 1 85.44 146 ALA B O 1
ATOM 5783 N N . PRO B 1 147 ? -23.938 19.25 14.539 1 90.62 147 PRO B N 1
ATOM 5784 C CA . PRO B 1 147 ? -22.922 18.594 15.383 1 90.62 147 PRO B CA 1
ATOM 5785 C C . PRO B 1 147 ? -21.609 18.375 14.648 1 90.62 147 PRO B C 1
ATOM 5787 O O . PRO B 1 147 ? -21.516 18.609 13.445 1 90.62 147 PRO B O 1
ATOM 5790 N N . ASP B 1 148 ? -20.609 18.016 15.445 1 94.44 148 ASP B N 1
ATOM 5791 C CA . ASP B 1 148 ? -19.406 17.5 14.789 1 94.44 148 ASP B CA 1
ATOM 5792 C C . ASP B 1 148 ? -19.766 16.391 13.797 1 94.44 148 ASP B C 1
ATOM 5794 O O . ASP B 1 148 ? -20.672 15.594 14.047 1 94.44 148 ASP B O 1
ATOM 5798 N N . ARG B 1 149 ? -19.031 16.391 12.633 1 96.44 149 ARG B N 1
ATOM 5799 C CA . ARG B 1 149 ? -19.359 15.43 11.586 1 96.44 149 ARG B CA 1
ATOM 5800 C C . ARG B 1 149 ? -18.141 14.609 11.203 1 96.44 149 ARG B C 1
ATOM 5802 O O . ARG B 1 149 ? -17.047 15.156 10.992 1 96.44 149 ARG B O 1
ATOM 5809 N N . LEU B 1 150 ? -18.312 13.312 11.25 1 97.75 150 LEU B N 1
ATOM 5810 C CA . LEU B 1 150 ? -17.422 12.414 10.516 1 97.75 150 LEU B CA 1
ATOM 5811 C C . LEU B 1 150 ? -18.016 12.047 9.164 1 97.75 150 LEU B C 1
ATOM 5813 O O . LEU B 1 150 ? -19.156 11.57 9.086 1 97.75 150 LEU B O 1
ATOM 5817 N N . LEU B 1 151 ? -17.312 12.375 8.094 1 97.75 151 LEU B N 1
ATOM 5818 C CA . LEU B 1 151 ? -17.719 12.125 6.723 1 97.75 151 LEU B CA 1
ATOM 5819 C C . LEU B 1 151 ? -16.859 11.039 6.086 1 97.75 151 LEU B C 1
ATOM 5821 O O . LEU B 1 151 ? -15.641 11.203 5.965 1 97.75 151 LEU B O 1
ATOM 5825 N N . LEU B 1 152 ? -17.484 9.93 5.699 1 95.88 152 LEU B N 1
ATOM 5826 C CA . LEU B 1 152 ? -16.766 8.805 5.109 1 95.88 152 LEU B CA 1
ATOM 5827 C C . LEU B 1 152 ? -16.594 9.008 3.607 1 95.88 152 LEU B C 1
ATOM 5829 O O . LEU B 1 152 ? -17.547 9.305 2.895 1 95.88 152 LEU B O 1
ATOM 5833 N N . GLY B 1 153 ? -15.367 8.867 3.15 1 95 153 GLY B N 1
ATOM 5834 C CA . GLY B 1 153 ? -15.062 8.992 1.732 1 95 153 GLY B CA 1
ATOM 5835 C C . GLY B 1 153 ? -15.414 7.754 0.933 1 95 153 GLY B C 1
ATOM 5836 O O . GLY B 1 153 ? -15.367 6.637 1.452 1 95 153 GLY B O 1
ATOM 5837 N N . GLY B 1 154 ? -15.648 7.941 -0.344 1 89.56 154 GLY B N 1
ATOM 5838 C CA . GLY B 1 154 ? -15.961 6.891 -1.299 1 89.56 154 GLY B CA 1
ATOM 5839 C C . GLY B 1 154 ? -15.883 7.348 -2.742 1 89.56 154 GLY B C 1
ATOM 5840 O O . GLY B 1 154 ? -15.477 8.484 -3.016 1 89.56 154 GLY B O 1
ATOM 5841 N N . PRO B 1 155 ? -16.266 6.539 -3.654 1 83.25 155 PRO B N 1
ATOM 5842 C CA . PRO B 1 155 ? -16.141 6.875 -5.074 1 83.25 155 PRO B CA 1
ATOM 5843 C C . PRO B 1 155 ? -17.031 8.047 -5.484 1 83.25 155 PRO B C 1
ATOM 5845 O O . PRO B 1 155 ? -16.719 8.758 -6.441 1 83.25 155 PRO B O 1
ATOM 5848 N N . ASP B 1 156 ? -18.156 8.242 -4.727 1 88.06 156 ASP B N 1
ATOM 5849 C CA . ASP B 1 156 ? -19.094 9.297 -5.09 1 88.06 156 ASP B CA 1
ATOM 5850 C C . ASP B 1 156 ? -18.984 10.492 -4.148 1 88.06 156 ASP B C 1
ATOM 5852 O O . ASP B 1 156 ? -19.891 11.312 -4.062 1 88.06 156 ASP B O 1
ATOM 5856 N N . GLY B 1 157 ? -17.875 10.523 -3.488 1 94.62 157 GLY B N 1
ATOM 5857 C CA . GLY B 1 157 ? -17.688 11.609 -2.537 1 94.62 157 GLY B CA 1
ATOM 5858 C C . GLY B 1 157 ? -17.812 11.172 -1.093 1 94.62 157 GLY B C 1
ATOM 5859 O O . GLY B 1 157 ? -17.203 10.172 -0.688 1 94.62 157 GLY B O 1
ATOM 5860 N N . PHE B 1 158 ? -18.531 12.039 -0.295 1 97.12 158 PHE B N 1
ATOM 5861 C CA . PHE B 1 158 ? -18.578 11.812 1.145 1 97.12 158 PHE B CA 1
ATOM 5862 C C . PHE B 1 158 ? -20 11.523 1.61 1 97.12 158 PHE B C 1
ATOM 5864 O O . PHE B 1 158 ? -20.953 12.078 1.074 1 97.12 158 PHE B O 1
ATOM 5871 N N . THR B 1 159 ? -20.125 10.664 2.623 1 95.31 159 THR B N 1
ATOM 5872 C CA . THR B 1 159 ? -21.375 10.398 3.32 1 95.31 159 THR B CA 1
ATOM 5873 C C . THR B 1 159 ? -21.203 10.516 4.828 1 95.31 159 THR B C 1
ATOM 5875 O O . THR B 1 159 ? -20.109 10.25 5.352 1 95.31 159 THR B O 1
ATOM 5878 N N . VAL B 1 160 ? -22.219 10.969 5.461 1 96.19 160 VAL B N 1
ATOM 5879 C CA . VAL B 1 160 ? -22.156 11.117 6.91 1 96.19 160 VAL B CA 1
ATOM 5880 C C . VAL B 1 160 ? -22.016 9.75 7.57 1 96.19 160 VAL B C 1
ATOM 5882 O O . VAL B 1 160 ? -22.719 8.805 7.203 1 96.19 160 VAL B O 1
ATOM 5885 N N . ALA B 1 161 ? -21.062 9.609 8.484 1 95.81 161 ALA B N 1
ATOM 5886 C CA . ALA B 1 161 ? -20.984 8.406 9.305 1 95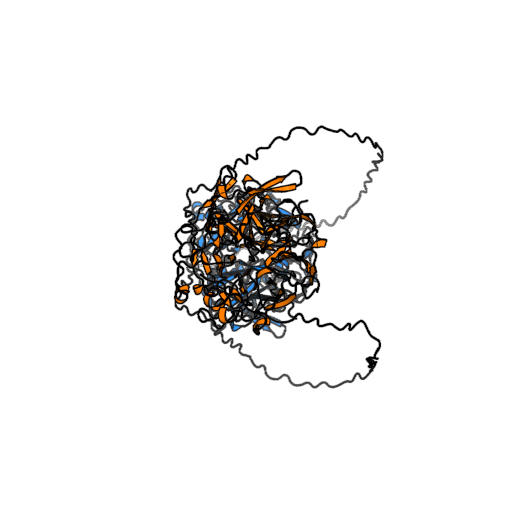.81 161 ALA B CA 1
ATOM 5887 C C . ALA B 1 161 ? -22.125 8.352 10.32 1 95.81 161 ALA B C 1
ATOM 5889 O O . ALA B 1 161 ? -22.062 8.992 11.375 1 95.81 161 ALA B O 1
ATOM 5890 N N . GLU B 1 162 ? -23.047 7.566 10.156 1 91.25 162 GLU B N 1
ATOM 5891 C CA . GLU B 1 162 ? -24.281 7.562 10.953 1 91.25 162 GLU B CA 1
ATOM 5892 C C . GLU B 1 162 ? -24.016 7.078 12.375 1 91.25 162 GLU B C 1
ATOM 5894 O O . GLU B 1 162 ? -24.688 7.492 13.312 1 91.25 162 GLU B O 1
ATOM 5899 N N . ASN B 1 163 ? -23.016 6.293 12.484 1 90.69 163 ASN B N 1
ATOM 5900 C CA . ASN B 1 163 ? -22.75 5.719 13.805 1 90.69 163 ASN B CA 1
ATOM 5901 C C . ASN B 1 163 ? -21.781 6.586 14.602 1 90.69 163 ASN B C 1
ATOM 5903 O O . ASN B 1 163 ? -21.438 6.254 15.742 1 90.69 163 ASN B O 1
ATOM 5907 N N . PHE B 1 164 ? -21.328 7.641 14.031 1 95.12 164 PHE B N 1
ATOM 5908 C CA . PHE B 1 164 ? -20.484 8.562 14.781 1 95.12 164 PHE B CA 1
ATOM 5909 C C . PHE B 1 164 ? -21.297 9.289 15.852 1 95.12 164 PHE B C 1
ATOM 5911 O O . PHE B 1 164 ? -22.406 9.758 15.586 1 95.12 164 PHE B O 1
ATOM 5918 N N . PRO B 1 165 ? -20.797 9.445 17.047 1 92.44 165 PRO B N 1
ATOM 5919 C CA . PRO B 1 165 ? -21.578 10.078 18.109 1 92.44 165 PRO B CA 1
ATOM 5920 C C . PRO B 1 165 ? -21.906 11.539 17.812 1 92.44 165 PRO B C 1
ATOM 5922 O O . PRO B 1 165 ? -21.062 12.266 17.281 1 92.44 165 PRO B O 1
ATOM 5925 N N . GLU B 1 166 ? -23.125 11.875 18.141 1 88.88 166 GLU B N 1
ATOM 5926 C CA . GLU B 1 166 ? -23.5 13.281 18.031 1 88.88 166 GLU B CA 1
ATOM 5927 C C . GLU B 1 166 ? -22.859 14.102 19.156 1 88.88 166 GLU B C 1
ATOM 5929 O O . GLU B 1 166 ? -23.141 13.883 20.328 1 88.88 166 GLU B O 1
ATOM 5934 N N . MET B 1 167 ? -22.031 15.008 18.75 1 88.75 167 MET B N 1
ATOM 5935 C CA . MET B 1 167 ? -21.312 15.812 19.734 1 88.75 167 MET B CA 1
ATOM 5936 C C . MET B 1 167 ? -21.391 17.297 19.375 1 88.75 167 MET B C 1
ATOM 5938 O O . MET B 1 167 ? -21.312 17.656 18.203 1 88.75 167 MET B O 1
ATOM 5942 N N . TYR B 1 168 ? -21.609 18.031 20.469 1 86.62 168 TYR B N 1
ATOM 5943 C CA . TYR B 1 168 ? -21.641 19.5 20.375 1 86.62 168 TYR B CA 1
ATOM 5944 C C . TYR B 1 168 ? -20.625 20.109 21.328 1 86.62 168 TYR B C 1
ATOM 5946 O O . TYR B 1 168 ? -20.656 19.859 22.531 1 86.62 168 TYR B O 1
ATOM 5954 N N . GLY B 1 169 ? -19.641 20.75 20.781 1 86.19 169 GLY B N 1
ATOM 5955 C CA . GLY B 1 169 ? -18.625 21.438 21.562 1 86.19 169 GLY B CA 1
ATOM 5956 C C . GLY B 1 169 ? -17.891 22.5 20.766 1 86.19 169 GLY B C 1
ATOM 5957 O O . GLY B 1 169 ? -18.156 22.688 19.578 1 86.19 169 GLY B O 1
ATOM 5958 N N . ARG B 1 170 ? -17.078 23.312 21.453 1 89.81 170 ARG B N 1
ATOM 5959 C CA . ARG B 1 170 ? -16.203 24.266 20.766 1 89.81 170 ARG B CA 1
ATOM 5960 C C . ARG B 1 170 ? -14.969 23.562 20.203 1 89.81 170 ARG B C 1
ATOM 5962 O O . ARG B 1 170 ? -13.844 23.844 20.641 1 89.81 170 ARG B O 1
ATOM 5969 N N . THR B 1 171 ? -15.297 22.703 19.297 1 92.62 171 THR B N 1
ATOM 5970 C CA . THR B 1 171 ? -14.211 21.953 18.688 1 92.62 171 THR B CA 1
ATOM 5971 C C . THR B 1 171 ? -13.312 22.859 17.875 1 92.62 171 THR B C 1
ATOM 5973 O O . THR B 1 171 ? -13.766 23.484 16.906 1 92.62 171 THR B O 1
ATOM 5976 N N . SER B 1 172 ? -12.016 22.984 18.281 1 93.31 172 SER B N 1
ATOM 5977 C CA . SER B 1 172 ? -11.109 23.969 17.688 1 93.31 172 SER B CA 1
ATOM 5978 C C . SER B 1 172 ? -9.797 23.312 17.266 1 93.31 172 SER B C 1
ATOM 5980 O O . SER B 1 172 ? -8.828 24.016 16.953 1 93.31 172 SER B O 1
ATOM 5982 N N . GLY B 1 173 ? -9.703 22.062 17.297 1 95.75 173 GLY B N 1
ATOM 5983 C CA . GLY B 1 173 ? -8.609 21.25 16.797 1 95.75 173 GLY B CA 1
ATOM 5984 C C . GLY B 1 173 ? -8.961 19.781 16.688 1 95.75 173 GLY B C 1
ATOM 5985 O O . GLY B 1 173 ? -9.805 19.281 17.438 1 95.75 173 GLY B O 1
ATOM 5986 N N . ALA B 1 174 ? -8.367 19.094 15.75 1 97.25 174 ALA B N 1
ATOM 5987 C CA . ALA B 1 174 ? -8.617 17.672 15.586 1 97.25 174 ALA B CA 1
ATOM 5988 C C . ALA B 1 174 ? -7.473 16.984 14.836 1 97.25 174 ALA B C 1
ATOM 5990 O O . ALA B 1 174 ? -6.816 17.609 14 1 97.25 174 ALA B O 1
ATOM 5991 N N . ALA B 1 175 ? -7.23 15.75 15.156 1 98.06 175 ALA B N 1
ATOM 5992 C CA . ALA B 1 175 ? -6.27 14.922 14.438 1 98.06 175 ALA B CA 1
ATOM 5993 C C . ALA B 1 175 ? -6.633 13.438 14.547 1 98.06 175 ALA B C 1
ATOM 5995 O O . ALA B 1 175 ? -7.051 12.977 15.617 1 98.06 175 ALA B O 1
ATOM 5996 N N . PHE B 1 176 ? -6.512 12.734 13.422 1 97.81 176 PHE B N 1
ATOM 5997 C CA . PHE B 1 176 ? -6.551 11.281 13.453 1 97.81 176 PHE B CA 1
ATOM 5998 C C . PHE B 1 176 ? -5.168 10.703 13.719 1 97.81 176 PHE B C 1
ATOM 6000 O O . PHE B 1 176 ? -4.207 11.023 13.016 1 97.81 176 PHE B O 1
ATOM 6007 N N . VAL B 1 177 ? -5.09 9.82 14.742 1 97.44 177 VAL B N 1
ATOM 6008 C CA . VAL B 1 177 ? -3.816 9.203 15.102 1 97.44 177 VAL B CA 1
ATOM 6009 C C . VAL B 1 177 ? -4.062 7.871 15.805 1 97.44 177 VAL B C 1
ATOM 6011 O O . VAL B 1 177 ? -5.031 7.73 16.562 1 97.44 177 VAL B O 1
ATOM 6014 N N . ASP B 1 178 ? -3.221 6.922 15.539 1 95.81 178 ASP B N 1
ATOM 6015 C CA . ASP B 1 178 ? -3.287 5.633 16.219 1 95.81 178 ASP B CA 1
ATOM 6016 C C . ASP B 1 178 ? -2.662 5.707 17.609 1 95.81 178 ASP B C 1
ATOM 6018 O O . ASP B 1 178 ? -1.455 5.512 17.766 1 95.81 178 ASP B O 1
ATOM 6022 N N . LEU B 1 179 ? -3.492 5.832 18.609 1 96.88 179 LEU B N 1
ATOM 6023 C CA . LEU B 1 179 ? -3 6.156 19.938 1 96.88 179 LEU B CA 1
ATOM 6024 C C . LEU B 1 179 ? -2.77 4.887 20.766 1 96.88 179 LEU B C 1
ATOM 6026 O O . LEU B 1 179 ? -2.121 4.93 21.812 1 96.88 179 LEU B O 1
ATOM 6030 N N . ASP B 1 180 ? -3.254 3.773 20.297 1 93.88 180 ASP B N 1
ATOM 6031 C CA . ASP B 1 180 ? -3.09 2.539 21.062 1 93.88 180 ASP B CA 1
ATOM 6032 C C . ASP B 1 180 ? -2.354 1.481 20.25 1 93.88 180 ASP B C 1
ATOM 6034 O O . ASP B 1 180 ? -2.305 0.312 20.625 1 93.88 180 ASP B O 1
ATOM 6038 N N . ASN B 1 181 ? -1.884 1.774 19.094 1 91.44 181 ASN B N 1
ATOM 6039 C CA . ASN B 1 181 ? -1.063 0.94 18.234 1 91.44 181 ASN B CA 1
ATOM 6040 C C . ASN B 1 181 ? -1.824 -0.295 17.75 1 91.44 181 ASN B C 1
ATOM 6042 O O . ASN B 1 181 ? -1.246 -1.376 17.625 1 91.44 181 ASN B O 1
ATOM 6046 N N . ASP B 1 182 ? -3.086 -0.116 17.516 1 88 182 ASP B N 1
ATOM 6047 C CA . ASP B 1 182 ? -3.832 -1.29 17.062 1 88 182 ASP B CA 1
ATOM 6048 C C . ASP B 1 182 ? -4.078 -1.25 15.562 1 88 182 ASP B C 1
ATOM 6050 O O . ASP B 1 182 ? -4.75 -2.127 15.008 1 88 182 ASP B O 1
ATOM 6054 N N . GLY B 1 183 ? -3.576 -0.17 14.922 1 85.31 183 GLY B N 1
ATOM 6055 C CA . GLY B 1 183 ? -3.582 -0.142 13.469 1 85.31 183 GLY B CA 1
ATOM 6056 C C . GLY B 1 183 ? -4.672 0.742 12.891 1 85.31 183 GLY B C 1
ATOM 6057 O O . GLY B 1 183 ? -4.637 1.091 11.711 1 85.31 183 GLY B O 1
ATOM 6058 N N . ASP B 1 184 ? -5.711 1.037 13.57 1 90.25 184 ASP B N 1
ATOM 6059 C CA . ASP B 1 184 ? -6.711 1.981 13.078 1 90.25 184 ASP B CA 1
ATOM 6060 C C . ASP B 1 184 ? -6.535 3.354 13.727 1 90.25 184 ASP B C 1
ATOM 6062 O O . ASP B 1 184 ? -5.82 3.488 14.719 1 90.25 184 ASP B O 1
ATOM 6066 N N . LEU B 1 185 ? -7.043 4.336 13.117 1 95.62 185 LEU B N 1
ATOM 6067 C CA . LEU B 1 185 ? -6.832 5.711 13.555 1 95.62 185 LEU B CA 1
ATOM 6068 C C . LEU B 1 185 ? -7.883 6.125 14.578 1 95.62 185 LEU B C 1
ATOM 6070 O O . LEU B 1 185 ? -9.086 6.035 14.305 1 95.62 185 LEU B O 1
ATOM 6074 N N . ASP B 1 186 ? -7.453 6.605 15.688 1 97.12 186 ASP B N 1
ATOM 6075 C CA . ASP B 1 186 ? -8.305 7.25 16.688 1 97.12 186 ASP B CA 1
ATOM 6076 C C . ASP B 1 186 ? -8.469 8.742 16.391 1 97.12 186 ASP B C 1
ATOM 6078 O O . ASP B 1 186 ? -7.98 9.234 15.367 1 97.12 186 ASP B O 1
ATOM 6082 N N . LEU B 1 187 ? -9.312 9.391 17.234 1 97.88 187 LEU B N 1
ATOM 6083 C CA . LEU B 1 187 ? -9.578 10.812 17 1 97.88 187 LEU B CA 1
ATOM 6084 C C . LEU B 1 187 ? -9.367 11.609 18.281 1 97.88 187 LEU B C 1
ATOM 6086 O O . LEU B 1 187 ? -9.898 11.258 19.344 1 97.88 187 LEU B O 1
ATOM 6090 N N . VAL B 1 188 ? -8.547 12.641 18.203 1 97.25 188 VAL B N 1
ATOM 6091 C CA . VAL B 1 188 ? -8.391 13.602 19.297 1 97.25 188 VAL B CA 1
ATOM 6092 C C . VAL B 1 188 ? -9.094 14.914 18.922 1 97.25 188 VAL B C 1
ATOM 6094 O O . VAL B 1 188 ? -8.922 15.422 17.812 1 97.25 188 VAL B O 1
ATOM 6097 N N . LEU B 1 189 ? -9.859 15.391 19.859 1 95.38 189 LEU B N 1
ATOM 6098 C CA . LEU B 1 189 ? -10.555 16.656 19.688 1 95.38 189 LEU B CA 1
ATOM 6099 C C . LEU B 1 189 ? -10.125 17.672 20.75 1 95.38 189 LEU B C 1
ATOM 6101 O O . LEU B 1 189 ? -10.281 17.422 21.938 1 95.38 189 LEU B O 1
ATOM 6105 N N . SER B 1 190 ? -9.523 18.75 20.281 1 94.06 190 SER B N 1
ATOM 6106 C CA . SER B 1 190 ? -9.219 19.891 21.141 1 94.06 190 SER B CA 1
ATOM 6107 C C . SER B 1 190 ? -10.391 20.859 21.203 1 94.06 190 SER B C 1
ATOM 6109 O O . SER B 1 190 ? -10.914 21.266 20.156 1 94.06 190 SER B O 1
ATOM 6111 N N . ARG B 1 191 ? -10.758 21.281 22.391 1 91 191 ARG B N 1
ATOM 6112 C CA . ARG B 1 191 ? -11.914 22.172 22.531 1 91 191 ARG B CA 1
ATOM 6113 C C . ARG B 1 191 ? -11.57 23.391 23.375 1 91 191 ARG B C 1
ATOM 6115 O O . ARG B 1 191 ? -10.734 23.328 24.266 1 91 191 ARG B O 1
ATOM 6122 N N . ASN B 1 192 ? -12.195 24.438 23.031 1 86 192 ASN B N 1
ATOM 6123 C CA . ASN B 1 192 ? -11.984 25.719 23.688 1 86 192 ASN B CA 1
ATOM 6124 C C . ASN B 1 192 ? -13.008 25.953 24.797 1 86 192 ASN B C 1
ATOM 6126 O O . ASN B 1 192 ? -14.211 26.031 24.531 1 86 192 ASN B O 1
ATOM 6130 N N . ASP B 1 193 ? -12.531 25.797 26.141 1 72.5 193 ASP B N 1
ATOM 6131 C CA . ASP B 1 193 ? -13.414 25.953 27.297 1 72.5 193 ASP B CA 1
ATOM 6132 C C . ASP B 1 193 ? -13.891 27.406 27.438 1 72.5 193 ASP B C 1
ATOM 6134 O O . ASP B 1 193 ? -13.086 28.328 27.406 1 72.5 193 ASP B O 1
ATOM 6138 N N . SER B 1 194 ? -15.062 27.812 26.922 1 55.59 194 SER B N 1
ATOM 6139 C CA . SER B 1 194 ? -15.453 29.172 27.312 1 55.59 194 SER B CA 1
ATOM 6140 C C . SER B 1 194 ? -16.484 29.141 28.438 1 55.59 194 SER B C 1
ATOM 6142 O O . SER B 1 194 ? -17.516 28.484 28.312 1 55.59 194 SER B O 1
ATOM 6144 N N . LYS B 1 195 ? -16 29.016 29.734 1 52.03 195 LYS B N 1
ATOM 6145 C CA . LYS B 1 195 ? -16.984 29.25 30.797 1 52.03 195 LYS B CA 1
ATOM 6146 C C . LYS B 1 195 ? -18.062 30.25 30.344 1 52.03 195 LYS B C 1
ATOM 6148 O O . LYS B 1 195 ? -19.078 30.406 31.016 1 52.03 195 LYS B O 1
ATOM 6153 N N . SER B 1 196 ? -17.672 31.078 29.469 1 45.28 196 SER B N 1
ATOM 6154 C CA . SER B 1 196 ? -18.578 32.188 29.188 1 45.28 196 SER B CA 1
ATOM 6155 C C . SER B 1 196 ? -19.781 31.719 28.375 1 45.28 196 SER B C 1
ATOM 6157 O O . SER B 1 196 ? -20.328 32.469 27.578 1 45.28 196 SER B O 1
ATOM 6159 N N . SER B 1 197 ? -19.891 30.438 28.312 1 43.72 197 SER B N 1
ATOM 6160 C CA . SER B 1 197 ? -21.094 30.203 27.516 1 43.72 197 SER B CA 1
ATOM 6161 C C . SER B 1 197 ? -22.312 30.891 28.141 1 43.72 197 SER B C 1
ATOM 6163 O O . SER B 1 197 ? -22.359 31.094 29.344 1 43.72 197 SER B O 1
ATOM 6165 N N . ALA B 1 198 ? -23.062 31.562 27.328 1 41.5 198 ALA B N 1
ATOM 6166 C CA . ALA B 1 198 ? -24.266 32.312 27.688 1 41.5 198 ALA B CA 1
ATOM 6167 C C . ALA B 1 198 ? -25.078 31.578 28.75 1 41.5 198 ALA B C 1
ATOM 6169 O O . ALA B 1 198 ? -25.359 30.375 28.609 1 41.5 198 ALA B O 1
ATOM 6170 N N . PRO B 1 199 ? -25.094 32.125 29.953 1 39.47 199 PRO B N 1
ATOM 6171 C CA . PRO B 1 199 ? -25.844 31.578 31.094 1 39.47 199 PRO B CA 1
ATOM 6172 C C . PRO B 1 199 ? -27.141 30.891 30.672 1 39.47 199 PRO B C 1
ATOM 6174 O O . PRO B 1 199 ? -27.641 30.031 31.391 1 39.47 199 PRO B O 1
ATOM 6177 N N . ASN B 1 200 ? -28.031 31.641 30.047 1 36.56 200 ASN B N 1
ATOM 6178 C CA . ASN B 1 200 ? -29.453 31.328 30.031 1 36.56 200 ASN B CA 1
ATOM 6179 C C . ASN B 1 200 ? -29.75 30.125 29.141 1 36.56 200 ASN B C 1
ATOM 6181 O O . ASN B 1 200 ? -30.891 29.703 29.031 1 36.56 200 ASN B O 1
ATOM 6185 N N . ASP B 1 201 ? -29.219 30.031 27.891 1 40.03 201 ASP B N 1
ATOM 6186 C CA . ASP B 1 201 ? -29.844 29.031 27.047 1 40.03 201 ASP B CA 1
ATOM 6187 C C . ASP B 1 201 ? -29.328 27.625 27.359 1 40.03 201 ASP B C 1
ATOM 6189 O O . ASP B 1 201 ? -28.188 27.469 27.797 1 40.03 201 ASP B O 1
ATOM 6193 N N . LYS B 1 202 ? -30.156 26.688 27.531 1 39.91 202 LYS B N 1
ATOM 6194 C CA . LYS B 1 202 ? -30.078 25.219 27.609 1 39.91 202 LYS B CA 1
ATOM 6195 C C . LYS B 1 202 ? -28.844 24.703 26.891 1 39.91 202 LYS B C 1
ATOM 6197 O O . LYS B 1 202 ? -28.625 23.484 26.812 1 39.91 202 LYS B O 1
ATOM 6202 N N . PHE B 1 203 ? -28.219 25.453 26.109 1 42.44 203 PHE B N 1
ATOM 6203 C CA . PHE B 1 203 ? -27.141 24.922 25.297 1 42.44 203 PHE B CA 1
ATOM 6204 C C . PHE B 1 203 ? -25.891 24.672 26.156 1 42.44 203 PHE B C 1
ATOM 6206 O O . PHE B 1 203 ? -24.797 24.516 25.625 1 42.44 203 PHE B O 1
ATOM 6213 N N . ASN B 1 204 ? -25.953 24.953 27.406 1 44.78 204 ASN B N 1
ATOM 6214 C CA . ASN B 1 204 ? -24.969 24.594 28.422 1 44.78 204 ASN B CA 1
ATOM 6215 C C . ASN B 1 204 ? -24.484 23.156 28.25 1 44.78 204 ASN B C 1
ATOM 6217 O O . ASN B 1 204 ? -23.766 22.641 29.109 1 44.78 204 ASN B O 1
ATOM 6221 N N . GLU B 1 205 ? -25.047 22.531 27.328 1 54.88 205 GLU B N 1
ATOM 6222 C CA . GLU B 1 205 ? -24.703 21.109 27.297 1 54.88 205 GLU B CA 1
ATOM 6223 C C . GLU B 1 205 ? -23.594 20.828 26.297 1 54.88 205 GLU B C 1
ATOM 6225 O O . GLU B 1 205 ? -23.531 19.75 25.719 1 54.88 205 GLU B O 1
ATOM 6230 N N . PHE B 1 206 ? -22.766 21.969 26.109 1 62.75 206 PHE B N 1
ATOM 6231 C CA . PHE B 1 206 ? -21.688 21.625 25.188 1 62.75 206 PHE B CA 1
ATOM 6232 C C . PHE B 1 206 ? -20.5 21.062 25.938 1 62.75 206 PHE B C 1
ATOM 6234 O O . PHE B 1 206 ? -20.219 21.438 27.078 1 62.75 206 PHE B O 1
ATOM 6241 N N . ASP B 1 207 ? -19.969 20.047 25.328 1 65.5 207 ASP B N 1
ATOM 6242 C CA . ASP B 1 207 ? -18.766 19.391 25.844 1 65.5 207 ASP B CA 1
ATOM 6243 C C . ASP B 1 207 ? -17.531 20.25 25.578 1 65.5 207 ASP B C 1
ATOM 6245 O O . ASP B 1 207 ? -17.219 20.562 24.438 1 65.5 207 ASP B O 1
ATOM 6249 N N . ASN B 1 208 ? -16.922 20.859 26.625 1 71.38 208 ASN B N 1
ATOM 6250 C CA . ASN B 1 208 ? -15.789 21.766 26.453 1 71.38 208 ASN B CA 1
ATOM 6251 C C . ASN B 1 208 ? -14.461 21.062 26.734 1 71.38 208 ASN B C 1
ATOM 6253 O O . ASN B 1 208 ? -13.406 21.703 26.766 1 71.38 208 ASN B O 1
ATOM 6257 N N . GLN B 1 209 ? -14.492 19.875 26.828 1 78.81 209 GLN B N 1
ATOM 6258 C CA . GLN B 1 209 ? -13.281 19.141 27.172 1 78.81 209 GLN B CA 1
ATOM 6259 C C . GLN B 1 209 ? -12.578 18.625 25.922 1 78.81 209 GLN B C 1
ATOM 6261 O O . GLN B 1 209 ? -13.234 18.266 24.938 1 78.81 209 GLN B O 1
ATOM 6266 N N . THR B 1 210 ? -11.211 18.766 26.016 1 87.75 210 THR B N 1
ATOM 6267 C CA . THR B 1 210 ? -10.43 18.016 25.031 1 87.75 210 THR B CA 1
ATOM 6268 C C . THR B 1 210 ? -10.539 16.516 25.266 1 87.75 210 THR B C 1
ATOM 6270 O O . THR B 1 210 ? -10.344 16.047 26.391 1 87.75 210 THR B O 1
ATOM 6273 N N . ILE B 1 211 ? -10.93 15.773 24.156 1 91.56 211 ILE B N 1
ATOM 6274 C CA . ILE B 1 211 ? -11.281 14.375 24.359 1 91.56 211 ILE B CA 1
ATOM 6275 C C . ILE B 1 211 ? -10.578 13.516 23.312 1 91.56 211 ILE B C 1
ATOM 6277 O O . ILE B 1 211 ? -10.094 14.023 22.297 1 91.56 211 ILE B O 1
ATOM 6281 N N . VAL B 1 212 ? -10.477 12.219 23.656 1 95.44 212 VAL B N 1
ATOM 6282 C CA . VAL B 1 212 ? -10.008 11.188 22.75 1 95.44 212 VAL B CA 1
ATOM 6283 C C . VAL B 1 212 ? -11.125 10.188 22.469 1 95.44 212 VAL B C 1
ATOM 6285 O O . VAL B 1 212 ? -11.812 9.742 23.391 1 95.44 212 VAL B O 1
ATOM 6288 N N . LEU B 1 213 ? -11.367 9.961 21.188 1 97 213 LEU B N 1
ATOM 6289 C CA . LEU B 1 213 ? -12.289 8.922 20.75 1 97 213 LEU B CA 1
ATOM 6290 C C . LEU B 1 213 ? -11.531 7.723 20.203 1 97 213 LEU B C 1
ATOM 6292 O O . LEU B 1 213 ? -10.711 7.867 19.297 1 97 213 LEU B O 1
ATOM 6296 N N . GLU B 1 214 ? -11.805 6.582 20.75 1 96.56 214 GLU B N 1
ATOM 6297 C CA . GLU B 1 214 ? -11.258 5.332 20.234 1 96.56 214 GLU B CA 1
ATOM 6298 C C . GLU B 1 214 ? -12.047 4.852 19.016 1 96.56 214 GLU B C 1
ATOM 6300 O O . GLU B 1 214 ? -13.273 4.922 19 1 96.56 214 GLU B O 1
ATOM 6305 N N . ASN B 1 215 ? -11.266 4.441 17.969 1 95 215 ASN B N 1
ATOM 6306 C CA . ASN B 1 215 ? -11.844 3.805 16.797 1 95 215 ASN B CA 1
ATOM 6307 C C . ASN B 1 215 ? -11.766 2.283 16.891 1 95 215 ASN B C 1
ATOM 6309 O O . ASN B 1 215 ? -10.68 1.722 17.078 1 95 215 ASN B O 1
ATOM 6313 N N . ASP B 1 216 ? -12.883 1.641 16.812 1 86.38 216 ASP B N 1
ATOM 6314 C CA . ASP B 1 216 ? -12.977 0.188 16.719 1 86.38 216 ASP B CA 1
ATOM 6315 C C . ASP B 1 216 ? -13.641 -0.231 15.414 1 86.38 216 ASP B C 1
ATOM 6317 O O . ASP B 1 216 ? -14.859 -0.443 15.367 1 86.38 216 ASP B O 1
ATOM 6321 N N . ASP B 1 217 ? -12.891 -0.449 14.359 1 74.81 217 ASP B N 1
ATOM 6322 C CA . ASP B 1 217 ? -13.328 -0.855 13.023 1 74.81 217 ASP B CA 1
ATOM 6323 C C . ASP B 1 217 ? -14.383 0.106 12.477 1 74.81 217 ASP B C 1
ATOM 6325 O O . ASP B 1 217 ? -15.453 -0.32 12.047 1 74.81 217 ASP B O 1
ATOM 6329 N N . GLY B 1 218 ? -14.156 1.384 12.727 1 77.81 218 GLY B N 1
ATOM 6330 C CA . GLY B 1 218 ? -15.016 2.412 12.156 1 77.81 218 GLY B CA 1
ATOM 6331 C C . GLY B 1 218 ? -16.016 2.971 13.156 1 77.81 218 GLY B C 1
ATOM 6332 O O . GLY B 1 218 ? -16.719 3.934 12.859 1 77.81 218 GLY B O 1
ATOM 6333 N N . GLU B 1 219 ? -16.047 2.422 14.344 1 87.38 219 GLU B N 1
ATOM 6334 C CA . GLU B 1 219 ? -16.922 2.914 15.391 1 87.38 219 GLU B CA 1
ATOM 6335 C C . GLU B 1 219 ? -16.141 3.678 16.453 1 87.38 219 GLU B C 1
ATOM 6337 O O . GLU B 1 219 ? -15.156 3.172 16.984 1 87.38 219 GLU B O 1
ATOM 6342 N N . PHE B 1 220 ? -16.688 4.848 16.734 1 95.62 220 PHE B N 1
ATOM 6343 C CA . PHE B 1 220 ? -15.938 5.719 17.641 1 95.62 220 PHE B CA 1
ATOM 6344 C C . PHE B 1 220 ? -16.625 5.82 19 1 95.62 220 PHE B C 1
ATOM 6346 O O . PHE B 1 220 ? -17.859 5.898 19.062 1 95.62 220 PHE B O 1
ATOM 6353 N N . SER B 1 221 ? -15.836 5.773 20.031 1 94.88 221 SER B N 1
ATOM 6354 C CA . SER B 1 221 ? -16.312 5.969 21.406 1 94.88 221 SER B CA 1
ATOM 6355 C C . SER B 1 221 ? -15.336 6.797 22.219 1 94.88 221 SER B C 1
ATOM 6357 O O . SER B 1 221 ? -14.117 6.668 22.062 1 94.88 221 SER B O 1
ATOM 6359 N N . ARG B 1 222 ? -15.922 7.672 23.078 1 93.31 222 ARG B N 1
ATOM 6360 C CA . ARG B 1 222 ? -15.07 8.469 23.953 1 93.31 222 ARG B CA 1
ATOM 6361 C C . ARG B 1 222 ? -14.367 7.582 24.984 1 93.31 222 ARG B C 1
ATOM 6363 O O . ARG B 1 222 ? -15.023 6.805 25.688 1 93.31 222 ARG B O 1
ATOM 6370 N N . VAL B 1 223 ? -12.992 7.789 25.125 1 93 223 VAL B N 1
ATOM 6371 C CA . VAL B 1 223 ? -12.266 6.898 26.016 1 93 223 VAL B CA 1
ATOM 6372 C C . VAL B 1 223 ? -11.406 7.719 26.969 1 93 223 VAL B C 1
ATOM 6374 O O . VAL B 1 223 ? -10.938 7.203 27.984 1 93 223 VAL B O 1
ATOM 6377 N N . ALA B 1 224 ? -11.258 8.953 26.656 1 88.88 224 ALA B N 1
ATOM 6378 C CA . ALA B 1 224 ? -10.43 9.773 27.531 1 88.88 224 ALA B CA 1
ATOM 6379 C C . ALA B 1 224 ? -10.812 11.242 27.438 1 88.88 224 ALA B C 1
ATOM 6381 O O . ALA B 1 224 ? -11.336 11.688 26.406 1 88.88 224 ALA B O 1
ATOM 6382 N N . THR B 1 225 ? -10.609 11.961 28.531 1 88.19 225 THR B N 1
ATOM 6383 C CA . THR B 1 225 ? -10.617 13.414 28.609 1 88.19 225 THR B CA 1
ATOM 6384 C C . THR B 1 225 ? -9.242 13.938 29.031 1 88.19 225 THR B C 1
ATOM 6386 O O . THR B 1 225 ? -8.648 13.438 29.984 1 88.19 225 THR B O 1
ATOM 6389 N N . LEU B 1 226 ? -8.758 14.797 28.219 1 85.62 226 LEU B N 1
ATOM 6390 C CA . LEU B 1 226 ? -7.457 15.391 28.516 1 85.62 226 LEU B CA 1
ATOM 6391 C C . LEU B 1 226 ? -7.617 16.656 29.359 1 85.62 226 LEU B C 1
ATOM 6393 O O . LEU B 1 226 ? -8.164 17.656 28.875 1 85.62 226 LEU B O 1
ATOM 6397 N N . ASP B 1 227 ? -7.289 16.516 30.609 1 74.62 227 ASP B N 1
ATOM 6398 C CA . ASP B 1 227 ? -7.441 17.656 31.5 1 74.62 227 ASP B CA 1
ATOM 6399 C C . ASP B 1 227 ? -6.184 17.875 32.344 1 74.62 227 ASP B C 1
ATOM 6401 O O . ASP B 1 227 ? -5.238 17.094 32.25 1 74.62 227 ASP B O 1
ATOM 6405 N N . ASN B 1 228 ? -5.961 19.094 32.75 1 60.5 228 ASN B N 1
ATOM 6406 C CA . ASN B 1 228 ? -4.828 19.5 33.562 1 60.5 228 ASN B CA 1
ATOM 6407 C C . ASN B 1 228 ? -4.922 18.922 34.969 1 60.5 228 ASN B C 1
ATOM 6409 O O . ASN B 1 228 ? -4.914 19.656 35.969 1 60.5 228 ASN B O 1
ATOM 6413 N N . GLY B 1 229 ? -4.945 17.359 35.031 1 50.75 229 GLY B N 1
ATOM 6414 C CA . GLY B 1 229 ? -4.773 16.672 36.312 1 50.75 229 GLY B CA 1
ATOM 6415 C C . GLY B 1 229 ? -5.918 16.938 37.281 1 50.75 229 GLY B C 1
ATOM 6416 O O . GLY B 1 229 ? -5.703 17.047 38.5 1 50.75 229 GLY B O 1
ATOM 6417 N N . GLY B 1 230 ? -7.219 17.016 36.875 1 41.53 230 GLY B N 1
ATOM 6418 C CA . GLY B 1 230 ? -8.336 17.016 37.812 1 41.53 230 GLY B CA 1
ATOM 6419 C C . GLY B 1 230 ? -8.836 18.406 38.156 1 41.53 230 GLY B C 1
ATOM 6420 O O . GLY B 1 230 ? -9.727 18.547 39 1 41.53 230 GLY B O 1
ATOM 6421 N N . VAL B 1 231 ? -7.957 19.344 38.062 1 34.78 231 VAL B N 1
ATOM 6422 C CA . VAL B 1 231 ? -8.562 20.609 38.5 1 34.78 231 VAL B CA 1
ATOM 6423 C C . VAL B 1 231 ? -9.711 20.984 37.562 1 34.78 231 VAL B C 1
ATOM 6425 O O . VAL B 1 231 ? -9.492 21.266 36.375 1 34.78 231 VAL B O 1
ATOM 6428 N N . VAL B 1 232 ? -10.758 20.406 37.875 1 38.25 232 VAL B N 1
ATOM 6429 C CA . VAL B 1 232 ? -12.047 20.609 37.219 1 38.25 232 VAL B CA 1
ATOM 6430 C C . VAL B 1 232 ? -12.109 22 36.594 1 38.25 232 VAL B C 1
ATOM 6432 O O . VAL B 1 232 ? -12.617 22.172 35.5 1 38.25 232 VAL B O 1
ATOM 6435 N N . ASP B 1 233 ? -11.656 23.078 37.281 1 40.78 233 ASP B N 1
ATOM 6436 C CA . ASP B 1 233 ? -11.875 24.484 36.969 1 40.78 233 ASP B CA 1
ATOM 6437 C C . ASP B 1 233 ? -10.922 24.938 35.875 1 40.78 233 ASP B C 1
ATOM 6439 O O . ASP B 1 233 ? -10.922 26.109 35.5 1 40.78 233 ASP B O 1
ATOM 6443 N N . HIS B 1 234 ? -10.031 24.172 35.375 1 51.97 234 HIS B N 1
ATOM 6444 C CA . HIS B 1 234 ? -9.102 24.766 34.406 1 51.97 234 HIS B CA 1
ATOM 6445 C C . HIS B 1 234 ? -9.109 23.984 33.094 1 51.97 234 HIS B C 1
ATOM 6447 O O . HIS B 1 234 ? -8.195 23.203 32.812 1 51.97 234 HIS B O 1
ATOM 6453 N N . GLU B 1 235 ? -10.211 24.125 32.469 1 66.88 235 GLU B N 1
ATOM 6454 C CA . GLU B 1 235 ? -10.367 23.547 31.141 1 66.88 235 GLU B CA 1
ATOM 6455 C C . GLU B 1 235 ? -9.516 24.281 30.109 1 66.88 235 GLU B C 1
ATOM 6457 O O . GLU B 1 235 ? -9.234 25.469 30.266 1 66.88 235 GLU B O 1
ATOM 6462 N N . LEU B 1 236 ? -8.812 23.609 29.234 1 80.38 236 LEU B N 1
ATOM 6463 C CA . LEU B 1 236 ? -7.969 24.125 28.172 1 80.38 236 LEU B CA 1
ATOM 6464 C C . LEU B 1 236 ? -8.781 24.969 27.188 1 80.38 236 LEU B C 1
ATOM 6466 O O . LEU B 1 236 ? -9.93 24.625 26.875 1 80.38 236 LEU B O 1
ATOM 6470 N N . TYR B 1 237 ? -8.297 26.141 27 1 87 237 TYR B N 1
ATOM 6471 C CA . TYR B 1 237 ? -8.758 26.844 25.797 1 87 237 TYR B CA 1
ATOM 6472 C C . TYR B 1 237 ? -8.07 26.297 24.562 1 87 237 TYR B C 1
ATOM 6474 O O . TYR B 1 237 ? -7.312 27 23.891 1 87 237 TYR B O 1
ATOM 6482 N N . GLY B 1 238 ? -8.453 25.125 24.312 1 90.62 238 GLY B N 1
ATOM 6483 C CA . GLY B 1 238 ? -7.73 24.312 23.344 1 90.62 238 GLY B CA 1
ATOM 6484 C C . GLY B 1 238 ? -7.836 24.812 21.922 1 90.62 238 GLY B C 1
ATOM 6485 O O . GLY B 1 238 ? -8.875 25.344 21.531 1 90.62 238 GLY B O 1
ATOM 6486 N N . ARG B 1 239 ? -6.758 24.703 21.125 1 92.56 239 ARG B N 1
ATOM 6487 C CA . ARG B 1 239 ? -6.672 24.984 19.688 1 92.56 239 ARG B CA 1
ATOM 6488 C C . ARG B 1 239 ? -5.957 23.844 18.953 1 92.56 239 ARG B C 1
ATOM 6490 O O . ARG B 1 239 ? -6.43 22.703 18.969 1 92.56 239 ARG B O 1
ATOM 6497 N N . THR B 1 240 ? -4.777 24.156 18.406 1 95.38 240 THR B N 1
ATOM 6498 C CA . THR B 1 240 ? -4.008 23.172 17.641 1 95.38 240 THR B CA 1
ATOM 6499 C C . THR B 1 240 ? -3.557 22.016 18.531 1 95.38 240 THR B C 1
ATOM 6501 O O . THR B 1 240 ? -3.131 22.234 19.656 1 95.38 240 THR B O 1
ATOM 6504 N N . VAL B 1 241 ? -3.705 20.812 17.984 1 96.44 241 VAL B N 1
ATOM 6505 C CA . VAL B 1 241 ? -3.15 19.609 18.609 1 96.44 241 VAL B CA 1
ATOM 6506 C C . VAL B 1 241 ? -1.98 19.094 17.766 1 96.44 241 VAL B C 1
ATOM 6508 O O . VAL B 1 241 ? -2.074 19 16.547 1 96.44 241 VAL B O 1
ATOM 6511 N N . VAL B 1 242 ? -0.908 18.719 18.469 1 97.88 242 VAL B N 1
ATOM 6512 C CA . VAL B 1 242 ? 0.283 18.203 17.812 1 97.88 242 VAL B CA 1
ATOM 6513 C C . VAL B 1 242 ? 0.602 16.797 18.328 1 97.88 242 VAL B C 1
ATOM 6515 O O . VAL B 1 242 ? 1.199 16.656 19.406 1 97.88 242 VAL B O 1
ATOM 6518 N N . PRO B 1 243 ? 0.271 15.781 17.547 1 98.12 243 PRO B N 1
ATOM 6519 C CA . PRO B 1 243 ? 0.666 14.422 17.906 1 98.12 243 PRO B CA 1
ATOM 6520 C C . PRO B 1 243 ? 2.115 14.109 17.547 1 98.12 243 PRO B C 1
ATOM 6522 O O . PRO B 1 243 ? 2.533 14.344 16.406 1 98.12 243 PRO B O 1
ATOM 6525 N N . PHE B 1 244 ? 2.896 13.617 18.438 1 98.19 244 PHE B N 1
ATOM 6526 C CA . PHE B 1 244 ? 4.258 13.156 18.172 1 98.19 244 PHE B CA 1
ATOM 6527 C C . PHE B 1 244 ? 4.805 12.383 19.359 1 98.19 244 PHE B C 1
ATOM 6529 O O . PHE B 1 244 ? 4.262 12.461 20.469 1 98.19 244 PHE B O 1
ATOM 6536 N N . ASP B 1 245 ? 5.727 11.57 19.156 1 98.25 245 ASP B N 1
ATOM 6537 C CA . ASP B 1 245 ? 6.43 10.859 20.219 1 98.25 245 ASP B CA 1
ATOM 6538 C C . ASP B 1 245 ? 7.641 11.648 20.703 1 98.25 245 ASP B C 1
ATOM 6540 O O . ASP B 1 245 ? 8.711 11.594 20.094 1 98.25 245 ASP B O 1
ATOM 6544 N N . TYR B 1 246 ? 7.527 12.281 21.844 1 98.25 246 TYR B N 1
ATOM 6545 C CA . TYR B 1 246 ? 8.57 13.219 22.234 1 98.25 246 TYR B CA 1
ATOM 6546 C C . TYR B 1 246 ? 9.68 12.5 23 1 98.25 246 TYR B C 1
ATOM 6548 O O . TYR B 1 246 ? 10.789 13.023 23.141 1 98.25 246 TYR B O 1
ATOM 6556 N N . ASP B 1 247 ? 9.422 11.203 23.453 1 98.19 247 ASP B N 1
ATOM 6557 C CA . ASP B 1 247 ? 10.367 10.594 24.406 1 98.19 247 ASP B CA 1
ATOM 6558 C C . ASP B 1 247 ? 10.781 9.203 23.938 1 98.19 247 ASP B C 1
ATOM 6560 O O . ASP B 1 247 ? 11.398 8.453 24.703 1 98.19 247 ASP B O 1
ATOM 6564 N N . ASP B 1 248 ? 10.422 8.773 22.781 1 97.06 248 ASP B N 1
ATOM 6565 C CA . ASP B 1 248 ? 10.836 7.531 22.141 1 97.06 248 ASP B CA 1
ATOM 6566 C C . ASP B 1 248 ? 10.352 6.316 22.922 1 97.06 248 ASP B C 1
ATOM 6568 O O . ASP B 1 248 ? 11.078 5.328 23.062 1 97.06 248 ASP B O 1
ATOM 6572 N N . ASP B 1 249 ? 9.18 6.41 23.484 1 97.06 249 ASP B N 1
ATOM 6573 C CA . ASP B 1 249 ? 8.688 5.238 24.203 1 97.06 249 ASP B CA 1
ATOM 6574 C C . ASP B 1 249 ? 7.715 4.434 23.344 1 97.06 249 ASP B C 1
ATOM 6576 O O . ASP B 1 249 ? 7.074 3.5 23.844 1 97.06 249 ASP B O 1
ATOM 6580 N N . GLY B 1 250 ? 7.5 4.855 22.109 1 95.56 250 GLY B N 1
ATOM 6581 C CA . GLY B 1 250 ? 6.699 4.105 21.156 1 95.56 250 GLY B CA 1
ATOM 6582 C C . GLY B 1 250 ? 5.223 4.445 21.219 1 95.56 250 GLY B C 1
ATOM 6583 O O . GLY B 1 250 ? 4.402 3.793 20.562 1 95.56 250 GLY B O 1
ATOM 6584 N N . LEU B 1 251 ? 4.859 5.418 21.969 1 97.5 251 LEU B N 1
ATOM 6585 C CA . LEU B 1 251 ? 3.49 5.906 22.078 1 97.5 251 LEU B CA 1
ATOM 6586 C C . LEU B 1 251 ? 3.396 7.367 21.656 1 97.5 251 LEU B C 1
ATOM 6588 O O . LEU B 1 251 ? 4.242 8.18 22.031 1 97.5 251 LEU B O 1
ATOM 6592 N N . ILE B 1 252 ? 2.402 7.648 20.828 1 98.06 252 ILE B N 1
ATOM 6593 C CA . ILE B 1 252 ? 2.248 9.023 20.375 1 98.06 252 ILE B CA 1
ATOM 6594 C C . ILE B 1 252 ? 1.684 9.891 21.5 1 98.06 252 ILE B C 1
ATOM 6596 O O . ILE B 1 252 ? 0.659 9.547 22.094 1 98.06 252 ILE B O 1
ATOM 6600 N N . ASP B 1 253 ? 2.338 10.953 21.812 1 98.12 253 ASP B N 1
ATOM 6601 C CA . ASP B 1 253 ? 1.923 11.961 22.781 1 98.12 253 ASP B CA 1
ATOM 6602 C C . ASP B 1 253 ? 1.146 13.086 22.109 1 98.12 253 ASP B C 1
ATOM 6604 O O . ASP B 1 253 ? 1.039 13.133 20.891 1 98.12 253 ASP B O 1
ATOM 6608 N N . LEU B 1 254 ? 0.568 13.938 22.984 1 97.56 254 LEU B N 1
ATOM 6609 C CA . LEU B 1 254 ? -0.237 15.039 22.469 1 97.56 254 LEU B CA 1
ATOM 6610 C C . LEU B 1 254 ? 0.171 16.359 23.109 1 97.56 254 LEU B C 1
ATOM 6612 O O . LEU B 1 254 ? 0.113 16.5 24.328 1 97.56 254 LEU B O 1
ATOM 6616 N N . PHE B 1 255 ? 0.646 17.281 22.281 1 96.44 255 PHE B N 1
ATOM 6617 C CA . PHE B 1 255 ? 0.788 18.656 22.734 1 96.44 255 PHE B CA 1
ATOM 6618 C C . PHE B 1 255 ? -0.42 19.484 22.312 1 96.44 255 PHE B C 1
ATOM 6620 O O . PHE B 1 255 ? -0.737 19.578 21.125 1 96.44 255 PHE B O 1
ATOM 6627 N N . VAL B 1 256 ? -1.097 20.078 23.266 1 94.94 256 VAL B N 1
ATOM 6628 C CA . VAL B 1 256 ? -2.324 20.828 23 1 94.94 256 VAL B CA 1
ATOM 6629 C C . VAL B 1 256 ? -2.125 22.297 23.359 1 94.94 256 VAL B C 1
ATOM 6631 O O . VAL B 1 256 ? -1.781 22.625 24.484 1 94.94 256 VAL B O 1
ATOM 6634 N N . ILE B 1 257 ? -2.404 23.141 22.406 1 92.88 257 ILE B N 1
ATOM 6635 C CA . ILE B 1 257 ? -2.227 24.594 22.562 1 92.88 257 ILE B CA 1
ATOM 6636 C C . ILE B 1 257 ? -3.371 25.156 23.391 1 92.88 257 ILE B C 1
ATOM 6638 O O . ILE B 1 257 ? -4.531 24.797 23.203 1 92.88 257 ILE B O 1
ATOM 6642 N N . ASP B 1 258 ? -3.016 26.031 24.297 1 88.81 258 ASP B N 1
ATOM 6643 C CA . ASP B 1 258 ? -3.957 26.875 25.016 1 88.81 258 ASP B CA 1
ATOM 6644 C C . ASP B 1 258 ? -3.893 28.312 24.516 1 88.81 258 ASP B C 1
ATOM 6646 O O . ASP B 1 258 ? -2.812 28.906 24.438 1 88.81 258 ASP B O 1
ATOM 6650 N N . ASP B 1 259 ? -5.035 28.891 24.156 1 85.38 259 ASP B N 1
ATOM 6651 C CA . ASP B 1 259 ? -5.008 30.234 23.562 1 85.38 259 ASP B CA 1
ATOM 6652 C C . ASP B 1 259 ? -5.383 31.297 24.594 1 85.38 259 ASP B C 1
ATOM 6654 O O . ASP B 1 259 ? -5.633 32.438 24.234 1 85.38 259 ASP B O 1
ATOM 6658 N N . HIS B 1 260 ? -5.543 30.875 25.797 1 78.88 260 HIS B N 1
ATOM 6659 C CA . HIS B 1 260 ? -5.832 31.859 26.844 1 78.88 260 HIS B CA 1
ATOM 6660 C C . HIS B 1 260 ? -4.547 32.469 27.391 1 78.88 260 HIS B C 1
ATOM 6662 O O . HIS B 1 260 ? -3.721 31.75 27.969 1 78.88 260 HIS B O 1
ATOM 6668 N N . TYR B 1 261 ? -4.539 33.75 27.156 1 72.25 261 TYR B N 1
ATOM 6669 C CA . TYR B 1 261 ? -3.357 34.469 27.625 1 72.25 261 TYR B CA 1
ATOM 6670 C C . TYR B 1 261 ? -3.521 34.906 29.078 1 72.25 261 TYR B C 1
ATOM 6672 O O . TYR B 1 261 ? -4.586 35.406 29.469 1 72.25 261 TYR B O 1
ATOM 6680 N N . GLY B 1 262 ? -2.539 34.625 29.922 1 65.38 262 GLY B N 1
ATOM 6681 C CA . GLY B 1 262 ? -2.566 35.062 31.312 1 65.38 262 GLY B CA 1
ATOM 6682 C C . GLY B 1 262 ? -3.012 33.969 32.281 1 65.38 262 GLY B C 1
ATOM 6683 O O . GLY B 1 262 ? -3.176 32.812 31.875 1 65.38 262 GLY B O 1
ATOM 6684 N N . ASP B 1 263 ? -3.154 34.25 33.531 1 65.69 263 ASP B N 1
ATOM 6685 C CA . ASP B 1 263 ? -3.645 33.438 34.625 1 65.69 263 ASP B CA 1
ATOM 6686 C C . ASP B 1 263 ? -2.865 32.125 34.719 1 65.69 263 ASP B C 1
ATOM 6688 O O . ASP B 1 263 ? -3.443 31.062 34.969 1 65.69 263 ASP B O 1
ATOM 6692 N N . ASP B 1 264 ? -1.664 32.156 34.344 1 69.94 264 ASP B N 1
ATOM 6693 C CA . ASP B 1 264 ? -0.763 31.031 34.438 1 69.94 264 ASP B CA 1
ATOM 6694 C C . ASP B 1 264 ? -1.223 29.875 33.562 1 69.94 264 ASP B C 1
ATOM 6696 O O . ASP B 1 264 ? -0.878 28.719 33.812 1 69.94 264 ASP B O 1
ATOM 6700 N N . ARG B 1 265 ? -2.072 30.188 32.625 1 78.06 265 ARG B N 1
ATOM 6701 C CA . ARG B 1 265 ? -2.492 29.156 31.688 1 78.06 265 ARG B CA 1
ATOM 6702 C C . ARG B 1 265 ? -1.37 28.812 30.719 1 78.06 265 ARG B C 1
ATOM 6704 O O . ARG B 1 265 ? -0.483 29.641 30.469 1 78.06 265 ARG B O 1
ATOM 6711 N N . SER B 1 266 ? -1.449 27.547 30.297 1 84.56 266 SER B N 1
ATOM 6712 C CA . SER B 1 266 ? -0.384 27.094 29.406 1 84.56 266 SER B CA 1
ATOM 6713 C C . SER B 1 266 ? -0.848 25.922 28.531 1 84.56 266 SER B C 1
ATOM 6715 O O . SER B 1 266 ? -1.734 25.156 28.922 1 84.56 266 SER B O 1
ATOM 6717 N N . SER B 1 267 ? -0.291 25.938 27.375 1 91.62 267 SER B N 1
ATOM 6718 C CA . SER B 1 267 ? -0.362 24.703 26.609 1 91.62 267 SER B CA 1
ATOM 6719 C C . SER B 1 267 ? 0.206 23.516 27.391 1 91.62 267 SER B C 1
ATOM 6721 O O . SER B 1 267 ? 1.062 23.703 28.25 1 91.62 267 SER B O 1
ATOM 6723 N N . LEU B 1 268 ? -0.331 22.359 27.078 1 93.44 268 LEU B N 1
ATOM 6724 C CA . LEU B 1 268 ? 0.049 21.188 27.859 1 93.44 268 LEU B CA 1
ATOM 6725 C C . LEU B 1 268 ? 0.545 20.062 26.938 1 93.44 268 LEU B C 1
ATOM 6727 O O . LEU B 1 268 ? 0.011 19.875 25.844 1 93.44 268 LEU B O 1
ATOM 6731 N N . LEU B 1 269 ? 1.597 19.422 27.438 1 96.25 269 LEU B N 1
ATOM 6732 C CA . LEU B 1 269 ? 2.082 18.172 26.844 1 96.25 269 LEU B CA 1
ATOM 6733 C C . LEU B 1 269 ? 1.533 16.969 27.578 1 96.25 269 LEU B C 1
ATOM 6735 O O . LEU B 1 269 ? 1.896 16.719 28.734 1 96.25 269 LEU B O 1
ATOM 6739 N N . PHE B 1 270 ? 0.665 16.25 26.938 1 96.06 270 PHE B N 1
ATOM 6740 C CA . PHE B 1 270 ? 0.108 15.023 27.516 1 96.06 270 PHE B CA 1
ATOM 6741 C C . PHE B 1 270 ? 0.908 13.805 27.062 1 96.06 270 PHE B C 1
ATOM 6743 O O . PHE B 1 270 ? 0.91 13.453 25.891 1 96.06 270 PHE B O 1
ATOM 6750 N N . ARG B 1 271 ? 1.544 13.211 28 1 97.12 271 ARG B N 1
ATOM 6751 C CA . ARG B 1 271 ? 2.258 11.969 27.719 1 97.12 271 ARG B CA 1
ATOM 6752 C C . ARG B 1 271 ? 1.298 10.781 27.672 1 97.12 271 ARG B C 1
ATOM 6754 O O . ARG B 1 271 ? 0.496 10.586 28.594 1 97.12 271 ARG B O 1
ATOM 6761 N N . ASN B 1 272 ? 1.377 10.062 26.594 1 97.31 272 ASN B N 1
ATOM 6762 C CA . ASN B 1 272 ? 0.619 8.82 26.469 1 97.31 272 ASN B CA 1
ATOM 6763 C C . ASN B 1 272 ? 1.242 7.699 27.281 1 97.31 272 ASN B C 1
ATOM 6765 O O . ASN B 1 272 ? 2.408 7.355 27.094 1 97.31 272 ASN B O 1
ATOM 6769 N N . GLU B 1 273 ? 0.434 7.129 28.188 1 96.44 273 GLU B N 1
ATOM 6770 C CA . GLU B 1 273 ? 0.935 6.09 29.078 1 96.44 273 GLU B CA 1
ATOM 6771 C C . GLU B 1 273 ? 0.487 4.703 28.625 1 96.44 273 GLU B C 1
ATOM 6773 O O . GLU B 1 273 ? 0.74 3.709 29.312 1 96.44 273 GLU B O 1
ATOM 6778 N N . GLY B 1 274 ? -0.163 4.66 27.578 1 95.44 274 GLY B N 1
ATOM 6779 C CA . GLY B 1 274 ? -0.75 3.416 27.109 1 95.44 274 GLY B CA 1
ATOM 6780 C C . GLY B 1 274 ? -2.166 3.197 27.609 1 95.44 274 GLY B C 1
ATOM 6781 O O . GLY B 1 274 ? -2.52 3.646 28.703 1 95.44 274 GLY B O 1
ATOM 6782 N N . GLY B 1 275 ? -3.053 2.531 26.75 1 92.81 275 GLY B N 1
ATOM 6783 C CA . GLY B 1 275 ? -4.422 2.236 27.141 1 92.81 275 GLY B CA 1
ATOM 6784 C C . GLY B 1 275 ? -5.293 3.475 27.234 1 92.81 275 GLY B C 1
ATOM 6785 O O . GLY B 1 275 ? -6.16 3.561 28.109 1 92.81 275 GLY B O 1
ATOM 6786 N N . PHE B 1 276 ? -4.926 4.523 26.562 1 95.25 276 PHE B N 1
ATOM 6787 C CA . PHE B 1 276 ? -5.641 5.793 26.484 1 95.25 276 PHE B CA 1
ATOM 6788 C C . PHE B 1 276 ? -5.566 6.531 27.812 1 95.25 276 PHE B C 1
ATOM 6790 O O . PHE B 1 276 ? -6.504 7.234 28.203 1 95.25 276 PHE B O 1
ATOM 6797 N N . GLU B 1 277 ? -4.504 6.242 28.516 1 94.44 277 GLU B N 1
ATOM 6798 C CA . GLU B 1 277 ? -4.18 7.035 29.703 1 94.44 277 GLU B CA 1
ATOM 6799 C C . GLU B 1 277 ? -3.109 8.07 29.391 1 94.44 277 GLU B C 1
ATOM 6801 O O . GLU B 1 277 ? -2.156 7.793 28.656 1 94.44 277 GLU B O 1
ATOM 6806 N N . PHE B 1 278 ? -3.363 9.328 29.984 1 95.25 278 PHE B N 1
ATOM 6807 C CA . PHE B 1 278 ? -2.449 10.422 29.703 1 95.25 278 PHE B CA 1
ATOM 6808 C C . PHE B 1 278 ? -2.053 11.148 30.984 1 95.25 278 PHE B C 1
ATOM 6810 O O . PHE B 1 278 ? -2.863 11.281 31.891 1 95.25 278 PHE B O 1
ATOM 6817 N N . SER B 1 279 ? -0.844 11.578 31.031 1 93.94 279 SER B N 1
ATOM 6818 C CA . SER B 1 279 ? -0.346 12.383 32.125 1 93.94 279 SER B CA 1
ATOM 6819 C C . SER B 1 279 ? 0.233 13.711 31.641 1 93.94 279 SER B C 1
ATOM 6821 O O . SER B 1 279 ? 0.734 13.789 30.516 1 93.94 279 SER B O 1
ATOM 6823 N N . ASP B 1 280 ? 0.046 14.742 32.438 1 93.75 280 ASP B N 1
ATOM 6824 C CA . ASP B 1 280 ? 0.67 16.031 32.125 1 93.75 280 ASP B CA 1
ATOM 6825 C C . ASP B 1 280 ? 2.182 15.969 32.344 1 93.75 280 ASP B C 1
ATOM 6827 O O . ASP B 1 280 ? 2.658 15.922 33.469 1 93.75 280 ASP B O 1
ATOM 6831 N N . ALA B 1 281 ? 2.902 16.016 31.203 1 95.38 281 ALA B N 1
ATOM 6832 C CA . ALA B 1 281 ? 4.359 15.906 31.266 1 95.38 281 ALA B CA 1
ATOM 6833 C C . ALA B 1 281 ? 5.016 17.25 30.953 1 95.38 281 ALA B C 1
ATOM 6835 O O . ALA B 1 281 ? 6.23 17.328 30.75 1 95.38 281 ALA B O 1
ATOM 6836 N N . THR B 1 282 ? 4.328 18.312 30.984 1 94.81 282 THR B N 1
ATOM 6837 C CA . THR B 1 282 ? 4.793 19.625 30.516 1 94.81 282 THR B CA 1
ATOM 6838 C C . THR B 1 282 ? 6.078 20.031 31.234 1 94.81 282 THR B C 1
ATOM 6840 O O . THR B 1 282 ? 7.137 20.125 30.609 1 94.81 282 THR B O 1
ATOM 6843 N N . GLU B 1 283 ? 6.047 20.109 32.469 1 95.06 283 GLU B N 1
ATOM 6844 C CA . GLU B 1 283 ? 7.215 20.562 33.219 1 95.06 283 GLU B CA 1
ATOM 6845 C C . GLU B 1 283 ? 8.273 19.469 33.312 1 95.06 283 GLU B C 1
ATOM 6847 O O . GLU B 1 283 ? 9.477 19.75 33.25 1 95.06 283 GLU B O 1
ATOM 6852 N N . ASP B 1 284 ? 7.809 18.25 33.438 1 96.25 284 ASP B N 1
ATOM 6853 C CA . ASP B 1 284 ? 8.75 17.125 33.5 1 96.25 284 ASP B CA 1
ATOM 6854 C C . ASP B 1 284 ? 9.586 17.047 32.219 1 96.25 284 ASP B C 1
ATOM 6856 O O . ASP B 1 284 ? 10.734 16.609 32.25 1 96.25 284 ASP B O 1
ATOM 6860 N N . ALA B 1 285 ? 9.016 17.453 31.094 1 97.94 285 ALA B N 1
ATOM 6861 C CA . ALA B 1 285 ? 9.703 17.391 29.797 1 97.94 285 ALA B CA 1
ATOM 6862 C C . ALA B 1 285 ? 10.555 18.625 29.562 1 97.94 285 ALA B C 1
ATOM 6864 O O . ALA B 1 285 ? 11.25 18.734 28.547 1 97.94 285 ALA B O 1
ATOM 6865 N N . GLY B 1 286 ? 10.492 19.562 30.406 1 97.62 286 GLY B N 1
ATOM 6866 C CA . GLY B 1 286 ? 11.312 20.75 30.281 1 97.62 286 GLY B CA 1
ATOM 6867 C C . GLY B 1 286 ? 10.586 21.906 29.641 1 97.62 286 GLY B C 1
ATOM 6868 O O . GLY B 1 286 ? 11.203 22.938 29.312 1 97.62 286 GLY B O 1
ATOM 6869 N N . LEU B 1 287 ? 9.328 21.812 29.406 1 95.62 287 LEU B N 1
ATOM 6870 C CA . LEU B 1 287 ? 8.539 22.922 28.891 1 95.62 287 LEU B CA 1
ATOM 6871 C C . LEU B 1 287 ? 8.062 23.828 30.031 1 95.62 287 LEU B C 1
ATOM 6873 O O . LEU B 1 287 ? 7.586 23.344 31.047 1 95.62 287 LEU B O 1
ATOM 6877 N N . PRO B 1 288 ? 8.195 25.094 29.828 1 90.31 288 PRO B N 1
ATOM 6878 C CA . PRO B 1 288 ? 7.699 26 30.859 1 90.31 288 PRO B CA 1
ATOM 6879 C C . PRO B 1 288 ? 6.18 26.156 30.844 1 90.31 288 PRO B C 1
ATOM 6881 O O . PRO B 1 288 ? 5.539 25.797 29.844 1 90.31 288 PRO B O 1
ATOM 6884 N N . ARG B 1 289 ? 5.699 26.625 31.953 1 84.75 289 ARG B N 1
ATOM 6885 C CA . ARG B 1 289 ? 4.309 27.078 31.938 1 84.75 289 ARG B CA 1
ATOM 6886 C C . ARG B 1 289 ? 4.176 28.438 31.25 1 84.75 289 ARG B C 1
ATOM 6888 O O . ARG B 1 289 ? 5.176 29.109 31 1 84.75 289 ARG B O 1
ATOM 6895 N N . GLY B 1 290 ? 3.016 28.781 30.797 1 81.44 290 GLY B N 1
ATOM 6896 C CA . GLY B 1 290 ? 2.762 30.062 30.172 1 81.44 290 GLY B CA 1
ATOM 6897 C C . GLY B 1 290 ? 2.961 30.062 28.672 1 81.44 290 GLY B C 1
ATOM 6898 O O . GLY B 1 290 ? 3.133 31.125 28.062 1 81.44 290 GLY B O 1
ATOM 6899 N N . VAL B 1 291 ? 3.088 28.953 28.156 1 87.38 291 VAL B N 1
ATOM 6900 C CA . VAL B 1 291 ? 3.148 28.844 26.703 1 87.38 291 VAL B CA 1
ATOM 6901 C C . VAL B 1 291 ? 1.736 28.875 26.125 1 87.38 291 VAL B C 1
ATOM 6903 O O . VAL B 1 291 ? 0.955 27.938 26.328 1 87.38 291 VAL B O 1
ATOM 6906 N N . THR B 1 292 ? 1.341 29.953 25.5 1 85.12 292 THR B N 1
ATOM 6907 C CA . THR B 1 292 ? 0.032 30.109 24.875 1 85.12 292 THR B CA 1
ATOM 6908 C C . THR B 1 292 ? 0.175 30.469 23.391 1 85.12 292 THR B C 1
ATOM 6910 O O . THR B 1 292 ? 1.238 30.922 22.969 1 85.12 292 THR B O 1
ATOM 6913 N N . GLY B 1 293 ? -0.819 30.203 22.641 1 86.88 293 GLY B N 1
ATOM 6914 C CA . GLY B 1 293 ? -0.766 30.516 21.219 1 86.88 293 GLY B CA 1
ATOM 6915 C C . GLY B 1 293 ? -1.912 29.922 20.422 1 86.88 293 GLY B C 1
ATOM 6916 O O . GLY B 1 293 ? -2.955 29.578 21 1 86.88 293 GLY B O 1
ATOM 6917 N N . LEU B 1 294 ? -1.742 29.922 19.047 1 88.75 294 LEU B N 1
ATOM 6918 C CA . LEU B 1 294 ? -2.756 29.375 18.156 1 88.75 294 LEU B CA 1
ATOM 6919 C C . LEU B 1 294 ? -2.221 28.156 17.406 1 88.75 294 LEU B C 1
ATOM 6921 O O . LEU B 1 294 ? -2.895 27.125 17.328 1 88.75 294 LEU B O 1
ATOM 6925 N N . GLY B 1 295 ? -1.062 28.328 16.875 1 92.5 295 GLY B N 1
ATOM 6926 C CA . GLY B 1 295 ? -0.485 27.266 16.062 1 92.5 295 GLY B CA 1
ATOM 6927 C C . GLY B 1 295 ? 0.727 26.625 16.719 1 92.5 295 GLY B C 1
ATOM 6928 O O . GLY B 1 295 ? 1.378 27.234 17.562 1 92.5 295 GLY B O 1
ATOM 6929 N N . ALA B 1 296 ? 0.994 25.375 16.328 1 95.62 296 ALA B N 1
ATOM 6930 C CA . ALA B 1 296 ? 2.199 24.656 16.734 1 95.62 296 ALA B CA 1
ATOM 6931 C C . ALA B 1 296 ? 2.576 23.578 15.727 1 95.62 296 ALA B C 1
ATOM 6933 O O . ALA B 1 296 ? 1.715 23.062 15.016 1 95.62 296 ALA B O 1
ATOM 6934 N N . ALA B 1 297 ? 3.877 23.312 15.641 1 97 297 ALA B N 1
ATOM 6935 C CA . ALA B 1 297 ? 4.41 22.266 14.781 1 97 297 ALA B CA 1
ATOM 6936 C C . ALA B 1 297 ? 5.559 21.531 15.469 1 97 297 ALA B C 1
ATOM 6938 O O . ALA B 1 297 ? 6.383 22.141 16.141 1 97 297 ALA B O 1
ATOM 6939 N N . ALA B 1 298 ? 5.523 20.234 15.312 1 97.88 298 ALA B N 1
ATOM 6940 C CA . ALA B 1 298 ? 6.656 19.406 15.727 1 97.88 298 ALA B CA 1
ATOM 6941 C C . ALA B 1 298 ? 7.473 18.953 14.523 1 97.88 298 ALA B C 1
ATOM 6943 O O . ALA B 1 298 ? 6.918 18.422 13.555 1 97.88 298 ALA B O 1
ATOM 6944 N N . ALA B 1 299 ? 8.75 19.156 14.555 1 97.69 299 ALA B N 1
ATOM 6945 C CA . ALA B 1 299 ? 9.688 18.719 13.523 1 97.69 299 ALA B CA 1
ATOM 6946 C C . ALA B 1 299 ? 11.125 18.766 14.039 1 97.69 299 ALA B C 1
ATOM 6948 O O . ALA B 1 299 ? 11.422 19.469 15 1 97.69 299 ALA B O 1
ATOM 6949 N N . ASP B 1 300 ? 11.953 18.047 13.422 1 98.12 300 ASP B N 1
ATOM 6950 C CA . ASP B 1 300 ? 13.367 18.062 13.781 1 98.12 300 ASP B CA 1
ATOM 6951 C C . ASP B 1 300 ? 14.094 19.203 13.062 1 98.12 300 ASP B C 1
ATOM 6953 O O . ASP B 1 300 ? 14.633 19 11.969 1 98.12 300 ASP B O 1
ATOM 6957 N N . PHE B 1 301 ? 14.258 20.281 13.719 1 98.19 301 PHE B N 1
ATOM 6958 C CA . PHE B 1 301 ? 14.898 21.453 13.125 1 98.19 301 PHE B CA 1
ATOM 6959 C C . PHE B 1 301 ? 16.406 21.391 13.305 1 98.19 301 PHE B C 1
ATOM 6961 O O . PHE B 1 301 ? 17.156 22.141 12.656 1 98.19 301 PHE B O 1
ATOM 6968 N N . THR B 1 302 ? 16.859 20.484 14.156 1 97.81 302 THR B N 1
ATOM 6969 C CA . THR B 1 302 ? 18.281 20.453 14.492 1 97.81 302 THR B CA 1
ATOM 6970 C C . THR B 1 302 ? 18.984 19.344 13.727 1 97.81 302 THR B C 1
ATOM 6972 O O . THR B 1 302 ? 20.219 19.328 13.625 1 97.81 302 THR B O 1
ATOM 6975 N N . GLY B 1 303 ? 18.266 18.344 13.336 1 95.88 303 GLY B N 1
ATOM 6976 C CA . GLY B 1 303 ? 18.859 17.188 12.688 1 95.88 303 GLY B CA 1
ATOM 6977 C C . GLY B 1 303 ? 19.359 16.141 13.664 1 95.88 303 GLY B C 1
ATOM 6978 O O . GLY B 1 303 ? 20.031 15.188 13.266 1 95.88 303 GLY B O 1
ATOM 6979 N N . ASN B 1 304 ? 18.984 16.281 14.914 1 96.5 304 ASN B N 1
ATOM 6980 C CA . ASN B 1 304 ? 19.484 15.344 15.898 1 96.5 304 ASN B CA 1
ATOM 6981 C C . ASN B 1 304 ? 18.578 14.125 16.031 1 96.5 304 ASN B C 1
ATOM 6983 O O . ASN B 1 304 ? 18.797 13.273 16.906 1 96.5 304 ASN B O 1
ATOM 6987 N N . GLY B 1 305 ? 17.5 14.062 15.289 1 96.19 305 GLY B N 1
ATOM 6988 C CA . GLY B 1 305 ? 16.625 12.906 15.289 1 96.19 305 GLY B CA 1
ATOM 6989 C C . GLY B 1 305 ? 15.461 13.039 16.25 1 96.19 305 GLY B C 1
ATOM 6990 O O . GLY B 1 305 ? 14.609 12.148 16.328 1 96.19 305 GLY B O 1
ATOM 6991 N N . TRP B 1 306 ? 15.398 14.117 16.984 1 97.75 306 TRP B N 1
ATOM 6992 C CA . TRP B 1 306 ? 14.32 14.344 17.938 1 97.75 306 TRP B CA 1
ATOM 6993 C C . TRP B 1 306 ? 13.422 15.5 17.484 1 97.75 306 TRP B C 1
ATOM 6995 O O . TRP B 1 306 ? 13.922 16.562 17.094 1 97.75 306 TRP B O 1
ATOM 7005 N N . PRO B 1 307 ? 12.141 15.273 17.516 1 97.81 307 PRO B N 1
ATOM 7006 C CA . PRO B 1 307 ? 11.266 16.359 17.078 1 97.81 307 PRO B CA 1
ATOM 7007 C C . PRO B 1 307 ? 11.289 17.547 18.031 1 97.81 307 PRO B C 1
ATOM 7009 O O . PRO B 1 307 ? 11.125 17.375 19.25 1 97.81 307 PRO B O 1
ATOM 7012 N N . ASP B 1 308 ? 11.484 18.734 17.5 1 98.44 308 ASP B N 1
ATOM 7013 C CA . ASP B 1 308 ? 11.391 20 18.219 1 98.44 308 ASP B CA 1
ATOM 7014 C C . ASP B 1 308 ? 9.969 20.562 18.172 1 98.44 308 ASP B C 1
ATOM 7016 O O . ASP B 1 308 ? 9.109 20.016 17.469 1 98.44 308 ASP B O 1
ATOM 7020 N N . LEU B 1 309 ? 9.734 21.578 19 1 97.56 309 LEU B N 1
ATOM 7021 C CA . LEU B 1 309 ? 8.414 22.203 19.031 1 97.56 309 LEU B CA 1
ATOM 7022 C C . LEU B 1 309 ? 8.516 23.703 18.75 1 97.56 309 LEU B C 1
ATOM 7024 O O . LEU B 1 309 ? 9.297 24.406 19.391 1 97.56 309 LEU B O 1
ATOM 7028 N N . LEU B 1 310 ? 7.809 24.141 17.719 1 96.75 310 LEU B N 1
ATOM 7029 C CA . LEU B 1 310 ? 7.609 25.547 17.438 1 96.75 310 LEU B CA 1
ATOM 7030 C C . LEU B 1 310 ? 6.164 25.953 17.703 1 96.75 310 LEU B C 1
ATOM 7032 O O . LEU B 1 310 ? 5.23 25.344 17.188 1 96.75 310 LEU B O 1
ATOM 7036 N N . VAL B 1 311 ? 5.98 26.922 18.609 1 93.56 311 VAL B N 1
ATOM 7037 C CA . VAL B 1 311 ? 4.656 27.422 18.969 1 93.56 311 VAL B CA 1
ATOM 7038 C C . VAL B 1 311 ? 4.508 28.875 18.5 1 93.56 311 VAL B C 1
ATOM 7040 O O . VAL B 1 311 ? 5.371 29.703 18.766 1 93.56 311 VAL B O 1
ATOM 7043 N N . SER B 1 312 ? 3.416 29 17.734 1 88.56 312 SER B N 1
ATOM 7044 C CA . SER B 1 312 ? 3.129 30.375 17.344 1 88.56 312 SER B CA 1
ATOM 7045 C C . SER B 1 312 ? 2.258 31.078 18.391 1 88.56 312 SER B C 1
ATOM 7047 O O . SER B 1 312 ? 1.385 30.453 1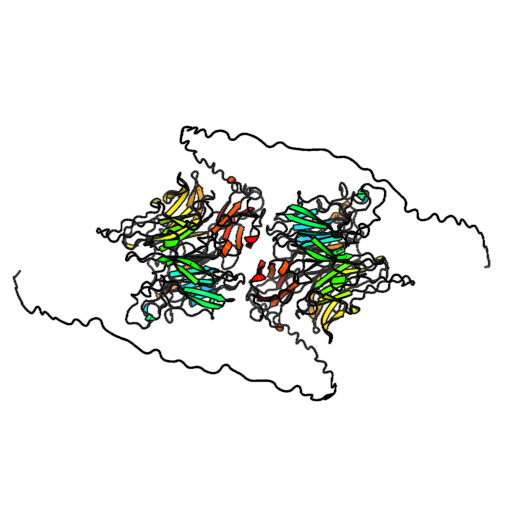8.984 1 88.56 312 SER B O 1
ATOM 7049 N N . GLY B 1 313 ? 2.561 32.25 18.719 1 73.44 313 GLY B N 1
ATOM 7050 C CA . GLY B 1 313 ? 1.689 32.938 19.656 1 73.44 313 GLY B CA 1
ATOM 7051 C C . GLY B 1 313 ? 2.367 34.094 20.359 1 73.44 313 GLY B C 1
ATOM 7052 O O . GLY B 1 313 ? 3.578 34.281 20.234 1 73.44 313 GLY B O 1
ATOM 7053 N N . SER B 1 314 ? 1.52 34.938 21.031 1 60.47 314 SER B N 1
ATOM 7054 C CA . SER B 1 314 ? 1.86 36.281 21.547 1 60.47 314 SER B CA 1
ATOM 7055 C C . SER B 1 314 ? 2.223 36.219 23.031 1 60.47 314 SER B C 1
ATOM 7057 O O . SER B 1 314 ? 1.582 35.5 23.797 1 60.47 314 SER B O 1
ATOM 7059 N N . VAL B 1 315 ? 3.516 36.062 23.438 1 54.19 315 VAL B N 1
ATOM 7060 C CA . VAL B 1 315 ? 3.717 36.406 24.844 1 54.19 315 VAL B CA 1
ATOM 7061 C C . VAL B 1 315 ? 3.027 37.75 25.156 1 54.19 315 VAL B C 1
ATOM 7063 O O . VAL B 1 315 ? 3.311 38.75 24.531 1 54.19 315 VAL B O 1
ATOM 7066 N N . ARG B 1 316 ? 1.73 37.594 25.625 1 53.91 316 ARG B N 1
ATOM 7067 C CA . ARG B 1 316 ? 1.085 38.812 26.016 1 53.91 316 ARG B CA 1
ATOM 7068 C C . ARG B 1 316 ? 1.38 39.156 27.484 1 53.91 316 ARG B C 1
ATOM 7070 O O . ARG B 1 316 ? 1.233 38.281 28.359 1 53.91 316 ARG B O 1
ATOM 7077 N N . THR B 1 317 ? 2.506 39.719 27.812 1 48.62 317 THR B N 1
ATOM 7078 C CA . THR B 1 317 ? 2.666 40 29.234 1 48.62 317 THR B CA 1
ATOM 7079 C C . THR B 1 317 ? 1.565 40.938 29.719 1 48.62 317 THR B C 1
ATOM 7081 O O . THR B 1 317 ? 1.105 41.812 28.969 1 48.62 317 THR B O 1
ATOM 7084 N N . ASP B 1 318 ? 0.891 40.562 30.734 1 45.44 318 ASP B N 1
ATOM 7085 C CA . ASP B 1 318 ? -0.101 41.406 31.406 1 45.44 318 ASP B CA 1
ATOM 7086 C C . ASP B 1 318 ? 0.402 42.812 31.578 1 45.44 318 ASP B C 1
ATOM 7088 O O . ASP B 1 318 ? -0.391 43.781 31.609 1 45.44 318 ASP B O 1
ATOM 7092 N N . ASP B 1 319 ? 1.614 42.875 32.219 1 40.84 319 ASP B N 1
ATOM 7093 C CA . ASP B 1 319 ? 2.047 44.156 32.719 1 40.84 319 ASP B CA 1
ATOM 7094 C C . ASP B 1 319 ? 2.373 45.125 31.594 1 40.84 319 ASP B C 1
ATOM 7096 O O . ASP B 1 319 ? 3.01 46.156 31.812 1 40.84 319 ASP B O 1
ATOM 7100 N N . ASP B 1 320 ? 2.355 44.656 30.438 1 41.09 320 ASP B N 1
ATOM 7101 C CA . ASP B 1 320 ? 2.658 45.75 29.516 1 41.09 320 ASP B CA 1
ATOM 7102 C C . ASP B 1 320 ? 1.538 46.781 29.516 1 41.09 320 ASP B C 1
ATOM 7104 O O . ASP B 1 320 ? 0.414 46.5 29.094 1 41.09 320 ASP B O 1
ATOM 7108 N N . PRO B 1 321 ? 1.583 47.75 30.484 1 37.25 321 PRO B N 1
ATOM 7109 C CA . PRO B 1 321 ? 0.623 48.844 30.672 1 37.25 321 PRO B CA 1
ATOM 7110 C C . PRO B 1 321 ? 0.074 49.375 29.359 1 37.25 321 PRO B C 1
ATOM 7112 O O . PRO B 1 321 ? -0.902 50.125 29.359 1 37.25 321 PRO B O 1
ATOM 7115 N N . SER B 1 322 ? 1.033 49.812 28.516 1 38.97 322 SER B N 1
ATOM 7116 C CA . SER B 1 322 ? 0.603 50.656 27.391 1 38.97 322 SER B CA 1
ATOM 7117 C C . SER B 1 322 ? -0.432 49.938 26.531 1 38.97 322 SER B C 1
ATOM 7119 O O . SER B 1 322 ? -1.018 50.531 25.641 1 38.97 322 SER B O 1
ATOM 7121 N N . GLY B 1 323 ? -1.093 48.969 26.969 1 39.69 323 GLY B N 1
ATOM 7122 C CA . GLY B 1 323 ? -2.156 48.25 26.281 1 39.69 323 GLY B CA 1
ATOM 7123 C C . GLY B 1 323 ? -1.664 47.438 25.109 1 39.69 323 GLY B C 1
ATOM 7124 O O . GLY B 1 323 ? -2.439 46.719 24.484 1 39.69 323 GLY B O 1
ATOM 7125 N N . TYR B 1 324 ? -0.795 48.094 24.328 1 43.34 324 TYR B N 1
ATOM 7126 C CA . TYR B 1 324 ? -0.25 47.562 23.078 1 43.34 324 TYR B CA 1
ATOM 7127 C C . TYR B 1 324 ? 0.686 46.375 23.328 1 43.34 324 TYR B C 1
ATOM 7129 O O . TYR B 1 324 ? 1.726 46.531 23.969 1 43.34 324 TYR B O 1
ATOM 7137 N N . MET B 1 325 ? 0.201 45.25 23.547 1 50.59 325 MET B N 1
ATOM 7138 C CA . MET B 1 325 ? 0.951 44 23.516 1 50.59 325 MET B CA 1
ATOM 7139 C C . MET B 1 325 ? 1.823 43.906 22.266 1 50.59 325 MET B C 1
ATOM 7141 O O . MET B 1 325 ? 1.31 43.844 21.156 1 50.59 325 MET B O 1
ATOM 7145 N N . GLU B 1 326 ? 2.9 44.656 22.25 1 53.16 326 GLU B N 1
ATOM 7146 C CA . GLU B 1 326 ? 3.719 45.094 21.125 1 53.16 326 GLU B CA 1
ATOM 7147 C C . GLU B 1 326 ? 4.133 43.906 20.25 1 53.16 326 GLU B C 1
ATOM 7149 O O . GLU B 1 326 ? 4.297 44.062 19.031 1 53.16 326 GLU B O 1
ATOM 7154 N N . ALA B 1 327 ? 4.395 42.781 20.797 1 57.84 327 ALA B N 1
ATOM 7155 C CA . ALA B 1 327 ? 4.906 41.781 19.859 1 57.84 327 ALA B CA 1
ATOM 7156 C C . ALA B 1 327 ? 4.371 40.375 20.188 1 57.84 327 ALA B C 1
ATOM 7158 O O . ALA B 1 327 ? 4.066 40.094 21.344 1 57.84 327 ALA B O 1
ATOM 7159 N N . GLN B 1 328 ? 3.906 39.719 19.172 1 62.19 328 GLN B N 1
ATOM 7160 C CA . GLN B 1 328 ? 3.621 38.281 19.188 1 62.19 328 GLN B CA 1
ATOM 7161 C C . GLN B 1 328 ? 4.891 37.469 18.984 1 62.19 328 GLN B C 1
ATOM 7163 O O . GLN B 1 328 ? 5.625 37.688 18.016 1 62.19 328 GLN B O 1
ATOM 7168 N N . SER B 1 329 ? 5.191 36.75 20.094 1 73.56 329 SER B N 1
ATOM 7169 C CA . SER B 1 329 ? 6.453 36.031 19.938 1 73.56 329 SER B CA 1
ATOM 7170 C C . SER B 1 329 ? 6.227 34.531 19.859 1 73.56 329 SER B C 1
ATOM 7172 O O . SER B 1 329 ? 5.477 33.969 20.656 1 73.56 329 SER B O 1
ATOM 7174 N N . ALA B 1 330 ? 6.73 34 18.797 1 87.38 330 ALA B N 1
ATOM 7175 C CA . ALA B 1 330 ? 6.832 32.562 18.719 1 87.38 330 ALA B CA 1
ATOM 7176 C C . ALA B 1 330 ? 7.848 32 19.719 1 87.38 330 ALA B C 1
ATOM 7178 O O . ALA B 1 330 ? 8.711 32.75 20.203 1 87.38 330 ALA B O 1
ATOM 7179 N N . ARG B 1 331 ? 7.648 30.812 20.156 1 92.19 331 ARG B N 1
ATOM 7180 C CA . ARG B 1 331 ? 8.578 30.125 21.047 1 92.19 331 ARG B CA 1
ATOM 7181 C C . ARG B 1 331 ? 9.078 28.828 20.422 1 92.19 331 ARG B C 1
ATOM 7183 O O . ARG B 1 331 ? 8.312 28.094 19.797 1 92.19 331 ARG B O 1
ATOM 7190 N N . LEU B 1 332 ? 10.359 28.609 20.531 1 96.19 332 LEU B N 1
ATOM 7191 C CA . LEU B 1 332 ? 11.008 27.438 19.969 1 96.19 332 LEU B CA 1
ATOM 7192 C C . LEU B 1 332 ? 11.648 26.594 21.078 1 96.19 332 LEU B C 1
ATOM 7194 O O . LEU B 1 332 ? 12.422 27.109 21.891 1 96.19 332 LEU B O 1
ATOM 7198 N N . PHE B 1 333 ? 11.305 25.312 21.141 1 97.62 333 PHE B N 1
ATOM 7199 C CA . PHE B 1 333 ? 11.812 24.359 22.125 1 97.62 333 PHE B CA 1
ATOM 7200 C C . PHE B 1 333 ? 12.539 23.219 21.422 1 97.62 333 PHE B C 1
ATOM 7202 O O . PHE B 1 333 ? 11.945 22.5 20.609 1 97.62 333 PHE B O 1
ATOM 7209 N N . LEU B 1 334 ? 13.781 23.062 21.703 1 98.56 334 LEU B N 1
ATOM 7210 C CA . LEU B 1 334 ? 14.586 22 21.109 1 98.56 334 LEU B CA 1
ATOM 7211 C C . LEU B 1 334 ? 14.562 20.75 21.984 1 98.56 334 LEU B C 1
ATOM 7213 O O . LEU B 1 334 ? 14.773 20.828 23.188 1 98.56 334 LEU B O 1
ATOM 7217 N N . ASN B 1 335 ? 14.266 19.609 21.344 1 98.62 335 ASN B N 1
ATOM 7218 C CA . ASN B 1 335 ? 14.18 18.328 22.031 1 98.62 335 ASN B CA 1
ATOM 7219 C C . ASN B 1 335 ? 15.469 17.531 21.875 1 98.62 335 ASN B C 1
ATOM 7221 O O . ASN B 1 335 ? 15.984 17.375 20.766 1 98.62 335 ASN B O 1
ATOM 7225 N N . SER B 1 336 ? 16.016 17.062 22.953 1 97.38 336 SER B N 1
ATOM 7226 C CA . SER B 1 336 ? 17.141 16.141 23 1 97.38 336 SER B CA 1
ATOM 7227 C C . SER B 1 336 ? 16.891 15 23.984 1 97.38 336 SER B C 1
ATOM 7229 O O . SER B 1 336 ? 17.031 15.164 25.188 1 97.38 336 SER B O 1
ATOM 7231 N N . GLY B 1 337 ? 16.547 13.898 23.453 1 96.62 337 GLY B N 1
ATOM 7232 C CA . GLY B 1 337 ? 16.344 12.719 24.281 1 96.62 337 GLY B CA 1
ATOM 7233 C C . GLY B 1 337 ? 15.078 12.773 25.109 1 96.62 337 GLY B C 1
ATOM 7234 O O . GLY B 1 337 ? 15.047 12.273 26.234 1 96.62 337 GLY B O 1
ATOM 7235 N N . GLY B 1 338 ? 14.188 13.531 24.719 1 97.38 338 GLY B N 1
ATOM 7236 C CA . GLY B 1 338 ? 12.922 13.594 25.438 1 97.38 338 GLY B CA 1
ATOM 7237 C C . GLY B 1 338 ? 12.836 14.781 26.375 1 97.38 338 GLY B C 1
ATOM 7238 O O . GLY B 1 338 ? 11.875 14.891 27.156 1 97.38 338 GLY B O 1
ATOM 7239 N N . SER B 1 339 ? 13.805 15.609 26.312 1 98.12 339 SER B N 1
ATOM 7240 C CA . SER B 1 339 ? 13.828 16.828 27.125 1 98.12 339 SER B CA 1
ATOM 7241 C C . SER B 1 339 ? 13.93 18.078 26.25 1 98.12 339 SER B C 1
ATOM 7243 O O . SER B 1 339 ? 14.773 18.141 25.359 1 98.12 339 SER B O 1
ATOM 7245 N N . PHE B 1 340 ? 13.086 19.062 26.656 1 98.44 340 PHE B N 1
ATOM 7246 C CA . PHE B 1 340 ? 13.039 20.281 25.844 1 98.44 340 PHE B CA 1
ATOM 7247 C C . PHE B 1 340 ? 13.828 21.406 26.516 1 98.44 340 PHE B C 1
ATOM 7249 O O . PHE B 1 340 ? 13.82 21.531 27.75 1 98.44 340 PHE B O 1
ATOM 7256 N N . ARG B 1 341 ? 14.438 22.219 25.703 1 97.62 341 ARG B N 1
ATOM 7257 C CA . ARG B 1 341 ? 15.023 23.484 26.125 1 97.62 341 ARG B CA 1
ATOM 7258 C C . ARG B 1 341 ? 14.57 24.625 25.219 1 97.62 341 ARG B C 1
ATOM 7260 O O . ARG B 1 341 ? 14.594 24.5 23.984 1 97.62 341 ARG B O 1
ATOM 7267 N N . GLU B 1 342 ? 14.164 25.688 25.859 1 95.56 342 GLU B N 1
ATOM 7268 C CA . GLU B 1 342 ? 13.758 26.859 25.078 1 95.56 342 GLU B CA 1
ATOM 7269 C C . GLU B 1 342 ? 14.969 27.594 24.516 1 95.56 342 GLU B C 1
ATOM 7271 O O . GLU B 1 342 ? 15.977 27.75 25.203 1 95.56 342 GLU B O 1
ATOM 7276 N N . VAL B 1 343 ? 14.844 28.016 23.25 1 95.88 343 VAL B N 1
ATOM 7277 C CA . VAL B 1 343 ? 15.898 28.797 22.625 1 95.88 343 VAL B CA 1
ATOM 7278 C C . VAL B 1 343 ? 15.312 30.078 22.031 1 95.88 343 VAL B C 1
ATOM 7280 O O . VAL B 1 343 ? 14.094 30.266 22.016 1 95.88 343 VAL B O 1
ATOM 7283 N N . ASP B 1 344 ? 16.188 30.922 21.562 1 91.44 344 ASP B N 1
ATOM 7284 C CA . ASP B 1 344 ? 15.758 32.219 21.016 1 91.44 344 ASP B CA 1
ATOM 7285 C C . ASP B 1 344 ? 14.93 32.031 19.75 1 91.44 344 ASP B C 1
ATOM 7287 O O . ASP B 1 344 ? 15.359 31.344 18.812 1 91.44 344 ASP B O 1
ATOM 7291 N N . ALA B 1 345 ? 13.773 32.594 19.766 1 91.19 345 ALA B N 1
ATOM 7292 C CA . ALA B 1 345 ? 12.875 32.531 18.609 1 91.19 345 ALA B CA 1
ATOM 7293 C C . ALA B 1 345 ? 12.461 33.938 18.172 1 91.19 345 ALA B C 1
ATOM 7295 O O . ALA B 1 345 ? 11.398 34.125 17.578 1 91.19 345 ALA B O 1
ATOM 7296 N N . SER B 1 346 ? 13.219 34.938 18.438 1 88.19 346 SER B N 1
ATOM 7297 C CA . SER B 1 346 ? 12.883 36.344 18.188 1 88.19 346 SER B CA 1
ATOM 7298 C C . SER B 1 346 ? 12.719 36.625 16.703 1 88.19 346 SER B C 1
ATOM 7300 O O . SER B 1 346 ? 12.023 37.562 16.312 1 88.19 346 SER B O 1
ATOM 7302 N N . THR B 1 347 ? 13.352 35.781 15.93 1 91.06 347 THR B N 1
ATOM 7303 C CA . THR B 1 347 ? 13.25 35.938 14.484 1 91.06 347 THR B CA 1
ATOM 7304 C C . THR B 1 347 ? 11.805 35.812 14.031 1 91.06 347 THR B C 1
ATOM 7306 O O . THR B 1 347 ? 11.406 36.406 13.023 1 91.06 347 THR B O 1
ATOM 7309 N N . PHE B 1 348 ? 11.016 35.094 14.812 1 90.31 348 PHE B N 1
ATOM 7310 C CA . PHE B 1 348 ? 9.625 34.844 14.445 1 90.31 348 PHE B CA 1
ATOM 7311 C C . PHE B 1 348 ? 8.711 35.938 15.031 1 90.31 348 PHE B C 1
ATOM 7313 O O . PHE B 1 348 ? 7.488 35.812 14.945 1 90.31 348 PHE B O 1
ATOM 7320 N N . THR B 1 349 ? 9.227 36.906 15.633 1 82.81 349 THR B N 1
ATOM 7321 C CA . THR B 1 349 ? 8.414 37.969 16.25 1 82.81 349 THR B CA 1
ATOM 7322 C C . THR B 1 349 ? 7.684 38.781 15.195 1 82.81 349 THR B C 1
ATOM 7324 O O . THR B 1 349 ? 8.289 39.219 14.219 1 82.81 349 THR B O 1
ATOM 7327 N N . LEU B 1 350 ? 6.426 38.844 15.438 1 80.25 350 LEU B N 1
ATOM 7328 C CA . LEU B 1 350 ? 5.594 39.656 14.539 1 80.25 350 LEU B CA 1
ATOM 7329 C C . LEU B 1 350 ? 5.043 40.875 15.258 1 80.25 350 LEU B C 1
ATOM 7331 O O . LEU B 1 350 ? 4.691 40.812 16.438 1 80.25 350 LEU B O 1
ATOM 7335 N N . PRO B 1 351 ? 5.023 41.938 14.547 1 73.06 351 PRO B N 1
ATOM 7336 C CA . PRO B 1 351 ? 4.445 43.125 15.18 1 73.06 351 PRO B CA 1
ATOM 7337 C C . PRO B 1 351 ? 2.939 43 15.414 1 73.06 351 PRO B C 1
ATOM 7339 O O . PRO B 1 351 ? 2.23 42.438 14.578 1 73.06 351 PRO B O 1
ATOM 7342 N N . SER B 1 352 ? 2.557 43.312 16.609 1 70.38 352 SER B N 1
ATOM 7343 C CA . SER B 1 352 ? 1.131 43.375 16.922 1 70.38 352 SER B CA 1
ATOM 7344 C C . SER B 1 352 ? 0.623 44.812 16.875 1 70.38 352 SER B C 1
ATOM 7346 O O . SER B 1 352 ? 1.265 45.719 17.406 1 70.38 352 SER B O 1
ATOM 7348 N N . HIS B 1 353 ? -0.466 45 16.094 1 66.25 353 HIS B N 1
ATOM 7349 C CA . HIS B 1 353 ? -1.059 46.344 16.016 1 66.25 353 HIS B CA 1
ATOM 7350 C C . HIS B 1 353 ? -2.373 46.406 16.781 1 66.25 353 HIS B C 1
ATOM 7352 O O . HIS B 1 353 ? -2.92 47.5 17 1 66.25 353 HIS B O 1
ATOM 7358 N N . HIS B 1 354 ? -2.854 45.312 17.078 1 67.62 354 HIS B N 1
ATOM 7359 C CA . HIS B 1 354 ? -4.094 45.156 17.828 1 67.62 354 HIS B CA 1
ATOM 7360 C C . HIS B 1 354 ? -4 44.031 18.828 1 67.62 354 HIS B C 1
ATOM 7362 O O . HIS B 1 354 ? -3.299 43.031 18.594 1 67.62 354 HIS B O 1
ATOM 7368 N N . PRO B 1 355 ? -4.715 44.188 19.906 1 63.44 355 PRO B N 1
ATOM 7369 C CA . PRO B 1 355 ? -4.656 43.125 20.938 1 63.44 355 PRO B CA 1
ATOM 7370 C C . PRO B 1 355 ? -5.105 41.781 20.422 1 63.44 355 PRO B C 1
ATOM 7372 O O . PRO B 1 355 ? -4.762 40.75 21 1 63.44 355 PRO B O 1
ATOM 7375 N N . VAL B 1 356 ? -5.828 41.812 19.344 1 65.12 356 VAL B N 1
ATOM 7376 C CA . VAL B 1 356 ? -6.359 40.531 18.875 1 65.12 356 VAL B CA 1
ATOM 7377 C C . VAL B 1 356 ? -5.48 39.969 17.75 1 65.12 356 VAL B C 1
ATOM 7379 O O . VAL B 1 356 ? -5.758 38.906 17.203 1 65.12 356 VAL B O 1
ATOM 7382 N N . ASP B 1 357 ? -4.395 40.719 17.438 1 73.12 357 ASP B N 1
ATOM 7383 C CA . ASP B 1 357 ? -3.457 40.188 16.438 1 73.12 357 ASP B CA 1
ATOM 7384 C C . ASP B 1 357 ? -2.711 38.969 16.969 1 73.12 357 ASP B C 1
ATOM 7386 O O . ASP B 1 357 ? -2.244 39 18.109 1 73.12 357 ASP B O 1
ATOM 7390 N N . GLU B 1 358 ? -2.771 37.906 16.25 1 76.75 358 GLU B N 1
ATOM 7391 C CA . GLU B 1 358 ? -2.057 36.719 16.672 1 76.75 358 GLU B CA 1
ATOM 7392 C C . GLU B 1 358 ? -1.38 36.031 15.484 1 76.75 358 GLU B C 1
ATOM 7394 O O . GLU B 1 358 ? -1.844 36.125 14.352 1 76.75 358 GLU B O 1
ATOM 7399 N N . SER B 1 359 ? -0.153 35.438 15.852 1 84 359 SER B N 1
ATOM 7400 C CA . SER B 1 359 ? 0.373 34.5 14.867 1 84 359 SER B CA 1
ATOM 7401 C C . SER B 1 359 ? -0.527 33.281 14.742 1 84 359 SER B C 1
ATOM 7403 O O . SER B 1 359 ? -1.104 32.812 15.727 1 84 359 SER B O 1
ATOM 7405 N N . GLY B 1 360 ? -0.693 32.844 13.547 1 88.44 360 GLY B N 1
ATOM 7406 C CA . GLY B 1 360 ? -1.637 31.781 13.266 1 88.44 360 GLY B CA 1
ATOM 7407 C C . GLY B 1 360 ? -0.971 30.438 13.086 1 88.44 360 GLY B C 1
ATOM 7408 O O . GLY B 1 360 ? -0.179 30.016 13.93 1 88.44 360 GLY B O 1
ATOM 7409 N N . GLY B 1 361 ? -1.377 29.766 12.062 1 92.81 361 GLY B N 1
ATOM 7410 C CA . GLY B 1 361 ? -0.913 28.422 11.789 1 92.81 361 GLY B CA 1
ATOM 7411 C C . GLY B 1 361 ? 0.53 28.359 11.328 1 92.81 361 GLY B C 1
ATOM 7412 O O . GLY B 1 361 ? 1.094 29.391 10.914 1 92.81 361 GLY B O 1
ATOM 7413 N N . ILE B 1 362 ? 1.176 27.203 11.508 1 96.06 362 ILE B N 1
ATOM 7414 C CA . ILE B 1 362 ? 2.561 26.938 11.133 1 96.06 362 ILE B CA 1
ATOM 7415 C C . ILE B 1 362 ? 2.611 25.797 10.117 1 96.06 362 ILE B C 1
ATOM 7417 O O . ILE B 1 362 ? 1.992 24.75 10.312 1 96.06 362 ILE B O 1
ATOM 7421 N N . ALA B 1 363 ? 3.27 26.016 9.055 1 97.06 363 ALA B N 1
ATOM 7422 C CA . ALA B 1 363 ? 3.58 24.969 8.094 1 97.06 363 ALA B CA 1
ATOM 7423 C C . ALA B 1 363 ? 5.086 24.766 7.961 1 97.06 363 ALA B C 1
ATOM 7425 O O . ALA B 1 363 ? 5.848 25.734 7.996 1 97.06 363 ALA B O 1
ATOM 7426 N N . VAL B 1 364 ? 5.477 23.516 7.844 1 97.56 364 VAL B N 1
ATOM 7427 C CA . VAL B 1 364 ? 6.891 23.156 7.793 1 97.56 364 VAL B CA 1
ATOM 7428 C C . VAL B 1 364 ? 7.172 22.328 6.543 1 97.56 364 VAL B C 1
ATOM 7430 O O . VAL B 1 364 ? 6.453 21.375 6.25 1 97.56 364 VAL B O 1
ATOM 7433 N N . ALA B 1 365 ? 8.211 22.703 5.832 1 97.38 365 ALA B N 1
ATOM 7434 C CA . ALA B 1 365 ? 8.664 21.953 4.664 1 97.38 365 ALA B CA 1
ATOM 7435 C C . ALA B 1 365 ? 10.055 22.406 4.23 1 97.38 365 ALA B C 1
ATOM 7437 O O . ALA B 1 365 ? 10.531 23.453 4.66 1 97.38 365 ALA B O 1
ATOM 7438 N N . ASP B 1 366 ? 10.727 21.641 3.477 1 97.88 366 ASP B N 1
ATOM 7439 C CA . ASP B 1 366 ? 11.938 22.047 2.779 1 97.88 366 ASP B CA 1
ATOM 7440 C C . ASP B 1 366 ? 11.602 22.812 1.5 1 97.88 366 ASP B C 1
ATOM 7442 O O . ASP B 1 366 ? 11.188 22.219 0.505 1 97.88 366 ASP B O 1
ATOM 7446 N N . LEU B 1 367 ? 11.859 24.062 1.463 1 98.31 367 LEU B N 1
ATOM 7447 C CA . LEU B 1 367 ? 11.375 24.922 0.382 1 98.31 367 LEU B CA 1
ATOM 7448 C C . LEU B 1 367 ? 12.469 25.156 -0.654 1 98.31 367 LEU B C 1
ATOM 7450 O O . LEU B 1 367 ? 12.211 25.719 -1.716 1 98.31 367 LEU B O 1
ATOM 7454 N N . ASN B 1 368 ? 13.656 24.656 -0.371 1 97.25 368 ASN B N 1
ATOM 7455 C CA . ASN B 1 368 ? 14.742 24.953 -1.297 1 97.25 368 ASN B CA 1
ATOM 7456 C C . ASN B 1 368 ? 15.617 23.719 -1.533 1 97.25 368 ASN B C 1
ATOM 7458 O O . ASN B 1 368 ? 16.75 23.844 -2.002 1 97.25 368 ASN B O 1
ATOM 7462 N N . ARG B 1 369 ? 15.242 22.562 -1.088 1 95.69 369 ARG B N 1
ATOM 7463 C CA . ARG B 1 369 ? 15.805 21.25 -1.376 1 95.69 369 ARG B CA 1
ATOM 7464 C C . ARG B 1 369 ? 17.172 21.078 -0.71 1 95.69 369 ARG B C 1
ATOM 7466 O O . ARG B 1 369 ? 18.031 20.359 -1.224 1 95.69 369 ARG B O 1
ATOM 7473 N N . ASN B 1 370 ? 17.391 21.75 0.352 1 95.69 370 ASN B N 1
ATOM 7474 C CA . ASN B 1 370 ? 18.688 21.609 1.001 1 95.69 370 ASN B CA 1
ATOM 7475 C C . ASN B 1 370 ? 18.641 20.625 2.176 1 95.69 370 ASN B C 1
ATOM 7477 O O . ASN B 1 370 ? 19.609 20.469 2.902 1 95.69 370 ASN B O 1
ATOM 7481 N N . GLY B 1 371 ? 17.484 20.031 2.398 1 96.06 371 GLY B N 1
ATOM 7482 C CA . GLY B 1 371 ? 17.344 19 3.406 1 96.06 371 GLY B CA 1
ATOM 7483 C C . GLY B 1 371 ? 16.922 19.531 4.762 1 96.06 371 GLY B C 1
ATOM 7484 O O . GLY B 1 371 ? 16.609 18.75 5.668 1 96.06 371 GLY B O 1
ATOM 7485 N N . ARG B 1 372 ? 16.906 20.812 4.914 1 97.25 372 ARG B N 1
ATOM 7486 C CA . ARG B 1 372 ? 16.453 21.406 6.164 1 97.25 372 ARG B CA 1
ATOM 7487 C C . ARG B 1 372 ? 15.008 21.891 6.055 1 97.25 372 ARG B C 1
ATOM 7489 O O . ARG B 1 372 ? 14.586 22.359 5 1 97.25 372 ARG B O 1
ATOM 7496 N N . LEU B 1 373 ? 14.312 21.812 7.156 1 97.88 373 LEU B N 1
ATOM 7497 C CA . LEU B 1 373 ? 12.906 22.172 7.148 1 97.88 373 LEU B CA 1
ATOM 7498 C C . LEU B 1 373 ? 12.734 23.672 7.391 1 97.88 373 LEU B C 1
ATOM 7500 O O . LEU B 1 373 ? 13.219 24.203 8.398 1 97.88 373 LEU B O 1
ATOM 7504 N N . ASP B 1 374 ? 12.07 24.297 6.465 1 98.5 374 ASP B N 1
ATOM 7505 C CA . ASP B 1 374 ? 11.734 25.719 6.547 1 98.5 374 ASP B CA 1
ATOM 7506 C C . ASP B 1 374 ? 10.359 25.922 7.195 1 98.5 374 ASP B C 1
ATOM 7508 O O . ASP B 1 374 ? 9.633 24.953 7.418 1 98.5 374 ASP B O 1
ATOM 7512 N N . VAL B 1 375 ? 10.109 27.188 7.531 1 97.62 375 VAL B N 1
ATOM 7513 C CA . VAL B 1 375 ? 8.891 27.469 8.281 1 97.62 375 VAL B CA 1
ATOM 7514 C C . VAL B 1 375 ? 8.102 28.578 7.574 1 97.62 375 VAL B C 1
ATOM 7516 O O . VAL B 1 375 ? 8.68 29.547 7.098 1 97.62 375 VAL B O 1
ATOM 7519 N N . VAL B 1 376 ? 6.805 28.375 7.434 1 97.06 376 VAL B N 1
ATOM 7520 C CA . VAL B 1 376 ? 5.875 29.422 7.012 1 97.06 376 VAL B CA 1
ATOM 7521 C C . VAL B 1 376 ? 4.836 29.656 8.109 1 97.06 376 VAL B C 1
ATOM 7523 O O . VAL B 1 376 ? 4.277 28.703 8.656 1 97.06 376 VAL B O 1
ATOM 7526 N N . LEU B 1 377 ? 4.621 30.953 8.453 1 94.25 377 LEU B N 1
ATOM 7527 C CA . LEU B 1 377 ? 3.666 31.328 9.492 1 94.25 377 LEU B CA 1
ATOM 7528 C C . LEU B 1 377 ? 2.521 32.156 8.906 1 94.25 377 LEU B C 1
ATOM 7530 O O . LEU B 1 377 ? 2.75 33.031 8.086 1 94.25 377 LEU B O 1
ATOM 7534 N N . GLY B 1 378 ? 1.29 31.719 9.305 1 90.56 378 GLY B N 1
ATOM 7535 C CA . GLY B 1 378 ? 0.141 32.562 9.031 1 90.56 378 GLY B CA 1
ATOM 7536 C C . GLY B 1 378 ? -0.079 33.625 10.094 1 90.56 378 GLY B C 1
ATOM 7537 O O . GLY B 1 378 ? 0.488 33.562 11.188 1 90.56 378 GLY B O 1
ATOM 7538 N N . GLU B 1 379 ? -0.872 34.656 9.734 1 83 379 GLU B N 1
ATOM 7539 C CA . GLU B 1 379 ? -1.155 35.719 10.688 1 83 379 GLU B CA 1
ATOM 7540 C C . GLU B 1 379 ? -2.658 35.938 10.836 1 83 379 GLU B C 1
ATOM 7542 O O . GLU B 1 379 ? -3.391 35.969 9.844 1 83 379 GLU B O 1
ATOM 7547 N N . HIS B 1 380 ? -3.059 35.969 12.008 1 80.62 380 HIS B N 1
ATOM 7548 C CA . HIS B 1 380 ? -4.426 36.312 12.359 1 80.62 380 HIS B CA 1
ATOM 7549 C C . HIS B 1 380 ? -4.516 37.781 12.797 1 80.62 380 HIS B C 1
ATOM 7551 O O . HIS B 1 380 ? -4.68 38.062 13.984 1 80.62 380 HIS B O 1
ATOM 7557 N N . LYS B 1 381 ? -4.484 38.656 11.844 1 71.44 381 LYS B N 1
ATOM 7558 C CA . LYS B 1 381 ? -4.488 40.062 12.125 1 71.44 381 LYS B CA 1
ATOM 7559 C C . LYS B 1 381 ? -5.91 40.625 12.195 1 71.44 381 LYS B C 1
ATOM 7561 O O . LYS B 1 381 ? -6.801 40.156 11.484 1 71.44 381 LYS B O 1
ATOM 7566 N N . HIS B 1 382 ? -5.93 41.656 13.016 1 63.59 382 HIS B N 1
ATOM 7567 C CA . HIS B 1 382 ? -7.195 42.375 13.07 1 63.59 382 HIS B CA 1
ATOM 7568 C C . HIS B 1 382 ? -7.422 43.188 11.797 1 63.59 382 HIS B C 1
ATOM 7570 O O . HIS B 1 382 ? -6.578 44 11.422 1 63.59 382 HIS B O 1
ATOM 7576 N N . VAL B 1 383 ? -8.352 43.031 11.047 1 58.16 383 VAL B N 1
ATOM 7577 C CA . VAL B 1 383 ? -8.656 43.531 9.711 1 58.16 383 VAL B CA 1
ATOM 7578 C C . VAL B 1 383 ? -8.836 45.031 9.758 1 58.16 383 VAL B C 1
ATOM 7580 O O . VAL B 1 383 ? -8.609 45.719 8.766 1 58.16 383 VAL B O 1
ATOM 7583 N N . ALA B 1 384 ? -9.328 45.531 10.812 1 50.16 384 ALA B N 1
ATOM 7584 C CA . ALA B 1 384 ? -9.766 46.938 10.844 1 50.16 384 ALA B CA 1
ATOM 7585 C C . ALA B 1 384 ? -8.586 47.875 10.633 1 50.16 384 ALA B C 1
ATOM 7587 O O . ALA B 1 384 ? -8.781 49.094 10.414 1 50.16 384 ALA B O 1
ATOM 7588 N N . LEU B 1 385 ? -7.457 47.438 10.641 1 50.41 385 LEU B N 1
ATOM 7589 C CA . LEU B 1 385 ? -6.359 48.406 10.625 1 50.41 385 LEU B CA 1
ATOM 7590 C C . LEU B 1 385 ? -5.992 48.781 9.195 1 50.41 385 LEU B C 1
ATOM 7592 O O . LEU B 1 385 ? -5.324 49.781 8.969 1 50.41 385 LEU B O 1
ATOM 7596 N N . GLY B 1 386 ? -6.719 48.312 8.203 1 52.5 386 GLY B N 1
ATOM 7597 C CA . GLY B 1 386 ? -6.48 48.688 6.824 1 52.5 386 GLY B CA 1
ATOM 7598 C C . GLY B 1 386 ? -5.039 48.5 6.391 1 52.5 386 GLY B C 1
ATOM 7599 O O . GLY B 1 386 ? -4.711 48.656 5.215 1 52.5 386 GLY B O 1
ATOM 7600 N N . GLU B 1 387 ? -4.113 48.219 7.332 1 61 387 GLU B N 1
ATOM 7601 C CA . GLU B 1 387 ? -2.711 48.062 6.957 1 61 387 GLU B CA 1
ATOM 7602 C C . GLU B 1 387 ? -2.426 46.656 6.434 1 61 387 GLU B C 1
ATOM 7604 O O . GLU B 1 387 ? -2.939 45.688 6.969 1 61 387 GLU B O 1
ATOM 7609 N N . GLY B 1 388 ? -1.759 46.688 5.324 1 71 388 GLY B N 1
ATOM 7610 C CA . GLY B 1 388 ? -1.374 45.438 4.699 1 71 388 GLY B CA 1
ATOM 7611 C C . GLY B 1 388 ? -0.325 44.656 5.484 1 71 388 GLY B C 1
ATOM 7612 O O . GLY B 1 388 ? 0.575 45.25 6.074 1 71 388 GLY B O 1
ATOM 7613 N N . ILE B 1 389 ? -0.574 43.438 5.777 1 75.31 389 ILE B N 1
ATOM 7614 C CA . ILE B 1 389 ? 0.433 42.531 6.293 1 75.31 389 ILE B CA 1
ATOM 7615 C C . ILE B 1 389 ? 0.702 41.438 5.27 1 75.31 389 ILE B C 1
ATOM 7617 O O . ILE B 1 389 ? -0.156 41.125 4.438 1 75.31 389 ILE B O 1
ATOM 7621 N N . PRO B 1 390 ? 1.925 40.906 5.355 1 84.12 390 PRO B N 1
ATOM 7622 C CA . PRO B 1 390 ? 2.166 39.844 4.402 1 84.12 390 PRO B CA 1
ATOM 7623 C C . PRO B 1 390 ? 1.162 38.688 4.539 1 84.12 390 PRO B C 1
ATOM 7625 O O . PRO B 1 390 ? 0.758 38.344 5.652 1 84.12 390 PRO B O 1
ATOM 7628 N N . ALA B 1 391 ? 0.74 38.156 3.469 1 80.75 391 ALA B N 1
ATOM 7629 C CA . ALA B 1 391 ? -0.195 37.031 3.441 1 80.75 391 ALA B CA 1
ATOM 7630 C C . ALA B 1 391 ? 0.318 35.875 4.289 1 80.75 391 ALA B C 1
ATOM 7632 O O . ALA B 1 391 ? -0.471 35.094 4.844 1 80.75 391 ALA B O 1
ATOM 7633 N N . ALA B 1 392 ? 1.615 35.75 4.336 1 91.69 392 ALA B N 1
ATOM 7634 C CA . ALA B 1 392 ? 2.32 34.75 5.156 1 91.69 392 ALA B CA 1
ATOM 7635 C C . ALA B 1 392 ? 3.77 35.188 5.387 1 91.69 392 ALA B C 1
ATOM 7637 O O . ALA B 1 392 ? 4.301 36.031 4.66 1 91.69 392 ALA B O 1
ATOM 7638 N N . ARG B 1 393 ? 4.355 34.656 6.414 1 94.38 393 ARG B N 1
ATOM 7639 C CA . ARG B 1 393 ? 5.777 34.844 6.684 1 94.38 393 ARG B CA 1
ATOM 7640 C C . ARG B 1 393 ? 6.578 33.594 6.316 1 94.38 393 ARG B C 1
ATOM 7642 O O . ARG B 1 393 ? 6.207 32.5 6.684 1 94.38 393 ARG B O 1
ATOM 7649 N N . VAL B 1 394 ? 7.625 33.812 5.539 1 97.69 394 VAL B N 1
ATOM 7650 C CA . VAL B 1 394 ? 8.461 32.719 5.09 1 97.69 394 VAL B CA 1
ATOM 7651 C C . VAL B 1 394 ? 9.836 32.781 5.758 1 97.69 394 VAL B C 1
ATOM 7653 O O . VAL B 1 394 ? 10.531 33.812 5.637 1 97.69 394 VAL B O 1
ATOM 7656 N N . TYR B 1 395 ? 10.242 31.766 6.461 1 97.81 395 TYR B N 1
ATOM 7657 C CA . TYR B 1 395 ? 11.523 31.688 7.152 1 97.81 395 TYR B CA 1
ATOM 7658 C C . TYR B 1 395 ? 12.367 30.531 6.625 1 97.81 395 TYR B C 1
ATOM 7660 O O . TYR B 1 395 ? 11.953 29.375 6.699 1 97.81 395 TYR B O 1
ATOM 7668 N N . LEU B 1 396 ? 13.523 30.844 6.137 1 98.31 396 LEU B N 1
ATOM 7669 C CA . LEU B 1 396 ? 14.445 29.828 5.621 1 98.31 396 LEU B CA 1
ATOM 7670 C C . LEU B 1 396 ? 15.391 29.359 6.715 1 98.31 396 LEU B C 1
ATOM 7672 O O . LEU B 1 396 ? 15.945 30.172 7.465 1 98.31 396 LEU B O 1
ATOM 7676 N N . HIS B 1 397 ? 15.539 28.062 6.832 1 98.31 397 HIS B N 1
ATOM 7677 C CA . HIS B 1 397 ? 16.5 27.453 7.746 1 98.31 397 HIS B CA 1
ATOM 7678 C C . HIS B 1 397 ? 17.922 27.547 7.188 1 98.31 397 HIS B C 1
ATOM 7680 O O . HIS B 1 397 ? 18.234 26.922 6.176 1 98.31 397 HIS B O 1
ATOM 7686 N N . ARG B 1 398 ? 18.844 28.281 7.871 1 97.62 398 ARG B N 1
ATOM 7687 C CA . ARG B 1 398 ? 20.188 28.562 7.363 1 97.62 398 ARG B CA 1
ATOM 7688 C C . ARG B 1 398 ? 21.234 27.734 8.102 1 97.62 398 ARG B C 1
ATOM 7690 O O . ARG B 1 398 ? 22.406 28.094 8.133 1 97.62 398 ARG B O 1
ATOM 7697 N N . GLY B 1 399 ? 20.797 26.672 8.688 1 97.5 399 GLY B N 1
ATOM 7698 C CA . GLY B 1 399 ? 21.719 25.812 9.422 1 97.5 399 GLY B CA 1
ATOM 7699 C C . GLY B 1 399 ? 21.703 26.062 10.922 1 97.5 399 GLY B C 1
ATOM 7700 O O . GLY B 1 399 ? 20.703 26.562 11.453 1 97.5 399 GLY B O 1
ATOM 7701 N N . LEU B 1 400 ? 22.672 25.562 11.594 1 97.75 400 LEU B N 1
ATOM 7702 C CA . LEU B 1 400 ? 22.781 25.672 13.047 1 97.75 400 LEU B CA 1
ATOM 7703 C C . LEU B 1 400 ? 23.875 26.656 13.43 1 97.75 400 LEU B C 1
ATOM 7705 O O . LEU B 1 400 ? 24.875 26.781 12.727 1 97.75 400 LEU B O 1
ATOM 7709 N N . ASP B 1 401 ? 23.734 27.344 14.547 1 97 401 ASP B N 1
ATOM 7710 C CA . ASP B 1 401 ? 24.812 28.172 15.086 1 97 401 ASP B CA 1
ATOM 7711 C C . ASP B 1 401 ? 25.781 27.359 15.938 1 97 401 ASP B C 1
ATOM 7713 O O . ASP B 1 401 ? 25.703 26.125 15.945 1 97 401 ASP B O 1
ATOM 7717 N N . ALA B 1 402 ? 26.719 27.984 16.594 1 95.88 402 ALA B N 1
ATOM 7718 C CA . ALA B 1 402 ? 27.781 27.328 17.344 1 95.88 402 ALA B CA 1
ATOM 7719 C C . ALA B 1 402 ? 27.219 26.516 18.5 1 95.88 402 ALA B C 1
ATOM 7721 O O . ALA B 1 402 ? 27.812 25.531 18.938 1 95.88 402 ALA B O 1
ATOM 7722 N N . ASP B 1 403 ? 26.016 26.906 18.984 1 94.88 403 ASP B N 1
ATOM 7723 C CA . ASP B 1 403 ? 25.391 26.234 20.125 1 94.88 403 ASP B CA 1
ATOM 7724 C C . ASP B 1 403 ? 24.406 25.172 19.656 1 94.88 403 ASP B C 1
ATOM 7726 O O . ASP B 1 403 ? 23.688 24.578 20.469 1 94.88 403 ASP B O 1
ATOM 7730 N N . GLY B 1 404 ? 24.281 24.938 18.375 1 96 404 GLY B N 1
ATOM 7731 C CA . GLY B 1 404 ? 23.391 23.922 17.828 1 96 404 GLY B CA 1
ATOM 7732 C C . GLY B 1 404 ? 21.969 24.406 17.672 1 96 404 GLY B C 1
ATOM 7733 O O . GLY B 1 404 ? 21.047 23.609 17.547 1 96 404 GLY B O 1
ATOM 7734 N N . VAL B 1 405 ? 21.766 25.719 17.719 1 97.38 405 VAL B N 1
ATOM 7735 C CA . VAL B 1 405 ? 20.438 26.312 17.578 1 97.38 405 VAL B CA 1
ATOM 7736 C C . VAL B 1 405 ? 20.172 26.641 16.109 1 97.38 405 VAL B C 1
ATOM 7738 O O . VAL B 1 405 ? 21.016 27.25 15.445 1 97.38 405 VAL B O 1
ATOM 7741 N N . PRO B 1 406 ? 19.016 26.25 15.625 1 97.94 406 PRO B N 1
ATOM 7742 C CA . PRO B 1 406 ? 18.703 26.562 14.227 1 97.94 406 PRO B CA 1
ATOM 7743 C C . PRO B 1 406 ? 18.641 28.062 13.969 1 97.94 406 PRO B C 1
ATOM 7745 O O . PRO B 1 406 ? 18.141 28.812 14.805 1 97.94 406 PRO B O 1
ATOM 7748 N N . ILE B 1 407 ? 19.172 28.5 12.805 1 97.88 407 ILE B N 1
ATOM 7749 C CA . ILE B 1 407 ? 19.125 29.891 12.344 1 97.88 407 ILE B CA 1
ATOM 7750 C C . ILE B 1 407 ? 18.062 30.016 11.258 1 97.88 407 ILE B C 1
ATOM 7752 O O . ILE B 1 407 ? 18.156 29.391 10.203 1 97.88 407 ILE B O 1
ATOM 7756 N N . PHE B 1 408 ? 17.094 30.828 11.586 1 97.81 408 PHE B N 1
ATOM 7757 C CA . PHE B 1 408 ? 16.062 31.109 10.594 1 97.81 408 PHE B CA 1
ATOM 7758 C C . PHE B 1 408 ? 16.188 32.531 10.07 1 97.81 408 PHE B C 1
ATOM 7760 O O . PHE B 1 408 ? 16.484 33.469 10.828 1 97.81 408 PHE B O 1
ATOM 7767 N N . GLU B 1 409 ? 15.984 32.688 8.781 1 97.81 409 GLU B N 1
ATOM 7768 C CA . GLU B 1 409 ? 16 33.969 8.117 1 97.81 409 GLU B CA 1
ATOM 7769 C C . GLU B 1 409 ? 14.648 34.312 7.516 1 97.81 409 GLU B C 1
ATOM 7771 O O . GLU B 1 409 ? 14.078 33.531 6.758 1 97.81 409 GLU B O 1
ATOM 7776 N N . ASP B 1 410 ? 14.164 35.469 7.922 1 96.94 410 ASP B N 1
ATOM 7777 C CA . ASP B 1 410 ? 12.93 35.938 7.297 1 96.94 410 ASP B CA 1
ATOM 7778 C C . ASP B 1 410 ? 13.18 36.375 5.852 1 96.94 410 ASP B C 1
ATOM 7780 O O . ASP B 1 410 ? 13.875 37.344 5.594 1 96.94 410 ASP B O 1
ATOM 7784 N N . VAL B 1 411 ? 12.602 35.594 4.949 1 98 411 VAL B N 1
ATOM 7785 C CA . VAL B 1 411 ? 12.789 35.875 3.533 1 98 411 VAL B CA 1
ATOM 7786 C C . VAL B 1 411 ? 11.453 36.219 2.887 1 98 411 VAL B C 1
ATOM 7788 O O . VAL B 1 411 ? 11.273 36.031 1.681 1 98 411 VAL B O 1
ATOM 7791 N N . THR B 1 412 ? 10.516 36.656 3.648 1 96.62 412 THR B N 1
ATOM 7792 C CA . THR B 1 412 ? 9.141 36.906 3.219 1 96.62 412 THR B CA 1
ATOM 7793 C C . THR B 1 412 ? 9.102 37.812 1.997 1 96.62 412 THR B C 1
ATOM 7795 O O . THR B 1 412 ? 8.492 37.469 0.982 1 96.62 412 THR B O 1
ATOM 7798 N N . GLU B 1 413 ? 9.742 38.938 2.039 1 95.75 413 GLU B N 1
ATOM 7799 C CA . GLU B 1 413 ? 9.734 39.906 0.938 1 95.75 413 GLU B CA 1
ATOM 7800 C C . GLU B 1 413 ? 10.438 39.312 -0.292 1 95.75 413 GLU B C 1
ATOM 7802 O O . GLU B 1 413 ? 9.906 39.375 -1.401 1 95.75 413 GLU B O 1
ATOM 7807 N N . ALA B 1 414 ? 11.586 38.75 -0.057 1 97.12 414 ALA B N 1
ATOM 7808 C CA . ALA B 1 414 ? 12.367 38.188 -1.161 1 97.12 414 ALA B CA 1
ATOM 7809 C C . ALA B 1 414 ? 11.641 37.031 -1.81 1 97.12 414 ALA B C 1
ATOM 7811 O O . ALA B 1 414 ? 11.867 36.719 -2.982 1 97.12 414 ALA B O 1
ATOM 7812 N N . ALA B 1 415 ? 10.812 36.344 -1.047 1 97.88 415 ALA B N 1
ATOM 7813 C CA . ALA B 1 415 ? 10.086 35.188 -1.543 1 97.88 415 ALA B CA 1
ATOM 7814 C C . ALA B 1 415 ? 8.875 35.594 -2.379 1 97.88 415 ALA B C 1
ATOM 7816 O O . ALA B 1 415 ? 8.219 34.75 -2.994 1 97.88 415 ALA B O 1
ATOM 7817 N N . GLY B 1 416 ? 8.531 36.812 -2.412 1 95.44 416 GLY B N 1
ATOM 7818 C CA . GLY B 1 416 ? 7.48 37.344 -3.275 1 95.44 416 GLY B CA 1
ATOM 7819 C C . GLY B 1 416 ? 6.109 37.312 -2.625 1 95.44 416 GLY B C 1
ATOM 7820 O O . GLY B 1 416 ? 5.086 37.375 -3.314 1 95.44 416 GLY B O 1
ATOM 7821 N N . ILE B 1 417 ? 6.039 37.281 -1.318 1 94.56 417 ILE B N 1
ATOM 7822 C CA . ILE B 1 417 ? 4.754 37.25 -0.634 1 94.56 417 ILE B CA 1
ATOM 7823 C C . ILE B 1 417 ? 4.203 38.688 -0.496 1 94.56 417 ILE B C 1
ATOM 7825 O O . ILE B 1 417 ? 4.812 39.531 0.159 1 94.56 417 ILE B O 1
ATOM 7829 N N . PRO B 1 418 ? 3.039 38.938 -1.024 1 90.69 418 PRO B N 1
ATOM 7830 C CA . PRO B 1 418 ? 2.486 40.281 -0.952 1 90.69 418 PRO B CA 1
ATOM 7831 C C . PRO B 1 418 ? 1.768 40.562 0.367 1 90.69 418 PRO B C 1
ATOM 7833 O O . PRO B 1 418 ? 1.431 39.625 1.097 1 90.69 418 PRO B O 1
ATOM 7836 N N . ASP B 1 419 ? 1.517 41.812 0.58 1 84.94 419 ASP B N 1
ATOM 7837 C CA . ASP B 1 419 ? 0.66 42.219 1.688 1 84.94 419 ASP B CA 1
ATOM 7838 C C . ASP B 1 419 ? -0.814 42.031 1.346 1 84.94 419 ASP B C 1
ATOM 7840 O O . ASP B 1 419 ? -1.214 42.188 0.189 1 84.94 419 ASP B O 1
ATOM 7844 N N . VAL B 1 420 ? -1.48 41.625 2.377 1 81.25 420 VAL B N 1
ATOM 7845 C CA . VAL B 1 420 ? -2.928 41.5 2.252 1 81.25 420 VAL B CA 1
ATOM 7846 C C . VAL B 1 420 ? -3.611 42.219 3.414 1 81.25 420 VAL B C 1
ATOM 7848 O O . VAL B 1 420 ? -2.961 42.562 4.398 1 81.25 420 VAL B O 1
ATOM 7851 N N . THR B 1 421 ? -4.922 42.438 3.316 1 73.5 421 THR B N 1
ATOM 7852 C CA . THR B 1 421 ? -5.637 43.188 4.32 1 73.5 421 THR B CA 1
ATOM 7853 C C . THR B 1 421 ? -6.586 42.312 5.117 1 73.5 421 THR B C 1
ATOM 7855 O O . THR B 1 421 ? -7.559 42.781 5.703 1 73.5 421 THR B O 1
ATOM 7858 N N . THR B 1 422 ? -6.422 41.094 5.035 1 76.19 422 THR B N 1
ATOM 7859 C CA . THR B 1 422 ? -7.262 40.156 5.77 1 76.19 422 THR B CA 1
ATOM 7860 C C . THR B 1 422 ? -6.406 39.188 6.562 1 76.19 422 THR B C 1
ATOM 7862 O O . THR B 1 422 ? -5.188 39.125 6.383 1 76.19 422 THR B O 1
ATOM 7865 N N . ARG B 1 423 ? -7.059 38.406 7.512 1 78.25 423 ARG B N 1
ATOM 7866 C CA . ARG B 1 423 ? -6.383 37.406 8.32 1 78.25 423 ARG B CA 1
ATOM 7867 C C . ARG B 1 423 ? -6.125 36.125 7.512 1 78.25 423 ARG B C 1
ATOM 7869 O O . ARG B 1 423 ? -6.949 35.75 6.68 1 78.25 423 ARG B O 1
ATOM 7876 N N . VAL B 1 424 ? -5.023 35.562 7.785 1 85.31 424 VAL B N 1
ATOM 7877 C CA . VAL B 1 424 ? -4.641 34.312 7.164 1 85.31 424 VAL B CA 1
ATOM 7878 C C . VAL B 1 424 ? -4.199 33.312 8.234 1 85.31 424 VAL B C 1
ATOM 7880 O O . VAL B 1 424 ? -3.02 32.969 8.328 1 85.31 424 VAL B O 1
ATOM 7883 N N . PRO B 1 425 ? -5.156 32.781 8.953 1 86.38 425 PRO B N 1
ATOM 7884 C CA . PRO B 1 425 ? -4.77 31.906 10.062 1 86.38 425 PRO B CA 1
ATOM 7885 C C . PRO B 1 425 ? -4.18 30.578 9.586 1 86.38 425 PRO B C 1
ATOM 7887 O O . PRO B 1 425 ? -3.332 30 10.266 1 86.38 425 PRO B O 1
ATOM 7890 N N . HIS B 1 426 ? -4.66 30.078 8.531 1 93.19 426 HIS B N 1
ATOM 7891 C CA . HIS B 1 426 ? -4.211 28.781 8.062 1 93.19 426 HIS B CA 1
ATOM 7892 C C . HIS B 1 426 ? -3.25 28.906 6.891 1 93.19 426 HIS B C 1
ATOM 7894 O O . HIS B 1 426 ? -3.506 29.672 5.953 1 93.19 426 HIS B O 1
ATOM 7900 N N . VAL B 1 427 ? -2.125 28.156 6.973 1 95.31 427 VAL B N 1
ATOM 7901 C CA . VAL B 1 427 ? -1.142 28 5.906 1 95.31 427 VAL B CA 1
ATOM 7902 C C . VAL B 1 427 ? -0.764 26.531 5.762 1 95.31 427 VAL B C 1
ATOM 7904 O O . VAL B 1 427 ? -0.705 25.797 6.75 1 95.31 427 VAL B O 1
ATOM 7907 N N . GLU B 1 428 ? -0.525 26.156 4.562 1 97 428 GLU B N 1
ATOM 7908 C CA . GLU B 1 428 ? -0.11 24.797 4.254 1 97 428 GLU B CA 1
ATOM 7909 C C . GLU B 1 428 ? 0.882 24.766 3.094 1 97 428 GLU B C 1
ATOM 7911 O O . GLU B 1 428 ? 0.784 25.578 2.168 1 97 428 GLU B O 1
ATOM 7916 N N . LEU B 1 429 ? 1.866 23.891 3.199 1 98.06 429 LEU B N 1
ATOM 7917 C CA . LEU B 1 429 ? 2.842 23.703 2.131 1 98.06 429 LEU B CA 1
ATOM 7918 C C . LEU B 1 429 ? 2.637 22.359 1.443 1 98.06 429 LEU B C 1
ATOM 7920 O O . LEU B 1 429 ? 2.986 21.312 1.996 1 98.06 429 LEU B O 1
ATOM 7924 N N . VAL B 1 430 ? 2.084 22.359 0.259 1 97.81 430 VAL B N 1
ATOM 7925 C CA . VAL B 1 430 ? 1.736 21.156 -0.5 1 97.81 430 VAL B CA 1
ATOM 7926 C C . VAL B 1 430 ? 1.963 21.406 -1.99 1 97.81 430 VAL B C 1
ATOM 7928 O O . VAL B 1 430 ? 1.82 22.531 -2.467 1 97.81 430 VAL B O 1
ATOM 7931 N N . ASP B 1 431 ? 2.35 20.453 -2.697 1 98 431 ASP B N 1
ATOM 7932 C CA . ASP B 1 431 ? 2.545 20.547 -4.141 1 98 431 ASP B CA 1
ATOM 7933 C C . ASP B 1 431 ? 1.257 20.219 -4.891 1 98 431 ASP B C 1
ATOM 7935 O O . ASP B 1 431 ? 0.922 19.047 -5.082 1 98 431 ASP B O 1
ATOM 7939 N N . LEU B 1 432 ? 0.614 21.25 -5.441 1 98.25 432 LEU B N 1
ATOM 7940 C CA . LEU B 1 432 ? -0.73 21.078 -5.977 1 98.25 432 LEU B CA 1
ATOM 7941 C C . LEU B 1 432 ? -0.682 20.75 -7.469 1 98.25 432 LEU B C 1
ATOM 7943 O O . LEU B 1 432 ? -1.665 20.266 -8.031 1 98.25 432 LEU B O 1
ATOM 7947 N N . ASN B 1 433 ? 0.397 20.984 -8.133 1 97.69 433 ASN B N 1
ATOM 7948 C CA . ASN B 1 433 ? 0.485 20.625 -9.547 1 97.69 433 ASN B CA 1
ATOM 7949 C C . ASN B 1 433 ? 1.581 19.594 -9.789 1 97.69 433 ASN B C 1
ATOM 7951 O O . ASN B 1 433 ? 1.973 19.359 -10.938 1 97.69 433 ASN B O 1
ATOM 7955 N N . ASN B 1 434 ? 2.17 19.062 -8.781 1 97.5 434 ASN B N 1
ATOM 7956 C CA . ASN B 1 434 ? 3.158 18 -8.805 1 97.5 434 ASN B CA 1
ATOM 7957 C C . ASN B 1 434 ? 4.41 18.406 -9.578 1 97.5 434 ASN B C 1
ATOM 7959 O O . ASN B 1 434 ? 5.008 17.578 -10.273 1 97.5 434 ASN B O 1
ATOM 7963 N N . ASN B 1 435 ? 4.801 19.641 -9.578 1 96.06 435 ASN B N 1
ATOM 7964 C CA . ASN B 1 435 ? 6.016 20.047 -10.273 1 96.06 435 ASN B CA 1
ATOM 7965 C C . ASN B 1 435 ? 7.254 19.859 -9.406 1 96.06 435 ASN B C 1
ATOM 7967 O O . ASN B 1 435 ? 8.367 20.188 -9.82 1 96.06 435 ASN B O 1
ATOM 7971 N N . GLY B 1 436 ? 7.062 19.359 -8.195 1 95.56 436 GLY B N 1
ATOM 7972 C CA . GLY B 1 436 ? 8.172 19.031 -7.312 1 95.56 436 GLY B CA 1
ATOM 7973 C C . GLY B 1 436 ? 8.453 20.109 -6.273 1 95.56 436 GLY B C 1
ATOM 7974 O O . GLY B 1 436 ? 9.281 19.922 -5.387 1 95.56 436 GLY B O 1
ATOM 7975 N N . TRP B 1 437 ? 7.789 21.234 -6.34 1 96.75 437 TRP B N 1
ATOM 7976 C CA . TRP B 1 437 ? 7.953 22.312 -5.375 1 96.75 437 TRP B CA 1
ATOM 7977 C C . TRP B 1 437 ? 6.691 22.5 -4.539 1 96.75 437 TRP B C 1
ATOM 7979 O O . TRP B 1 437 ? 5.59 22.609 -5.082 1 96.75 437 TRP B O 1
ATOM 7989 N N . PRO B 1 438 ? 6.859 22.516 -3.225 1 97.62 438 PRO B N 1
ATOM 7990 C CA . PRO B 1 438 ? 5.668 22.75 -2.402 1 97.62 438 PRO B CA 1
ATOM 7991 C C . PRO B 1 438 ? 5.102 24.156 -2.574 1 97.62 438 PRO B C 1
ATOM 7993 O O . PRO B 1 438 ? 5.805 25.141 -2.342 1 97.62 438 PRO B O 1
ATOM 7996 N N . ASP B 1 439 ? 3.854 24.234 -2.951 1 98.06 439 ASP B N 1
ATOM 7997 C CA . ASP B 1 439 ? 3.137 25.5 -3.045 1 98.06 439 ASP B CA 1
ATOM 7998 C C . ASP B 1 439 ? 2.658 25.969 -1.671 1 98.06 439 ASP B C 1
ATOM 8000 O O . ASP B 1 439 ? 2.58 25.172 -0.733 1 98.06 439 ASP B O 1
ATOM 8004 N N . LEU B 1 440 ? 2.428 27.266 -1.59 1 97.56 440 LEU B N 1
ATOM 8005 C CA . LEU B 1 440 ? 1.849 27.844 -0.381 1 97.56 440 LEU B CA 1
ATOM 8006 C C . LEU B 1 440 ? 0.343 28.016 -0.535 1 97.56 440 LEU B C 1
ATOM 8008 O O . LEU B 1 440 ? -0.108 28.922 -1.252 1 97.56 440 LEU B O 1
ATOM 8012 N N . HIS B 1 441 ? -0.346 27.078 0.124 1 95.81 441 HIS B N 1
ATOM 8013 C CA . HIS B 1 441 ? -1.798 27.188 0.215 1 95.81 441 HIS B CA 1
ATOM 8014 C C . HIS B 1 441 ? -2.221 27.906 1.49 1 95.81 441 HIS B C 1
ATOM 8016 O O . HIS B 1 441 ? -1.721 27.609 2.576 1 95.81 441 HIS B O 1
ATOM 8022 N N . THR B 1 442 ? -3.146 28.922 1.304 1 91.31 442 THR B N 1
ATOM 8023 C CA . THR B 1 442 ? -3.58 29.719 2.449 1 91.31 442 THR B CA 1
ATOM 8024 C C . THR B 1 442 ? -5.105 29.734 2.549 1 91.31 442 THR B C 1
ATOM 8026 O O . THR B 1 442 ? -5.797 29.344 1.605 1 91.31 442 THR B O 1
ATOM 8029 N N . SER B 1 443 ? -5.543 30.156 3.639 1 88.56 443 SER B N 1
ATOM 8030 C CA . SER B 1 443 ? -6.977 30.312 3.844 1 88.56 443 SER B CA 1
ATOM 8031 C C . SER B 1 443 ? -7.469 31.656 3.293 1 88.56 443 SER B C 1
ATOM 8033 O O . SER B 1 443 ? -8.586 32.094 3.59 1 88.56 443 SER B O 1
ATOM 8035 N N . LEU B 1 444 ? -6.633 32.281 2.467 1 84.25 444 LEU B N 1
ATOM 8036 C CA . LEU B 1 444 ? -7.031 33.531 1.786 1 84.25 444 LEU B CA 1
ATOM 8037 C C . LEU B 1 444 ? -7.91 33.219 0.581 1 84.25 444 LEU B C 1
ATOM 8039 O O . LEU B 1 444 ? -7.648 32.25 -0.157 1 84.25 444 LEU B O 1
ATOM 8043 N N . SER B 1 445 ? -8.945 34 0.535 1 82.81 445 SER B N 1
ATOM 8044 C CA . SER B 1 445 ? -9.766 33.906 -0.667 1 82.81 445 SER B CA 1
ATOM 8045 C C . SER B 1 445 ? -9.328 34.906 -1.725 1 82.81 445 SER B C 1
ATOM 8047 O O . SER B 1 445 ? -8.703 35.906 -1.403 1 82.81 445 SER B O 1
ATOM 8049 N N . ARG B 1 446 ? -9.594 34.594 -2.941 1 80.69 446 ARG B N 1
ATOM 8050 C CA . ARG B 1 446 ? -9.289 35.531 -4.035 1 80.69 446 ARG B CA 1
ATOM 8051 C C . ARG B 1 446 ? -10.5 35.719 -4.941 1 80.69 446 ARG B C 1
ATOM 8053 O O . ARG B 1 446 ? -11.492 35 -4.832 1 80.69 446 ARG B O 1
ATOM 8060 N N . GLY B 1 447 ? -10.344 36.719 -5.793 1 74 447 GLY B N 1
ATOM 8061 C CA . GLY B 1 447 ? -11.422 37.031 -6.711 1 74 447 GLY B CA 1
ATOM 8062 C C . GLY B 1 447 ? -12.695 37.469 -6.008 1 74 447 GLY B C 1
ATOM 8063 O O . GLY B 1 447 ? -12.68 38.375 -5.199 1 74 447 GLY B O 1
ATOM 8064 N N . ASP B 1 448 ? -13.789 36.594 -6.324 1 70.75 448 ASP B N 1
ATOM 8065 C CA . ASP B 1 448 ? -15.078 36.938 -5.715 1 70.75 448 ASP B CA 1
ATOM 8066 C C . ASP B 1 448 ? -15.203 36.312 -4.332 1 70.75 448 ASP B C 1
ATOM 8068 O O . ASP B 1 448 ? -16.297 36.281 -3.752 1 70.75 448 ASP B O 1
ATOM 8072 N N . GLY B 1 449 ? -14.039 35.844 -3.867 1 72.88 449 GLY B N 1
ATOM 8073 C CA . GLY B 1 449 ? -14.016 35.281 -2.523 1 72.88 449 GLY B CA 1
ATOM 8074 C C . GLY B 1 449 ? -14.32 33.812 -2.482 1 72.88 449 GLY B C 1
ATOM 8075 O O . GLY B 1 449 ? -14.359 33.188 -1.406 1 72.88 449 GLY B O 1
ATOM 8076 N N . THR B 1 450 ? -14.492 33.219 -3.635 1 76.94 450 THR B N 1
ATOM 8077 C CA . THR B 1 450 ? -14.953 31.844 -3.629 1 76.94 450 THR B CA 1
ATOM 8078 C C . THR B 1 450 ? -13.805 30.875 -3.918 1 76.94 450 THR B C 1
ATOM 8080 O O . THR B 1 450 ? -13.969 29.656 -3.824 1 76.94 450 THR B O 1
ATOM 8083 N N . MET B 1 451 ? -12.688 31.469 -4.234 1 85.88 451 MET B N 1
ATOM 8084 C CA . MET B 1 451 ? -11.539 30.641 -4.551 1 85.88 451 MET B CA 1
ATOM 8085 C C . MET B 1 451 ? -10.398 30.875 -3.559 1 85.88 451 MET B C 1
ATOM 8087 O O . MET B 1 451 ? -10.172 32 -3.129 1 85.88 451 MET B O 1
ATOM 8091 N N . PRO B 1 452 ? -9.711 29.797 -3.266 1 90.06 452 PRO B N 1
ATOM 8092 C CA . PRO B 1 452 ? -8.57 30 -2.371 1 90.06 452 PRO B CA 1
ATOM 8093 C C . PRO B 1 452 ? -7.371 30.625 -3.076 1 90.06 452 PRO B C 1
ATOM 8095 O O . PRO B 1 452 ? -7.191 30.438 -4.281 1 90.06 452 PRO B O 1
ATOM 8098 N N . ALA B 1 453 ? -6.586 31.359 -2.324 1 90.12 453 ALA B N 1
ATOM 8099 C CA . ALA B 1 453 ? -5.32 31.891 -2.816 1 90.12 453 ALA B CA 1
ATOM 8100 C C . ALA B 1 453 ? -4.188 30.891 -2.621 1 90.12 453 ALA B C 1
ATOM 8102 O O . ALA B 1 453 ? -3.846 30.531 -1.488 1 90.12 453 ALA B O 1
ATOM 8103 N N . VAL B 1 454 ? -3.668 30.391 -3.721 1 94.88 454 VAL B N 1
ATOM 8104 C CA . VAL B 1 454 ? -2.506 29.516 -3.715 1 94.88 454 VAL B CA 1
ATOM 8105 C C . VAL B 1 454 ? -1.313 30.219 -4.348 1 94.88 454 VAL B C 1
ATOM 8107 O O . VAL B 1 454 ? -1.396 30.703 -5.48 1 94.88 454 VAL B O 1
ATOM 8110 N N . PHE B 1 455 ? -0.29 30.375 -3.574 1 96.25 455 PHE B N 1
ATOM 8111 C CA . PHE B 1 455 ? 0.96 30.922 -4.09 1 96.25 455 PHE B CA 1
ATOM 8112 C C . PHE B 1 455 ? 1.841 29.812 -4.656 1 96.25 455 PHE B C 1
ATOM 8114 O O . PHE B 1 455 ? 2.459 29.062 -3.902 1 96.25 455 PHE B O 1
ATOM 8121 N N . GLN B 1 456 ? 1.88 29.797 -5.945 1 96.25 456 GLN B N 1
ATOM 8122 C CA . GLN B 1 456 ? 2.619 28.719 -6.613 1 96.25 456 GLN B CA 1
ATOM 8123 C C . GLN B 1 456 ? 4.125 28.906 -6.441 1 96.25 456 GLN B C 1
ATOM 8125 O O . GLN B 1 456 ? 4.652 30 -6.668 1 96.25 456 GLN B O 1
ATOM 8130 N N . HIS B 1 457 ? 4.762 27.859 -5.938 1 97.5 457 HIS B N 1
ATOM 8131 C CA . HIS B 1 457 ? 6.219 27.828 -5.867 1 97.5 457 HIS B CA 1
ATOM 8132 C C . HIS B 1 457 ? 6.832 27.625 -7.25 1 97.5 457 HIS B C 1
ATOM 8134 O O . HIS B 1 457 ? 6.566 26.625 -7.914 1 97.5 457 HIS B O 1
ATOM 8140 N N . THR B 1 458 ? 7.711 28.562 -7.719 1 94.5 458 THR B N 1
ATOM 8141 C CA . THR B 1 458 ? 8.211 28.531 -9.086 1 94.5 458 THR B CA 1
ATOM 8142 C C . THR B 1 458 ? 9.703 28.219 -9.109 1 94.5 458 THR B C 1
ATOM 8144 O O . THR B 1 458 ? 10.359 28.359 -10.148 1 94.5 458 THR B O 1
ATOM 8147 N N . GLY B 1 459 ? 10.234 27.844 -8.008 1 94.75 459 GLY B N 1
ATOM 8148 C CA . GLY B 1 459 ? 11.648 27.547 -7.906 1 94.75 459 GLY B CA 1
ATOM 8149 C C . GLY B 1 459 ? 12.367 28.406 -6.887 1 94.75 459 GLY B C 1
ATOM 8150 O O . GLY B 1 459 ? 11.734 29 -6.008 1 94.75 459 GLY B O 1
ATOM 8151 N N . VAL B 1 460 ? 13.695 28.344 -6.871 1 96.69 460 VAL B N 1
ATOM 8152 C CA . VAL B 1 460 ? 14.508 29.109 -5.922 1 96.69 460 VAL B CA 1
ATOM 8153 C C . VAL B 1 460 ? 15.414 30.078 -6.68 1 96.69 460 VAL B C 1
ATOM 8155 O O . VAL B 1 460 ? 15.789 29.812 -7.828 1 96.69 460 VAL B O 1
ATOM 8158 N N . ASP B 1 461 ? 15.758 31.203 -6.086 1 95.94 461 ASP B N 1
ATOM 8159 C CA . ASP B 1 461 ? 16.688 32.156 -6.703 1 95.94 461 ASP B CA 1
ATOM 8160 C C . ASP B 1 461 ? 18.141 31.766 -6.406 1 95.94 461 ASP B C 1
ATOM 8162 O O . ASP B 1 461 ? 18.406 30.672 -5.906 1 95.94 461 ASP B O 1
ATOM 8166 N N . GLU B 1 462 ? 19.094 32.594 -6.773 1 93.44 462 GLU B N 1
ATOM 8167 C CA . GLU B 1 462 ? 20.531 32.281 -6.668 1 93.44 462 GLU B CA 1
ATOM 8168 C C . GLU B 1 462 ? 20.953 32.125 -5.211 1 93.44 462 GLU B C 1
ATOM 8170 O O . GLU B 1 462 ? 21.938 31.453 -4.922 1 93.44 462 GLU B O 1
ATOM 8175 N N . ASN B 1 463 ? 20.141 32.719 -4.281 1 93.75 463 ASN B N 1
ATOM 8176 C CA . ASN B 1 463 ? 20.469 32.625 -2.863 1 93.75 463 ASN B CA 1
ATOM 8177 C C . ASN B 1 463 ? 19.688 31.516 -2.178 1 93.75 463 ASN B C 1
ATOM 8179 O O . ASN B 1 463 ? 19.719 31.391 -0.952 1 93.75 463 ASN B O 1
ATOM 8183 N N . GLY B 1 464 ? 18.938 30.734 -2.916 1 95.25 464 GLY B N 1
ATOM 8184 C CA . GLY B 1 464 ? 18.172 29.625 -2.377 1 95.25 464 GLY B CA 1
ATOM 8185 C C . GLY B 1 464 ? 16.828 30.047 -1.827 1 95.25 464 GLY B C 1
ATOM 8186 O O . GLY B 1 464 ? 16.156 29.281 -1.134 1 95.25 464 GLY B O 1
ATOM 8187 N N . VAL B 1 465 ? 16.469 31.297 -2.062 1 98 465 VAL B N 1
ATOM 8188 C CA . VAL B 1 465 ? 15.188 31.781 -1.567 1 98 465 VAL B CA 1
ATOM 8189 C C . VAL B 1 465 ? 14.062 31.281 -2.467 1 98 465 VAL B C 1
ATOM 8191 O O . VAL B 1 465 ? 14.102 31.469 -3.684 1 98 465 VAL B O 1
ATOM 8194 N N . PRO B 1 466 ? 13.109 30.609 -1.856 1 98.12 466 PRO B N 1
ATOM 8195 C CA . PRO B 1 466 ? 11.969 30.172 -2.676 1 98.12 466 PRO B CA 1
ATOM 8196 C C . PRO B 1 466 ? 11.219 31.344 -3.301 1 98.12 466 PRO B C 1
ATOM 8198 O O . PRO B 1 466 ? 11.094 32.406 -2.678 1 98.12 466 PRO B O 1
ATOM 8201 N N . GLN B 1 467 ? 10.75 31.172 -4.512 1 97.62 467 GLN B N 1
ATOM 8202 C CA . GLN B 1 467 ? 9.961 32.188 -5.223 1 97.62 467 GLN B CA 1
ATOM 8203 C C . GLN B 1 467 ? 8.508 31.734 -5.379 1 97.62 467 GLN B C 1
ATOM 8205 O O . GLN B 1 467 ? 8.242 30.656 -5.902 1 97.62 467 GLN B O 1
ATOM 8210 N N . PHE B 1 468 ? 7.621 32.625 -4.922 1 97.19 468 PHE B N 1
ATOM 8211 C CA . PHE B 1 468 ? 6.195 32.344 -5.008 1 97.19 468 PHE B CA 1
ATOM 8212 C C . PHE B 1 468 ? 5.5 33.312 -5.957 1 97.19 468 PHE B C 1
ATOM 8214 O O . PHE B 1 468 ? 5.703 34.531 -5.867 1 97.19 468 PHE B O 1
ATOM 8221 N N . ALA B 1 469 ? 4.695 32.75 -6.832 1 94.88 469 ALA B N 1
ATOM 8222 C CA . ALA B 1 469 ? 3.893 33.562 -7.727 1 94.88 469 ALA B CA 1
ATOM 8223 C C . ALA B 1 469 ? 2.6 34.031 -7.047 1 94.88 469 ALA B C 1
ATOM 8225 O O . ALA B 1 469 ? 1.899 33.219 -6.438 1 94.88 469 ALA B O 1
ATOM 8226 N N . THR B 1 470 ? 2.32 35.281 -7.156 1 91.5 470 THR B N 1
ATOM 8227 C CA . THR B 1 470 ? 1.076 35.812 -6.605 1 91.5 470 THR B CA 1
ATOM 8228 C C . THR B 1 470 ? -0.123 35.312 -7.406 1 91.5 470 THR B C 1
ATOM 8230 O O . THR B 1 470 ? -0.137 35.438 -8.641 1 91.5 470 THR B O 1
ATOM 8233 N N . PRO B 1 471 ? -1.023 34.781 -6.676 1 90.12 471 PRO B N 1
ATOM 8234 C CA . PRO B 1 471 ? -2.197 34.312 -7.418 1 90.12 471 PRO B CA 1
ATOM 8235 C C . PRO B 1 471 ? -2.979 35.438 -8.062 1 90.12 471 PRO B C 1
ATOM 8237 O O . PRO B 1 471 ? -3.082 36.531 -7.48 1 90.12 471 PRO B O 1
ATOM 8240 N N . SER B 1 472 ? -3.598 35.125 -9.188 1 83.44 472 SER B N 1
ATOM 8241 C CA . SER B 1 472 ? -4.438 36.094 -9.852 1 83.44 472 SER B CA 1
ATOM 8242 C C . SER B 1 472 ? -5.676 36.438 -9.023 1 83.44 472 SER B C 1
ATOM 8244 O O . SER B 1 472 ? -6.266 35.531 -8.406 1 83.44 472 SER B O 1
ATOM 8246 N N . GLY B 1 473 ? -6.047 37.719 -8.883 1 77.75 473 GLY B N 1
ATOM 8247 C CA . GLY B 1 473 ? -7.281 38.125 -8.227 1 77.75 473 GLY B CA 1
ATOM 8248 C C . GLY B 1 473 ? -7.086 38.5 -6.766 1 77.75 473 GLY B C 1
ATOM 8249 O O . GLY B 1 473 ? -8.047 38.844 -6.074 1 77.75 473 GLY B O 1
ATOM 8250 N N . LEU B 1 474 ? -5.949 38.438 -5.988 1 78.62 474 LEU B N 1
ATOM 8251 C CA . LEU B 1 474 ? -5.738 38.719 -4.57 1 78.62 474 LEU B CA 1
ATOM 8252 C C . LEU B 1 474 ? -5.887 40.188 -4.273 1 78.62 474 LEU B C 1
ATOM 8254 O O . LEU B 1 474 ? -6.371 40.594 -3.203 1 78.62 474 LEU B O 1
ATOM 8258 N N . GLY B 1 475 ? -5.738 41.188 -5.129 1 63.38 475 GLY B N 1
ATOM 8259 C CA . GLY B 1 475 ? -5.758 42.625 -4.914 1 63.38 475 GLY B CA 1
ATOM 8260 C C . GLY B 1 475 ? -6.953 43.281 -5.555 1 63.38 475 GLY B C 1
ATOM 8261 O O . GLY B 1 475 ? -7.117 44.5 -5.43 1 63.38 475 GLY B O 1
ATOM 8262 N N . GLU B 1 476 ? -7.637 42.625 -6.23 1 58.31 476 GLU B N 1
ATOM 8263 C CA . GLU B 1 476 ? -8.766 43.281 -6.898 1 58.31 476 GLU B CA 1
ATOM 8264 C C . GLU B 1 476 ? -9.859 43.656 -5.898 1 58.31 476 GLU B C 1
ATOM 8266 O O . GLU B 1 476 ? -10 43 -4.855 1 58.31 476 GLU B O 1
ATOM 8271 N N . GLU B 1 477 ? -10.25 45 -5.988 1 52.5 477 GLU B N 1
ATOM 8272 C CA . GLU B 1 477 ? -11.336 45.5 -5.148 1 52.5 477 GLU B CA 1
ATOM 8273 C C . GLU B 1 477 ? -12.391 44.406 -4.93 1 52.5 477 GLU B C 1
ATOM 8275 O O . GLU B 1 477 ? -12.844 43.781 -5.887 1 52.5 477 GLU B O 1
ATOM 8280 N N . ARG B 1 478 ? -12.281 44 -3.789 1 49.5 478 ARG B N 1
ATOM 8281 C CA . ARG B 1 478 ? -13.227 42.938 -3.395 1 49.5 478 ARG B CA 1
ATOM 8282 C C . ARG B 1 478 ? -14.664 43.406 -3.625 1 49.5 478 ARG B C 1
ATOM 8284 O O . ARG B 1 478 ? -14.992 44.562 -3.408 1 49.5 478 ARG B O 1
ATOM 8291 N N . THR B 1 479 ? -15.359 42.938 -4.484 1 45.66 479 THR B N 1
ATOM 8292 C CA . THR B 1 479 ? -16.781 43.219 -4.688 1 45.66 479 THR B CA 1
ATOM 8293 C C . THR B 1 479 ? -17.562 42.938 -3.41 1 45.66 479 THR B C 1
ATOM 8295 O O . THR B 1 479 ? -17.188 42.094 -2.611 1 45.66 479 THR B O 1
ATOM 8298 N N . GLU B 1 480 ? -18.5 43.906 -3.02 1 41.97 480 GLU B N 1
ATOM 8299 C CA . GLU B 1 480 ? -19.422 43.812 -1.886 1 41.97 480 GLU B CA 1
ATOM 8300 C C . GLU B 1 480 ? -20 42.406 -1.759 1 41.97 480 GLU B C 1
ATOM 8302 O O . GLU B 1 480 ? -20.375 41.781 -2.76 1 41.97 480 GLU B O 1
ATOM 8307 N N . PRO B 1 481 ? -19.969 41.938 -0.497 1 40.78 481 PRO B N 1
ATOM 8308 C CA . PRO B 1 481 ? -20.547 40.594 -0.26 1 40.78 481 PRO B CA 1
ATOM 8309 C C . PRO B 1 481 ? -22 40.5 -0.719 1 40.78 481 PRO B C 1
ATOM 8311 O O . PRO B 1 481 ? -22.797 41.438 -0.493 1 40.78 481 PRO B O 1
ATOM 8314 N N . PRO B 1 482 ? -22.5 39.75 -1.594 1 40.09 482 PRO B N 1
ATOM 8315 C CA . PRO B 1 482 ? -23.938 39.688 -1.877 1 40.09 482 PRO B CA 1
ATOM 8316 C C . PRO B 1 482 ? -24.781 39.438 -0.631 1 40.09 482 PRO B C 1
ATOM 8318 O O . PRO B 1 482 ? -24.25 39 0.393 1 40.09 482 PRO B O 1
ATOM 8321 N N . THR B 1 483 ? -26.047 39.812 -0.58 1 37.91 483 THR B N 1
ATOM 8322 C CA . THR B 1 483 ? -27.031 39.562 0.47 1 37.91 483 THR B CA 1
ATOM 8323 C C . THR B 1 483 ? -27.094 38.062 0.807 1 37.91 483 THR B C 1
ATOM 8325 O O . THR B 1 483 ? -26.703 37.219 -0.007 1 37.91 483 THR B O 1
ATOM 8328 N N . GLN B 1 484 ? -27.453 37.719 2.033 1 38.12 484 GLN B N 1
ATOM 8329 C CA . GLN B 1 484 ? -27.547 36.375 2.609 1 38.12 484 GLN B CA 1
ATOM 8330 C C . GLN B 1 484 ? -28.156 35.406 1.607 1 38.12 484 GLN B C 1
ATOM 8332 O O . GLN B 1 484 ? -27.719 34.25 1.538 1 38.12 484 GLN B O 1
ATOM 8337 N N . SER B 1 485 ? -29.297 35.656 0.927 1 39.16 485 SER B N 1
ATOM 8338 C CA . SER B 1 485 ? -30.016 34.844 -0.052 1 39.16 485 SER B CA 1
ATOM 8339 C C . SER B 1 485 ? -29.094 34.438 -1.202 1 39.16 485 SER B C 1
ATOM 8341 O O . SER B 1 485 ? -29.438 33.531 -1.987 1 39.16 485 SER B O 1
ATOM 8343 N N . GLN B 1 486 ? -28.062 35.188 -1.451 1 40.12 486 GLN B N 1
ATOM 8344 C CA . GLN B 1 486 ? -27.188 35 -2.605 1 40.12 486 GLN B CA 1
ATOM 8345 C C . GLN B 1 486 ? -25.891 34.312 -2.209 1 40.12 486 GLN B C 1
ATOM 8347 O O . GLN B 1 486 ? -24.922 34.281 -2.979 1 40.12 486 GLN B O 1
ATOM 8352 N N . TRP B 1 487 ? -25.719 33.906 -1.133 1 40.38 487 TRP B N 1
ATOM 8353 C CA . TRP B 1 487 ? -24.531 33.281 -0.561 1 40.38 487 TRP B CA 1
ATOM 8354 C C . TRP B 1 487 ? -24.141 32.031 -1.333 1 40.38 487 TRP B C 1
ATOM 8356 O O . TRP B 1 487 ? -22.984 31.609 -1.289 1 40.38 487 TRP B O 1
ATOM 8366 N N . GLU B 1 488 ? -25.156 31.219 -1.625 1 40.94 488 GLU B N 1
ATOM 8367 C CA . GLU B 1 488 ? -24.828 30.078 -2.473 1 40.94 488 GLU B CA 1
ATOM 8368 C C . GLU B 1 488 ? -24.016 30.5 -3.691 1 40.94 488 GLU B C 1
ATOM 8370 O O . GLU B 1 488 ? -23.281 29.703 -4.266 1 40.94 488 GLU B O 1
ATOM 8375 N N . THR B 1 489 ? -24.422 31.609 -4.355 1 38.44 489 THR B N 1
ATOM 8376 C CA . THR B 1 489 ? -23.906 32.188 -5.586 1 38.44 489 THR B CA 1
ATOM 8377 C C . THR B 1 489 ? -23.016 33.406 -5.281 1 38.44 489 THR B C 1
ATOM 8379 O O . THR B 1 489 ? -22.5 34.062 -6.199 1 38.44 489 THR B O 1
ATOM 8382 N N . VAL B 1 490 ? -23.062 33.969 -4.102 1 39.34 490 VAL B N 1
ATOM 8383 C CA . VAL B 1 490 ? -22.578 35.344 -4.043 1 39.34 490 VAL B CA 1
ATOM 8384 C C . VAL B 1 490 ? -21.062 35.375 -3.969 1 39.34 490 VAL B C 1
ATOM 8386 O O . VAL B 1 490 ? -20.469 34.812 -3.031 1 39.34 490 VAL B O 1
ATOM 8389 N N . VAL B 1 491 ? -20.516 35.844 -4.738 1 44.5 491 VAL B N 1
ATOM 8390 C CA . VAL B 1 491 ? -19.188 36.375 -5.074 1 44.5 491 VAL B CA 1
ATOM 8391 C C . VAL B 1 491 ? -18.922 37.656 -4.293 1 44.5 491 VAL B C 1
ATOM 8393 O O . VAL B 1 491 ? -19.859 38.438 -4.012 1 44.5 491 VAL B O 1
ATOM 8396 N N . GLY B 1 492 ? -17.906 37.875 -3.457 1 43.81 492 GLY B N 1
ATOM 8397 C CA . GLY B 1 492 ? -17.344 39.125 -2.91 1 43.81 492 GLY B CA 1
ATOM 8398 C C . GLY B 1 492 ? -17.359 39.156 -1.394 1 43.81 492 GLY B C 1
ATOM 8399 O O . GLY B 1 492 ? -17.031 40.156 -0.788 1 43.81 492 GLY B O 1
ATOM 8400 N N . ILE B 1 493 ? -18.188 38.25 -0.66 1 50.06 493 ILE B N 1
ATOM 8401 C CA . ILE B 1 493 ? -18.109 38.281 0.797 1 50.06 493 ILE B CA 1
ATOM 8402 C C . ILE B 1 493 ? -16.781 37.656 1.248 1 50.06 493 ILE B C 1
ATOM 8404 O O . ILE B 1 493 ? -16.312 36.688 0.675 1 50.06 493 ILE B O 1
ATOM 8408 N N . ASP B 1 494 ? -16.359 38.469 2.223 1 58.31 494 ASP B N 1
ATOM 8409 C CA . ASP B 1 494 ? -15.078 37.969 2.744 1 58.31 494 ASP B CA 1
ATOM 8410 C C . ASP B 1 494 ? -15.242 36.562 3.363 1 58.31 494 ASP B C 1
ATOM 8412 O O . ASP B 1 494 ? -16.203 36.312 4.102 1 58.31 494 ASP B O 1
ATOM 8416 N N . ARG B 1 495 ? -14.719 35.688 2.945 1 69.62 495 ARG B N 1
ATOM 8417 C CA . ARG B 1 495 ? -14.625 34.344 3.51 1 69.62 495 ARG B CA 1
ATOM 8418 C C . ARG B 1 495 ? -13.578 34.281 4.621 1 69.62 495 ARG B C 1
ATOM 8420 O O . ARG B 1 495 ? -12.633 35.062 4.629 1 69.62 495 ARG B O 1
ATOM 8427 N N . TYR B 1 496 ? -13.984 33.656 5.73 1 78.44 496 TYR B N 1
ATOM 8428 C CA . TYR B 1 496 ? -13 33.375 6.762 1 78.44 496 TYR B CA 1
ATOM 8429 C C . TYR B 1 496 ? -12.844 31.859 6.949 1 78.44 496 TYR B C 1
ATOM 8431 O O . TYR B 1 496 ? -13.555 31.25 7.758 1 78.44 496 TYR B O 1
ATOM 8439 N N . TRP B 1 497 ? -12 31.375 6.168 1 88.25 497 TRP B N 1
ATOM 8440 C CA . TRP B 1 497 ? -11.633 29.969 6.355 1 88.25 497 TRP B CA 1
ATOM 8441 C C . TRP B 1 497 ? -10.586 29.828 7.461 1 88.25 497 TRP B C 1
ATOM 8443 O O . TRP B 1 497 ? -9.406 30.125 7.246 1 88.25 497 TRP B O 1
ATOM 8453 N N . ALA B 1 498 ? -11.047 29.344 8.57 1 85.38 498 ALA B N 1
ATOM 8454 C CA . ALA B 1 498 ? -10.164 29.281 9.734 1 85.38 498 ALA B CA 1
ATOM 8455 C C . ALA B 1 498 ? -9.141 28.156 9.594 1 85.38 498 ALA B C 1
ATOM 8457 O O . ALA B 1 498 ? -7.98 28.312 9.977 1 85.38 498 ALA B O 1
ATOM 8458 N N . VAL B 1 499 ? -9.656 27.016 9.125 1 91.44 499 VAL B N 1
ATOM 8459 C CA . VAL B 1 499 ? -8.828 25.812 9.039 1 91.44 499 VAL B CA 1
ATOM 8460 C C . VAL B 1 499 ? -9 25.156 7.672 1 91.44 499 VAL B C 1
ATOM 8462 O O . VAL B 1 499 ? -9.883 25.547 6.902 1 91.44 499 VAL B O 1
ATOM 8465 N N . GLY B 1 500 ? -8.07 24.25 7.445 1 92.56 500 GLY B N 1
ATOM 8466 C CA . GLY B 1 500 ? -8.117 23.516 6.195 1 92.56 500 GLY B CA 1
ATOM 8467 C C . GLY B 1 500 ? -6.922 22.609 5.988 1 92.56 500 GLY B C 1
ATOM 8468 O O . GLY B 1 500 ? -5.914 22.734 6.691 1 92.56 500 GLY B O 1
ATOM 8469 N N . ALA B 1 501 ? -7.121 21.672 5.094 1 94.88 501 ALA B N 1
ATOM 8470 C CA . ALA B 1 501 ? -6.027 20.812 4.637 1 94.88 501 ALA B CA 1
ATOM 8471 C C . ALA B 1 501 ? -6.309 20.25 3.244 1 94.88 501 ALA B C 1
ATOM 8473 O O . ALA B 1 501 ? -7.461 20.203 2.811 1 94.88 501 ALA B O 1
ATOM 8474 N N . SER B 1 502 ? -5.219 19.984 2.572 1 97.75 502 SER B N 1
ATOM 8475 C CA . SER B 1 502 ? -5.305 19.422 1.228 1 97.75 502 SER B CA 1
ATOM 8476 C C . SER B 1 502 ? -4.973 17.938 1.225 1 97.75 502 SER B C 1
ATOM 8478 O O . SER B 1 502 ? -3.895 17.531 1.67 1 97.75 502 SER B O 1
ATOM 8480 N N . GLU B 1 503 ? -5.895 17.141 0.779 1 98.19 503 GLU B N 1
ATOM 8481 C CA . GLU B 1 503 ? -5.699 15.695 0.657 1 98.19 503 GLU B CA 1
ATOM 8482 C C . GLU B 1 503 ? -6.277 15.172 -0.655 1 98.19 503 GLU B C 1
ATOM 8484 O O . GLU B 1 503 ? -7.16 15.789 -1.245 1 98.19 503 GLU B O 1
ATOM 8489 N N . ASP B 1 504 ? -5.754 14.117 -1.143 1 97.69 504 ASP B N 1
ATOM 8490 C CA . ASP B 1 504 ? -6.219 13.492 -2.375 1 97.69 504 ASP B CA 1
ATOM 8491 C C . ASP B 1 504 ? -7.465 12.648 -2.123 1 97.69 504 ASP B C 1
ATOM 8493 O O . ASP B 1 504 ? -7.402 11.414 -2.117 1 97.69 504 ASP B O 1
ATOM 8497 N N . TYR B 1 505 ? -8.586 13.305 -2.064 1 96.5 505 TYR B N 1
ATOM 8498 C CA . TYR B 1 505 ? -9.789 12.609 -1.615 1 96.5 505 TYR B CA 1
ATOM 8499 C C . TYR B 1 505 ? -10.273 11.625 -2.67 1 96.5 505 TYR B C 1
ATOM 8501 O O . TYR B 1 505 ? -10.938 10.633 -2.344 1 96.5 505 TYR B O 1
ATOM 8509 N N . ASP B 1 506 ? -9.961 11.867 -3.975 1 94.31 506 ASP B N 1
ATOM 8510 C CA . ASP B 1 506 ? -10.477 11 -5.035 1 94.31 506 ASP B CA 1
ATOM 8511 C C . ASP B 1 506 ? -9.383 10.062 -5.555 1 94.31 506 ASP B C 1
ATOM 8513 O O . ASP B 1 506 ? -9.602 9.32 -6.512 1 94.31 506 ASP B O 1
ATOM 8517 N N . ARG B 1 507 ? -8.219 10.141 -4.988 1 92.81 507 ARG B N 1
ATOM 8518 C CA . ARG B 1 507 ? -7.094 9.234 -5.223 1 92.81 507 ARG B CA 1
ATOM 8519 C C . ARG B 1 507 ? -6.645 9.289 -6.676 1 92.81 507 ARG B C 1
ATOM 8521 O O . ARG B 1 507 ? -6.328 8.25 -7.27 1 92.81 507 ARG B O 1
ATOM 8528 N N . ASP B 1 508 ? -6.629 10.461 -7.25 1 93.5 508 ASP B N 1
ATOM 8529 C CA . ASP B 1 508 ? -6.191 10.586 -8.641 1 93.5 508 ASP B CA 1
ATOM 8530 C C . ASP B 1 508 ? -4.77 11.141 -8.719 1 93.5 508 ASP B C 1
ATOM 8532 O O . ASP B 1 508 ? -4.289 11.477 -9.797 1 93.5 508 ASP B O 1
ATOM 8536 N N . GLY B 1 509 ? -4.113 11.281 -7.566 1 95.94 509 GLY B N 1
ATOM 8537 C CA . GLY B 1 509 ? -2.709 11.664 -7.535 1 95.94 509 GLY B CA 1
ATOM 8538 C C . GLY B 1 509 ? -2.504 13.148 -7.309 1 95.94 509 GLY B C 1
ATOM 8539 O O . GLY B 1 509 ? -1.376 13.602 -7.094 1 95.94 509 GLY B O 1
ATOM 8540 N N . ARG B 1 510 ? -3.561 13.906 -7.332 1 98.12 510 ARG B N 1
ATOM 8541 C CA . ARG B 1 510 ? -3.506 15.336 -7.043 1 98.12 510 ARG B CA 1
ATOM 8542 C C . ARG B 1 510 ? -4.172 15.648 -5.707 1 98.12 510 ARG B C 1
ATOM 8544 O O . ARG B 1 510 ? -5.215 15.078 -5.379 1 98.12 510 ARG B O 1
ATOM 8551 N N . LEU B 1 511 ? -3.531 16.531 -4.945 1 98.5 511 LEU B N 1
ATOM 8552 C CA . LEU B 1 511 ? -4.137 16.953 -3.688 1 98.5 511 LEU B CA 1
ATOM 8553 C C . LEU B 1 511 ? -5.301 17.906 -3.938 1 98.5 511 LEU B C 1
ATOM 8555 O O . LEU B 1 511 ? -5.238 18.75 -4.832 1 98.5 511 LEU B O 1
ATOM 8559 N N . ASP B 1 512 ? -6.316 17.812 -3.15 1 98.5 512 ASP B N 1
ATOM 8560 C CA . ASP B 1 512 ? -7.535 18.609 -3.217 1 98.5 512 ASP B CA 1
ATOM 8561 C C . ASP B 1 512 ? -7.715 19.438 -1.947 1 98.5 512 ASP B C 1
ATOM 8563 O O . ASP B 1 512 ? -7.867 18.891 -0.855 1 98.5 512 ASP B O 1
ATOM 8567 N N . PRO B 1 513 ? -7.738 20.734 -2.066 1 97.5 513 PRO B N 1
ATOM 8568 C CA . PRO B 1 513 ? -7.906 21.578 -0.883 1 97.5 513 PRO B CA 1
ATOM 8569 C C . PRO B 1 513 ? -9.328 21.547 -0.325 1 97.5 513 PRO B C 1
ATOM 8571 O O . PRO B 1 513 ? -10.297 21.5 -1.09 1 97.5 513 PRO B O 1
ATOM 8574 N N . PHE B 1 514 ? -9.422 21.438 0.939 1 97.25 514 PHE B N 1
ATOM 8575 C CA . PHE B 1 514 ? -10.664 21.641 1.684 1 97.25 514 PHE B CA 1
ATOM 8576 C C . PHE B 1 514 ? -10.508 22.75 2.711 1 97.25 514 PHE B C 1
ATOM 8578 O O . PHE B 1 514 ? -9.547 22.766 3.482 1 97.25 514 PHE B O 1
ATOM 8585 N N . LEU B 1 515 ? -11.422 23.719 2.686 1 95.88 515 LEU B N 1
ATOM 8586 C CA . LEU B 1 515 ? -11.391 24.859 3.609 1 95.88 515 LEU B CA 1
ATOM 8587 C C . LEU B 1 515 ? -12.695 24.953 4.395 1 95.88 515 LEU B C 1
ATOM 8589 O O . LEU B 1 515 ? -13.781 24.922 3.811 1 95.88 515 LEU B O 1
ATOM 8593 N N . VAL B 1 516 ? -12.547 25.047 5.676 1 95.06 516 VAL B N 1
ATOM 8594 C CA . VAL B 1 516 ? -13.688 25.047 6.594 1 95.06 516 VAL B CA 1
ATOM 8595 C C . VAL B 1 516 ? -14.125 26.469 6.875 1 95.06 516 VAL B C 1
ATOM 8597 O O . VAL B 1 516 ? -13.312 27.312 7.262 1 95.06 516 VAL B O 1
ATOM 8600 N N . GLU B 1 517 ? -15.391 26.703 6.797 1 90.12 517 GLU B N 1
ATOM 8601 C CA . GLU B 1 517 ? -15.938 28.047 6.918 1 90.12 517 GLU B CA 1
ATOM 8602 C C . GLU B 1 517 ? -16.406 28.328 8.344 1 90.12 517 GLU B C 1
ATOM 8604 O O . GLU B 1 517 ? -17.062 27.484 8.961 1 90.12 517 GLU B O 1
ATOM 8609 N N . TRP B 1 518 ? -15.992 29.469 8.812 1 87.31 518 TRP B N 1
ATOM 8610 C CA . TRP B 1 518 ? -16.406 29.906 10.133 1 87.31 518 TRP B CA 1
ATOM 8611 C C . TRP B 1 518 ? -17.828 30.453 10.102 1 87.31 518 TRP B C 1
ATOM 8613 O O . TRP B 1 518 ? -18.625 30.188 11.008 1 87.31 518 TRP B O 1
ATOM 8623 N N . PHE B 1 519 ? -18.094 31.188 9.078 1 82.31 519 PHE B N 1
ATOM 8624 C CA . PHE B 1 519 ? -19.406 31.828 9 1 82.31 519 PHE B CA 1
ATOM 8625 C C . PHE B 1 519 ? -20.484 30.812 8.633 1 82.31 519 PHE B C 1
ATOM 8627 O O . PHE B 1 519 ? -20.453 30.234 7.547 1 82.31 519 PHE B O 1
ATOM 8634 N N . GLN B 1 520 ? -21.438 30.688 9.461 1 82 520 GLN B N 1
ATOM 8635 C CA . GLN B 1 520 ? -22.484 29.672 9.305 1 82 520 GLN B CA 1
ATOM 8636 C C . GLN B 1 520 ? -23.344 29.953 8.078 1 82 520 GLN B C 1
ATOM 8638 O O . GLN B 1 520 ? -24 29.062 7.551 1 82 520 GLN B O 1
ATOM 8643 N N . GLU B 1 521 ? -23.312 31.188 7.609 1 79.88 521 GLU B N 1
ATOM 8644 C CA . GLU B 1 521 ? -24.094 31.578 6.441 1 79.88 521 GLU B CA 1
ATOM 8645 C C . GLU B 1 521 ? -23.438 31.094 5.152 1 79.88 521 GLU B C 1
ATOM 8647 O O . GLU B 1 521 ? -24.062 31.078 4.094 1 79.88 521 GLU B O 1
ATOM 8652 N N . LEU B 1 522 ? -22.203 30.734 5.234 1 82.62 522 LEU B N 1
ATOM 8653 C CA . LEU B 1 522 ? -21.422 30.344 4.062 1 82.62 522 LEU B CA 1
ATOM 8654 C C . LEU B 1 522 ? -20.969 28.891 4.168 1 82.62 522 LEU B C 1
ATOM 8656 O O . LEU B 1 522 ? -20.797 28.375 5.273 1 82.62 522 LEU B O 1
ATOM 8660 N N . PRO B 1 523 ? -20.812 28.266 3.039 1 85.94 523 PRO B N 1
ATOM 8661 C CA . PRO B 1 523 ? -20.391 26.859 3.098 1 85.94 523 PRO B CA 1
ATOM 8662 C C . PRO B 1 523 ? -18.875 26.703 3.215 1 85.94 523 PRO B C 1
ATOM 8664 O O . PRO B 1 523 ? -18.125 27.5 2.654 1 85.94 523 PRO B O 1
ATOM 8667 N N . SER B 1 524 ? -18.516 25.703 3.998 1 92.19 524 SER B N 1
ATOM 8668 C CA . SER B 1 524 ? -17.188 25.188 3.768 1 92.19 524 SER B CA 1
ATOM 8669 C C . SER B 1 524 ? -17 24.766 2.314 1 92.19 524 SER B C 1
ATOM 8671 O O . SER B 1 524 ? -17.969 24.516 1.604 1 92.19 524 SER B O 1
ATOM 8673 N N . ARG B 1 525 ? -15.742 24.719 1.891 1 93.31 525 ARG B N 1
ATOM 8674 C CA . ARG B 1 525 ? -15.547 24.484 0.463 1 93.31 525 ARG B CA 1
ATOM 8675 C C . ARG B 1 525 ? -14.531 23.375 0.219 1 93.31 525 ARG B C 1
ATOM 8677 O O . ARG B 1 525 ? -13.461 23.359 0.824 1 93.31 525 ARG B O 1
ATOM 8684 N N . MET B 1 526 ? -14.969 22.484 -0.666 1 96.12 526 MET B N 1
ATOM 8685 C CA . MET B 1 526 ? -14.102 21.453 -1.244 1 96.12 526 MET B CA 1
ATOM 8686 C C . MET B 1 526 ? -13.742 21.797 -2.684 1 96.12 526 MET B C 1
ATOM 8688 O O . MET B 1 526 ? -14.609 22.172 -3.475 1 96.12 526 MET B O 1
ATOM 8692 N N . PHE B 1 527 ? -12.445 21.719 -3 1 96.44 527 PHE B N 1
ATOM 8693 C CA . PHE B 1 527 ? -11.984 22 -4.352 1 96.44 527 PHE B CA 1
ATOM 8694 C C . PHE B 1 527 ? -11.391 20.75 -4.996 1 96.44 527 PHE B C 1
ATOM 8696 O O . PHE B 1 527 ? -10.562 20.078 -4.387 1 96.44 527 PHE B O 1
ATOM 8703 N N . HIS B 1 528 ? -11.875 20.469 -6.164 1 97.5 528 HIS B N 1
ATOM 8704 C CA . HIS B 1 528 ? -11.266 19.438 -6.988 1 97.5 528 HIS B CA 1
ATOM 8705 C C . HIS B 1 528 ? -10.094 19.984 -7.793 1 97.5 528 HIS B C 1
ATOM 8707 O O . HIS B 1 528 ? -10.25 20.953 -8.539 1 97.5 528 HIS B O 1
ATOM 8713 N N . ASN B 1 529 ? -8.945 19.391 -7.594 1 98.25 529 ASN B N 1
ATOM 8714 C CA . ASN B 1 529 ? -7.75 19.797 -8.328 1 98.25 529 ASN B CA 1
ATOM 8715 C C . ASN B 1 529 ? -7.734 19.203 -9.742 1 98.25 529 ASN B C 1
ATOM 8717 O O . ASN B 1 529 ? -7.648 17.984 -9.906 1 98.25 529 ASN B O 1
ATOM 8721 N N . GLU B 1 530 ? -7.801 20.062 -10.703 1 97.06 530 GLU B N 1
ATOM 8722 C CA . GLU B 1 530 ? -7.848 19.641 -12.109 1 97.06 530 GLU B CA 1
ATOM 8723 C C . GLU B 1 530 ? -6.582 20.062 -12.844 1 97.06 530 GLU B C 1
ATOM 8725 O O . GLU B 1 530 ? -6.586 20.188 -14.078 1 97.06 530 GLU B O 1
ATOM 8730 N N . SER B 1 531 ? -5.582 20.328 -12.133 1 96.44 531 SER B N 1
ATOM 8731 C CA . SER B 1 531 ? -4.324 20.766 -12.734 1 96.44 531 SER B CA 1
ATOM 8732 C C . SER B 1 531 ? -3.775 19.703 -13.695 1 96.44 531 SER B C 1
ATOM 8734 O O . SER B 1 531 ? -3.928 18.5 -13.461 1 96.44 531 SER B O 1
ATOM 8736 N N . ASP B 1 532 ? -3.178 20.156 -14.844 1 95.69 532 ASP B N 1
ATOM 8737 C CA . ASP B 1 532 ? -2.283 19.281 -15.602 1 95.69 532 ASP B CA 1
ATOM 8738 C C . ASP B 1 532 ? -0.998 19.016 -14.82 1 95.69 532 ASP B C 1
ATOM 8740 O O . ASP B 1 532 ? 0.008 19.703 -15.008 1 95.69 532 ASP B O 1
ATOM 8744 N N . ALA B 1 533 ? -1.008 18 -13.961 1 96.25 533 ALA B N 1
ATOM 8745 C CA . ALA B 1 533 ? 0.008 17.797 -12.93 1 96.25 533 ALA B CA 1
ATOM 8746 C C . ALA B 1 533 ? 1.082 16.828 -13.398 1 96.25 533 ALA B C 1
ATOM 8748 O O . ALA B 1 533 ? 0.869 16.062 -14.344 1 96.25 533 ALA B O 1
ATOM 8749 N N . GLY B 1 534 ? 2.25 16.922 -12.781 1 96.06 534 GLY B N 1
ATOM 8750 C CA . GLY B 1 534 ? 3.307 15.938 -12.992 1 96.06 534 GLY B CA 1
ATOM 8751 C C . GLY B 1 534 ? 3.053 14.617 -12.289 1 96.06 534 GLY B C 1
ATOM 8752 O O . GLY B 1 534 ? 1.955 14.383 -11.781 1 96.06 534 GLY B O 1
ATOM 8753 N N . ASN B 1 535 ? 4.109 13.781 -12.359 1 95 535 ASN B N 1
ATOM 8754 C CA . ASN B 1 535 ? 4.051 12.516 -11.625 1 95 535 ASN B CA 1
ATOM 8755 C C . ASN B 1 535 ? 4.031 12.742 -10.117 1 95 535 ASN B C 1
ATOM 8757 O O . ASN B 1 535 ? 4.363 13.836 -9.641 1 95 535 ASN B O 1
ATOM 8761 N N . HIS B 1 536 ? 3.605 11.727 -9.422 1 97.62 536 HIS B N 1
ATOM 8762 C CA . HIS B 1 536 ? 3.51 11.844 -7.973 1 97.62 536 HIS B CA 1
ATOM 8763 C C . HIS B 1 536 ? 3.957 10.555 -7.289 1 97.62 536 HIS B C 1
ATOM 8765 O O . HIS B 1 536 ? 4.137 9.523 -7.945 1 97.62 536 HIS B O 1
ATOM 8771 N N . LEU B 1 537 ? 4.223 10.695 -6.008 1 97.25 537 LEU B N 1
ATOM 8772 C CA . LEU B 1 537 ? 4.473 9.562 -5.121 1 97.25 537 LEU B CA 1
ATOM 8773 C C . LEU B 1 537 ? 3.881 9.812 -3.74 1 97.25 537 LEU B C 1
ATOM 8775 O O . LEU B 1 537 ? 4.082 10.875 -3.156 1 97.25 537 LEU B O 1
ATOM 8779 N N . PHE B 1 538 ? 3.057 8.836 -3.309 1 97.38 538 PHE B N 1
ATOM 8780 C CA . PHE B 1 538 ? 2.65 8.812 -1.909 1 97.38 538 PHE B CA 1
ATOM 8781 C C . PHE B 1 538 ? 3.516 7.844 -1.109 1 97.38 538 PHE B C 1
ATOM 8783 O O . PHE B 1 538 ? 3.818 6.742 -1.574 1 97.38 538 PHE B O 1
ATOM 8790 N N . VAL B 1 539 ? 4.004 8.289 0.034 1 97.06 539 VAL B N 1
ATOM 8791 C CA . VAL B 1 539 ? 4.812 7.441 0.904 1 97.06 539 VAL B CA 1
ATOM 8792 C C . VAL B 1 539 ? 4.145 7.316 2.271 1 97.06 539 VAL B C 1
ATOM 8794 O O . VAL B 1 539 ? 3.938 8.312 2.963 1 97.06 539 VAL B O 1
ATOM 8797 N N . ASP B 1 540 ? 3.768 6.098 2.57 1 95.38 540 ASP B N 1
ATOM 8798 C CA . ASP B 1 540 ? 3.207 5.77 3.877 1 95.38 540 ASP B CA 1
ATOM 8799 C C . ASP B 1 540 ? 4.199 4.965 4.711 1 95.38 540 ASP B C 1
ATOM 8801 O O . ASP B 1 540 ? 4.48 3.803 4.406 1 95.38 540 ASP B O 1
ATOM 8805 N N . VAL B 1 541 ? 4.75 5.562 5.742 1 94.75 541 VAL B N 1
ATOM 8806 C CA . VAL B 1 541 ? 5.633 4.867 6.676 1 94.75 541 VAL B CA 1
ATOM 8807 C C . VAL B 1 541 ? 4.809 4.27 7.812 1 94.75 541 VAL B C 1
ATOM 8809 O O . VAL B 1 541 ? 4.008 4.969 8.445 1 94.75 541 VAL B O 1
ATOM 8812 N N . ALA B 1 542 ? 4.949 2.979 8.008 1 89.5 542 ALA B N 1
ATOM 8813 C CA . ALA B 1 542 ? 4.16 2.26 9 1 89.5 542 ALA B CA 1
ATOM 8814 C C . ALA B 1 542 ? 5.055 1.419 9.906 1 89.5 542 ALA B C 1
ATOM 8816 O O . ALA B 1 542 ? 6.113 0.953 9.484 1 89.5 542 ALA B O 1
ATOM 8817 N N . PRO B 1 543 ? 4.594 1.174 11.242 1 89.12 543 PRO B N 1
ATOM 8818 C CA . PRO B 1 543 ? 3.393 1.737 11.859 1 89.12 543 PRO B CA 1
ATOM 8819 C C . PRO B 1 543 ? 3.551 3.213 12.219 1 89.12 543 PRO B C 1
ATOM 8821 O O . PRO B 1 543 ? 4.676 3.711 12.312 1 89.12 543 PRO B O 1
ATOM 8824 N N . GLN B 1 544 ? 2.418 3.914 12.469 1 91.44 544 GLN B N 1
ATOM 8825 C CA . GLN B 1 544 ? 2.408 5.359 12.664 1 91.44 544 GLN B CA 1
ATOM 8826 C C . GLN B 1 544 ? 3.254 5.762 13.867 1 91.44 544 GLN B C 1
ATOM 8828 O O . GLN B 1 544 ? 3.916 6.801 13.852 1 91.44 544 GLN B O 1
ATOM 8833 N N . ALA B 1 545 ? 3.221 4.914 14.867 1 91.44 545 ALA B N 1
ATOM 8834 C CA . ALA B 1 545 ? 3.936 5.227 16.109 1 91.44 545 ALA B CA 1
ATOM 8835 C C . ALA B 1 545 ? 5.438 5.344 15.852 1 91.44 545 ALA B C 1
ATOM 8837 O O . ALA B 1 545 ? 6.133 6.086 16.547 1 91.44 545 ALA B O 1
ATOM 8838 N N . GLU B 1 546 ? 5.895 4.648 14.852 1 91.56 546 GLU B N 1
ATOM 8839 C CA . GLU B 1 546 ? 7.309 4.691 14.5 1 91.56 546 GLU B CA 1
ATOM 8840 C C . GLU B 1 546 ? 7.574 5.715 13.398 1 91.56 546 GLU B C 1
ATOM 8842 O O . GLU B 1 546 ? 8.727 6.023 13.094 1 91.56 546 GLU B O 1
ATOM 8847 N N . ALA B 1 547 ? 6.516 6.199 12.844 1 94.88 547 ALA B N 1
ATOM 8848 C CA . ALA B 1 547 ? 6.656 6.973 11.617 1 94.88 547 ALA B CA 1
ATOM 8849 C C . ALA B 1 547 ? 6.613 8.469 11.898 1 94.88 547 ALA B C 1
ATOM 8851 O O . ALA B 1 547 ? 7.316 9.25 11.25 1 94.88 547 ALA B O 1
ATOM 8852 N N . ILE B 1 548 ? 5.738 8.93 12.766 1 97.56 548 ILE B N 1
ATOM 8853 C CA . ILE B 1 548 ? 5.586 10.359 13.016 1 97.56 548 ILE B CA 1
ATOM 8854 C C . ILE B 1 548 ? 6.906 10.938 13.516 1 97.56 548 ILE B C 1
ATOM 8856 O O . ILE B 1 548 ? 7.48 10.445 14.484 1 97.56 548 ILE B O 1
ATOM 8860 N N . GLY B 1 549 ? 7.406 11.906 12.852 1 97.38 549 GLY B N 1
ATOM 8861 C CA . GLY B 1 549 ? 8.703 12.492 13.125 1 97.38 549 GLY B CA 1
ATOM 8862 C C . GLY B 1 549 ? 9.789 12.031 12.164 1 97.38 549 GLY B C 1
ATOM 8863 O O . GLY B 1 549 ? 10.875 12.602 12.125 1 97.38 549 GLY B O 1
ATOM 8864 N N . ALA B 1 550 ? 9.484 11.055 11.375 1 97.31 550 ALA B N 1
ATOM 8865 C CA . ALA B 1 550 ? 10.453 10.547 10.406 1 97.31 550 ALA B CA 1
ATOM 8866 C C . ALA B 1 550 ? 10.695 11.562 9.297 1 97.31 550 ALA B C 1
ATOM 8868 O O . ALA B 1 550 ? 9.805 12.336 8.938 1 97.31 550 ALA B O 1
ATOM 8869 N N . ARG B 1 551 ? 11.906 11.492 8.836 1 97.25 551 ARG B N 1
ATOM 8870 C CA . ARG B 1 551 ? 12.297 12.289 7.676 1 97.25 551 ARG B CA 1
ATOM 8871 C C . ARG B 1 551 ? 12.297 11.438 6.406 1 97.25 551 ARG B C 1
ATOM 8873 O O . ARG B 1 551 ? 12.938 10.391 6.359 1 97.25 551 ARG B O 1
ATOM 8880 N N . VAL B 1 552 ? 11.555 11.844 5.422 1 97.94 552 VAL B N 1
ATOM 8881 C CA . VAL B 1 552 ? 11.516 11.164 4.129 1 97.94 552 VAL B CA 1
ATOM 8882 C C . VAL B 1 552 ? 12.148 12.055 3.061 1 97.94 552 VAL B C 1
ATOM 8884 O O . VAL B 1 552 ? 11.703 13.18 2.844 1 97.94 552 VAL B O 1
ATOM 8887 N N . GLU B 1 553 ? 13.18 11.5 2.428 1 97.94 553 GLU B N 1
ATOM 8888 C CA . GLU B 1 553 ? 13.914 12.227 1.396 1 97.94 553 GLU B CA 1
ATOM 8889 C C . GLU B 1 553 ? 13.875 11.477 0.065 1 97.94 553 GLU B C 1
ATOM 8891 O O . GLU B 1 553 ? 13.992 10.25 0.033 1 97.94 553 GLU B O 1
ATOM 8896 N N . LEU B 1 554 ? 13.641 12.234 -0.939 1 97.88 554 LEU B N 1
ATOM 8897 C CA . LEU B 1 554 ? 13.688 11.695 -2.295 1 97.88 554 LEU B CA 1
ATOM 8898 C C . LEU B 1 554 ? 14.922 12.203 -3.035 1 97.88 554 LEU B C 1
ATOM 8900 O O . LEU B 1 554 ? 15.312 13.359 -2.887 1 97.88 554 LEU B O 1
ATOM 8904 N N . PHE B 1 555 ? 15.469 11.312 -3.797 1 96.62 555 PHE B N 1
ATOM 8905 C CA . PHE B 1 555 ? 16.656 11.617 -4.594 1 96.62 555 PHE B CA 1
ATOM 8906 C C . PHE B 1 555 ? 16.453 11.18 -6.039 1 96.62 555 PHE B C 1
ATOM 8908 O O . PHE B 1 555 ? 15.656 10.297 -6.324 1 96.62 555 PHE B O 1
ATOM 8915 N N . CYS B 1 556 ? 17.234 11.805 -6.922 1 93.5 556 CYS B N 1
ATOM 8916 C CA . CYS B 1 556 ? 17.344 11.281 -8.281 1 93.5 556 CYS B CA 1
ATOM 8917 C C . CYS B 1 556 ? 17.828 9.836 -8.266 1 93.5 556 CYS B C 1
ATOM 8919 O O . CYS B 1 556 ? 18.672 9.469 -7.457 1 93.5 556 CYS B O 1
ATOM 8921 N N . PRO B 1 557 ? 17.219 9.117 -9.203 1 87.31 557 PRO B N 1
ATOM 8922 C CA . PRO B 1 557 ? 17.672 7.727 -9.258 1 87.31 557 PRO B CA 1
ATOM 8923 C C . PRO B 1 557 ? 19.188 7.609 -9.383 1 87.31 557 PRO B C 1
ATOM 8925 O O . PRO B 1 557 ? 19.797 8.297 -10.211 1 87.31 557 PRO B O 1
ATOM 8928 N N . GLY B 1 558 ? 19.797 6.785 -8.602 1 88.12 558 GLY B N 1
ATOM 8929 C CA . GLY B 1 558 ? 21.219 6.535 -8.648 1 88.12 558 GLY B CA 1
ATOM 8930 C C . GLY B 1 558 ? 22.031 7.535 -7.848 1 88.12 558 GLY B C 1
ATOM 8931 O O . GLY B 1 558 ? 23.266 7.43 -7.766 1 88.12 558 GLY B O 1
ATOM 8932 N N . ARG B 1 559 ? 21.359 8.469 -7.199 1 94.12 559 ARG B N 1
ATOM 8933 C CA . ARG B 1 559 ? 22.078 9.492 -6.453 1 94.12 559 ARG B CA 1
ATOM 8934 C C . ARG B 1 559 ? 21.609 9.539 -5 1 94.12 559 ARG B C 1
ATOM 8936 O O . ARG B 1 559 ? 21.516 10.617 -4.406 1 94.12 559 ARG B O 1
ATOM 8943 N N . LEU B 1 560 ? 21.25 8.391 -4.543 1 92.62 560 LEU B N 1
ATOM 8944 C CA . LEU B 1 560 ? 20.766 8.273 -3.17 1 92.62 560 LEU B CA 1
ATOM 8945 C C . LEU B 1 560 ? 21.797 8.805 -2.184 1 92.62 560 LEU B C 1
ATOM 8947 O O . LEU B 1 560 ? 22.969 8.43 -2.244 1 92.62 560 LEU B O 1
ATOM 8951 N N . GLY B 1 561 ? 21.359 9.75 -1.358 1 90.69 561 GLY B N 1
ATOM 8952 C CA . GLY B 1 561 ? 22.203 10.258 -0.29 1 90.69 561 GLY B CA 1
ATOM 8953 C C . GLY B 1 561 ? 23.062 11.43 -0.717 1 90.69 561 GLY B C 1
ATOM 8954 O O . GLY B 1 561 ? 23.719 12.062 0.115 1 90.69 561 GLY B O 1
ATOM 8955 N N . GLU B 1 562 ? 23.016 11.758 -2.029 1 91.81 562 GLU B N 1
ATOM 8956 C CA . GLU B 1 562 ? 23.812 12.883 -2.516 1 91.81 562 GLU B CA 1
ATOM 8957 C C . GLU B 1 562 ? 23.047 14.195 -2.373 1 91.81 562 GLU B C 1
ATOM 8959 O O . GLU B 1 562 ? 21.906 14.305 -2.809 1 91.81 562 GLU B O 1
ATOM 8964 N N . GLU B 1 563 ? 23.703 15.156 -1.794 1 87.81 563 GLU B N 1
ATOM 8965 C CA . GLU B 1 563 ? 23.078 16.453 -1.583 1 87.81 563 GLU B CA 1
ATOM 8966 C C . GLU B 1 563 ? 22.547 17.031 -2.896 1 87.81 563 GLU B C 1
ATOM 8968 O O . GLU B 1 563 ? 21.438 17.547 -2.957 1 87.81 563 GLU B O 1
ATOM 8973 N N . GLY B 1 564 ? 23.328 16.922 -3.912 1 88.94 564 GLY B N 1
ATOM 8974 C CA . GLY B 1 564 ? 22.938 17.453 -5.207 1 88.94 564 GLY B CA 1
ATOM 8975 C C . GLY B 1 564 ? 21.875 16.609 -5.891 1 88.94 564 GLY B C 1
ATOM 8976 O O . GLY B 1 564 ? 21.297 17.031 -6.898 1 88.94 564 GLY B O 1
ATOM 8977 N N . GLY B 1 565 ? 21.578 15.508 -5.305 1 93.44 565 GLY B N 1
ATOM 8978 C CA . GLY B 1 565 ? 20.578 14.625 -5.883 1 93.44 565 GLY B CA 1
ATOM 8979 C C . GLY B 1 565 ? 19.234 14.703 -5.184 1 93.44 565 GLY B C 1
ATOM 8980 O O . GLY B 1 565 ? 18.25 14.117 -5.645 1 93.44 565 GLY B O 1
ATOM 8981 N N . ARG B 1 566 ? 19.141 15.508 -4.125 1 95.19 566 ARG B N 1
ATOM 8982 C CA . ARG B 1 566 ? 17.906 15.602 -3.34 1 95.19 566 ARG B CA 1
ATOM 8983 C C . ARG B 1 566 ? 16.844 16.391 -4.078 1 95.19 566 ARG B C 1
ATOM 8985 O O . ARG B 1 566 ? 17.109 17.484 -4.582 1 95.19 566 ARG B O 1
ATOM 8992 N N . ILE B 1 567 ? 15.633 15.828 -4.098 1 94.56 567 ILE B N 1
ATOM 8993 C CA . ILE B 1 567 ? 14.609 16.547 -4.84 1 94.56 567 ILE B CA 1
ATOM 8994 C C . ILE B 1 567 ? 13.453 16.922 -3.906 1 94.56 567 ILE B C 1
ATOM 8996 O O . ILE B 1 567 ? 12.602 17.734 -4.254 1 94.56 567 ILE B O 1
ATOM 9000 N N . ALA B 1 568 ? 13.422 16.312 -2.748 1 96.62 568 ALA B N 1
ATOM 9001 C CA . ALA B 1 568 ? 12.391 16.672 -1.78 1 96.62 568 ALA B CA 1
ATOM 9002 C C . ALA B 1 568 ? 12.734 16.141 -0.389 1 96.62 568 ALA B C 1
ATOM 9004 O O . ALA B 1 568 ? 13.43 15.133 -0.253 1 96.62 568 ALA B O 1
ATOM 9005 N N . THR B 1 569 ? 12.305 16.844 0.608 1 97.25 569 THR B N 1
ATOM 9006 C CA . THR B 1 569 ? 12.359 16.422 2.004 1 97.25 569 THR B CA 1
ATOM 9007 C C . THR B 1 569 ? 11.07 16.797 2.732 1 97.25 569 THR B C 1
ATOM 9009 O O . THR B 1 569 ? 10.617 17.938 2.654 1 97.25 569 THR B O 1
ATOM 9012 N N . GLN B 1 570 ? 10.469 15.836 3.365 1 97.56 570 GLN B N 1
ATOM 9013 C CA . GLN B 1 570 ? 9.32 16.094 4.23 1 97.56 570 GLN B CA 1
ATOM 9014 C C . GLN B 1 570 ? 9.438 15.305 5.539 1 97.56 570 GLN B C 1
ATOM 9016 O O . GLN B 1 570 ? 10.188 14.336 5.617 1 97.56 570 GLN B O 1
ATOM 9021 N N . SER B 1 571 ? 8.766 15.797 6.492 1 97.56 571 SER B N 1
ATOM 9022 C CA . SER B 1 571 ? 8.625 15.102 7.77 1 97.56 571 SER B CA 1
ATOM 9023 C C . SER B 1 571 ? 7.219 14.531 7.934 1 97.56 571 SER B C 1
ATOM 9025 O O . SER B 1 571 ? 6.234 15.188 7.578 1 97.56 571 SER B O 1
ATOM 9027 N N . VAL B 1 572 ? 7.164 13.336 8.469 1 98.06 572 VAL B N 1
ATOM 9028 C CA . VAL B 1 572 ? 5.855 12.75 8.75 1 98.06 572 VAL B CA 1
ATOM 9029 C C . VAL B 1 572 ? 5.207 13.477 9.93 1 98.06 572 VAL B C 1
ATOM 9031 O O . VAL B 1 572 ? 5.781 13.547 11.016 1 98.06 572 VAL B O 1
ATOM 9034 N N . THR B 1 573 ? 4.051 13.992 9.695 1 97.5 573 THR B N 1
ATOM 9035 C CA . THR B 1 573 ? 3.303 14.703 10.719 1 97.5 573 THR B CA 1
ATOM 9036 C C . THR B 1 573 ? 1.807 14.438 10.586 1 97.5 573 THR B C 1
ATOM 9038 O O . THR B 1 573 ? 1.341 14.016 9.523 1 97.5 573 THR B O 1
ATOM 9041 N N . ALA B 1 574 ? 1.101 14.648 11.703 1 97.25 574 ALA B N 1
ATOM 9042 C CA . ALA B 1 574 ? -0.344 14.438 11.688 1 97.25 574 ALA B CA 1
ATOM 9043 C C . ALA B 1 574 ? -1.096 15.758 11.789 1 97.25 574 ALA B C 1
ATOM 9045 O O . ALA B 1 574 ? -2.314 15.773 11.977 1 97.25 574 ALA B O 1
ATOM 9046 N N . ASN B 1 575 ? -0.408 16.859 11.695 1 96.25 575 ASN B N 1
ATOM 9047 C CA . ASN B 1 575 ? -1.062 18.172 11.719 1 96.25 575 ASN B CA 1
ATOM 9048 C C . ASN B 1 575 ? -0.353 19.172 10.812 1 96.25 575 ASN B C 1
ATOM 9050 O O . ASN B 1 575 ? 0.802 18.969 10.438 1 96.25 575 ASN B O 1
ATOM 9054 N N . THR B 1 576 ? -1.084 20.188 10.453 1 94.94 576 THR B N 1
ATOM 9055 C CA . THR B 1 576 ? -0.505 21.281 9.688 1 94.94 576 THR B CA 1
ATOM 9056 C C . THR B 1 576 ? -1.269 22.578 9.938 1 94.94 576 THR B C 1
ATOM 9058 O O . THR B 1 576 ? -2.43 22.547 10.352 1 94.94 576 THR B O 1
ATOM 9061 N N . GLY B 1 577 ? -0.58 23.656 9.727 1 95.12 577 GLY B N 1
ATOM 9062 C CA . GLY B 1 577 ? -1.237 24.938 9.789 1 95.12 577 GLY B CA 1
ATOM 9063 C C . GLY B 1 577 ? -1.904 25.219 11.125 1 95.12 577 GLY B C 1
ATOM 9064 O O . GLY B 1 577 ? -1.27 25.094 12.172 1 95.12 577 GLY B O 1
ATOM 9065 N N . TYR B 1 578 ? -3.137 25.625 11.031 1 93.81 578 TYR B N 1
ATOM 9066 C CA . TYR B 1 578 ? -3.904 25.938 12.234 1 93.81 578 TYR B CA 1
ATOM 9067 C C . TYR B 1 578 ? -5.016 24.906 12.445 1 93.81 578 TYR B C 1
ATOM 9069 O O . TYR B 1 578 ? -5.914 24.781 11.609 1 93.81 578 TYR B O 1
ATOM 9077 N N . ALA B 1 579 ? -4.957 24.219 13.5 1 92.88 579 ALA B N 1
ATOM 9078 C CA . ALA B 1 579 ? -6.012 23.359 14.023 1 92.88 579 ALA B CA 1
ATOM 9079 C C . ALA B 1 579 ? -6.449 22.344 12.977 1 92.88 579 ALA B C 1
ATOM 9081 O O . ALA B 1 579 ? -7.629 21.984 12.883 1 92.88 579 ALA B O 1
ATOM 9082 N N . SER B 1 580 ? -5.574 21.891 12.117 1 96.69 580 SER B N 1
ATOM 9083 C CA . SER B 1 580 ? -5.887 20.984 11.016 1 96.69 580 SER B CA 1
ATOM 9084 C C . SER B 1 580 ? -5.07 19.703 11.109 1 96.69 580 SER B C 1
ATOM 9086 O O . SER B 1 580 ? -3.84 19.75 11.156 1 96.69 580 SER B O 1
ATOM 9088 N N . GLY B 1 581 ? -5.832 18.594 11.18 1 97.75 581 GLY B N 1
ATOM 9089 C CA . GLY B 1 581 ? -5.191 17.281 11.07 1 97.75 581 GLY B CA 1
ATOM 9090 C C . GLY B 1 581 ? -5.047 16.812 9.641 1 97.75 581 GLY B C 1
ATOM 9091 O O . GLY B 1 581 ? -5.941 17.016 8.82 1 97.75 581 GLY B O 1
ATOM 9092 N N . VAL B 1 582 ? -3.889 16.203 9.352 1 97.75 582 VAL B N 1
ATOM 9093 C CA . VAL B 1 582 ? -3.637 15.68 8.016 1 97.75 582 VAL B CA 1
ATOM 9094 C C . VAL B 1 582 ? -3.311 14.188 8.094 1 97.75 582 VAL B C 1
ATOM 9096 O O . VAL B 1 582 ? -3.002 13.672 9.172 1 97.75 582 VAL B O 1
ATOM 9099 N N . SER B 1 583 ? -3.455 13.555 6.922 1 97.06 583 SER B N 1
ATOM 9100 C CA . SER B 1 583 ? -2.969 12.188 6.793 1 97.06 583 SER B CA 1
ATOM 9101 C C . SER B 1 583 ? -1.451 12.125 6.918 1 97.06 583 SER B C 1
ATOM 9103 O O . SER B 1 583 ? -0.745 13 6.418 1 97.06 583 SER B O 1
ATOM 9105 N N . THR B 1 584 ? -0.97 10.992 7.523 1 97.12 584 THR B N 1
ATOM 9106 C CA . THR B 1 584 ? 0.472 10.828 7.664 1 97.12 584 THR B CA 1
ATOM 9107 C C . THR B 1 584 ? 1.078 10.258 6.383 1 97.12 584 THR B C 1
ATOM 9109 O O . THR B 1 584 ? 2.301 10.172 6.254 1 97.12 584 THR B O 1
ATOM 9112 N N . GLU B 1 585 ? 0.255 9.883 5.473 1 96.44 585 GLU B N 1
ATOM 9113 C CA . GLU B 1 585 ? 0.764 9.531 4.148 1 96.44 585 GLU B CA 1
ATOM 9114 C C . GLU B 1 585 ? 1.262 10.766 3.404 1 96.44 585 GLU B C 1
ATOM 9116 O O . GLU B 1 585 ? 0.472 11.641 3.051 1 96.44 585 GLU B O 1
ATOM 9121 N N . LEU B 1 586 ? 2.549 10.789 3.135 1 98.06 586 LEU B N 1
ATOM 9122 C CA . LEU B 1 586 ? 3.154 11.969 2.52 1 98.06 586 LEU B CA 1
ATOM 9123 C C . LEU B 1 586 ? 2.936 11.961 1.01 1 98.06 586 LEU B C 1
ATOM 9125 O O . LEU B 1 586 ? 3.014 10.914 0.368 1 98.06 586 LEU B O 1
ATOM 9129 N N . HIS B 1 587 ? 2.689 13.117 0.452 1 98.44 587 HIS B N 1
ATOM 9130 C CA . HIS B 1 587 ? 2.564 13.336 -0.985 1 98.44 587 HIS B CA 1
ATOM 9131 C C . HIS B 1 587 ? 3.768 14.094 -1.536 1 98.44 587 HIS B C 1
ATOM 9133 O O . HIS B 1 587 ? 4.168 15.117 -0.979 1 98.44 587 HIS B O 1
ATOM 9139 N N . PHE B 1 588 ? 4.328 13.578 -2.609 1 98.38 588 PHE B N 1
ATOM 9140 C CA . PHE B 1 588 ? 5.426 14.227 -3.318 1 98.38 588 PHE B CA 1
ATOM 9141 C C . PHE B 1 588 ? 5.086 14.406 -4.793 1 98.38 588 PHE B C 1
ATOM 9143 O O . PHE B 1 588 ? 4.766 13.438 -5.484 1 98.38 588 PHE B O 1
ATOM 9150 N N . GLY B 1 589 ? 5.113 15.688 -5.25 1 97.88 589 GLY B N 1
ATOM 9151 C CA . GLY B 1 589 ? 5.199 15.891 -6.688 1 97.88 589 GLY B CA 1
ATOM 9152 C C . GLY B 1 589 ? 6.574 15.57 -7.25 1 97.88 589 GLY B C 1
ATOM 9153 O O . GLY B 1 589 ? 7.594 15.891 -6.633 1 97.88 589 GLY B O 1
ATOM 9154 N N . LEU B 1 590 ? 6.559 14.93 -8.461 1 96.56 590 LEU B N 1
ATOM 9155 C CA . LEU B 1 590 ? 7.832 14.445 -8.977 1 96.56 590 LEU B CA 1
ATOM 9156 C C . LEU B 1 590 ? 8.172 15.102 -10.305 1 96.56 590 LEU B C 1
ATOM 9158 O O . LEU B 1 590 ? 9.172 14.758 -10.938 1 96.56 590 LEU B O 1
ATOM 9162 N N . GLY B 1 591 ? 7.355 16.047 -10.703 1 94.75 591 GLY B N 1
ATOM 9163 C CA . GLY B 1 591 ? 7.535 16.547 -12.055 1 94.75 591 GLY B CA 1
ATOM 9164 C C . GLY B 1 591 ? 7.402 15.477 -13.117 1 94.75 591 GLY B C 1
ATOM 9165 O O . GLY B 1 591 ? 6.41 14.742 -13.141 1 94.75 591 GLY B O 1
ATOM 9166 N N . GLN B 1 592 ? 8.43 15.344 -13.883 1 91.5 592 GLN B N 1
ATOM 9167 C CA . GLN B 1 592 ? 8.375 14.375 -14.977 1 91.5 592 GLN B CA 1
ATOM 9168 C C . GLN B 1 592 ? 9.125 13.094 -14.609 1 91.5 592 GLN B C 1
ATOM 9170 O O . GLN B 1 592 ? 9.203 12.164 -15.406 1 91.5 592 GLN B O 1
ATOM 9175 N N . ALA B 1 593 ? 9.648 12.992 -13.414 1 90.25 593 ALA B N 1
ATOM 9176 C CA . ALA B 1 593 ? 10.445 11.828 -13.031 1 90.25 593 ALA B CA 1
ATOM 9177 C C . ALA B 1 593 ? 9.578 10.57 -12.953 1 90.25 593 ALA B C 1
ATOM 9179 O O . ALA B 1 593 ? 8.57 10.547 -12.25 1 90.25 593 ALA B O 1
ATOM 9180 N N . PRO B 1 594 ? 10.023 9.516 -13.695 1 89.19 594 PRO B N 1
ATOM 9181 C CA . PRO B 1 594 ? 9.242 8.273 -13.641 1 89.19 594 PRO B CA 1
ATOM 9182 C C . PRO B 1 594 ? 9.586 7.418 -12.422 1 89.19 594 PRO B C 1
ATOM 9184 O O . PRO B 1 594 ? 8.852 6.477 -12.102 1 89.19 594 PRO B O 1
ATOM 9187 N N . ALA B 1 595 ? 10.711 7.723 -11.828 1 91 595 ALA B N 1
ATOM 9188 C CA . ALA B 1 595 ? 11.164 7 -10.641 1 91 595 ALA B CA 1
ATOM 9189 C C . ALA B 1 595 ? 12.078 7.871 -9.781 1 91 595 ALA B C 1
ATOM 9191 O O . ALA B 1 595 ? 12.625 8.867 -10.258 1 91 595 ALA B O 1
ATOM 9192 N N . VAL B 1 596 ? 12.18 7.469 -8.492 1 95.44 596 VAL B N 1
ATOM 9193 C CA . VAL B 1 596 ? 13.039 8.18 -7.555 1 95.44 596 VAL B CA 1
ATOM 9194 C C . VAL B 1 596 ? 13.656 7.199 -6.562 1 95.44 596 VAL B C 1
ATOM 9196 O O . VAL B 1 596 ? 13.211 6.055 -6.457 1 95.44 596 VAL B O 1
ATOM 9199 N N . ASP B 1 597 ? 14.781 7.625 -5.984 1 94.31 597 ASP B N 1
ATOM 9200 C CA . ASP B 1 597 ? 15.281 6.934 -4.797 1 94.31 597 ASP B CA 1
ATOM 9201 C C . ASP B 1 597 ? 14.703 7.539 -3.523 1 94.31 597 ASP B C 1
ATOM 9203 O O . ASP B 1 597 ? 14.562 8.758 -3.418 1 94.31 597 ASP B O 1
ATOM 9207 N N . VAL B 1 598 ? 14.32 6.66 -2.559 1 96.12 598 VAL B N 1
ATOM 9208 C CA . VAL B 1 598 ? 13.68 7.102 -1.326 1 96.12 598 VAL B CA 1
ATOM 9209 C C . VAL B 1 598 ? 14.531 6.703 -0.126 1 96.12 598 VAL B C 1
ATOM 9211 O O . VAL B 1 598 ? 15.008 5.566 -0.044 1 96.12 598 VAL B O 1
ATOM 9214 N N . GLN B 1 599 ? 14.766 7.609 0.733 1 96.12 599 GLN B N 1
ATOM 9215 C CA . GLN B 1 599 ? 15.383 7.34 2.027 1 96.12 599 GLN B CA 1
ATOM 9216 C C . GLN B 1 599 ? 14.484 7.816 3.17 1 96.12 599 GLN B C 1
ATOM 9218 O O . GLN B 1 599 ? 14.07 8.977 3.199 1 96.12 599 GLN B O 1
ATOM 9223 N N . VAL B 1 600 ? 14.156 6.895 4.098 1 96.69 600 VAL B N 1
ATOM 9224 C CA . VAL B 1 600 ? 13.406 7.215 5.312 1 96.69 600 VAL B CA 1
ATOM 9225 C C . VAL B 1 600 ? 14.336 7.129 6.523 1 96.69 600 VAL B C 1
ATOM 9227 O O . VAL B 1 600 ? 14.922 6.074 6.793 1 96.69 600 VAL B O 1
ATOM 9230 N N . THR B 1 601 ? 14.547 8.203 7.172 1 96.62 601 THR B N 1
ATOM 9231 C CA . THR B 1 601 ? 15.227 8.227 8.461 1 96.62 601 THR B CA 1
ATOM 9232 C C . THR B 1 601 ? 14.219 8.273 9.609 1 96.62 601 THR B C 1
ATOM 9234 O O . THR B 1 601 ? 13.5 9.258 9.773 1 96.62 601 THR B O 1
ATOM 9237 N N . LEU B 1 602 ? 14.195 7.234 10.367 1 96.44 602 LEU B N 1
ATOM 9238 C CA . LEU B 1 602 ? 13.242 7.133 11.469 1 96.44 602 LEU B CA 1
ATOM 9239 C C . LEU B 1 602 ? 13.625 8.055 12.617 1 96.44 602 LEU B C 1
ATOM 9241 O O . LEU B 1 602 ? 14.805 8.391 12.781 1 96.44 602 LEU B O 1
ATOM 9245 N N . PRO B 1 603 ? 12.602 8.484 13.414 1 96.62 603 PRO B N 1
ATOM 9246 C CA . PRO B 1 603 ? 12.938 9.344 14.547 1 96.62 603 PRO B CA 1
ATOM 9247 C C . PRO B 1 603 ? 13.734 8.617 15.625 1 96.62 603 PRO B C 1
ATOM 9249 O O . PRO B 1 603 ? 13.797 7.387 15.625 1 96.62 603 PRO B O 1
ATOM 9252 N N . HIS B 1 604 ? 14.508 9.383 16.469 1 95.81 604 HIS B N 1
ATOM 9253 C CA . HIS B 1 604 ? 15.195 8.922 17.672 1 95.81 604 HIS B CA 1
ATOM 9254 C C . HIS B 1 604 ? 16.359 8 17.312 1 95.81 604 HIS B C 1
ATOM 9256 O O . HIS B 1 604 ? 16.688 7.09 18.078 1 95.81 604 HIS B O 1
ATOM 9262 N N . ASP B 1 605 ? 16.844 8.125 16.109 1 91.19 605 ASP B N 1
ATOM 9263 C CA . ASP B 1 605 ? 17.969 7.336 15.625 1 91.19 605 ASP B CA 1
ATOM 9264 C C . ASP B 1 605 ? 17.609 5.855 15.539 1 91.19 605 ASP B C 1
ATOM 9266 O O . ASP B 1 605 ? 18.422 4.988 15.836 1 91.19 605 ASP B O 1
ATOM 9270 N N . ASN B 1 606 ? 16.359 5.633 15.219 1 91.88 606 ASN B N 1
ATOM 9271 C CA . ASN B 1 606 ? 15.875 4.258 15.172 1 91.88 606 ASN B CA 1
ATOM 9272 C C . ASN B 1 606 ? 16.172 3.604 13.828 1 91.88 606 ASN B C 1
ATOM 9274 O O . ASN B 1 606 ? 15.633 2.543 13.516 1 91.88 606 ASN B O 1
ATOM 9278 N N . GLY B 1 607 ? 16.969 4.23 12.984 1 91.56 607 GLY B N 1
ATOM 9279 C CA . GLY B 1 607 ? 17.453 3.582 11.781 1 91.56 607 GLY B CA 1
ATOM 9280 C C . GLY B 1 607 ? 16.984 4.266 10.508 1 91.56 607 GLY B C 1
ATOM 9281 O O . GLY B 1 607 ? 16.438 5.371 10.555 1 91.56 607 GLY B O 1
ATOM 9282 N N . THR B 1 608 ? 17.438 3.686 9.391 1 93.06 608 THR B N 1
ATOM 9283 C CA . THR B 1 608 ? 17.109 4.191 8.062 1 93.06 608 THR B CA 1
ATOM 9284 C C . THR B 1 608 ? 16.594 3.068 7.164 1 93.06 608 THR B C 1
ATOM 9286 O O . THR B 1 608 ? 17.016 1.917 7.305 1 93.06 608 THR B O 1
ATOM 9289 N N . VAL B 1 609 ? 15.648 3.387 6.332 1 91 609 VAL B N 1
ATOM 9290 C CA . VAL B 1 609 ? 15.188 2.494 5.273 1 91 609 VAL B CA 1
ATOM 9291 C C . VAL B 1 609 ? 15.414 3.148 3.912 1 91 609 VAL B C 1
ATOM 9293 O O . VAL B 1 609 ? 15.07 4.316 3.713 1 91 609 VAL B O 1
ATOM 9296 N N . GLN B 1 610 ? 16.016 2.428 2.979 1 91.5 610 GLN B N 1
ATOM 9297 C CA . GLN B 1 610 ? 16.297 2.947 1.643 1 91.5 610 GLN B CA 1
ATOM 9298 C C . GLN B 1 610 ? 15.617 2.094 0.571 1 91.5 610 GLN B C 1
ATOM 9300 O O . GLN B 1 610 ? 15.547 0.87 0.695 1 91.5 610 GLN B O 1
ATOM 9305 N N . ARG B 1 611 ? 15.039 2.725 -0.41 1 90.56 611 ARG B N 1
ATOM 9306 C CA . ARG B 1 611 ? 14.5 2.102 -1.617 1 90.56 611 ARG B CA 1
ATOM 9307 C C . ARG B 1 611 ? 15.039 2.789 -2.869 1 90.56 611 ARG B C 1
ATOM 9309 O O . ARG B 1 611 ? 14.953 4.012 -2.996 1 90.56 611 ARG B O 1
ATOM 9316 N N . ARG B 1 612 ? 15.586 2.014 -3.771 1 90 612 ARG B N 1
ATOM 9317 C CA . ARG B 1 612 ? 16.125 2.555 -5.012 1 90 612 ARG B CA 1
ATOM 9318 C C . ARG B 1 612 ? 15.18 2.32 -6.18 1 90 612 ARG B C 1
ATOM 9320 O O . ARG B 1 612 ? 14.516 1.283 -6.246 1 90 612 ARG B O 1
ATOM 9327 N N . GLY B 1 613 ? 15.094 3.342 -7.047 1 89.56 613 GLY B N 1
ATOM 9328 C CA . GLY B 1 613 ? 14.32 3.213 -8.273 1 89.56 613 GLY B CA 1
ATOM 9329 C C . GLY B 1 613 ? 12.836 3.057 -8.023 1 89.56 613 GLY B C 1
ATOM 9330 O O . GLY B 1 613 ? 12.164 2.291 -8.719 1 89.56 613 GLY B O 1
ATOM 9331 N N . VAL B 1 614 ? 12.305 3.705 -7.031 1 93.44 614 VAL B N 1
ATOM 9332 C CA . VAL B 1 614 ? 10.891 3.619 -6.684 1 93.44 614 VAL B CA 1
ATOM 9333 C C . VAL B 1 614 ? 10.039 4.203 -7.816 1 93.44 614 VAL B C 1
ATOM 9335 O O . VAL B 1 614 ? 10.266 5.336 -8.242 1 93.44 614 VAL B O 1
ATOM 9338 N N . ARG B 1 615 ? 9.062 3.432 -8.266 1 91.25 615 ARG B N 1
ATOM 9339 C CA . ARG B 1 615 ? 8.172 3.826 -9.352 1 91.25 615 ARG B CA 1
ATOM 9340 C C . ARG B 1 615 ? 7.312 5.02 -8.945 1 91.25 615 ARG B C 1
ATOM 9342 O O . ARG B 1 615 ? 6.805 5.074 -7.828 1 91.25 615 ARG B O 1
ATOM 9349 N N . ALA B 1 616 ? 7.117 6.012 -9.906 1 93.94 616 ALA B N 1
ATOM 9350 C CA . ALA B 1 616 ? 6.18 7.113 -9.703 1 93.94 616 ALA B CA 1
ATOM 9351 C C . ALA B 1 616 ? 4.734 6.629 -9.797 1 93.94 616 ALA B C 1
ATOM 9353 O O . ALA B 1 616 ? 4.484 5.484 -10.18 1 93.94 616 ALA B O 1
ATOM 9354 N N . ASN B 1 617 ? 3.816 7.5 -9.383 1 92.62 617 ASN B N 1
ATOM 9355 C CA . ASN B 1 617 ? 2.371 7.344 -9.508 1 92.62 617 ASN B CA 1
ATOM 9356 C C . ASN B 1 617 ? 1.879 6.09 -8.789 1 92.62 617 ASN B C 1
ATOM 9358 O O . ASN B 1 617 ? 1.131 5.293 -9.359 1 92.62 617 ASN B O 1
ATOM 9362 N N . GLN B 1 618 ? 2.369 6.027 -7.543 1 91.25 618 GLN B N 1
ATOM 9363 C CA . GLN B 1 618 ? 1.928 4.934 -6.684 1 91.25 618 GLN B CA 1
ATOM 9364 C C . GLN B 1 618 ? 1.847 5.375 -5.227 1 91.25 618 GLN B C 1
ATOM 9366 O O . GLN B 1 618 ? 2.301 6.465 -4.879 1 91.25 618 GLN B O 1
ATOM 9371 N N . HIS B 1 619 ? 1.196 4.508 -4.457 1 91.44 619 HIS B N 1
ATOM 9372 C CA . HIS B 1 619 ? 1.255 4.574 -3.002 1 91.44 619 HIS B CA 1
ATOM 9373 C C . HIS B 1 619 ? 2.24 3.555 -2.441 1 91.44 619 HIS B C 1
ATOM 9375 O O . HIS B 1 619 ? 2.002 2.348 -2.52 1 91.44 619 HIS B O 1
ATOM 9381 N N . LEU B 1 620 ? 3.383 4.051 -1.951 1 91.06 620 LEU B N 1
ATOM 9382 C CA . LEU B 1 620 ? 4.441 3.205 -1.406 1 91.06 620 LEU B CA 1
ATOM 9383 C C . LEU B 1 620 ? 4.309 3.08 0.108 1 91.06 620 LEU B C 1
ATOM 9385 O O . LEU B 1 620 ? 4.258 4.09 0.816 1 91.06 620 LEU B O 1
ATOM 9389 N N . THR B 1 621 ? 4.211 1.882 0.586 1 88.94 621 THR B N 1
ATOM 9390 C CA . THR B 1 621 ? 4.266 1.649 2.025 1 88.94 621 THR B CA 1
ATOM 9391 C C . THR B 1 621 ? 5.656 1.179 2.443 1 88.94 621 THR B C 1
ATOM 9393 O O . THR B 1 621 ? 6.203 0.243 1.857 1 88.94 621 THR B O 1
ATOM 9396 N N . ILE B 1 622 ? 6.23 1.851 3.371 1 89.56 622 ILE B N 1
ATOM 9397 C CA . ILE B 1 622 ? 7.527 1.499 3.945 1 89.56 622 ILE B CA 1
ATOM 9398 C C . ILE B 1 622 ? 7.336 0.986 5.371 1 89.56 622 ILE B C 1
ATOM 9400 O O . ILE B 1 622 ? 6.723 1.658 6.203 1 89.56 622 ILE B O 1
ATOM 9404 N N . ASN B 1 623 ? 7.805 -0.158 5.605 1 83.25 623 ASN B N 1
ATOM 9405 C CA . ASN B 1 623 ? 7.781 -0.712 6.953 1 83.25 623 ASN B CA 1
ATOM 9406 C C . ASN B 1 623 ? 8.961 -0.221 7.785 1 83.25 623 ASN B C 1
ATOM 9408 O O . ASN B 1 623 ? 10.109 -0.598 7.523 1 83.25 623 ASN B O 1
ATOM 9412 N N . ALA B 1 624 ? 8.672 0.5 8.766 1 84.88 624 ALA B N 1
ATOM 9413 C CA . ALA B 1 624 ? 9.703 1.079 9.625 1 84.88 624 ALA B CA 1
ATOM 9414 C C . ALA B 1 624 ? 10.477 -0.009 10.359 1 84.88 624 ALA B C 1
ATOM 9416 O O . ALA B 1 624 ? 11.609 0.211 10.789 1 84.88 624 ALA B O 1
ATOM 9417 N N . LEU B 1 625 ? 9.938 -1.156 10.477 1 74.31 625 LEU B N 1
ATOM 9418 C CA . LEU B 1 625 ? 10.555 -2.213 11.273 1 74.31 625 LEU B CA 1
ATOM 9419 C C . LEU B 1 625 ? 11.617 -2.945 10.469 1 74.31 625 LEU B C 1
ATOM 9421 O O . LEU B 1 625 ? 12.359 -3.766 11.016 1 74.31 625 LEU B O 1
ATOM 9425 N N . GLU B 1 626 ? 11.711 -2.697 9.195 1 69.19 626 GLU B N 1
ATOM 9426 C CA . GLU B 1 626 ? 12.758 -3.266 8.344 1 69.19 626 GLU B CA 1
ATOM 9427 C C . GLU B 1 626 ? 14.055 -2.471 8.461 1 69.19 626 GLU B C 1
ATOM 9429 O O . GLU B 1 626 ? 15.055 -2.803 7.82 1 69.19 626 GLU B O 1
ATOM 9434 N N . SER B 1 627 ? 14.055 -1.593 9.297 1 66.5 627 SER B N 1
ATOM 9435 C CA . SER B 1 627 ? 15.18 -0.666 9.367 1 66.5 627 SER B CA 1
ATOM 9436 C C . SER B 1 627 ? 16.469 -1.384 9.766 1 66.5 627 SER B C 1
ATOM 9438 O O . SER B 1 627 ? 16.422 -2.416 10.438 1 66.5 627 SER B O 1
ATOM 9440 N N . THR B 1 628 ? 17.453 -1.126 8.953 1 58.53 628 THR B N 1
ATOM 9441 C CA . THR B 1 628 ? 18.797 -1.553 9.32 1 58.53 628 THR B CA 1
ATOM 9442 C C . THR B 1 628 ? 19.469 -0.506 10.195 1 58.53 628 THR B C 1
ATOM 9444 O O . THR B 1 628 ? 19.281 0.696 10 1 58.53 628 THR B O 1
ATOM 9447 N N . GLU B 1 629 ? 19.906 -0.999 11.57 1 45.41 629 GLU B N 1
ATOM 9448 C CA . GLU B 1 629 ? 20.656 -0.097 12.445 1 45.41 629 GLU B CA 1
ATOM 9449 C C . GLU B 1 629 ? 21.875 0.477 11.734 1 45.41 629 GLU B C 1
ATOM 9451 O O . GLU B 1 629 ? 22.547 -0.224 10.969 1 45.41 629 GLU B O 1
ATOM 9456 N N . TYR B 1 630 ? 21.812 1.608 11.328 1 34.47 630 TYR B N 1
ATOM 9457 C CA . TYR B 1 630 ? 23.109 2.186 10.984 1 34.47 630 TYR B CA 1
ATOM 9458 C C . TYR B 1 630 ? 24.172 1.765 11.984 1 34.47 630 TYR B C 1
ATOM 9460 O O . TYR B 1 630 ? 24.062 2.062 13.18 1 34.47 630 TYR B O 1
ATOM 9468 N N . GLN B 1 631 ? 24.609 0.597 12.047 1 27.12 631 GLN B N 1
ATOM 9469 C CA . GLN B 1 631 ? 25.891 0.62 12.734 1 27.12 631 GLN B CA 1
ATOM 9470 C C . GLN B 1 631 ? 26.891 1.521 12.016 1 27.12 631 GLN B C 1
ATOM 9472 O O . GLN B 1 631 ? 27.016 1.461 10.789 1 27.12 631 GLN B O 1
#